Protein 5GHF (pdb70)

InterPro domains:
  IPR005814 Aminotransferase class-III [PF00202] (31-447)
  IPR005814 Aminotransferase class-III [PIRSF000521] (35-449)
  IPR005814 Aminotransferase class-III [cd00610] (8-447)
  IPR015421 Pyridoxal phosphate-dependent transferase, major domain [G3DSA:3.40.640.10] (66-345)
  IPR015422 Pyridoxal phosphate-dependent transferase, small domain [G3DSA:3.90.1150.10] (28-444)
  IPR015424 Pyridoxal phosphate-dependent transferase [SSF53383] (11-449)
  IPR049704 Aminotransferases class-III pyridoxal-phosphate attachment site [PS00600] (255-292)

CATH classification: 3.90.1150.10 (+1 more: 3.40.640.10)

Organism: Brucella anthropi (strain ATCC 49188 / DSM 6882 / CCUG 24695 / JCM 21032 / LMG 3331 / NBRC 15819 / NCTC 12168 / Alc 37) (NCBI:txid439375)

Nearest PDB structures (foldseek):
  5ghf-assembly1_B  TM=1.002E+00  e=1.308E-87  Brucella anthropi ATCC 49188
  5ghg-assembly1_A  TM=1.002E+00  e=1.049E-84  Brucella anthropi ATCC 49188
  6tb1-assembly1_A  TM=9.929E-01  e=1.262E-67  Pseudomonas sp.
  7b4i-assembly1_AAA  TM=9.926E-01  e=2.791E-67  Pseudomonas sp.
  7b4j-assembly1_A  TM=9.926E-01  e=6.910E-67  Pseudomonas sp.

Sequence (855 aa):
QPNSLEARDIRYHLHSYTDAVRLEAEGPLVIERGDGIYVEDVSGKRYIEAMSGLWSVGVGFSEPRLAEAAARQMKKLPFYHGPVIDLAEKLVSMAPVPMSKAYFTNSGSEANDTVVKLIWYRSNALGEPERKKIISRKRGYHGVTIASASLTGLPNNHRSFDLPIDRILHTGCPHFYREGQAGESEEQFATRLADELEQLIIAEGPHTIAAFIGEPVMGAGGVVVPPKTYWEKVQAVLKRYDILLIADEVICGFGRTGNLFGSQTFDMKPDILVMSKQLSSSYLPISAFLINERVYAPIASGHPVAAAVALENLAIIEERDLVANARDRGTYMQKRLRELQDHPLVGEVRGVGLIAGVELVTDKQAKTGLEPTGALGAKANAVLQERGVISRAMGDTLAFCPPLIINDQQVDTMVSALEATLNDVQASLTRLVIERGDGIYVEDVSGKRYIEAMSGLWSVGVGFSEPRLAEAAARQMKKLPFYHTFSYRSHGPVIDLAEKLVSMAPVPMSKAYFTNSGSEANDTVVKLIWYRSNALGEPERKKIISRKRGYHGVTIASASLTGLPNNHRSFDLPIDRILHTGCPHFYREGQAGESEEQFATRLADELEQLIIAEGPHTIAAFIGEPVMGAGGVVVPPKTYWEKVQAVLKRYDILLIADEVICGFGRTGNLFGSQTFDMKPDILVMSKQLSSSYLPISAFLINERVYAPIAEESHKIGTLGTGFTASGHPVAAAVALENLAIIEERDLVANARDRGTYMQKRLRELQDHPLVGEVRGVGLIAGVELVTDKQAKTGLEPTGALGAKANAVLQERGVISRAMGDTLAFCPPLIINDQQVDTMVSALEATLNDVQASLT

B-factor: mean 11.85, std 9.38, range [2.13, 90.45]

Solvent-accessible surface area: 29133 Å² total; per-residue (Å²): 187,93,114,40,46,59,21,32,0,44,86,45,4,6,4,2,31,2,1,6,46,91,7,80,88,121,7,10,42,1,1,56,94,7,62,18,2,63,0,37,4,56,88,41,101,106,4,8,0,0,2,0,2,4,11,0,0,0,6,0,0,46,20,77,74,0,2,129,16,0,20,190,18,3,134,76,13,0,24,37,79,66,27,31,121,63,0,22,118,92,2,44,87,40,20,30,20,126,21,25,85,22,70,33,26,32,9,14,8,15,0,2,0,41,1,0,22,17,1,7,82,25,2,40,62,81,58,64,88,109,40,7,47,0,0,0,3,115,57,0,50,5,5,0,0,0,0,0,0,0,1,0,11,35,86,62,3,31,118,28,1,52,15,59,28,125,62,11,34,44,16,18,4,2,3,73,29,99,80,28,107,113,91,23,67,58,74,93,0,0,46,46,10,5,67,63,2,35,113,38,0,103,87,57,13,40,102,10,0,3,0,0,1,0,10,1,0,2,0,27,6,1,0,1,39,11,8,123,41,5,7,127,55,2,35,52,7,5,174,142,42,98,5,7,6,1,0,4,0,20,15,0,0,1,0,0,3,7,46,39,1,0,1,85,41,41,93,3,127,3,10,0,0,0,0,12,20,0,0,1,0,7,0,0,7,5,0,0,0,0,0,23,102,98,0,49,55,46,37,95,123,7,21,8,0,0,0,15,0,0,37,44,0,8,30,1,6,129,98,113,94,10,37,37,33,0,127,71,53,0,94,63,0,19,136,32,0,79,98,10,88,124,20,71,2,2,21,42,9,12,11,35,12,0,0,0,0,0,14,1,0,56,65,78,176,59,73,71,23,59,158,86,111,20,36,0,0,60,80,0,32,59,30,0,48,134,105,18,2,14,8,51,37,35,40,10,4,0,0,2,0,0,0,0,58,0,73,53,118,31,0,44,66,1,4,48,13,0,76,28,0,0,74,64,2,61,43,36,62,115,217,110,95,20,50,104,12,95,20,2,42,0,52,13,95,96,48,74,137,10,8,0,0,5,0,2,54,10,0,0,0,6,0,1,47,16,73,57,0,6,99,14,0,20,152,17,2,111,71,1,0,0,0,6,2,14,33,45,40,0,0,18,19,0,0,54,0,0,51,56,1,18,84,23,20,32,19,126,22,12,15,0,2,3,2,5,19,11,14,0,0,2,0,0,2,1,0,6,3,6,0,11,2,39,26,80,65,52,90,115,33,8,46,0,0,0,3,119,58,0,70,6,3,66,3,0,0,0,0,0,0,0,14,35,89,108,30,28,158,54,39,55,16,59,27,128,67,9,38,46,16,21,3,2,3,72,32,101,79,32,107,113,86,28,50,62,70,106,0,0,69,52,11,8,72,61,2,28,95,41,0,100,86,59,12,39,104,13,0,2,0,0,1,0,8,1,1,2,0,28,7,1,0,1,40,10,7,124,41,4,8,131,54,1,30,48,7,5,174,145,49,88,6,2,6,0,0,2,0,22,12,1,1,0,0,0,2,9,59,38,0,0,2,81,40,41,93,2,123,4,17,4,0,0,0,13,40,0,0,2,0,13,0,2,12,6,0,0,1,0,2,26,97,86,2,11,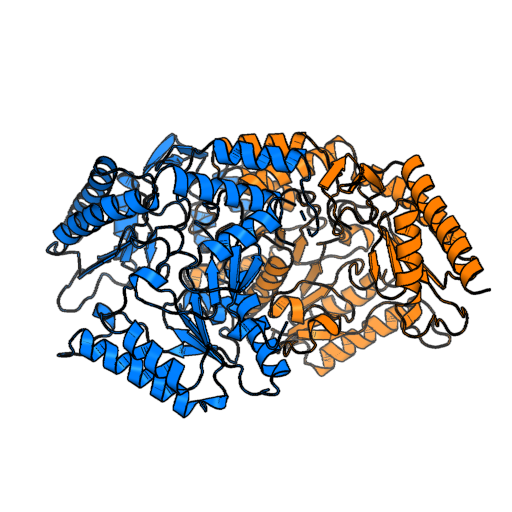41,19,1,6,93,30,0,76,150,22,41,20,0,1,0,2,4,38,10,3,1,3,0,0,0,0,16,0,0,42,44,0,2,33,1,3,88,114,113,93,10,32,18,33,0,113,56,53,0,90,67,0,21,133,36,0,96,102,12,75,126,17,70,3,0,12,38,14,11,12,34,11,0,0,0,0,0,14,1,0,60,68,83,166,59,72,70,21,51,166,96,107,20,33,0,0,62,79,0,30,68,40,0,63,120,108,12,1,19,8,87,34,38,40,10,6,0,0,0,0,0,0,0,59,1,72,53,143,31,0,54,76,0,2,50,14,0,71,32,0,0,76,52,1,55,73,72,70,147

Structure (mmCIF, N/CA/C/O backbone):
data_5GHF
#
_entry.id   5GHF
#
_cell.length_a   78.800
_cell.length_b   102.000
_cell.length_c   116.730
_cell.angle_alpha   90.00
_cell.angle_beta   90.00
_cell.angle_gamma   90.00
#
_symmetry.space_group_name_H-M   'P 21 21 21'
#
loop_
_entity.id
_entity.type
_entity.pdbx_description
1 polymer 'Aminotransferase class-III'
2 non-polymer "4'-DEOXY-4'-AMINOPYRIDOXAL-5'-PHOSPHATE"
3 water water
#
loop_
_atom_site.group_PDB
_atom_site.id
_atom_site.type_symbol
_atom_site.label_atom_id
_atom_site.label_alt_id
_atom_site.label_comp_id
_atom_site.label_asym_id
_atom_site.label_entity_id
_atom_site.label_seq_id
_atom_site.pdbx_PDB_ins_code
_atom_site.Cartn_x
_atom_site.Cartn_y
_atom_site.Cartn_z
_atom_site.occupancy
_atom_site.B_iso_or_equiv
_atom_site.auth_seq_id
_atom_site.auth_comp_id
_atom_site.auth_asym_id
_atom_site.auth_atom_id
_atom_site.pdbx_PDB_model_num
ATOM 1 N N . GLN A 1 4 ? -18.610 -28.414 -13.202 1.00 27.89 4 GLN A N 1
ATOM 2 C CA . GLN A 1 4 ? -18.620 -27.063 -13.871 1.00 23.37 4 GLN A CA 1
ATOM 3 C C . GLN A 1 4 ? -17.900 -27.148 -15.188 1.00 23.08 4 GLN A C 1
ATOM 4 O O . GLN A 1 4 ? -16.707 -26.788 -15.283 1.00 19.19 4 GLN A O 1
ATOM 10 N N . PRO A 1 5 ? -18.624 -27.577 -16.234 1.00 24.23 5 PRO A N 1
ATOM 11 C CA . PRO A 1 5 ? -17.915 -27.813 -17.496 1.00 23.35 5 PRO A CA 1
ATOM 12 C C . PRO A 1 5 ? -17.379 -26.572 -18.173 1.00 21.84 5 PRO A C 1
ATOM 13 O O . PRO A 1 5 ? -16.543 -26.685 -19.072 1.00 21.52 5 PRO A O 1
ATOM 17 N N . ASN A 1 6 ? -17.869 -25.408 -17.790 1.00 17.67 6 ASN A N 1
ATOM 18 C CA . ASN A 1 6 ? -17.448 -24.201 -18.409 1.00 19.46 6 ASN A CA 1
ATOM 19 C C . ASN A 1 6 ? -16.490 -23.329 -17.579 1.00 15.21 6 ASN A C 1
ATOM 20 O O . ASN A 1 6 ? -16.189 -22.200 -18.011 1.00 14.56 6 ASN A O 1
ATOM 25 N N . SER A 1 7 ? -15.982 -23.858 -16.466 1.00 11.67 7 SER A N 1
ATOM 26 C CA . SER A 1 7 ? -14.896 -23.193 -15.745 1.00 10.35 7 SER A CA 1
ATOM 27 C C . SER A 1 7 ? -13.638 -23.120 -16.626 1.00 9.32 7 SER A C 1
ATOM 28 O O . SER A 1 7 ? -13.491 -23.910 -17.627 1.00 7.27 7 SER A O 1
ATOM 31 N N . LEU A 1 8 ? -12.762 -22.141 -16.262 1.00 8.26 8 LEU A N 1
ATOM 32 C CA . LEU A 1 8 ? -11.498 -22.001 -16.926 1.00 7.89 8 LEU A CA 1
ATOM 33 C C . LEU A 1 8 ? -10.656 -23.305 -16.852 1.00 7.05 8 LEU A C 1
ATOM 34 O O . LEU A 1 8 ? -10.162 -23.771 -17.871 1.00 5.31 8 LEU A O 1
ATOM 39 N N . GLU A 1 9 ? -10.665 -23.935 -15.680 1.00 6.64 9 GLU A N 1
ATOM 40 C CA . GLU A 1 9 ? -9.881 -25.109 -15.428 1.00 7.73 9 GLU A CA 1
ATOM 41 C C . GLU A 1 9 ? -10.398 -26.273 -16.328 1.00 7.37 9 GLU A C 1
ATOM 42 O O . GLU A 1 9 ? -9.599 -26.941 -16.973 1.00 6.94 9 GLU A O 1
ATOM 48 N N . ALA A 1 10 ? -11.722 -26.453 -16.389 1.00 6.43 10 ALA A N 1
ATOM 49 C CA . ALA A 1 10 ? -12.311 -27.482 -17.223 1.00 6.52 10 ALA A CA 1
ATOM 50 C C . ALA A 1 10 ? -12.033 -27.270 -18.702 1.00 5.93 10 ALA A C 1
ATOM 51 O O . ALA A 1 10 ? -11.781 -28.220 -19.398 1.00 4.91 10 ALA A O 1
ATOM 53 N N . ARG A 1 11 ? -12.083 -26.028 -19.147 1.00 5.85 11 ARG A N 1
ATOM 54 C CA . ARG A 1 11 ? -11.927 -25.707 -20.551 1.00 6.37 11 ARG A CA 1
ATOM 55 C C . ARG A 1 11 ? -10.473 -25.897 -20.959 1.00 6.15 11 ARG A C 1
ATOM 56 O O . ARG A 1 11 ? -10.209 -26.441 -22.037 1.00 6.27 11 ARG A O 1
ATOM 64 N N . ASP A 1 12 ? -9.559 -25.526 -20.062 1.00 5.86 12 ASP A N 1
ATOM 65 C CA . ASP A 1 12 ? -8.127 -25.818 -20.233 1.00 5.88 12 ASP A CA 1
ATOM 66 C C . ASP A 1 12 ? -7.837 -27.344 -20.413 1.00 5.40 12 ASP A C 1
ATOM 67 O O . ASP A 1 12 ? -7.168 -27.759 -21.369 1.00 4.92 12 ASP A O 1
ATOM 72 N N . ILE A 1 13 ? -8.444 -28.180 -19.535 1.00 4.62 13 ILE A N 1
ATOM 73 C CA . ILE A 1 13 ? -8.272 -29.585 -19.629 1.00 4.38 13 ILE A CA 1
ATOM 74 C C . ILE A 1 13 ? -8.822 -30.099 -20.979 1.00 4.65 13 ILE A C 1
ATOM 75 O O . ILE A 1 13 ? -8.220 -30.966 -21.571 1.00 4.15 13 ILE A O 1
ATOM 80 N N . ARG A 1 14 ? -9.989 -29.626 -21.413 1.00 5.21 14 ARG A N 1
ATOM 81 C CA . ARG A 1 14 ? -10.572 -30.139 -22.627 1.00 6.29 14 ARG A CA 1
ATOM 82 C C . ARG A 1 14 ? -9.759 -29.775 -23.893 1.00 5.57 14 ARG A C 1
ATOM 83 O O . ARG A 1 14 ? -9.661 -30.587 -24.809 1.00 4.81 14 ARG A O 1
ATOM 91 N N . TYR A 1 15 ? -9.192 -28.538 -23.955 1.00 5.21 15 TYR A N 1
ATOM 92 C CA . TYR A 1 15 ? -8.730 -28.001 -25.263 1.00 5.38 15 TYR A CA 1
ATOM 93 C C . TYR A 1 15 ? -7.272 -27.685 -25.423 1.00 4.68 15 TYR A C 1
ATOM 94 O O . TYR A 1 15 ? -6.789 -27.535 -26.540 1.00 4.13 15 TYR A O 1
ATOM 103 N N . HIS A 1 16 ? -6.545 -27.678 -24.328 1.00 4.19 16 HIS A N 1
ATOM 104 C CA . HIS A 1 16 ? -5.222 -27.022 -24.319 1.00 4.05 16 HIS A CA 1
ATOM 105 C C . HIS A 1 16 ? -4.131 -28.052 -23.964 1.00 3.90 16 HIS A C 1
ATOM 106 O O . HIS A 1 16 ? -4.112 -28.532 -22.833 1.00 3.83 16 HIS A O 1
ATOM 113 N N . LEU A 1 17 ? -3.246 -28.377 -24.935 1.00 3.73 17 LEU A N 1
ATOM 114 C CA . LEU A 1 17 ? -2.096 -29.250 -24.695 1.00 3.66 17 LEU A CA 1
ATOM 115 C C . LEU A 1 17 ? -0.922 -28.382 -24.185 1.00 3.76 17 LEU A C 1
ATOM 116 O O . LEU A 1 17 ? -0.458 -27.446 -24.883 1.00 3.66 17 LEU A O 1
ATOM 121 N N . HIS A 1 18 ? -0.461 -28.656 -22.950 1.00 3.87 18 HIS A N 1
ATOM 122 C CA . HIS A 1 18 ? 0.536 -27.810 -22.315 1.00 3.94 18 HIS A CA 1
ATOM 123 C C . HIS A 1 18 ? 1.947 -28.278 -22.561 1.00 3.73 18 HIS A C 1
ATOM 124 O O . HIS A 1 18 ? 2.222 -29.471 -22.495 1.00 3.72 18 HIS A O 1
ATOM 131 N N . SER A 1 19 ? 2.875 -27.330 -22.675 1.00 3.63 19 SER A N 1
ATOM 132 C CA . SER A 1 19 ? 4.293 -27.611 -22.543 1.00 3.28 19 SER A CA 1
ATOM 133 C C . SER A 1 19 ? 4.645 -28.076 -21.153 1.00 3.02 19 SER A C 1
ATOM 134 O O . SER A 1 19 ? 4.041 -27.651 -20.128 1.00 2.84 19 SER A O 1
ATOM 137 N N . TYR A 1 20 ? 5.641 -28.976 -21.073 1.00 2.86 20 TYR A N 1
ATOM 138 C CA . TYR A 1 20 ? 6.311 -29.289 -19.863 1.00 2.81 20 TYR A CA 1
ATOM 139 C C . TYR A 1 20 ? 5.369 -29.701 -18.751 1.00 2.89 20 TYR A C 1
ATOM 140 O O . TYR A 1 20 ? 5.466 -29.292 -17.605 1.00 2.73 20 TYR A O 1
ATOM 149 N N . THR A 1 21 ? 4.417 -30.562 -19.145 1.00 3.13 21 THR A N 1
ATOM 150 C CA . THR A 1 21 ? 3.334 -30.987 -18.299 1.00 3.29 21 THR A CA 1
ATOM 151 C C . THR A 1 21 ? 3.023 -32.431 -18.624 1.00 3.47 21 THR A C 1
ATOM 152 O O . THR A 1 21 ? 2.954 -32.796 -19.816 1.00 3.35 21 THR A O 1
ATOM 156 N N . ASP A 1 22 ? 2.785 -33.209 -17.578 1.00 3.61 22 ASP A N 1
ATOM 157 C CA . ASP A 1 22 ? 2.240 -34.583 -17.714 1.00 3.84 22 ASP A CA 1
ATOM 158 C C . ASP A 1 22 ? 0.737 -34.488 -18.079 1.00 3.83 22 ASP A C 1
ATOM 159 O O . ASP A 1 22 ? -0.065 -34.052 -17.255 1.00 3.58 22 ASP A O 1
ATOM 164 N N . ALA A 1 23 ? 0.398 -34.774 -19.342 1.00 3.85 23 ALA A N 1
ATOM 165 C CA . ALA A 1 23 ? -0.949 -34.597 -19.840 1.00 4.27 23 ALA A CA 1
ATOM 166 C C . ALA A 1 23 ? -2.012 -35.398 -19.098 1.00 4.75 23 ALA A C 1
ATOM 167 O O . ALA A 1 23 ? -3.119 -34.920 -18.930 1.00 4.77 23 ALA A O 1
ATOM 169 N N . VAL A 1 24 ? -1.653 -36.582 -18.586 1.00 5.21 24 VAL A N 1
ATOM 170 C CA . VAL A 1 24 ? -2.608 -37.385 -17.851 1.00 5.98 24 VAL A CA 1
ATOM 171 C C . VAL A 1 24 ? -2.890 -36.716 -16.509 1.00 6.79 24 VAL A C 1
ATOM 172 O O . VAL A 1 24 ? -4.070 -36.573 -16.115 1.00 6.24 24 VAL A O 1
ATOM 176 N N . ARG A 1 25 ? -1.850 -36.281 -15.811 1.00 7.52 25 ARG A N 1
ATOM 177 C CA . ARG A 1 25 ? -2.049 -35.536 -14.576 1.00 9.72 25 ARG A CA 1
ATOM 178 C C . ARG A 1 25 ? -2.842 -34.236 -14.749 1.00 8.90 25 ARG A C 1
ATOM 179 O O . ARG A 1 25 ? -3.638 -33.899 -13.866 1.00 8.17 25 ARG A O 1
ATOM 187 N N . LEU A 1 26 ? -2.575 -33.501 -15.824 1.00 7.86 26 LEU A N 1
ATOM 188 C CA . LEU A 1 26 ? -3.312 -32.264 -16.155 1.00 7.96 26 LEU A CA 1
ATOM 189 C C . LEU A 1 26 ? -4.783 -32.582 -16.280 1.00 7.91 26 LEU A C 1
ATOM 190 O O . LEU A 1 26 ? -5.606 -31.893 -15.694 1.00 7.04 26 LEU A O 1
ATOM 195 N N . GLU A 1 27 ? -5.113 -33.683 -16.947 1.00 8.74 27 GLU A N 1
ATOM 196 C CA . GLU A 1 27 ? -6.543 -34.111 -17.041 1.00 10.11 27 GLU A CA 1
ATOM 197 C C . GLU A 1 27 ? -7.129 -34.394 -15.704 1.00 10.23 27 GLU A C 1
ATOM 198 O O . GLU A 1 27 ? -8.252 -34.022 -15.502 1.00 10.10 27 GLU A O 1
ATOM 204 N N . ALA A 1 28 ? -6.367 -34.950 -14.782 1.00 9.72 28 ALA A N 1
ATOM 205 C CA . ALA A 1 28 ? -6.916 -35.246 -13.448 1.00 10.31 28 ALA A CA 1
ATOM 206 C C . ALA A 1 28 ? -7.010 -34.035 -12.511 1.00 11.30 28 ALA A C 1
ATOM 207 O O . ALA A 1 28 ? -7.907 -33.985 -11.694 1.00 11.17 28 ALA A O 1
ATOM 209 N N . GLU A 1 29 ? -6.067 -33.093 -12.597 1.00 10.59 29 GLU A N 1
ATOM 210 C CA . GLU A 1 29 ? -5.967 -32.006 -11.616 1.00 11.78 29 GLU A CA 1
ATOM 211 C C . GLU A 1 29 ? -6.339 -30.675 -12.179 1.00 8.92 29 GLU A C 1
ATOM 212 O O . GLU A 1 29 ? -6.690 -29.843 -11.443 1.00 7.82 29 GLU A O 1
ATOM 218 N N . GLY A 1 30 ? -6.186 -30.465 -13.482 1.00 7.22 30 GLY A N 1
ATOM 219 C CA . GLY A 1 30 ? -6.405 -29.175 -14.085 1.00 6.81 30 GLY A CA 1
ATOM 220 C C . GLY A 1 30 ? -5.234 -28.228 -13.748 1.00 6.14 30 GLY A C 1
ATOM 221 O O . GLY A 1 30 ? -4.349 -28.588 -12.991 1.00 5.32 30 GLY A O 1
ATOM 222 N N . PRO A 1 31 ? -5.205 -27.059 -14.391 1.00 5.54 31 PRO A N 1
ATOM 223 C CA . PRO A 1 31 ? -4.132 -26.113 -14.164 1.00 5.73 31 PRO A CA 1
ATOM 224 C C . PRO A 1 31 ? -4.387 -25.207 -12.947 1.00 5.55 31 PRO A C 1
ATOM 225 O O . PRO A 1 31 ? -5.553 -25.121 -12.523 1.00 5.26 31 PRO A O 1
ATOM 229 N N . LEU A 1 32 ? -3.354 -24.496 -12.499 1.00 5.40 32 LEU A N 1
ATOM 230 C CA . LEU A 1 32 ? -3.509 -23.309 -11.687 1.00 5.79 32 LEU A CA 1
ATOM 231 C C . LEU A 1 32 ? -3.576 -22.125 -12.662 1.00 5.29 32 LEU A C 1
ATOM 232 O O . LEU A 1 32 ? -2.628 -21.909 -13.447 1.00 4.61 32 LEU A O 1
ATOM 237 N N . VAL A 1 33 ? -4.675 -21.363 -12.624 1.00 4.91 33 VAL A N 1
ATOM 238 C CA . VAL A 1 33 ? -4.933 -20.312 -13.613 1.00 5.32 33 VAL A CA 1
ATOM 239 C C . VAL A 1 33 ? -4.553 -18.952 -12.970 1.00 5.51 33 VAL A C 1
ATOM 240 O O . VAL A 1 33 ? -5.109 -18.575 -11.893 1.00 5.05 33 VAL A O 1
ATOM 244 N N . ILE A 1 34 ? -3.596 -18.287 -13.584 1.00 5.30 34 ILE A N 1
ATOM 245 C CA . ILE A 1 34 ? -3.169 -16.979 -13.147 1.00 5.76 34 ILE A CA 1
ATOM 246 C C . ILE A 1 34 ? -4.000 -15.880 -13.852 1.00 6.13 34 ILE A C 1
ATOM 247 O O . ILE A 1 34 ? -4.228 -15.926 -15.062 1.00 5.22 34 ILE A O 1
ATOM 252 N N . GLU A 1 35 ? -4.414 -14.889 -13.079 1.00 6.96 35 GLU A N 1
ATOM 253 C CA . GLU A 1 35 ? -5.311 -13.829 -13.539 1.00 8.91 35 GLU A CA 1
ATOM 254 C C . GLU A 1 35 ? -4.665 -12.458 -13.841 1.00 8.20 35 GLU A C 1
ATOM 255 O O . GLU A 1 35 ? -5.002 -11.818 -14.798 1.00 6.93 35 GLU A O 1
ATOM 261 N N . ARG A 1 36 ? -3.831 -12.023 -12.920 1.00 7.62 36 ARG A N 1
ATOM 262 C CA . ARG A 1 36 ? -3.230 -10.712 -12.969 1.00 9.59 36 ARG A CA 1
ATOM 263 C C . ARG A 1 36 ? -1.932 -10.587 -12.206 1.00 8.23 36 ARG A C 1
ATOM 264 O O . ARG A 1 36 ? -1.598 -11.449 -11.437 1.00 7.19 36 ARG A O 1
ATOM 272 N N . GLY A 1 37 ? -1.196 -9.537 -12.505 1.00 7.82 37 GLY A N 1
ATOM 273 C CA . GLY A 1 37 ? 0.100 -9.250 -11.893 1.00 7.98 37 GLY A CA 1
ATOM 274 C C . GLY A 1 37 ? 0.213 -7.848 -11.340 1.00 8.33 37 GLY A C 1
ATOM 275 O O . GLY A 1 37 ? -0.538 -6.964 -11.727 1.00 7.99 37 GLY A O 1
ATOM 276 N N . ASP A 1 38 ? 1.123 -7.687 -10.398 1.00 8.66 38 ASP A N 1
ATOM 277 C CA . ASP A 1 38 ? 1.370 -6.427 -9.734 1.00 10.06 38 ASP A CA 1
ATOM 278 C C . ASP A 1 38 ? 2.823 -6.467 -9.211 1.00 8.25 38 ASP A C 1
ATOM 279 O O . ASP A 1 38 ? 3.082 -7.132 -8.264 1.00 6.59 38 ASP A O 1
ATOM 284 N N . GLY A 1 39 ? 3.751 -5.752 -9.843 1.00 6.45 39 GLY A N 1
ATOM 285 C CA . GLY A 1 39 ? 5.119 -5.724 -9.357 1.00 6.07 39 GLY A CA 1
ATOM 286 C C . GLY A 1 39 ? 5.728 -7.114 -9.337 1.00 5.08 39 GLY A C 1
ATOM 287 O O . GLY A 1 39 ? 5.762 -7.763 -10.331 1.00 4.83 39 GLY A O 1
ATOM 288 N N . ILE A 1 40 ? 6.145 -7.568 -8.184 1.00 4.64 40 ILE A N 1
ATOM 289 C CA . ILE A 1 40 ? 6.786 -8.875 -8.070 1.00 4.72 40 ILE A CA 1
ATOM 290 C C . ILE A 1 40 ? 5.740 -9.979 -7.846 1.00 4.92 40 ILE A C 1
ATOM 291 O O . ILE A 1 40 ? 6.104 -11.117 -7.777 1.00 4.89 40 ILE A O 1
ATOM 296 N N . TYR A 1 41 ? 4.469 -9.596 -7.726 1.00 4.55 41 TYR A N 1
ATOM 297 C CA . TYR A 1 41 ? 3.400 -10.515 -7.360 1.00 5.02 41 TYR A CA 1
ATOM 298 C C . TYR A 1 41 ? 2.527 -10.910 -8.543 1.00 4.65 41 TYR A C 1
ATOM 299 O O . TYR A 1 41 ? 2.359 -10.123 -9.494 1.00 4.14 41 TYR A O 1
ATOM 308 N N . VAL A 1 42 ? 1.985 -12.117 -8.496 1.00 4.36 42 VAL A N 1
ATOM 309 C CA . VAL A 1 42 ? 0.835 -12.468 -9.321 1.00 4.45 42 VAL A CA 1
ATOM 310 C C . VAL A 1 42 ? -0.284 -12.950 -8.463 1.00 5.33 42 VAL A C 1
ATOM 311 O O . VAL A 1 42 ? -0.087 -13.344 -7.300 1.00 4.99 42 VAL A O 1
ATOM 315 N N . GLU A 1 43 ? -1.477 -12.977 -9.048 1.00 6.22 43 GLU A N 1
ATOM 316 C CA . GLU A 1 43 ? -2.671 -13.379 -8.372 1.00 7.89 43 GLU A CA 1
ATOM 317 C C . GLU A 1 43 ? -3.382 -14.410 -9.214 1.00 7.71 43 GLU A C 1
ATOM 318 O O . GLU A 1 43 ? -3.580 -14.167 -10.397 1.00 6.79 43 GLU A O 1
ATOM 324 N N . ASP A 1 44 ? -3.798 -15.508 -8.593 1.00 7.43 44 ASP A N 1
ATOM 325 C CA . ASP A 1 44 ? -4.603 -16.549 -9.289 1.00 7.87 44 ASP A CA 1
ATOM 326 C C . ASP A 1 44 ? -6.066 -16.193 -9.389 1.00 8.51 44 ASP A C 1
ATOM 327 O O . ASP A 1 44 ? -6.506 -15.169 -8.796 1.00 8.31 44 ASP A O 1
ATOM 332 N N . VAL A 1 45 ? -6.829 -17.015 -10.144 1.00 8.64 45 VAL A N 1
ATOM 333 C CA . VAL A 1 45 ? -8.226 -16.699 -10.374 1.00 9.22 45 VAL A CA 1
ATOM 334 C C . VAL A 1 45 ? -9.038 -16.807 -9.077 1.00 9.80 45 VAL A C 1
ATOM 335 O O . VAL A 1 45 ? -10.081 -16.229 -8.987 1.00 11.63 45 VAL A O 1
ATOM 339 N N . SER A 1 46 ? -8.546 -17.454 -8.061 1.00 10.89 46 SER A N 1
ATOM 340 C CA . SER A 1 46 ? -9.261 -17.488 -6.777 1.00 11.96 46 SER A CA 1
ATOM 341 C C . SER A 1 46 ? -8.911 -16.324 -5.874 1.00 11.10 46 SER A C 1
ATOM 342 O O . SER A 1 46 ? -9.397 -16.250 -4.744 1.00 10.56 46 SER A O 1
ATOM 345 N N . GLY A 1 47 ? -8.013 -15.457 -6.311 1.00 9.29 47 GLY A N 1
ATOM 346 C CA . GLY A 1 47 ? -7.614 -14.273 -5.585 1.00 9.91 47 GLY A CA 1
ATOM 347 C C . GLY A 1 47 ? -6.391 -14.429 -4.687 1.00 9.99 47 GLY A C 1
ATOM 348 O O . GLY A 1 47 ? -5.942 -13.466 -4.100 1.00 8.94 47 GLY A O 1
ATOM 349 N N . LYS A 1 48 ? -5.783 -15.602 -4.623 1.00 10.67 48 LYS A N 1
ATOM 350 C CA . LYS A 1 48 ? -4.554 -15.767 -3.802 1.00 11.64 48 LYS A CA 1
ATOM 351 C C . LYS A 1 48 ? -3.369 -15.098 -4.503 1.00 10.44 48 LYS A C 1
ATOM 352 O O . LYS A 1 48 ? -3.250 -15.185 -5.766 1.00 8.64 48 LYS A O 1
ATOM 358 N N . ARG A 1 49 ? -2.549 -14.419 -3.707 1.00 9.41 49 ARG A N 1
ATOM 359 C CA . ARG A 1 49 ? -1.336 -13.722 -4.187 1.00 9.76 49 ARG A CA 1
ATOM 360 C C . ARG A 1 49 ? -0.045 -14.441 -3.857 1.00 7.75 49 ARG A C 1
ATOM 361 O O . ARG A 1 49 ? 0.079 -15.086 -2.813 1.00 6.62 49 ARG A O 1
ATOM 369 N N . TYR A 1 50 ? 0.916 -14.358 -4.766 1.00 6.21 50 TYR A N 1
ATOM 370 C CA . TYR A 1 50 ? 2.218 -15.001 -4.581 1.00 6.22 50 TYR A CA 1
ATOM 371 C C . TYR A 1 50 ? 3.334 -14.086 -5.031 1.00 5.66 50 TYR A C 1
ATOM 372 O O . TYR A 1 50 ? 3.167 -13.339 -5.994 1.00 5.32 50 TYR A O 1
ATOM 381 N N . ILE A 1 51 ? 4.426 -14.092 -4.297 1.00 5.45 51 ILE A N 1
ATOM 382 C CA . ILE A 1 51 ? 5.687 -13.614 -4.810 1.00 5.43 51 ILE A CA 1
ATOM 383 C C . ILE A 1 51 ? 6.132 -14.509 -5.983 1.00 5.15 51 ILE A C 1
ATOM 384 O O . ILE A 1 51 ? 6.277 -15.708 -5.816 1.00 4.65 51 ILE A O 1
ATOM 389 N N . GLU A 1 52 ? 6.303 -13.914 -7.155 1.00 4.85 52 GLU A N 1
ATOM 390 C CA . GLU A 1 52 ? 6.809 -14.668 -8.321 1.00 5.14 52 GLU A CA 1
ATOM 391 C C . GLU A 1 52 ? 8.354 -14.621 -8.207 1.00 4.86 52 GLU A C 1
ATOM 392 O O . GLU A 1 52 ? 9.079 -13.813 -8.890 1.00 4.51 52 GLU A O 1
ATOM 398 N N . ALA A 1 53 ? 8.861 -15.569 -7.408 1.00 4.54 53 ALA A N 1
ATOM 399 C CA . ALA A 1 53 ? 10.261 -15.644 -7.124 1.00 4.81 53 ALA A CA 1
ATOM 400 C C . ALA A 1 53 ? 11.118 -16.171 -8.298 1.00 4.86 53 ALA A C 1
ATOM 401 O O . ALA A 1 53 ? 12.342 -16.182 -8.208 1.00 4.59 53 ALA A O 1
ATOM 403 N N . MET A 1 54 ? 10.469 -16.636 -9.345 1.00 5.04 54 MET A N 1
ATOM 404 C CA . MET A 1 54 ? 11.094 -16.998 -10.623 1.00 5.36 54 MET A CA 1
ATOM 405 C C . MET A 1 54 ? 10.921 -15.975 -11.724 1.00 4.81 54 MET A C 1
ATOM 406 O O . MET A 1 54 ? 11.401 -16.257 -12.858 1.00 4.41 54 MET A O 1
ATOM 411 N N . SER A 1 55 ? 10.270 -14.815 -11.475 1.00 4.39 55 SER A N 1
ATOM 412 C CA . SER A 1 55 ? 9.975 -13.873 -12.522 1.00 4.37 55 SER A CA 1
ATOM 413 C C . SER A 1 55 ? 9.307 -14.562 -13.745 1.00 4.32 55 SER A C 1
ATOM 414 O O . SER A 1 55 ? 9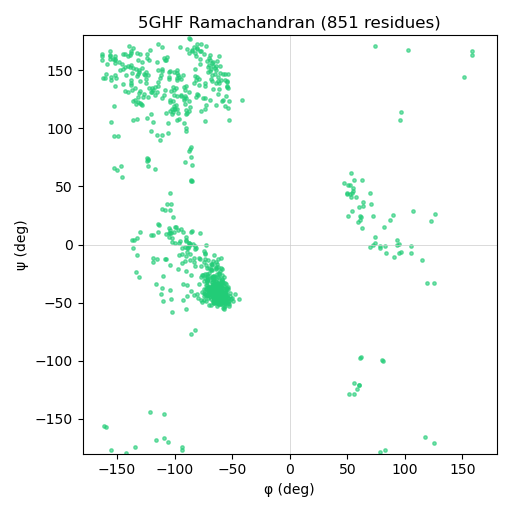.627 -14.276 -14.893 1.00 4.08 55 SER A O 1
ATOM 417 N N . GLY A 1 56 ? 8.368 -15.453 -13.458 1.00 4.42 56 GLY A N 1
ATOM 418 C CA . GLY A 1 56 ? 7.677 -16.176 -14.539 1.00 4.84 56 GLY A CA 1
ATOM 419 C C . GLY A 1 56 ? 8.569 -17.301 -14.978 1.00 5.03 56 GLY A C 1
ATOM 420 O O . GLY A 1 56 ? 8.664 -18.316 -14.300 1.00 5.16 56 GLY A O 1
ATOM 421 N N . LEU A 1 57 ? 9.262 -17.108 -16.070 1.00 5.19 57 LEU A N 1
ATOM 422 C CA . LEU A 1 57 ? 10.251 -18.094 -16.477 1.00 5.66 57 LEU A CA 1
ATOM 423 C C . LEU A 1 57 ? 11.596 -17.396 -16.611 1.00 5.41 57 LEU A C 1
ATOM 424 O O . LEU A 1 57 ? 12.164 -17.283 -17.693 1.00 4.92 57 LEU A O 1
ATOM 429 N N . TRP A 1 58 ? 12.118 -16.961 -15.453 1.00 5.32 58 TRP A N 1
ATOM 430 C CA . TRP A 1 58 ? 13.398 -16.321 -15.371 1.00 5.48 58 TRP A CA 1
ATOM 431 C C . TRP A 1 58 ? 13.460 -15.024 -16.177 1.00 5.35 58 TRP A C 1
ATOM 432 O O . TRP A 1 58 ? 14.592 -14.580 -16.518 1.00 5.43 58 TRP A O 1
ATOM 443 N N . SER A 1 59 ? 12.317 -14.371 -16.426 1.00 4.80 59 SER A N 1
ATOM 444 C CA . SER A 1 59 ? 12.244 -13.427 -17.498 1.00 4.93 59 SER A CA 1
ATOM 445 C C . SER A 1 59 ? 11.584 -12.057 -17.248 1.00 4.50 59 SER A C 1
ATOM 446 O O . SER A 1 59 ? 11.975 -11.103 -17.901 1.00 5.09 59 SER A O 1
ATOM 449 N N . VAL A 1 60 ? 10.718 -11.926 -16.271 1.00 4.18 60 VAL A N 1
ATOM 450 C CA . VAL A 1 60 ? 9.898 -10.718 -16.137 1.00 4.03 60 VAL A CA 1
ATOM 451 C C . VAL A 1 60 ? 10.637 -9.758 -15.270 1.00 4.09 60 VAL A C 1
ATOM 452 O O . VAL A 1 60 ? 10.282 -9.539 -14.072 1.00 4.05 60 VAL A O 1
ATOM 456 N N . GLY A 1 61 ? 11.710 -9.201 -15.827 1.00 3.84 61 GLY A N 1
ATOM 457 C CA . GLY A 1 61 ? 12.654 -8.395 -15.094 1.00 3.88 61 GLY A CA 1
ATOM 458 C C . GLY A 1 61 ? 12.032 -7.133 -14.429 1.00 3.92 61 GLY A C 1
ATOM 459 O O . GLY A 1 61 ? 12.369 -6.795 -13.278 1.00 3.89 61 GLY A O 1
ATOM 460 N N . VAL A 1 62 ? 11.126 -6.456 -15.138 1.00 3.88 62 VAL A N 1
ATOM 461 C CA . VAL A 1 62 ? 10.530 -5.197 -14.637 1.00 4.07 62 VAL A CA 1
ATOM 462 C C . VAL A 1 62 ? 9.262 -5.417 -13.819 1.00 3.93 62 VAL A C 1
ATOM 463 O O . VAL A 1 62 ? 8.551 -4.469 -13.415 1.00 3.78 62 VAL A O 1
ATOM 467 N N . GLY A 1 63 ? 8.956 -6.677 -13.553 1.00 3.78 63 GLY A N 1
ATOM 468 C CA . GLY A 1 63 ? 7.768 -7.046 -12.818 1.00 3.77 63 GLY A CA 1
ATOM 469 C C . GLY A 1 63 ? 6.543 -7.104 -13.714 1.00 3.66 63 GLY A C 1
ATOM 470 O O . GLY A 1 63 ? 6.594 -6.821 -14.901 1.00 3.37 63 GLY A O 1
ATOM 471 N N . PHE A 1 64 ? 5.403 -7.380 -13.090 1.00 3.84 64 PHE A N 1
ATOM 472 C CA . PHE A 1 64 ? 4.220 -7.775 -13.819 1.00 4.21 64 PHE A CA 1
ATOM 473 C C . PHE A 1 64 ? 3.179 -6.654 -14.030 1.00 5.16 64 PHE A C 1
ATOM 474 O O . PHE A 1 64 ? 2.093 -6.921 -14.498 1.00 5.01 64 PHE A O 1
ATOM 482 N N . SER A 1 65 ? 3.515 -5.412 -13.734 1.00 6.53 65 SER A N 1
ATOM 483 C CA . SER A 1 65 ? 2.554 -4.296 -13.959 1.00 7.34 65 SER A CA 1
ATOM 484 C C . SER A 1 65 ? 3.301 -3.046 -14.339 1.00 8.52 65 SER A C 1
ATOM 485 O O . SER A 1 65 ? 3.431 -2.112 -13.506 1.00 11.84 65 SER A O 1
ATOM 488 N N . GLU A 1 66 ? 3.920 -3.045 -15.531 1.00 7.68 66 GLU A N 1
ATOM 489 C CA . GLU A 1 66 ? 4.700 -1.914 -16.007 1.00 8.54 66 GLU A CA 1
ATOM 490 C C . GLU A 1 66 ? 3.988 -1.297 -17.193 1.00 8.25 66 GLU A C 1
ATOM 491 O O . GLU A 1 66 ? 4.168 -1.709 -18.346 1.00 6.84 66 GLU A O 1
ATOM 497 N N . PRO A 1 67 ? 3.099 -0.324 -16.927 1.00 8.31 67 PRO A N 1
ATOM 498 C CA . PRO A 1 67 ? 2.264 0.182 -18.004 1.00 7.96 67 PRO A CA 1
ATOM 499 C C . PRO A 1 67 ? 2.973 0.946 -19.099 1.00 7.51 67 PRO A C 1
ATOM 500 O O . PRO A 1 67 ? 2.382 1.063 -20.159 1.00 6.21 67 PRO A O 1
ATOM 504 N N . ARG A 1 68 ? 4.203 1.429 -18.874 1.00 6.99 68 ARG A N 1
ATOM 505 C CA . ARG A 1 68 ? 4.987 1.995 -19.949 1.00 8.53 68 ARG A CA 1
ATOM 506 C C . ARG A 1 68 ? 5.190 1.060 -21.142 1.00 6.97 68 ARG A C 1
ATOM 507 O O . ARG A 1 68 ? 5.215 1.506 -22.267 1.00 6.39 68 ARG A O 1
ATOM 515 N N . LEU A 1 69 ? 5.371 -0.218 -20.857 1.00 6.20 69 LEU A N 1
ATOM 516 C CA . LEU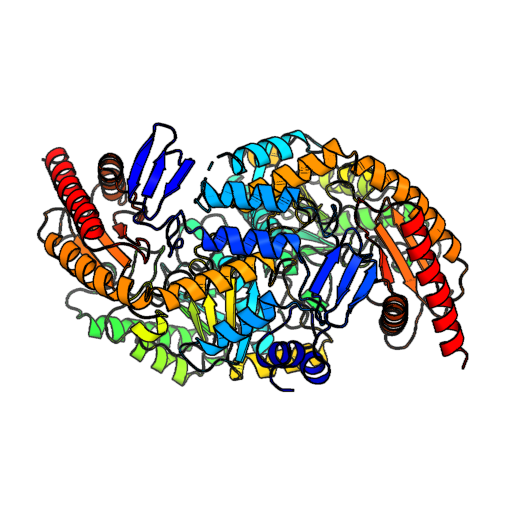 A 1 69 ? 5.526 -1.217 -21.929 1.00 6.25 69 LEU A CA 1
ATOM 517 C C . LEU A 1 69 ? 4.222 -1.406 -22.755 1.00 5.83 69 LEU A C 1
ATOM 518 O O . LEU A 1 69 ? 4.298 -1.520 -23.965 1.00 5.35 69 LEU A O 1
ATOM 523 N N . ALA A 1 70 ? 3.078 -1.346 -22.092 1.00 5.50 70 ALA A N 1
ATOM 524 C CA . ALA A 1 70 ? 1.765 -1.359 -22.735 1.00 5.87 70 ALA A CA 1
ATOM 525 C C . ALA A 1 70 ? 1.598 -0.158 -23.699 1.00 5.92 70 ALA A C 1
ATOM 526 O O . ALA A 1 70 ? 1.131 -0.300 -24.833 1.00 5.45 70 ALA A O 1
ATOM 528 N N . GLU A 1 71 ? 2.058 0.992 -23.255 1.00 6.32 71 GLU A N 1
ATOM 529 C CA . GLU A 1 71 ? 1.971 2.166 -24.100 1.00 6.60 71 GLU A CA 1
ATOM 530 C C . GLU A 1 71 ? 2.944 2.048 -25.279 1.00 5.97 71 GLU A C 1
ATOM 531 O O . GLU A 1 71 ? 2.579 2.438 -26.378 1.00 5.24 71 GLU A O 1
ATOM 537 N N . ALA A 1 72 ? 4.184 1.539 -25.065 1.00 5.29 72 ALA A N 1
ATOM 538 C CA . ALA A 1 72 ? 5.093 1.329 -26.194 1.00 5.23 72 ALA A CA 1
ATOM 539 C C . ALA A 1 72 ? 4.527 0.384 -27.227 1.00 4.85 72 ALA A C 1
ATOM 540 O O . ALA A 1 72 ? 4.602 0.654 -28.408 1.00 4.58 72 ALA A O 1
ATOM 542 N N . ALA A 1 73 ? 3.898 -0.687 -26.778 1.00 4.56 73 ALA A N 1
ATOM 543 C CA . ALA A 1 73 ? 3.340 -1.629 -27.702 1.00 5.05 73 ALA A CA 1
ATOM 544 C C . ALA A 1 73 ? 2.200 -0.999 -28.495 1.00 5.30 73 ALA A C 1
ATOM 545 O O . ALA A 1 73 ? 2.150 -1.132 -29.746 1.00 5.23 73 ALA A O 1
ATOM 547 N N . ALA A 1 74 ? 1.274 -0.352 -27.781 1.00 5.57 74 ALA A N 1
ATOM 548 C CA . ALA A 1 74 ? 0.137 0.205 -28.470 1.00 6.56 74 ALA A CA 1
ATOM 549 C C . ALA A 1 74 ? 0.525 1.291 -29.482 1.00 6.91 74 ALA A C 1
ATOM 550 O O . ALA A 1 74 ? -0.004 1.313 -30.614 1.00 7.88 74 ALA A O 1
ATOM 552 N N . ARG A 1 75 ? 1.487 2.128 -29.128 1.00 6.95 75 ARG A N 1
ATOM 553 C CA . ARG A 1 75 ? 1.936 3.171 -29.986 1.00 7.76 75 ARG A CA 1
ATOM 554 C C . ARG A 1 75 ? 2.447 2.629 -31.312 1.00 6.79 75 ARG A C 1
ATOM 555 O O . ARG A 1 75 ? 2.070 3.148 -32.400 1.00 6.18 75 ARG A O 1
ATOM 563 N N . GLN A 1 76 ? 3.254 1.563 -31.243 1.00 5.57 76 GLN A N 1
ATOM 564 C CA . GLN A 1 76 ? 3.757 0.985 -32.462 1.00 5.52 76 GLN A CA 1
ATOM 565 C C . GLN A 1 76 ? 2.676 0.297 -33.242 1.00 5.67 76 GLN A C 1
ATOM 566 O O . GLN A 1 76 ? 2.625 0.387 -34.452 1.00 4.91 76 GLN A O 1
ATOM 572 N N . MET A 1 77 ? 1.834 -0.420 -32.520 1.00 6.30 77 MET A N 1
ATOM 573 C CA . MET A 1 77 ? 0.760 -1.139 -33.120 1.00 8.06 77 MET A CA 1
ATOM 574 C C . MET A 1 77 ? -0.257 -0.242 -33.873 1.00 8.41 77 MET A C 1
ATOM 575 O O . MET A 1 77 ? -0.864 -0.677 -34.845 1.00 8.57 77 MET A O 1
ATOM 580 N N . LYS A 1 78 ? -0.390 0.999 -33.432 1.00 8.37 78 LYS A N 1
ATOM 581 C CA . LYS A 1 78 ? -1.247 1.987 -34.069 1.00 9.49 78 LYS A CA 1
ATOM 582 C C . LYS A 1 78 ? -0.503 2.715 -35.184 1.00 9.41 78 LYS A C 1
ATOM 583 O O . LYS A 1 78 ? -1.084 3.570 -35.868 1.00 12.37 78 LYS A O 1
ATOM 589 N N . LYS A 1 79 ? 0.783 2.512 -35.313 1.00 7.91 79 LYS A N 1
ATOM 590 C CA . LYS A 1 79 ? 1.541 3.179 -36.399 1.00 7.24 79 LYS A CA 1
ATOM 591 C C . LYS A 1 79 ? 1.836 2.215 -37.553 1.00 6.36 79 LYS A C 1
ATOM 592 O O . LYS A 1 79 ? 1.499 2.465 -38.723 1.00 5.68 79 LYS A O 1
ATOM 598 N N . LEU A 1 80 ? 2.524 1.119 -37.213 1.00 5.84 80 LEU A N 1
ATOM 599 C CA . LEU A 1 80 ? 2.886 0.085 -38.170 1.00 5.93 80 LEU A CA 1
ATOM 600 C C . LEU A 1 80 ? 2.917 -1.214 -37.348 1.00 6.34 80 LEU A C 1
ATOM 601 O O . LEU A 1 80 ? 3.930 -1.523 -36.691 1.00 5.96 80 LEU A O 1
ATOM 606 N N . PRO A 1 81 ? 1.782 -1.964 -37.312 1.00 6.42 81 PRO A N 1
ATOM 607 C CA . PRO A 1 81 ? 1.720 -3.181 -36.453 1.00 7.14 81 PRO A CA 1
ATOM 608 C C . PRO A 1 81 ? 2.597 -4.330 -36.949 1.00 7.52 81 PRO A C 1
ATOM 609 O O . PRO A 1 81 ? 2.964 -5.169 -36.150 1.00 8.18 81 PRO A O 1
ATOM 613 N N . PHE A 1 82 ? 2.914 -4.371 -38.243 1.00 7.78 82 PHE A N 1
ATOM 614 C CA . PHE A 1 82 ? 3.791 -5.389 -38.775 1.00 8.35 82 PHE A CA 1
ATOM 615 C C . PHE A 1 82 ? 4.350 -4.977 -40.085 1.00 8.75 82 PHE A C 1
ATOM 616 O O . PHE A 1 82 ? 3.681 -4.366 -40.926 1.00 7.64 82 PHE A O 1
ATOM 624 N N . TYR A 1 83 ? 5.588 -5.344 -40.286 1.00 9.45 83 TYR A N 1
ATOM 625 C CA . TYR A 1 83 ? 6.155 -5.330 -41.618 1.00 11.23 83 TYR A CA 1
ATOM 626 C C . TYR A 1 83 ? 7.383 -6.178 -41.567 1.00 13.83 83 TYR A C 1
ATOM 627 O O . TYR A 1 83 ? 7.871 -6.517 -40.484 1.00 14.07 83 TYR A O 1
ATOM 636 N N . HIS A 1 84 ? 7.830 -6.587 -42.740 1.00 17.85 84 HIS A N 1
ATOM 637 C CA . HIS A 1 84 ? 8.897 -7.591 -42.854 1.00 20.90 84 HIS A CA 1
ATOM 638 C C . HIS A 1 84 ? 10.276 -7.024 -43.238 1.00 23.45 84 HIS A C 1
ATOM 639 O O . HIS A 1 84 ? 11.249 -7.768 -42.915 1.00 33.44 84 HIS A O 1
ATOM 646 N N . GLY A 1 92 ? 13.408 3.315 -37.146 1.00 16.60 92 GLY A N 1
ATOM 647 C CA . GLY A 1 92 ? 12.392 2.405 -36.672 1.00 14.95 92 GLY A CA 1
ATOM 648 C C . GLY A 1 92 ? 12.853 1.495 -35.519 1.00 13.60 92 GLY A C 1
ATOM 649 O O . GLY A 1 92 ? 14.049 1.469 -35.130 1.00 12.26 92 GLY A O 1
ATOM 650 N N . PRO A 1 93 ? 11.871 0.824 -34.878 1.00 12.03 93 PRO A N 1
ATOM 651 C CA . PRO A 1 93 ? 12.262 0.157 -33.617 1.00 11.36 93 PRO A CA 1
ATOM 652 C C . PRO A 1 93 ? 13.229 -1.024 -33.864 1.00 9.56 93 PRO A C 1
ATOM 653 O O . PRO A 1 93 ? 14.079 -1.275 -33.028 1.00 8.83 93 PRO A O 1
ATOM 657 N N . VAL A 1 94 ? 13.117 -1.725 -34.984 1.00 8.97 94 VAL A N 1
ATOM 658 C CA . VAL A 1 94 ? 14.053 -2.856 -35.199 1.00 9.96 94 VAL A CA 1
ATOM 659 C C . VAL A 1 94 ? 15.531 -2.397 -35.365 1.00 9.68 94 VAL A C 1
ATOM 660 O O . VAL A 1 94 ? 16.444 -2.949 -34.772 1.00 9.00 94 VAL A O 1
ATOM 664 N N . ILE A 1 95 ? 15.712 -1.379 -36.197 1.00 10.10 95 ILE A N 1
ATOM 665 C CA . ILE A 1 95 ? 17.002 -0.713 -36.358 1.00 11.72 95 ILE A CA 1
ATOM 666 C C . ILE A 1 95 ? 17.542 -0.103 -35.074 1.00 9.57 95 ILE A C 1
ATOM 667 O O . ILE A 1 95 ? 18.713 -0.297 -34.724 1.00 9.01 95 ILE A O 1
ATOM 672 N N . ASP A 1 96 ? 16.700 0.571 -34.346 1.00 8.77 96 ASP A N 1
ATOM 673 C CA . ASP A 1 96 ? 17.113 1.194 -33.096 1.00 8.37 96 ASP A CA 1
ATOM 674 C C . ASP A 1 96 ? 17.545 0.089 -32.078 1.00 6.91 96 ASP A C 1
ATOM 675 O O . ASP A 1 96 ? 18.459 0.250 -31.279 1.00 5.64 96 ASP A O 1
ATOM 680 N N . LEU A 1 97 ? 16.820 -1.003 -32.051 1.00 5.91 97 LEU A N 1
ATOM 681 C CA . LEU A 1 97 ? 17.111 -2.038 -31.068 1.00 5.33 97 LEU A CA 1
ATOM 682 C C . LEU A 1 97 ? 18.442 -2.756 -31.406 1.00 5.46 97 LEU A C 1
ATOM 683 O O . LEU A 1 97 ? 19.212 -3.060 -30.530 1.00 5.22 97 LEU A O 1
ATOM 688 N N . ALA A 1 98 ? 18.662 -3.074 -32.676 1.00 6.00 98 ALA A N 1
ATOM 689 C CA . ALA A 1 98 ? 19.883 -3.671 -33.129 1.00 6.61 98 ALA A CA 1
ATOM 690 C C . ALA A 1 98 ? 21.078 -2.777 -32.762 1.00 8.12 98 ALA A C 1
ATOM 691 O O . ALA A 1 98 ? 22.082 -3.272 -32.265 1.00 7.32 98 ALA A O 1
ATOM 693 N N . GLU A 1 99 ? 20.937 -1.470 -33.003 1.00 9.15 99 GLU A N 1
ATOM 694 C CA . GLU A 1 99 ? 21.986 -0.534 -32.650 1.00 12.18 99 GLU A CA 1
ATOM 695 C C . GLU A 1 99 ? 22.248 -0.518 -31.132 1.00 11.01 99 GLU A C 1
ATOM 696 O O . GLU A 1 99 ? 23.378 -0.558 -30.681 1.00 10.27 99 GLU A O 1
ATOM 702 N N . LYS A 1 100 ? 21.196 -0.478 -30.341 1.00 10.39 100 LYS A N 1
ATOM 703 C CA . LYS A 1 100 ? 21.335 -0.501 -28.912 1.00 10.42 100 LYS A CA 1
ATOM 704 C C . LYS A 1 100 ? 22.026 -1.775 -28.414 1.00 8.76 100 LYS A C 1
ATOM 705 O O . LYS A 1 100 ? 22.851 -1.677 -27.549 1.00 7.75 100 LYS A O 1
ATOM 711 N N . LEU A 1 101 ? 21.614 -2.972 -28.895 1.00 7.31 101 LEU A N 1
ATOM 712 C CA . LEU A 1 101 ? 22.183 -4.230 -28.414 1.00 7.28 101 LEU A CA 1
ATOM 713 C C . LEU A 1 101 ? 23.667 -4.316 -28.774 1.00 7.35 101 LEU A C 1
ATOM 714 O O . LEU A 1 101 ? 24.455 -4.697 -27.933 1.00 7.34 101 LEU A O 1
ATOM 719 N N . VAL A 1 102 ? 24.034 -3.928 -30.003 1.00 7.98 102 VAL A N 1
ATOM 720 C CA . VAL A 1 102 ? 25.436 -3.882 -30.372 1.00 8.93 102 VAL A CA 1
ATOM 721 C C . VAL A 1 102 ? 26.182 -2.955 -29.421 1.00 10.33 102 VAL A C 1
ATOM 722 O O . VAL A 1 102 ? 27.266 -3.322 -28.917 1.00 10.76 102 VAL A O 1
ATOM 726 N N . SER A 1 103 ? 25.665 -1.755 -29.211 1.00 10.89 103 SER A N 1
ATOM 727 C CA . SER A 1 103 ? 26.351 -0.830 -28.312 1.00 13.45 103 SER A CA 1
ATOM 728 C C . SER A 1 103 ? 26.448 -1.307 -26.853 1.00 12.78 103 SER A C 1
ATOM 729 O O . SER A 1 103 ? 27.329 -0.870 -26.162 1.00 13.32 103 SER A O 1
ATOM 732 N N . MET A 1 104 ? 25.545 -2.162 -26.370 1.00 11.28 104 MET A N 1
ATOM 733 C CA . MET A 1 104 ? 25.630 -2.623 -24.989 1.00 11.17 104 MET A CA 1
ATOM 734 C C . MET A 1 104 ? 26.484 -3.894 -24.829 1.00 10.43 104 MET A C 1
ATOM 735 O O . MET A 1 104 ? 26.644 -4.400 -23.744 1.00 8.99 104 MET A O 1
ATOM 740 N N . ALA A 1 105 ? 26.971 -4.452 -25.906 1.00 9.68 105 ALA A N 1
ATOM 741 C CA . ALA A 1 105 ? 27.539 -5.783 -25.845 1.00 10.62 105 ALA A CA 1
ATOM 742 C C . ALA A 1 105 ? 28.748 -5.761 -24.894 1.00 10.90 105 ALA A C 1
ATOM 743 O O . ALA A 1 105 ? 29.497 -4.778 -24.892 1.00 11.44 105 ALA A O 1
ATOM 745 N N . PRO A 1 106 ? 28.970 -6.825 -24.149 1.00 10.72 106 PRO A N 1
ATOM 746 C CA . PRO A 1 106 ? 30.123 -6.857 -23.233 1.00 12.24 106 PRO A CA 1
ATOM 747 C C . PRO A 1 106 ? 31.517 -7.022 -23.897 1.00 12.86 106 PRO A C 1
ATOM 748 O O . PRO A 1 106 ? 32.487 -6.895 -23.211 1.00 12.78 106 PRO A O 1
ATOM 752 N N . VAL A 1 107 ? 31.562 -7.381 -25.182 1.00 12.53 107 VAL A N 1
ATOM 753 C CA . VAL A 1 107 ? 32.732 -7.457 -25.999 1.00 12.88 107 VAL A CA 1
ATOM 754 C C . VAL A 1 107 ? 32.314 -6.880 -27.352 1.00 11.82 107 VAL A C 1
ATOM 755 O O . VAL A 1 107 ? 31.128 -6.726 -27.597 1.00 12.11 107 VAL A O 1
ATOM 759 N N . PRO A 1 108 ? 33.294 -6.497 -28.218 1.00 11.97 108 PRO A N 1
ATOM 760 C CA . PRO A 1 108 ? 32.930 -5.864 -29.458 1.00 11.31 108 PRO A CA 1
ATOM 761 C C . PRO A 1 108 ? 32.069 -6.803 -30.319 1.00 10.29 108 PRO A C 1
ATOM 762 O O . PRO A 1 108 ? 32.417 -7.974 -30.428 1.00 10.44 108 PRO A O 1
ATOM 766 N N . MET A 1 109 ? 30.973 -6.285 -30.877 1.00 8.82 109 MET A N 1
ATOM 767 C CA . MET A 1 109 ? 30.104 -7.053 -31.727 1.00 9.54 109 MET A CA 1
ATOM 768 C C . MET A 1 109 ? 29.822 -6.254 -32.962 1.00 9.60 109 MET A C 1
ATOM 769 O O . MET A 1 109 ? 30.074 -5.034 -32.982 1.00 11.46 109 MET A O 1
ATOM 774 N N . SER A 1 110 ? 29.416 -6.926 -34.017 1.00 8.48 110 SER A N 1
ATOM 775 C CA . SER A 1 110 ? 29.246 -6.285 -35.291 1.00 8.77 110 SER A CA 1
ATOM 776 C C . SER A 1 110 ? 27.772 -6.208 -35.729 1.00 8.78 110 SER A C 1
ATOM 777 O O . SER A 1 110 ? 27.379 -5.204 -36.353 1.00 9.09 110 SER A O 1
ATOM 780 N N . LYS A 1 111 ? 26.991 -7.286 -35.545 1.00 8.21 111 LYS A N 1
ATOM 781 C CA . LYS A 1 111 ? 25.667 -7.377 -36.104 1.00 8.94 111 LYS A CA 1
ATOM 782 C C . LYS A 1 111 ? 24.725 -8.068 -35.120 1.00 7.85 111 LYS A C 1
ATOM 783 O O . LYS A 1 111 ? 25.172 -8.971 -34.429 1.00 7.65 111 LYS A O 1
ATOM 789 N N . ALA A 1 112 ? 23.460 -7.649 -35.112 1.00 7.24 112 ALA A N 1
ATOM 790 C CA . ALA A 1 112 ? 22.352 -8.245 -34.385 1.00 7.95 112 ALA A CA 1
ATOM 791 C C . ALA A 1 112 ? 21.279 -8.841 -35.286 1.00 7.90 112 ALA A C 1
ATOM 792 O O . ALA A 1 112 ? 20.934 -8.279 -36.362 1.00 8.55 112 ALA A O 1
ATOM 794 N N . TYR A 1 113 ? 20.802 -10.020 -34.931 1.00 7.09 113 TYR A N 1
ATOM 795 C CA . TYR A 1 113 ? 19.767 -10.728 -35.657 1.00 7.60 113 TYR A CA 1
ATOM 796 C C . TYR A 1 113 ? 18.645 -11.043 -34.681 1.00 6.37 113 TYR A C 1
ATOM 797 O O . TYR A 1 113 ? 18.926 -11.366 -33.526 1.00 5.57 113 TYR A O 1
ATOM 806 N N . PHE A 1 114 ? 17.411 -10.956 -35.168 1.00 5.63 114 PHE A N 1
ATOM 807 C CA . PHE A 1 114 ? 16.261 -11.183 -34.308 1.00 5.73 114 PHE A CA 1
ATOM 808 C C . PHE A 1 114 ? 15.507 -12.445 -34.635 1.00 5.28 114 PHE A C 1
ATOM 809 O O . PHE A 1 114 ? 15.407 -12.849 -35.801 1.00 4.74 114 PHE A O 1
ATOM 817 N N . THR A 1 115 ? 14.908 -13.044 -33.619 1.00 5.14 115 THR A N 1
ATOM 818 C CA . THR A 1 115 ? 14.005 -14.207 -33.750 1.00 5.72 115 THR A CA 1
ATOM 819 C C . THR A 1 115 ? 12.920 -14.005 -32.740 1.00 5.41 115 THR A C 1
ATOM 820 O O . THR A 1 115 ? 12.925 -12.971 -31.997 1.00 5.56 115 THR A O 1
ATOM 824 N N . ASN A 1 116 ? 11.988 -14.926 -32.658 1.00 5.59 116 ASN A N 1
ATOM 825 C CA . ASN A 1 116 ? 10.965 -14.913 -31.643 1.00 6.20 116 ASN A CA 1
ATOM 826 C C . ASN A 1 116 ? 11.374 -15.502 -30.312 1.00 5.75 116 ASN A C 1
ATOM 827 O O . ASN A 1 116 ? 11.091 -14.964 -29.249 1.00 6.64 116 ASN A O 1
ATOM 832 N N . SER A 1 117 ? 12.068 -16.629 -30.353 1.00 5.39 117 SER A N 1
ATOM 833 C CA . SER A 1 117 ? 12.384 -17.372 -29.157 1.00 4.65 117 SER A CA 1
ATOM 834 C C . SER A 1 117 ? 13.888 -17.612 -28.996 1.00 4.06 117 SER A C 1
ATOM 835 O O . SER A 1 117 ? 14.632 -17.541 -29.963 1.00 3.66 117 SER A O 1
ATOM 838 N N . GLY A 1 118 ? 14.306 -17.913 -27.756 1.00 3.68 118 GLY A N 1
ATOM 839 C CA . GLY A 1 118 ? 15.657 -18.370 -27.527 1.00 3.79 118 GLY A CA 1
ATOM 840 C C . GLY A 1 118 ? 16.019 -19.593 -28.322 1.00 3.55 118 GLY A C 1
ATOM 841 O O . GLY A 1 118 ? 17.138 -19.688 -28.880 1.00 3.54 118 GLY A O 1
ATOM 842 N N . SER A 1 119 ? 15.065 -20.503 -28.431 1.00 3.39 119 SER A N 1
ATOM 843 C CA . SER A 1 119 ? 15.224 -21.703 -29.206 1.00 3.49 119 SER A CA 1
ATOM 844 C C . SER A 1 119 ? 15.554 -21.412 -30.673 1.00 3.73 119 SER A C 1
ATOM 845 O O . SER A 1 119 ? 16.452 -22.016 -31.233 1.00 3.49 119 SER A O 1
ATOM 848 N N . GLU A 1 120 ? 14.799 -20.542 -31.291 1.00 4.39 120 GLU A N 1
ATOM 849 C CA . GLU A 1 120 ? 15.038 -20.200 -32.694 1.00 5.29 120 GLU A CA 1
ATOM 850 C C . GLU A 1 120 ? 16.347 -19.461 -32.830 1.00 4.60 120 GLU A C 1
ATOM 851 O O . GLU A 1 120 ? 17.023 -19.647 -33.809 1.00 5.15 120 GLU A O 1
ATOM 857 N N . ALA A 1 121 ? 16.746 -18.672 -31.841 1.00 4.13 121 ALA A N 1
ATOM 858 C CA . ALA A 1 121 ? 18.007 -17.980 -31.904 1.00 3.90 121 ALA A CA 1
ATOM 859 C C . ALA A 1 121 ? 19.120 -19.020 -31.934 1.00 3.76 121 ALA A C 1
ATOM 860 O O . ALA A 1 121 ? 19.980 -18.963 -32.779 1.00 3.50 121 ALA A O 1
ATOM 862 N N . ASN A 1 122 ? 19.116 -19.929 -30.984 1.00 3.77 122 ASN A N 1
ATOM 863 C CA . ASN A 1 122 ? 20.173 -20.934 -30.952 1.00 3.85 122 ASN A CA 1
ATOM 864 C C . ASN A 1 122 ? 20.175 -21.789 -32.224 1.00 4.18 122 ASN A C 1
ATOM 865 O O . ASN A 1 122 ? 21.246 -22.191 -32.721 1.00 4.47 122 ASN A O 1
ATOM 870 N N . ASP A 1 123 ? 19.015 -22.152 -32.696 1.00 4.53 123 ASP A N 1
ATOM 871 C CA . ASP A 1 123 ? 18.898 -22.944 -33.924 1.00 4.97 123 ASP A CA 1
ATOM 872 C C . ASP A 1 123 ? 19.517 -22.212 -35.109 1.00 4.54 123 ASP A C 1
ATOM 873 O O . ASP A 1 123 ? 20.248 -22.807 -35.879 1.00 4.13 123 ASP A O 1
ATOM 878 N N . THR A 1 124 ? 19.134 -20.955 -35.292 1.00 4.29 124 THR A N 1
ATOM 879 C CA . THR A 1 124 ? 19.722 -20.101 -36.311 1.00 4.27 124 THR A CA 1
ATOM 880 C C . THR A 1 124 ? 21.245 -19.971 -36.151 1.00 4.21 124 THR A C 1
ATOM 881 O O . THR A 1 124 ? 21.986 -20.013 -37.150 1.00 4.62 124 THR A O 1
ATOM 885 N N . VAL A 1 125 ? 21.726 -19.832 -34.938 1.00 4.04 125 VAL A N 1
ATOM 886 C CA . VAL A 1 125 ? 23.189 -19.742 -34.694 1.00 4.14 125 VAL A CA 1
ATOM 887 C C . VAL A 1 125 ? 23.870 -21.015 -35.235 1.00 4.08 125 VAL A C 1
ATOM 888 O O . VAL A 1 125 ? 24.851 -20.900 -35.962 1.00 3.64 125 VAL A O 1
ATOM 892 N N . VAL A 1 126 ? 23.268 -22.200 -34.959 1.00 4.18 126 VAL A N 1
ATOM 893 C CA . VAL A 1 126 ? 23.874 -23.441 -35.421 1.00 4.60 126 VAL A CA 1
ATOM 894 C C . VAL A 1 126 ? 23.899 -23.481 -36.989 1.00 5.12 126 VAL A C 1
ATOM 895 O O . VAL A 1 126 ? 24.911 -23.819 -37.639 1.00 4.65 126 VAL A O 1
ATOM 899 N N . LYS A 1 127 ? 22.789 -23.056 -37.569 1.00 5.93 127 LYS A N 1
ATOM 900 C CA . LYS A 1 127 ? 22.634 -23.046 -39.012 1.00 7.12 127 LYS A CA 1
ATOM 901 C C . LYS A 1 127 ? 23.651 -22.051 -39.661 1.00 6.47 127 LYS A C 1
ATOM 902 O O . LYS A 1 127 ? 24.275 -22.356 -40.683 1.00 5.61 127 LYS A O 1
ATOM 908 N N . LEU A 1 128 ? 23.837 -20.908 -39.034 1.00 5.99 128 LEU A N 1
ATOM 909 C CA . LEU A 1 128 ? 24.775 -19.911 -39.529 1.00 6.70 128 LEU A CA 1
ATOM 910 C C . LEU A 1 128 ? 26.243 -20.423 -39.434 1.00 5.95 128 LEU A C 1
ATOM 911 O O . LEU A 1 128 ? 27.055 -20.149 -40.315 1.00 5.58 128 LEU A O 1
ATOM 916 N N . ILE A 1 129 ? 26.568 -21.090 -38.340 1.00 5.07 129 ILE A N 1
ATOM 917 C CA . ILE A 1 129 ? 27.883 -21.678 -38.187 1.00 4.80 129 ILE A CA 1
ATOM 918 C C . ILE A 1 129 ? 28.160 -22.681 -39.275 1.00 4.72 129 ILE A C 1
ATOM 919 O O . ILE A 1 129 ? 29.279 -22.699 -39.848 1.00 4.91 129 ILE A O 1
ATOM 924 N N . TRP A 1 130 ? 27.191 -23.539 -39.599 1.00 4.72 130 TRP A N 1
ATOM 925 C CA . TRP A 1 130 ? 27.392 -24.504 -40.696 1.00 4.82 130 TRP A CA 1
ATOM 926 C C . TRP A 1 130 ? 27.609 -23.821 -42.052 1.00 5.41 130 TRP A C 1
ATOM 927 O O . TRP A 1 130 ? 28.467 -24.213 -42.850 1.00 5.09 130 TRP A O 1
ATOM 938 N N . TYR A 1 131 ? 26.804 -22.813 -42.304 1.00 6.01 131 TYR A N 1
ATOM 939 C CA . TYR A 1 131 ? 26.846 -22.008 -43.508 1.00 6.95 131 TYR A CA 1
ATOM 940 C C . TYR A 1 131 ? 28.228 -21.361 -43.607 1.00 5.75 131 TYR A C 1
ATOM 941 O O . TYR A 1 131 ? 28.865 -21.438 -44.630 1.00 5.07 131 TYR A O 1
ATOM 950 N N . ARG A 1 132 ? 28.696 -20.840 -42.490 1.00 4.96 132 ARG A N 1
ATOM 951 C CA . ARG A 1 132 ? 29.966 -20.181 -42.396 1.00 4.88 132 ARG A CA 1
ATOM 952 C C . ARG A 1 132 ? 31.145 -21.146 -42.669 1.00 4.49 132 ARG A C 1
ATOM 953 O O . ARG A 1 132 ? 32.037 -20.812 -43.440 1.00 3.92 132 ARG A O 1
ATOM 961 N N . SER A 1 133 ? 31.130 -22.319 -42.042 1.00 4.37 133 SER A N 1
ATOM 962 C CA . SER A 1 133 ? 32.215 -23.307 -42.263 1.00 4.35 133 SER A CA 1
ATOM 963 C C . SER A 1 133 ? 32.206 -23.728 -43.738 1.00 4.50 133 SER A C 1
ATOM 964 O O . SER A 1 133 ? 33.279 -23.902 -44.302 1.00 4.46 133 SER A O 1
ATOM 967 N N . ASN A 1 134 ? 31.009 -23.891 -44.334 1.00 4.64 134 ASN A N 1
ATOM 968 C CA . ASN A 1 134 ? 30.918 -24.134 -45.800 1.00 4.98 134 ASN A CA 1
ATOM 969 C C . ASN A 1 134 ? 31.517 -22.999 -46.632 1.00 5.29 134 ASN A C 1
ATOM 970 O O . ASN A 1 134 ? 32.284 -23.260 -47.540 1.00 5.32 134 ASN A O 1
ATOM 975 N N . ALA A 1 135 ? 31.171 -21.774 -46.307 1.00 5.40 135 ALA A N 1
ATOM 976 C CA . ALA A 1 135 ? 31.772 -20.598 -46.978 1.00 6.02 135 ALA A CA 1
ATOM 977 C C . ALA A 1 135 ? 33.315 -20.503 -46.823 1.00 6.21 135 ALA A C 1
ATOM 978 O O . ALA A 1 135 ? 33.979 -20.015 -47.741 1.00 6.33 135 ALA A O 1
ATOM 980 N N . LEU A 1 136 ? 33.867 -20.980 -45.713 1.00 5.92 136 LEU A N 1
ATOM 981 C CA . LEU A 1 136 ? 35.284 -21.027 -45.488 1.00 6.43 136 LEU A CA 1
ATOM 982 C C . LEU A 1 136 ? 35.963 -22.255 -46.129 1.00 6.72 136 LEU A C 1
ATOM 983 O O . LEU A 1 136 ? 37.195 -22.371 -46.052 1.00 6.80 136 LEU A O 1
ATOM 988 N N . GLY A 1 137 ? 35.207 -23.131 -46.771 1.00 6.29 137 GLY A N 1
ATOM 989 C CA . GLY A 1 137 ? 35.738 -24.340 -47.372 1.00 6.90 137 GLY A CA 1
ATOM 990 C C . GLY A 1 137 ? 36.172 -25.366 -46.342 1.00 7.76 137 GLY A C 1
ATOM 991 O O . GLY A 1 137 ? 37.105 -26.148 -46.586 1.00 8.18 137 GLY A O 1
ATOM 992 N N . GLU A 1 138 ? 35.461 -25.444 -45.220 1.00 8.54 138 GLU A N 1
ATOM 993 C CA . GLU A 1 138 ? 35.756 -26.408 -44.195 1.00 10.04 138 GLU A CA 1
ATOM 994 C C . GLU A 1 138 ? 34.498 -27.249 -43.954 1.00 9.20 138 GLU A C 1
ATOM 995 O O . GLU A 1 138 ? 33.791 -27.069 -42.938 1.00 9.72 138 GLU A O 1
ATOM 1001 N N . PRO A 1 139 ? 34.188 -28.137 -44.870 1.00 8.72 139 PRO A N 1
ATOM 1002 C CA . PRO A 1 139 ? 32.950 -28.889 -44.752 1.00 8.41 139 PRO A CA 1
ATOM 1003 C C . PRO A 1 139 ? 32.846 -29.806 -43.549 1.00 7.51 139 PRO A C 1
ATOM 1004 O O . PRO A 1 139 ? 31.731 -30.195 -43.187 1.00 7.05 139 PRO A O 1
ATOM 1008 N N . GLU A 1 140 ? 33.966 -30.175 -42.952 1.00 7.56 140 GLU A N 1
ATOM 1009 C CA . GLU A 1 140 ? 33.928 -31.022 -41.731 1.00 7.91 140 GLU A CA 1
ATOM 1010 C C . GLU A 1 140 ? 33.775 -30.227 -40.416 1.00 6.55 140 GLU A C 1
ATOM 1011 O O . GLU A 1 140 ? 33.559 -30.848 -39.385 1.00 5.93 140 GLU A O 1
ATOM 1017 N N . ARG A 1 141 ? 33.951 -28.911 -40.429 1.00 6.00 141 ARG A N 1
ATOM 1018 C CA . ARG A 1 141 ? 33.930 -28.091 -39.152 1.00 6.47 141 ARG A CA 1
ATOM 1019 C C . ARG A 1 141 ? 32.497 -27.703 -38.792 1.00 5.71 141 ARG A C 1
ATOM 1020 O O . ARG A 1 141 ? 32.037 -26.600 -39.064 1.00 5.45 141 ARG A O 1
ATOM 1028 N N . LYS A 1 142 ? 31.790 -28.700 -38.285 1.00 5.11 142 LYS A N 1
ATOM 1029 C CA . LYS A 1 142 ? 30.358 -28.637 -38.096 1.00 4.67 142 LYS A CA 1
ATOM 1030 C C . LYS A 1 142 ? 29.858 -29.101 -36.744 1.00 4.89 142 LYS A C 1
ATOM 1031 O O . LYS A 1 142 ? 28.707 -28.930 -36.420 1.00 4.96 142 LYS A O 1
ATOM 1037 N N . LYS A 1 143 ? 30.723 -29.684 -35.927 1.00 4.87 143 LYS A N 1
ATOM 1038 C CA . LYS A 1 143 ? 30.248 -30.205 -34.641 1.00 4.79 143 LYS A CA 1
ATOM 1039 C C . LYS A 1 143 ? 30.166 -29.061 -33.619 1.00 4.31 143 LYS A C 1
ATOM 1040 O O . LYS A 1 143 ? 30.972 -28.142 -33.616 1.00 3.91 143 LYS A O 1
ATOM 1046 N N . ILE A 1 144 ? 29.150 -29.162 -32.751 1.00 4.05 144 ILE A N 1
ATOM 1047 C CA . ILE A 1 144 ? 28.950 -28.212 -31.712 1.00 3.99 144 ILE A CA 1
ATOM 1048 C C . ILE A 1 144 ? 29.015 -28.951 -30.410 1.00 3.89 144 ILE A C 1
ATOM 1049 O O . ILE A 1 144 ? 28.409 -29.949 -30.286 1.00 3.68 144 ILE A O 1
ATOM 1054 N N . ILE A 1 145 ? 29.799 -28.449 -29.458 1.00 3.97 145 ILE A N 1
ATOM 1055 C CA . ILE A 1 145 ? 29.932 -29.036 -28.164 1.00 4.15 145 ILE A CA 1
ATOM 1056 C C . ILE A 1 145 ? 29.068 -28.205 -27.212 1.00 4.28 145 ILE A C 1
ATOM 1057 O O . ILE A 1 145 ? 29.292 -27.007 -27.042 1.00 4.02 145 ILE A O 1
ATOM 1062 N N . SER A 1 146 ? 28.154 -28.874 -26.545 1.00 4.38 146 SER A N 1
ATOM 1063 C CA . SER A 1 146 ? 27.346 -28.343 -25.440 1.00 4.92 146 SER A CA 1
ATOM 1064 C C . SER A 1 146 ? 27.705 -29.125 -24.182 1.00 5.09 146 SER A C 1
ATOM 1065 O O . SER A 1 146 ? 28.685 -29.915 -24.155 1.00 5.30 146 SER A O 1
ATOM 1068 N N . ARG A 1 147 ? 26.916 -28.959 -23.156 1.00 5.24 147 ARG A N 1
ATOM 1069 C CA . ARG A 1 147 ? 27.200 -29.584 -21.846 1.00 5.24 147 ARG A CA 1
ATOM 1070 C C . ARG A 1 147 ? 26.005 -30.273 -21.270 1.00 5.20 147 ARG A C 1
ATOM 1071 O O . ARG A 1 147 ? 24.876 -29.829 -21.370 1.00 4.55 147 ARG A O 1
ATOM 1079 N N . LYS A 1 148 ? 26.278 -31.341 -20.576 1.00 5.68 148 LYS A N 1
ATOM 1080 C CA . LYS A 1 148 ? 25.265 -31.948 -19.762 1.00 6.72 148 LYS A CA 1
ATOM 1081 C C . LYS A 1 148 ? 24.658 -30.950 -18.787 1.00 5.73 148 LYS A C 1
ATOM 1082 O O . LYS A 1 148 ? 25.329 -30.130 -18.177 1.00 5.44 148 LYS A O 1
ATOM 1088 N N . ARG A 1 149 ? 23.347 -30.986 -18.696 1.00 5.87 149 ARG A N 1
ATOM 1089 C CA . ARG A 1 149 ? 22.536 -30.071 -17.916 1.00 5.86 149 ARG A CA 1
ATOM 1090 C C . ARG A 1 149 ? 22.402 -28.665 -18.432 1.00 5.85 149 ARG A C 1
ATOM 1091 O O . ARG A 1 149 ? 21.627 -27.854 -17.856 1.00 6.17 149 ARG A O 1
ATOM 1099 N N . GLY A 1 150 ? 23.048 -28.364 -19.560 1.00 5.34 150 GLY A N 1
ATOM 1100 C CA . GLY A 1 150 ? 22.818 -27.153 -20.251 1.00 5.07 150 GLY A CA 1
ATOM 1101 C C . GLY A 1 150 ? 21.389 -27.096 -20.758 1.00 4.69 150 GLY A C 1
ATOM 1102 O O 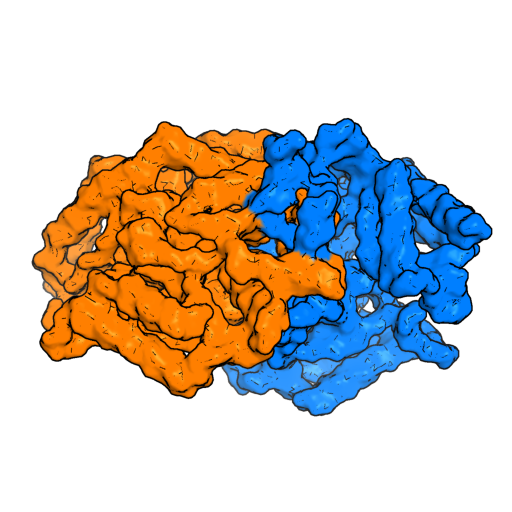. GLY A 1 150 ? 20.760 -28.126 -21.075 1.00 4.45 150 GLY A O 1
ATOM 1103 N N . TYR A 1 151 ? 20.907 -25.881 -20.913 1.00 4.61 151 TYR A N 1
ATOM 1104 C CA . TYR A 1 151 ? 19.556 -25.677 -21.534 1.00 4.48 151 TYR A CA 1
ATOM 1105 C C . TYR A 1 151 ? 19.620 -24.563 -22.576 1.00 4.15 151 TYR A C 1
ATOM 1106 O O . TYR A 1 151 ? 20.058 -23.448 -22.312 1.00 4.13 151 TYR A O 1
ATOM 1115 N N . HIS A 1 152 ? 19.212 -24.915 -23.781 1.00 3.88 152 HIS A N 1
ATOM 1116 C CA . HIS A 1 152 ? 19.344 -24.050 -24.899 1.00 3.68 152 HIS A CA 1
ATOM 1117 C C . HIS A 1 152 ? 18.122 -23.966 -25.795 1.00 3.53 152 HIS A C 1
ATOM 1118 O O . HIS A 1 152 ? 18.194 -23.310 -26.842 1.00 3.50 152 HIS A O 1
ATOM 1125 N N 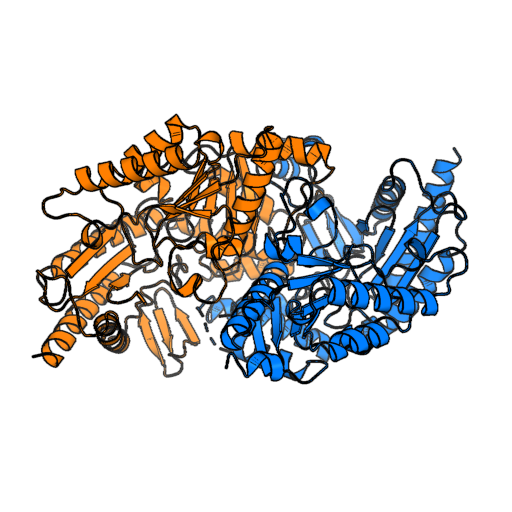. GLY A 1 153 ? 17.064 -24.629 -25.403 1.00 3.30 153 GLY A N 1
ATOM 1126 C CA . GLY A 1 153 ? 15.762 -24.516 -26.004 1.00 3.36 153 GLY A CA 1
ATOM 1127 C C . GLY A 1 153 ? 15.302 -25.843 -26.602 1.00 3.28 153 GLY A C 1
ATOM 1128 O O . GLY A 1 153 ? 15.820 -26.892 -26.205 1.00 2.96 153 GLY A O 1
ATOM 1129 N N . VAL A 1 154 ? 14.274 -25.741 -27.405 1.00 3.32 154 VAL A N 1
ATOM 1130 C CA . VAL A 1 154 ? 13.446 -26.886 -27.754 1.00 3.65 154 VAL A CA 1
ATOM 1131 C C . VAL A 1 154 ? 13.170 -27.119 -29.242 1.00 4.05 154 VAL A C 1
ATOM 1132 O O . VAL A 1 154 ? 12.407 -28.008 -29.564 1.00 4.62 154 VAL A O 1
ATOM 1136 N N . THR A 1 155 ? 13.831 -26.454 -30.158 1.00 4.22 155 THR A N 1
ATOM 1137 C CA . THR A 1 155 ? 13.689 -26.913 -31.544 1.00 4.60 155 THR A CA 1
ATOM 1138 C C . THR A 1 155 ? 14.463 -28.216 -31.674 1.00 4.57 155 THR A C 1
ATOM 1139 O O . THR A 1 155 ? 15.217 -28.580 -30.767 1.00 4.46 155 THR A O 1
ATOM 1143 N N . ILE A 1 156 ? 14.328 -28.927 -32.787 1.00 4.70 156 ILE A N 1
ATOM 1144 C CA . ILE A 1 156 ? 15.049 -30.224 -32.938 1.00 4.97 156 ILE A CA 1
ATOM 1145 C C . ILE A 1 156 ? 16.578 -30.028 -32.748 1.00 4.80 156 ILE A C 1
ATOM 1146 O O . ILE A 1 156 ? 17.275 -30.787 -32.023 1.00 5.27 156 ILE A O 1
ATOM 1151 N N . ALA A 1 157 ? 17.093 -28.951 -33.290 1.00 4.43 157 ALA A N 1
ATOM 1152 C CA . ALA A 1 157 ? 18.504 -28.629 -33.096 1.00 4.33 157 ALA A CA 1
ATOM 1153 C C . ALA A 1 157 ? 18.845 -28.096 -31.693 1.00 3.95 157 ALA A C 1
ATOM 1154 O O . ALA A 1 157 ? 19.815 -28.537 -31.054 1.00 3.56 157 ALA A O 1
ATOM 1156 N N . SER A 1 158 ? 18.063 -27.142 -31.198 1.00 3.55 158 SER A N 1
ATOM 1157 C CA . SER A 1 158 ? 18.382 -26.576 -29.897 1.00 3.47 158 SER A CA 1
ATOM 1158 C C . SER A 1 158 ? 18.006 -27.479 -28.726 1.00 3.22 158 SER A C 1
ATOM 1159 O O . SER A 1 158 ? 18.664 -27.431 -27.720 1.00 3.15 158 SER A O 1
ATOM 1162 N N . ALA A 1 159 ? 17.025 -28.363 -28.871 1.00 3.04 159 ALA A N 1
ATOM 1163 C CA . ALA A 1 159 ? 16.816 -29.450 -27.906 1.00 2.99 159 ALA A CA 1
ATOM 1164 C C . ALA A 1 159 ? 17.956 -30.453 -27.922 1.00 3.00 159 ALA A C 1
ATOM 1165 O O . ALA A 1 159 ? 18.217 -31.060 -26.873 1.00 3.16 159 ALA A O 1
ATOM 1167 N N . SER A 1 160 ? 18.633 -30.603 -29.049 1.00 2.84 160 SER A N 1
ATOM 1168 C CA . SER A 1 160 ? 19.838 -31.418 -29.103 1.00 2.92 160 SER A CA 1
ATOM 1169 C C . SER A 1 160 ? 21.002 -30.766 -28.336 1.00 3.05 160 SER A C 1
ATOM 1170 O O . SER A 1 160 ? 21.775 -31.486 -27.695 1.00 3.04 160 SER A O 1
ATOM 1173 N N . LEU A 1 161 ? 21.125 -29.429 -28.432 1.00 3.22 161 LEU A N 1
ATOM 1174 C CA . LEU A 1 161 ? 22.133 -28.707 -27.663 1.00 3.52 161 LEU A CA 1
ATOM 1175 C C . LEU A 1 161 ? 21.833 -28.853 -26.158 1.00 3.61 161 LEU A C 1
ATOM 1176 O O . LEU A 1 161 ? 22.737 -29.051 -25.369 1.00 3.59 161 LEU A O 1
ATOM 1181 N N . THR A 1 162 ? 20.541 -28.774 -25.805 1.00 3.60 162 THR A N 1
ATOM 1182 C CA . THR A 1 162 ? 20.108 -28.996 -24.418 1.00 3.66 162 THR A CA 1
ATOM 1183 C C . THR A 1 162 ? 20.599 -30.356 -23.896 1.00 3.94 162 THR A C 1
ATOM 1184 O O . THR A 1 162 ? 20.639 -31.310 -24.640 1.00 4.06 162 THR A O 1
ATOM 1188 N N . GLY A 1 163 ? 21.100 -30.366 -22.667 1.00 4.33 163 GLY A N 1
ATOM 1189 C CA . GLY A 1 163 ? 21.756 -31.532 -22.063 1.00 4.92 163 GLY A CA 1
ATOM 1190 C C . GLY A 1 163 ? 20.941 -32.217 -20.972 1.00 5.71 163 GLY A C 1
ATOM 1191 O O . GLY A 1 163 ? 21.484 -32.743 -20.026 1.00 5.58 163 GLY A O 1
ATOM 1192 N N . LEU A 1 164 ? 19.616 -32.154 -21.066 1.00 6.59 164 LEU A N 1
ATOM 1193 C CA . LEU A 1 164 ? 18.743 -32.699 -20.005 1.00 6.94 164 LEU A CA 1
ATOM 1194 C C . LEU A 1 164 ? 17.930 -33.839 -20.626 1.00 7.45 164 LEU A C 1
ATOM 1195 O O . LEU A 1 164 ? 17.425 -33.715 -21.776 1.00 7.06 164 LEU A O 1
ATOM 1200 N N . PRO A 1 165 ? 17.813 -34.961 -19.908 1.00 8.28 165 PRO A N 1
ATOM 1201 C CA . PRO A 1 165 ? 17.160 -36.157 -20.485 1.00 8.21 165 PRO A CA 1
ATOM 1202 C C . PRO A 1 165 ? 15.686 -35.966 -20.812 1.00 7.98 165 PRO A C 1
ATOM 1203 O O . PRO A 1 165 ? 15.240 -36.538 -21.849 1.00 7.56 165 PRO A O 1
ATOM 1207 N N . ASN A 1 166 ? 14.954 -35.128 -20.057 1.00 7.45 166 ASN A N 1
ATOM 1208 C CA . ASN A 1 166 ? 13.544 -34.888 -20.417 1.00 7.71 166 ASN A CA 1
ATOM 1209 C C . ASN A 1 166 ? 13.390 -34.258 -21.794 1.00 6.49 166 ASN A C 1
ATOM 1210 O O . ASN A 1 166 ? 12.361 -34.367 -22.383 1.00 6.09 166 ASN A O 1
ATOM 1215 N N . ASN A 1 167 ? 14.415 -33.558 -22.275 1.00 5.39 167 ASN A N 1
ATOM 1216 C CA . ASN A 1 167 ? 14.382 -32.933 -23.584 1.00 5.23 167 ASN A CA 1
ATOM 1217 C C . ASN A 1 167 ? 14.738 -33.856 -24.740 1.00 5.14 167 ASN A C 1
ATOM 1218 O O . ASN A 1 167 ? 14.518 -33.469 -25.918 1.00 4.55 167 ASN A O 1
ATOM 1223 N N . HIS A 1 168 ? 15.276 -35.049 -24.392 1.00 4.88 168 HIS A N 1
ATOM 1224 C CA . HIS A 1 168 ? 15.720 -36.047 -25.363 1.00 5.16 168 HIS A CA 1
ATOM 1225 C C . HIS A 1 168 ? 14.850 -37.336 -25.399 1.00 5.32 168 HIS A C 1
ATOM 1226 O O . HIS A 1 168 ? 14.588 -37.853 -26.480 1.00 4.55 168 HIS A O 1
ATOM 1233 N N . ARG A 1 169 ? 14.379 -37.789 -24.220 1.00 5.75 169 ARG A N 1
ATOM 1234 C CA . ARG A 1 169 ? 13.698 -39.086 -24.102 1.00 6.33 169 ARG A CA 1
ATOM 1235 C C . ARG A 1 169 ? 12.494 -39.153 -24.999 1.00 5.45 169 ARG A C 1
ATOM 1236 O O . ARG A 1 169 ? 11.638 -38.283 -24.966 1.00 4.47 169 ARG A O 1
ATOM 1244 N N . SER A 1 170 ? 12.479 -40.168 -25.848 1.00 5.02 170 SER A N 1
ATOM 1245 C CA . SER A 1 170 ? 11.381 -40.409 -26.855 1.00 4.92 170 SER A CA 1
ATOM 1246 C C . SER A 1 170 ? 11.320 -39.411 -28.001 1.00 4.62 170 SER A C 1
ATOM 1247 O O . SER A 1 170 ? 10.455 -39.545 -28.870 1.00 4.48 170 SER A O 1
ATOM 1250 N N . PHE A 1 171 ? 12.191 -38.410 -28.006 1.00 4.42 171 PHE A N 1
ATOM 1251 C CA . PHE A 1 171 ? 12.287 -37.464 -29.119 1.00 4.38 171 PHE A CA 1
ATOM 1252 C C . PHE A 1 171 ? 13.388 -37.801 -30.161 1.00 4.53 171 PHE A C 1
ATOM 1253 O O . PHE A 1 171 ? 13.491 -37.074 -31.193 1.00 4.30 171 PHE A O 1
ATOM 1261 N N . ASP A 1 172 ? 14.128 -38.928 -29.971 1.00 4.45 172 ASP A N 1
ATOM 1262 C CA . ASP A 1 172 ? 15.193 -39.330 -30.874 1.00 4.78 172 ASP A CA 1
ATOM 1263 C C . ASP A 1 172 ? 16.323 -38.300 -30.937 1.00 5.33 172 ASP A C 1
ATOM 1264 O O . ASP A 1 172 ? 16.951 -38.139 -31.955 1.00 6.30 172 ASP A O 1
ATOM 1269 N N . LEU A 1 173 ? 16.497 -37.483 -29.921 1.00 5.38 173 LEU A N 1
ATOM 1270 C CA . LEU A 1 173 ? 17.550 -36.456 -29.888 1.00 5.35 173 LEU A CA 1
ATOM 1271 C C . LEU A 1 173 ? 18.674 -36.871 -28.931 1.00 5.62 173 LEU A C 1
ATOM 1272 O O . LEU A 1 173 ? 18.459 -37.703 -28.066 1.00 5.78 173 LEU A O 1
ATOM 1277 N N . PRO A 1 174 ? 19.866 -36.293 -29.031 1.00 6.26 174 PRO A N 1
ATOM 1278 C CA . PRO A 1 174 ? 20.258 -35.285 -29.969 1.00 6.19 174 PRO A CA 1
ATOM 1279 C C . PRO A 1 174 ? 20.555 -35.795 -31.384 1.00 6.87 174 PRO A C 1
ATOM 1280 O O . PRO A 1 174 ? 20.950 -36.911 -31.623 1.00 5.87 174 PRO A O 1
ATOM 1284 N N . ILE A 1 175 ? 20.411 -34.890 -32.318 1.00 7.04 175 ILE A N 1
ATOM 1285 C CA . ILE A 1 175 ? 20.790 -35.102 -33.685 1.00 8.45 175 ILE A CA 1
ATOM 1286 C C . ILE A 1 175 ? 22.314 -35.187 -33.791 1.00 10.02 175 ILE A C 1
ATOM 1287 O O . ILE A 1 175 ? 23.033 -34.793 -32.886 1.00 8.65 175 ILE A O 1
ATOM 1292 N N . ASP A 1 176 ? 22.786 -35.723 -34.898 1.00 11.00 176 ASP A N 1
ATOM 1293 C CA . ASP A 1 176 ? 24.180 -35.879 -35.190 1.00 13.97 176 ASP A CA 1
ATOM 1294 C C . ASP A 1 176 ? 24.852 -34.506 -35.209 1.00 11.21 176 ASP A C 1
ATOM 1295 O O . ASP A 1 176 ? 24.252 -33.582 -35.617 1.00 11.67 176 ASP A O 1
ATOM 1300 N N . ARG A 1 177 ? 26.093 -34.458 -34.819 1.00 9.07 177 ARG A N 1
ATOM 1301 C CA . ARG A 1 177 ? 26.932 -33.284 -34.754 1.00 7.96 177 ARG A CA 1
ATOM 1302 C C . ARG A 1 177 ? 26.893 -32.546 -33.418 1.00 7.75 177 ARG A C 1
ATOM 1303 O O . ARG A 1 177 ? 27.736 -31.735 -33.167 1.00 7.67 177 ARG A O 1
ATOM 1311 N N . ILE A 1 178 ? 25.973 -32.878 -32.546 1.00 7.62 178 ILE A N 1
ATOM 1312 C CA . ILE A 1 178 ? 25.892 -32.215 -31.263 1.00 8.35 178 ILE A CA 1
ATOM 1313 C C . ILE A 1 178 ? 26.567 -33.091 -30.197 1.00 9.16 178 ILE A C 1
ATOM 1314 O O . ILE A 1 178 ? 26.168 -34.214 -29.976 1.00 9.25 178 ILE A O 1
ATOM 1319 N N . LEU A 1 179 ? 27.589 -32.575 -29.563 1.00 8.01 179 LEU A N 1
ATOM 1320 C CA . LEU A 1 179 ? 28.283 -33.325 -28.547 1.00 7.85 179 LEU A CA 1
ATOM 1321 C C . LEU A 1 179 ? 27.962 -32.774 -27.175 1.00 7.28 179 LEU A C 1
ATOM 1322 O O . LEU A 1 179 ? 27.581 -31.627 -27.092 1.00 6.61 179 LEU A O 1
ATOM 1327 N N . HIS A 1 180 ? 28.145 -33.554 -26.126 1.00 6.49 180 HIS A N 1
ATOM 1328 C CA . HIS A 1 180 ? 28.000 -33.036 -24.760 1.00 6.49 180 HIS A CA 1
ATOM 1329 C C . HIS A 1 180 ? 29.187 -33.381 -23.899 1.00 6.86 180 HIS A C 1
ATOM 1330 O O . HIS A 1 180 ? 29.456 -34.514 -23.684 1.00 8.32 180 HIS A O 1
ATOM 1337 N N . THR A 1 181 ? 29.855 -32.381 -23.365 1.00 6.45 181 THR A N 1
ATOM 1338 C CA . THR A 1 181 ? 30.880 -32.560 -22.337 1.00 6.42 181 THR A CA 1
ATOM 1339 C C . THR A 1 181 ? 30.269 -32.406 -20.929 1.00 6.67 181 THR A C 1
ATOM 1340 O O . THR A 1 181 ? 29.049 -32.292 -20.779 1.00 5.86 181 THR A O 1
ATOM 1344 N N . GLY A 1 182 ? 31.106 -32.427 -19.915 1.00 7.05 182 GLY A N 1
ATOM 1345 C CA . GLY A 1 182 ? 30.585 -32.547 -18.572 1.00 7.30 182 GLY A CA 1
ATOM 1346 C C . GLY A 1 182 ? 29.868 -31.314 -18.018 1.00 6.77 182 GLY A C 1
ATOM 1347 O O . GLY A 1 182 ? 30.148 -30.148 -18.391 1.00 6.75 182 GLY A O 1
ATOM 1348 N N . CYS A 1 183 ? 29.029 -31.573 -17.029 1.00 7.03 183 CYS A N 1
ATOM 1349 C CA . CYS A 1 183 ? 28.394 -30.487 -16.259 1.00 7.50 183 CYS A CA 1
ATOM 1350 C C . CYS A 1 183 ? 29.367 -29.942 -15.199 1.00 6.87 183 CYS A C 1
ATOM 1351 O O . CYS A 1 183 ? 29.845 -30.722 -14.371 1.00 7.21 183 CYS A O 1
ATOM 1354 N N . PRO A 1 184 ? 29.573 -28.637 -15.128 1.00 6.59 184 PRO A N 1
ATOM 1355 C CA . PRO A 1 184 ? 30.518 -28.101 -14.203 1.00 6.70 184 PRO A CA 1
ATOM 1356 C C . PRO A 1 184 ? 29.890 -27.870 -12.820 1.00 6.31 184 PRO A C 1
ATOM 1357 O O . PRO A 1 184 ? 29.908 -26.748 -12.313 1.00 6.78 184 PRO A O 1
ATOM 1361 N N . HIS A 1 185 ? 29.301 -28.916 -12.262 1.00 5.88 185 HIS A N 1
ATOM 1362 C CA . HIS A 1 185 ? 28.628 -28.851 -10.950 1.00 5.52 185 HIS A CA 1
ATOM 1363 C C . HIS A 1 185 ? 29.502 -29.556 -9.879 1.00 5.74 185 HIS A C 1
ATOM 1364 O O . HIS A 1 185 ? 29.398 -30.770 -9.683 1.00 5.70 185 HIS A O 1
ATOM 1371 N N . PHE A 1 186 ? 30.284 -28.771 -9.158 1.00 5.93 186 PHE A N 1
ATOM 1372 C CA . PHE A 1 186 ? 31.261 -29.319 -8.198 1.00 6.90 186 PHE A CA 1
ATOM 1373 C C . PHE A 1 186 ? 30.624 -30.209 -7.151 1.00 6.89 186 PHE A C 1
ATOM 1374 O O . PHE A 1 186 ? 31.062 -31.330 -6.947 1.00 6.67 186 PHE A O 1
ATOM 1382 N N . TYR A 1 187 ? 29.528 -29.744 -6.570 1.00 6.99 187 TYR A N 1
ATOM 1383 C CA . TYR A 1 187 ? 28.796 -30.535 -5.567 1.00 7.47 187 TYR A CA 1
ATOM 1384 C C . TYR A 1 187 ? 28.385 -31.911 -6.028 1.00 7.31 187 TYR A C 1
ATOM 1385 O O . TYR A 1 187 ? 28.356 -32.855 -5.246 1.00 7.48 187 TYR A O 1
ATOM 1394 N N . ARG A 1 188 ? 28.004 -32.038 -7.279 1.00 7.70 188 ARG A N 1
ATOM 1395 C CA . ARG A 1 188 ? 27.555 -33.324 -7.839 1.00 8.30 188 ARG A CA 1
ATOM 1396 C C . ARG A 1 188 ? 28.602 -34.129 -8.604 1.00 9.43 188 ARG A C 1
ATOM 1397 O O . ARG A 1 188 ? 28.377 -35.292 -8.859 1.00 10.37 188 ARG A O 1
ATOM 1405 N N . GLU A 1 189 ? 29.667 -33.483 -9.077 1.00 9.29 189 GLU A N 1
ATOM 1406 C CA . GLU A 1 189 ? 30.620 -34.131 -9.968 1.00 10.13 189 GLU A CA 1
ATOM 1407 C C . GLU A 1 189 ? 32.067 -34.213 -9.396 1.00 10.25 189 GLU A C 1
ATOM 1408 O O . GLU A 1 189 ? 32.896 -34.914 -9.980 1.00 10.07 189 GLU A O 1
ATOM 1414 N N . GLY A 1 190 ? 32.371 -33.454 -8.343 1.00 9.34 190 GLY A N 1
ATOM 1415 C CA . GLY A 1 190 ? 33.699 -33.419 -7.775 1.00 10.20 190 GLY A CA 1
ATOM 1416 C C . GLY A 1 190 ? 34.033 -34.803 -7.221 1.00 10.96 190 GLY A C 1
ATOM 1417 O O . GLY A 1 190 ? 33.177 -35.405 -6.620 1.00 10.62 190 GLY A O 1
ATOM 1418 N N . GLN A 1 191 ? 35.253 -35.299 -7.413 1.00 11.94 191 GLN A N 1
ATOM 1419 C CA . GLN A 1 191 ? 35.613 -36.654 -6.939 1.00 13.93 191 GLN A CA 1
ATOM 1420 C C . GLN A 1 191 ? 36.144 -36.519 -5.499 1.00 15.39 191 GLN A C 1
ATOM 1421 O O . GLN A 1 191 ? 36.336 -35.410 -5.006 1.00 15.36 191 GLN A O 1
ATOM 1427 N N . ALA A 1 192 ? 36.309 -37.632 -4.790 1.00 18.18 192 ALA A N 1
ATOM 1428 C CA . ALA A 1 192 ? 36.730 -37.572 -3.381 1.00 18.83 192 ALA A CA 1
ATOM 1429 C C . ALA A 1 192 ? 38.095 -36.928 -3.357 1.00 18.39 192 ALA A C 1
ATOM 1430 O O . ALA A 1 192 ? 38.981 -37.261 -4.137 1.00 21.37 192 ALA A O 1
ATOM 1432 N N . GLY A 1 193 ? 38.245 -35.928 -2.511 1.00 18.33 193 GLY A N 1
ATOM 1433 C CA . GLY A 1 193 ? 39.540 -35.210 -2.410 1.00 19.01 193 GLY A CA 1
ATOM 1434 C C . GLY A 1 193 ? 39.931 -34.246 -3.536 1.00 17.41 193 GLY A C 1
ATOM 1435 O O . GLY A 1 193 ? 41.034 -33.743 -3.543 1.00 20.51 193 GLY A O 1
ATOM 1436 N N . GLU A 1 194 ? 39.032 -33.985 -4.492 1.00 13.61 194 GLU A N 1
ATOM 1437 C CA . GLU A 1 194 ? 39.281 -32.990 -5.537 1.00 10.96 194 GLU A CA 1
ATOM 1438 C C . GLU A 1 194 ? 38.834 -31.595 -5.050 1.00 8.73 194 GLU A C 1
ATOM 1439 O O . GLU A 1 194 ? 37.736 -31.452 -4.582 1.00 9.25 194 GLU A O 1
ATOM 1445 N N . SER A 1 195 ? 39.634 -30.568 -5.175 1.00 7.40 195 SER A N 1
ATOM 1446 C CA . SER A 1 195 ? 39.222 -29.221 -4.891 1.00 7.66 195 SER A CA 1
ATOM 1447 C C . SER A 1 195 ? 38.438 -28.625 -6.069 1.00 7.61 195 SER A C 1
ATOM 1448 O O . SER A 1 195 ? 38.517 -29.134 -7.178 1.00 6.54 195 SER A O 1
ATOM 1451 N N . GLU A 1 196 ? 37.803 -27.492 -5.815 1.00 7.78 196 GLU A N 1
ATOM 1452 C CA . GLU A 1 196 ? 37.060 -26.775 -6.818 1.00 8.92 196 GLU A CA 1
ATOM 1453 C C . GLU A 1 196 ? 37.927 -26.415 -8.060 1.00 8.95 196 GLU A C 1
ATOM 1454 O O . GLU A 1 196 ? 37.529 -26.691 -9.229 1.00 7.52 196 GLU A O 1
ATOM 1460 N N . GLU A 1 197 ? 39.111 -25.869 -7.819 1.00 8.88 197 GLU A N 1
ATOM 1461 C CA . GLU A 1 197 ? 40.006 -25.558 -8.923 1.00 10.35 197 GLU A CA 1
ATOM 1462 C C . GLU A 1 197 ? 40.554 -26.796 -9.679 1.00 9.23 197 GLU A C 1
ATOM 1463 O O . GLU A 1 197 ? 40.743 -26.720 -10.902 1.00 8.32 197 GLU A O 1
ATOM 1469 N N . GLN A 1 198 ? 40.817 -27.890 -8.969 1.00 8.21 198 GLN A N 1
ATOM 1470 C CA . GLN A 1 198 ? 41.242 -29.089 -9.592 1.00 8.86 198 GLN A CA 1
ATOM 1471 C C . GLN A 1 198 ? 40.094 -29.625 -10.517 1.00 7.46 198 GLN A C 1
ATOM 1472 O O . GLN A 1 198 ? 40.348 -30.144 -11.579 1.00 7.18 198 GLN A O 1
ATOM 1478 N N . PHE A 1 199 ? 38.876 -29.531 -10.041 1.00 6.10 199 PHE A N 1
ATOM 1479 C CA . PHE A 1 199 ? 37.712 -29.928 -10.791 1.00 5.77 199 PHE A CA 1
ATOM 1480 C C . PHE A 1 199 ? 37.564 -29.094 -12.097 1.00 5.49 199 PHE A C 1
ATOM 1481 O O . PHE A 1 199 ? 37.322 -29.655 -13.153 1.00 5.19 199 PHE A O 1
ATOM 1489 N N . ALA A 1 200 ? 37.786 -27.796 -12.012 1.00 5.50 200 ALA A N 1
ATOM 1490 C CA . ALA A 1 200 ? 37.940 -26.941 -13.192 1.00 5.66 200 ALA A CA 1
ATOM 1491 C C . ALA A 1 200 ? 38.992 -27.400 -14.171 1.00 5.88 200 ALA A C 1
ATOM 1492 O O . ALA A 1 200 ? 38.744 -27.555 -15.393 1.00 5.88 200 ALA A O 1
ATOM 1494 N N . THR A 1 201 ? 40.171 -27.679 -13.659 1.00 6.34 201 THR A N 1
ATOM 1495 C CA . THR A 1 201 ? 41.262 -28.291 -14.455 1.00 6.85 201 THR A CA 1
ATOM 1496 C C . THR A 1 201 ? 40.773 -29.549 -15.139 1.00 7.03 201 THR A C 1
ATOM 1497 O O . THR A 1 201 ? 40.921 -29.695 -16.381 1.00 6.61 201 THR A O 1
ATOM 1501 N N . ARG A 1 202 ? 40.159 -30.471 -14.383 1.00 7.18 202 ARG A N 1
ATOM 1502 C CA . ARG A 1 202 ? 39.725 -31.727 -14.977 1.00 6.98 202 ARG A CA 1
ATOM 1503 C C . ARG A 1 202 ? 38.664 -31.522 -16.105 1.00 7.18 202 ARG A C 1
ATOM 1504 O O . ARG A 1 202 ? 38.705 -32.195 -17.135 1.00 7.63 202 ARG A O 1
ATOM 1512 N N . LEU A 1 203 ? 37.748 -30.600 -15.921 1.00 6.76 203 LEU A N 1
ATOM 1513 C CA . LEU A 1 203 ? 36.738 -30.302 -16.922 1.00 6.78 203 LEU A CA 1
ATOM 1514 C C . LEU A 1 203 ? 37.383 -29.770 -18.202 1.00 6.51 203 LEU A C 1
ATOM 1515 O O . LEU A 1 203 ? 36.974 -30.186 -19.272 1.00 5.82 203 LEU A O 1
ATOM 1520 N N . ALA A 1 204 ? 38.340 -28.841 -18.085 1.00 6.43 204 ALA A N 1
ATOM 1521 C CA . ALA A 1 204 ? 39.045 -28.293 -19.234 1.00 6.81 204 ALA A CA 1
ATOM 1522 C C . ALA A 1 204 ? 39.822 -29.380 -19.963 1.00 7.63 204 ALA A C 1
ATOM 1523 O O . ALA A 1 204 ? 39.821 -29.425 -21.192 1.00 6.97 204 ALA A O 1
ATOM 1525 N N . ASP A 1 205 ? 40.405 -30.281 -19.200 1.00 8.45 205 ASP A N 1
ATOM 1526 C CA . ASP A 1 205 ? 41.162 -31.457 -19.762 1.00 9.91 205 ASP A CA 1
ATOM 1527 C C . ASP A 1 205 ? 40.229 -32.451 -20.494 1.00 9.30 205 ASP A C 1
ATOM 1528 O O . ASP A 1 205 ? 40.570 -32.934 -21.573 1.00 7.63 205 ASP A O 1
ATOM 1533 N N . GLU A 1 206 ? 39.054 -32.737 -19.910 1.00 8.47 206 GLU A N 1
ATOM 1534 C CA . GLU A 1 206 ? 38.090 -33.598 -20.554 1.00 8.30 206 GLU A CA 1
ATOM 1535 C C . GLU A 1 206 ? 37.524 -32.962 -21.861 1.00 7.49 206 GLU A C 1
ATOM 1536 O O . GLU A 1 206 ? 37.295 -33.659 -22.826 1.00 6.65 206 GLU A O 1
ATOM 1542 N N . LEU A 1 207 ? 37.286 -31.645 -21.844 1.00 6.90 207 LEU A N 1
ATOM 1543 C CA . LEU A 1 207 ? 36.961 -30.900 -23.048 1.00 6.63 207 LEU A CA 1
ATOM 1544 C C . LEU A 1 207 ? 38.043 -31.067 -24.114 1.00 7.24 207 LEU A C 1
ATOM 1545 O O . LEU A 1 207 ? 37.708 -31.365 -25.274 1.00 7.27 207 LEU A O 1
ATOM 1550 N N . GLU A 1 208 ? 39.310 -30.833 -23.740 1.00 8.02 208 GLU A N 1
ATOM 1551 C CA . GLU A 1 208 ? 40.423 -31.006 -24.644 1.00 10.10 208 GLU A CA 1
ATOM 1552 C C . GLU A 1 208 ? 40.520 -32.453 -25.180 1.00 10.07 208 GLU A C 1
ATOM 1553 O O . GLU A 1 208 ? 40.714 -32.636 -26.404 1.00 9.38 208 GLU A O 1
ATOM 1559 N N . GLN A 1 209 ? 40.286 -33.435 -24.314 1.00 9.36 209 GLN A N 1
ATOM 1560 C CA . GLN A 1 209 ? 40.273 -34.815 -24.750 1.00 10.23 209 GLN A CA 1
ATOM 1561 C C . GLN A 1 209 ? 39.188 -35.097 -25.771 1.00 8.82 209 GLN A C 1
ATOM 1562 O O . GLN A 1 209 ? 39.417 -35.863 -26.721 1.00 8.42 209 GLN A O 1
ATOM 1568 N N . LEU A 1 210 ? 38.008 -34.558 -25.524 1.00 8.28 210 LEU A N 1
ATOM 1569 C CA . LEU A 1 210 ? 36.905 -34.636 -26.495 1.00 8.24 210 LEU A CA 1
ATOM 1570 C C . LEU A 1 210 ? 37.264 -34.056 -27.859 1.00 7.51 210 LEU A C 1
ATOM 1571 O O . LEU A 1 210 ? 37.035 -34.684 -28.880 1.00 7.12 210 LEU A O 1
ATOM 1576 N N . ILE A 1 211 ? 37.815 -32.860 -27.845 1.00 6.71 211 ILE A N 1
ATOM 1577 C CA . ILE A 1 211 ? 38.191 -32.188 -29.020 1.00 7.15 211 ILE A CA 1
ATOM 1578 C C . ILE A 1 211 ? 39.226 -33.037 -29.828 1.00 8.08 211 ILE A C 1
ATOM 1579 O O . ILE A 1 211 ? 39.083 -33.226 -31.060 1.00 8.05 211 ILE A O 1
ATOM 1584 N N . ILE A 1 212 ? 40.256 -33.512 -29.132 1.00 8.69 212 ILE A N 1
ATOM 1585 C CA . ILE A 1 212 ? 41.291 -34.339 -29.780 1.00 9.62 212 ILE A CA 1
ATOM 1586 C C . ILE A 1 212 ? 40.697 -35.589 -30.361 1.00 9.57 212 ILE A C 1
ATOM 1587 O O . ILE A 1 212 ? 40.963 -35.897 -31.520 1.00 9.79 212 ILE A O 1
ATOM 1592 N N . ALA A 1 213 ? 39.871 -36.273 -29.591 1.00 10.34 213 ALA A N 1
ATOM 1593 C CA . ALA A 1 213 ? 39.259 -37.522 -30.011 1.00 10.71 213 ALA A CA 1
ATOM 1594 C C . ALA A 1 213 ? 38.314 -37.334 -31.232 1.00 12.15 213 ALA A C 1
ATOM 1595 O O . ALA A 1 213 ? 38.242 -38.202 -32.110 1.00 12.07 213 ALA A O 1
ATOM 1597 N N . GLU A 1 214 ? 37.537 -36.262 -31.238 1.00 11.02 214 GLU A N 1
ATOM 1598 C CA . GLU A 1 214 ? 36.669 -35.997 -32.387 1.00 12.42 214 GLU A CA 1
ATOM 1599 C C . GLU A 1 214 ? 37.398 -35.521 -33.693 1.00 12.71 214 GLU A C 1
ATOM 1600 O O . GLU A 1 214 ? 36.812 -35.647 -34.772 1.00 12.60 214 GLU A O 1
ATOM 1606 N N . GLY A 1 215 ? 38.636 -34.993 -33.560 1.00 11.90 215 GLY A N 1
ATOM 1607 C CA . GLY A 1 215 ? 39.386 -34.315 -34.600 1.00 9.81 215 GLY A CA 1
ATOM 1608 C C . GLY A 1 215 ? 39.134 -32.853 -34.419 1.00 8.92 215 GLY A C 1
ATOM 1609 O O . GLY A 1 215 ? 38.020 -32.368 -34.651 1.00 8.60 215 GLY A O 1
ATOM 1610 N N . PRO A 1 216 ? 40.116 -32.100 -33.924 1.00 9.02 216 PRO A N 1
ATOM 1611 C CA . PRO A 1 216 ? 39.841 -30.653 -33.664 1.00 9.03 216 PRO A CA 1
ATOM 1612 C C . PRO A 1 216 ? 39.345 -29.881 -34.858 1.00 8.65 216 PRO A C 1
ATOM 1613 O O . PRO A 1 216 ? 38.529 -28.971 -34.719 1.00 9.04 216 PRO A O 1
ATOM 1617 N N . HIS A 1 217 ? 39.823 -30.259 -36.039 1.00 8.39 217 HIS A N 1
ATOM 1618 C CA . HIS A 1 217 ? 39.323 -29.661 -37.303 1.00 8.00 217 HIS A CA 1
ATOM 1619 C C . HIS A 1 217 ? 37.802 -29.856 -37.548 1.00 6.94 217 HIS A C 1
ATOM 1620 O O . HIS A 1 217 ? 37.248 -29.224 -38.452 1.00 7.47 217 HIS A O 1
ATOM 1627 N N . THR A 1 218 ? 37.130 -30.710 -36.771 1.00 5.96 218 THR A N 1
ATOM 1628 C CA . THR A 1 218 ? 35.735 -30.979 -36.926 1.00 5.63 218 THR A CA 1
ATOM 1629 C C . THR A 1 218 ? 34.803 -30.177 -36.012 1.00 5.33 218 THR A C 1
ATOM 1630 O O . THR A 1 218 ? 33.560 -30.310 -36.152 1.00 5.23 218 THR A O 1
ATOM 1634 N N . ILE A 1 219 ? 35.375 -29.466 -35.069 1.00 5.21 219 ILE A N 1
ATOM 1635 C CA . ILE A 1 219 ? 34.632 -28.831 -34.014 1.00 5.42 219 ILE A CA 1
ATOM 1636 C C . ILE A 1 219 ? 34.479 -27.343 -34.382 1.00 4.99 219 ILE A C 1
ATOM 1637 O O . ILE A 1 219 ? 35.491 -26.611 -34.492 1.00 4.64 219 ILE A O 1
ATOM 1642 N N . ALA A 1 220 ? 33.240 -26.901 -34.581 1.00 4.61 220 ALA A N 1
ATOM 1643 C CA . ALA A 1 220 ? 33.001 -25.522 -34.958 1.00 4.68 220 ALA A CA 1
ATOM 1644 C C . ALA A 1 220 ? 32.827 -24.561 -33.786 1.00 4.66 220 ALA A C 1
ATOM 1645 O O . ALA A 1 220 ? 33.205 -23.378 -33.882 1.00 5.25 220 ALA A O 1
ATOM 1647 N N . ALA A 1 221 ? 32.219 -25.030 -32.717 1.00 4.11 221 ALA A N 1
ATOM 1648 C CA . ALA A 1 221 ? 31.844 -24.113 -31.650 1.00 3.95 221 ALA A CA 1
ATOM 1649 C C . ALA A 1 221 ? 31.559 -24.860 -30.379 1.00 3.80 221 ALA A C 1
ATOM 1650 O O . ALA A 1 221 ? 31.223 -26.050 -30.412 1.00 3.77 221 ALA A O 1
ATOM 1652 N N . PHE A 1 222 ? 31.639 -24.119 -29.288 1.00 3.83 222 PHE A N 1
ATOM 1653 C CA . PHE A 1 222 ? 31.273 -24.570 -27.923 1.00 4.03 222 PHE A CA 1
ATOM 1654 C C . PHE A 1 222 ? 30.174 -23.578 -27.426 1.00 4.16 222 PHE A C 1
ATOM 1655 O O . PHE A 1 222 ? 30.265 -22.366 -27.610 1.00 3.85 222 PHE A O 1
ATOM 1663 N N . ILE A 1 223 ? 29.135 -24.120 -26.848 1.00 4.37 223 ILE A N 1
ATOM 1664 C CA . ILE A 1 223 ? 28.038 -23.284 -26.359 1.00 5.06 223 ILE A CA 1
ATOM 1665 C C . ILE A 1 223 ? 27.912 -23.469 -24.830 1.00 5.23 223 ILE A C 1
ATOM 1666 O O . ILE A 1 223 ? 27.859 -24.581 -24.351 1.00 5.79 223 ILE A O 1
ATOM 1671 N N . GLY A 1 224 ? 27.796 -22.366 -24.102 1.00 5.30 224 GLY A N 1
ATOM 1672 C CA . GLY A 1 224 ? 27.516 -22.417 -22.689 1.00 5.65 224 GLY A CA 1
ATOM 1673 C C . GLY A 1 224 ? 26.785 -21.209 -22.170 1.00 5.70 224 GLY A C 1
ATOM 1674 O O . GLY A 1 224 ? 27.049 -20.036 -22.549 1.00 5.92 224 GLY A O 1
ATOM 1675 N N . GLU A 1 225 ? 25.944 -21.494 -21.210 1.00 6.11 225 GLU A N 1
ATOM 1676 C CA . GLU A 1 225 ? 25.373 -20.455 -20.358 1.00 6.08 225 GLU A CA 1
ATOM 1677 C C . GLU A 1 225 ? 26.427 -20.088 -19.321 1.00 6.46 225 GLU A C 1
ATOM 1678 O O . GLU A 1 225 ? 27.101 -20.995 -18.802 1.00 6.10 225 GLU A O 1
ATOM 1684 N N . PRO A 1 226 ? 26.544 -18.787 -18.962 1.00 6.56 226 PRO A N 1
ATOM 1685 C CA . PRO A 1 226 ? 27.553 -18.448 -17.925 1.00 6.90 226 PRO A CA 1
ATOM 1686 C C . PRO A 1 226 ? 27.265 -19.184 -16.598 1.00 7.71 226 PRO A C 1
ATOM 1687 O O . PRO A 1 226 ? 28.191 -19.817 -15.989 1.00 7.09 226 PRO A O 1
ATOM 1691 N N . VAL A 1 227 ? 25.993 -19.153 -16.229 1.00 8.19 227 VAL A N 1
ATOM 1692 C CA . VAL A 1 227 ? 25.388 -19.948 -15.180 1.00 8.95 227 VAL A CA 1
ATOM 1693 C C . VAL A 1 227 ? 24.233 -20.725 -15.798 1.00 8.45 227 VAL A C 1
ATOM 1694 O O . VAL A 1 227 ? 23.380 -20.134 -16.467 1.00 8.26 227 VAL A O 1
ATOM 1698 N N . MET A 1 228 ? 24.213 -22.033 -15.616 1.00 8.01 228 MET A N 1
ATOM 1699 C CA . MET A 1 228 ? 23.161 -22.882 -16.139 1.00 8.30 228 MET A CA 1
ATOM 1700 C C . MET A 1 228 ? 21.912 -22.684 -15.377 1.00 8.19 228 MET A C 1
ATOM 1701 O O . MET A 1 228 ? 21.913 -22.950 -14.160 1.00 9.25 228 MET A O 1
ATOM 1706 N N . GLY A 1 229 ? 20.832 -22.263 -16.029 1.00 7.20 229 GLY A N 1
ATOM 1707 C CA . GLY A 1 229 ? 19.572 -21.974 -15.300 1.00 7.22 229 GLY A CA 1
ATOM 1708 C C . GLY A 1 229 ? 18.674 -23.172 -15.085 1.00 7.06 229 GLY A C 1
ATOM 1709 O O . GLY A 1 229 ? 18.622 -23.757 -13.998 1.00 6.37 229 GLY A O 1
ATOM 1710 N N . ALA A 1 230 ? 17.976 -23.564 -16.150 1.00 7.44 230 ALA A N 1
ATOM 1711 C CA . ALA A 1 230 ? 17.036 -24.657 -16.103 1.00 8.22 230 ALA A CA 1
ATOM 1712 C C . ALA A 1 230 ? 17.649 -25.996 -15.705 1.00 8.50 230 ALA A C 1
ATOM 1713 O O . ALA A 1 230 ? 16.935 -26.863 -15.205 1.00 8.16 230 ALA A O 1
ATOM 1715 N N . GLY A 1 231 ? 18.978 -26.162 -15.831 1.00 7.90 231 GLY A N 1
ATOM 1716 C CA . GLY A 1 231 ? 19.599 -27.386 -15.370 1.00 8.18 231 GLY A CA 1
ATOM 1717 C C . GLY A 1 231 ? 19.919 -27.387 -13.856 1.00 8.66 231 GLY A C 1
ATOM 1718 O O . GLY A 1 231 ? 20.493 -28.377 -13.328 1.00 9.59 231 GLY A O 1
ATOM 1719 N N . GLY A 1 232 ? 19.587 -26.300 -13.162 1.00 8.13 232 GLY A N 1
ATOM 1720 C CA . GLY A 1 232 ? 19.601 -26.275 -11.687 1.00 7.86 232 GLY A CA 1
ATOM 1721 C C . GLY A 1 232 ? 20.411 -25.158 -11.047 1.00 7.75 232 GLY A C 1
ATOM 1722 O O . GLY A 1 232 ? 20.913 -25.360 -9.920 1.00 7.56 232 GLY A O 1
ATOM 1723 N N . VAL A 1 233 ? 20.584 -24.039 -11.743 1.00 6.76 233 VAL A N 1
ATOM 1724 C CA . VAL A 1 233 ? 21.384 -22.920 -11.237 1.00 6.97 233 VAL A CA 1
ATOM 1725 C C . VAL A 1 233 ? 22.812 -23.378 -10.881 1.00 6.91 233 VAL A C 1
ATOM 1726 O O . VAL A 1 233 ? 23.274 -23.260 -9.742 1.00 6.24 233 VAL A O 1
ATOM 1730 N N . VAL A 1 234 ? 23.480 -23.972 -11.872 1.00 6.66 234 VAL A N 1
ATOM 1731 C CA . VAL A 1 234 ? 24.792 -24.460 -11.651 1.00 6.53 234 VAL A CA 1
ATOM 1732 C C . VAL A 1 234 ? 25.771 -23.342 -11.924 1.00 6.37 234 VAL A C 1
ATOM 1733 O O . VAL A 1 234 ? 25.908 -22.845 -13.052 1.00 6.28 234 VAL A O 1
ATOM 1737 N N . VAL A 1 235 ? 26.449 -22.923 -10.889 1.00 5.82 235 VAL A N 1
ATOM 1738 C CA . VAL A 1 235 ? 27.511 -21.945 -11.008 1.00 6.02 235 VAL A CA 1
ATOM 1739 C C . VAL A 1 235 ? 28.797 -22.745 -11.210 1.00 6.38 235 VAL A C 1
ATOM 1740 O O . VAL A 1 235 ? 29.127 -23.618 -10.399 1.00 6.57 235 VAL A O 1
ATOM 1744 N N . PRO A 1 236 ? 29.563 -22.434 -12.240 1.00 7.13 236 PRO A N 1
ATOM 1745 C CA . PRO A 1 236 ? 30.796 -23.220 -12.502 1.00 7.37 236 PRO A CA 1
ATOM 1746 C C . PRO A 1 236 ? 31.876 -22.948 -11.433 1.00 7.31 236 PRO A C 1
ATOM 1747 O O . PRO A 1 236 ? 31.852 -21.921 -10.789 1.00 5.69 236 PRO A O 1
ATOM 1751 N N . PRO A 1 237 ? 32.846 -23.863 -11.318 1.00 7.83 237 PRO A N 1
ATOM 1752 C CA . PRO A 1 237 ? 33.868 -23.656 -10.358 1.00 8.54 237 PRO A CA 1
ATOM 1753 C C . PRO A 1 237 ? 34.766 -22.470 -10.740 1.00 9.16 237 PRO A C 1
ATOM 1754 O O . PRO A 1 237 ? 34.872 -22.135 -11.913 1.00 8.94 237 PRO A O 1
ATOM 1758 N N . LYS A 1 238 ? 35.359 -21.786 -9.753 1.00 10.11 238 LYS A N 1
ATOM 1759 C CA . LYS A 1 238 ? 36.304 -20.793 -10.050 1.00 12.04 238 LYS A CA 1
ATOM 1760 C C . LYS A 1 238 ? 37.431 -21.418 -10.968 1.00 10.39 238 LYS A C 1
ATOM 1761 O O . LYS A 1 238 ? 37.857 -22.604 -10.817 1.00 9.15 238 LYS A O 1
ATOM 1767 N N . THR A 1 239 ? 37.819 -20.582 -11.935 1.00 8.55 239 THR A N 1
ATOM 1768 C CA . THR A 1 239 ? 38.827 -20.828 -12.954 1.00 7.25 239 THR A CA 1
ATOM 1769 C C . THR A 1 239 ? 38.299 -21.602 -14.161 1.00 6.48 239 THR A C 1
ATOM 1770 O O . THR A 1 239 ? 39.024 -21.735 -15.146 1.00 5.53 239 THR A O 1
ATOM 1774 N N . TYR A 1 240 ? 37.072 -22.086 -14.088 1.00 5.63 240 TYR A N 1
ATOM 1775 C CA . TYR A 1 240 ? 36.516 -22.874 -15.166 1.00 5.44 240 TYR A CA 1
ATOM 1776 C C . TYR A 1 240 ? 36.505 -22.130 -16.509 1.00 5.44 240 TYR A C 1
ATOM 1777 O O . TYR A 1 240 ? 36.975 -22.669 -17.515 1.00 5.23 240 TYR A O 1
ATOM 1786 N N . TRP A 1 241 ? 35.906 -20.952 -16.536 1.00 5.51 241 TRP A N 1
ATOM 1787 C CA . TRP A 1 241 ? 35.822 -20.228 -17.800 1.00 5.86 241 TRP A CA 1
ATOM 1788 C C . TRP A 1 241 ? 37.170 -19.816 -18.405 1.00 6.96 241 TRP A C 1
ATOM 1789 O O . TRP A 1 241 ? 37.318 -19.748 -19.665 1.00 5.99 241 TRP A O 1
ATOM 1800 N N . GLU A 1 242 ? 38.139 -19.518 -17.532 1.00 7.87 242 GLU A N 1
ATOM 1801 C CA . GLU A 1 242 ? 39.456 -19.176 -17.979 1.00 9.09 242 GLU A CA 1
ATOM 1802 C C . GLU A 1 242 ? 40.098 -20.395 -18.662 1.00 8.53 242 GLU A C 1
ATOM 1803 O O . GLU A 1 242 ? 40.685 -20.232 -19.708 1.00 8.27 242 GLU A O 1
ATOM 1809 N N . LYS A 1 243 ? 40.028 -21.562 -18.026 1.00 7.67 243 LYS A N 1
ATOM 1810 C CA . LYS A 1 243 ? 40.656 -22.794 -18.499 1.00 7.29 243 LYS A CA 1
ATOM 1811 C C . LYS A 1 243 ? 39.960 -23.309 -19.725 1.00 7.05 243 LYS A C 1
ATOM 1812 O O . LYS A 1 243 ? 40.603 -23.727 -20.692 1.00 7.51 243 LYS A O 1
ATOM 1818 N N . VAL A 1 244 ? 38.670 -23.155 -19.770 1.00 6.30 244 VAL A N 1
ATOM 1819 C CA . VAL A 1 244 ? 37.921 -23.562 -20.961 1.00 6.22 244 VAL A CA 1
ATOM 1820 C C . VAL A 1 244 ? 38.325 -22.721 -22.160 1.00 5.85 244 VAL A C 1
ATOM 1821 O O . VAL A 1 244 ? 38.628 -23.269 -23.252 1.00 5.17 244 VAL A O 1
ATOM 1825 N N . GLN A 1 245 ? 38.353 -21.423 -21.934 1.00 6.06 245 GLN A N 1
ATOM 1826 C CA . GLN A 1 245 ? 38.608 -20.479 -23.004 1.00 6.67 245 GLN A CA 1
ATOM 1827 C C . GLN A 1 245 ? 40.003 -20.673 -23.602 1.00 7.10 245 GLN A C 1
ATOM 1828 O O . GLN A 1 245 ? 40.150 -20.586 -24.823 1.00 7.90 245 GLN A O 1
ATOM 1834 N N . ALA A 1 246 ? 40.966 -21.056 -22.769 1.00 7.80 246 ALA A N 1
ATOM 1835 C CA . ALA A 1 246 ? 42.302 -21.388 -23.237 1.00 8.30 246 ALA A CA 1
ATOM 1836 C C . ALA A 1 246 ? 42.316 -22.604 -24.167 1.00 8.00 246 ALA A C 1
ATOM 1837 O O . ALA A 1 246 ? 42.994 -22.566 -25.199 1.00 7.88 246 ALA A O 1
ATOM 1839 N N . VAL A 1 247 ? 41.548 -23.649 -23.814 1.00 7.06 247 VAL A N 1
ATOM 1840 C CA . VAL A 1 247 ? 41.313 -24.757 -24.701 1.00 7.49 247 VAL A CA 1
ATOM 1841 C C . VAL A 1 247 ? 40.708 -24.354 -26.037 1.00 7.51 247 VAL A C 1
ATOM 1842 O O . VAL A 1 247 ? 41.245 -24.739 -27.132 1.00 7.79 247 VAL A O 1
ATOM 1846 N N . LEU A 1 248 ? 39.590 -23.632 -26.001 1.00 6.84 248 LEU A N 1
ATOM 1847 C CA . LEU A 1 248 ? 38.901 -23.323 -27.213 1.00 7.44 248 LEU A CA 1
ATOM 1848 C C . LEU A 1 248 ? 39.809 -22.475 -28.124 1.00 8.80 248 LEU A C 1
ATOM 1849 O O . LEU A 1 248 ? 39.864 -22.703 -29.342 1.00 8.77 248 LEU A O 1
ATOM 1854 N N . LYS A 1 249 ? 40.557 -21.526 -27.553 1.00 9.82 249 LYS A N 1
ATOM 1855 C CA . LYS A 1 249 ? 41.434 -20.697 -28.328 1.00 12.35 249 LYS A CA 1
ATOM 1856 C C . LYS A 1 249 ? 42.582 -21.534 -28.960 1.00 13.48 249 LYS A C 1
ATOM 1857 O O . LYS A 1 249 ? 42.973 -21.292 -30.087 1.00 13.33 249 LYS A O 1
ATOM 1863 N N . ARG A 1 250 ? 43.044 -22.544 -28.276 1.00 11.72 250 ARG A N 1
ATOM 1864 C CA . ARG A 1 250 ? 44.078 -23.416 -28.843 1.00 13.45 250 ARG A CA 1
ATOM 1865 C C . ARG A 1 250 ? 43.663 -24.088 -30.145 1.00 13.39 250 ARG A C 1
ATOM 1866 O O . ARG A 1 250 ? 44.491 -24.308 -30.962 1.00 13.02 250 ARG A O 1
ATOM 1874 N N . TYR A 1 251 ? 42.377 -24.369 -30.348 1.00 12.27 251 TYR A N 1
ATOM 1875 C CA . TYR A 1 251 ? 41.893 -25.131 -31.480 1.00 12.21 251 TYR A CA 1
ATOM 1876 C C . TYR A 1 251 ? 41.011 -24.289 -32.408 1.00 12.90 251 TYR A C 1
ATOM 1877 O O . TYR A 1 251 ? 40.346 -24.813 -33.265 1.00 13.33 251 TYR A O 1
ATOM 1886 N N . ASP A 1 252 ? 41.005 -22.977 -32.186 1.00 14.34 252 ASP A N 1
ATOM 1887 C CA . ASP A 1 252 ? 40.237 -21.998 -32.926 1.00 16.24 252 ASP A CA 1
ATOM 1888 C C . ASP A 1 252 ? 38.750 -22.310 -32.957 1.00 12.02 252 ASP A C 1
ATOM 1889 O O . ASP A 1 252 ? 38.116 -22.271 -33.982 1.00 10.79 252 ASP A O 1
ATOM 1894 N N . ILE A 1 253 ? 38.183 -22.601 -31.805 1.00 9.14 253 ILE A N 1
ATOM 1895 C CA . ILE A 1 253 ? 36.768 -22.946 -31.715 1.00 7.68 253 ILE A CA 1
ATOM 1896 C C . ILE A 1 253 ? 35.996 -21.701 -31.283 1.00 7.00 253 ILE A C 1
ATOM 1897 O O . ILE A 1 253 ? 36.405 -21.008 -30.342 1.00 6.17 253 ILE A O 1
ATOM 1902 N N . LEU A 1 254 ? 34.873 -21.438 -31.950 1.00 5.94 254 LEU A N 1
ATOM 1903 C CA . LEU A 1 254 ? 34.008 -20.308 -31.568 1.00 6.01 254 LEU A CA 1
ATOM 1904 C C . LEU A 1 254 ? 33.345 -20.528 -30.184 1.00 5.70 254 LEU A C 1
ATOM 1905 O O . LEU A 1 254 ? 32.951 -21.664 -29.843 1.00 5.97 254 LEU A O 1
ATOM 1910 N N . LEU A 1 255 ? 33.247 -19.472 -29.392 1.00 5.16 255 LEU A N 1
ATOM 1911 C CA . LEU A 1 255 ? 32.486 -19.501 -28.144 1.00 4.83 255 LEU A CA 1
ATOM 1912 C C . LEU A 1 255 ? 31.149 -18.785 -28.305 1.00 4.44 255 LEU A C 1
ATOM 1913 O O . LEU A 1 255 ? 31.080 -17.640 -28.712 1.00 4.33 255 LEU A O 1
ATOM 1918 N N . ILE A 1 256 ? 30.080 -19.481 -28.009 1.00 4.20 256 ILE A N 1
ATOM 1919 C CA . ILE A 1 256 ? 28.733 -18.989 -27.972 1.00 4.05 256 ILE A CA 1
ATOM 1920 C C . ILE A 1 256 ? 28.283 -18.883 -26.508 1.00 4.16 256 ILE A C 1
ATOM 1921 O O . ILE A 1 256 ? 28.227 -19.867 -25.805 1.00 4.05 256 ILE A O 1
ATOM 1926 N N . ALA A 1 257 ? 28.069 -17.654 -26.068 1.00 4.26 257 ALA A N 1
ATOM 1927 C CA . ALA A 1 257 ? 27.535 -17.375 -24.731 1.00 4.48 257 ALA A CA 1
ATOM 1928 C C . ALA A 1 257 ? 26.002 -17.314 -24.813 1.00 4.40 257 ALA A C 1
ATOM 1929 O O . ALA A 1 257 ? 25.468 -16.447 -25.482 1.00 4.38 257 ALA A O 1
ATOM 1931 N N . ASP A 1 258 ? 25.306 -18.253 -24.210 1.00 4.55 258 ASP A N 1
ATOM 1932 C CA . ASP A 1 258 ? 23.864 -18.234 -24.169 1.00 4.86 258 ASP A CA 1
ATOM 1933 C C . ASP A 1 258 ? 23.482 -17.458 -22.906 1.00 5.19 258 ASP A C 1
ATOM 1934 O O . ASP A 1 258 ? 23.558 -17.997 -21.780 1.00 4.88 258 ASP A O 1
ATOM 1939 N N . GLU A 1 259 ? 23.137 -16.195 -23.117 1.00 5.58 259 GLU A N 1
ATOM 1940 C CA . GLU A 1 259 ? 22.758 -15.251 -22.074 1.00 6.75 259 GLU A CA 1
ATOM 1941 C C . GLU A 1 259 ? 21.259 -15.058 -21.983 1.00 6.36 259 GLU A C 1
ATOM 1942 O O . GLU A 1 259 ? 20.795 -14.003 -21.511 1.00 6.49 259 GLU A O 1
ATOM 1948 N N . VAL A 1 260 ? 20.489 -16.045 -22.439 1.00 5.90 260 VAL A N 1
ATOM 1949 C CA . VAL A 1 260 ? 19.037 -15.949 -22.429 1.00 5.74 260 VAL A CA 1
ATOM 1950 C C . VAL A 1 260 ? 18.527 -15.640 -21.001 1.00 5.41 260 VAL A C 1
ATOM 1951 O O . VAL A 1 260 ? 17.637 -14.842 -20.855 1.00 4.96 260 VAL A O 1
ATOM 1955 N N . ILE A 1 261 ? 19.116 -16.259 -19.997 1.00 5.23 261 ILE A N 1
ATOM 1956 C CA . ILE A 1 261 ? 18.778 -16.014 -18.615 1.00 5.78 261 ILE A CA 1
ATOM 1957 C C . ILE A 1 261 ? 19.687 -14.924 -17.998 1.00 6.82 261 ILE A C 1
ATOM 1958 O O . ILE A 1 261 ? 19.204 -13.979 -17.345 1.00 7.10 261 ILE A O 1
ATOM 1963 N N . CYS A 1 262 ? 20.969 -15.043 -18.210 1.00 7.84 262 CYS A N 1
ATOM 1964 C CA . CYS A 1 262 ? 21.933 -14.169 -17.513 1.00 9.63 262 CYS A CA 1
ATOM 1965 C C . CYS A 1 262 ? 21.901 -12.732 -17.976 1.00 8.88 262 CYS A C 1
ATOM 1966 O O . CYS A 1 262 ? 22.379 -11.855 -17.271 1.00 9.12 262 CYS A O 1
ATOM 1969 N N . GLY A 1 263 ? 21.372 -12.474 -19.154 1.00 8.64 263 GLY A N 1
ATOM 1970 C CA . GLY A 1 263 ? 21.437 -11.137 -19.750 1.00 8.41 263 GLY A CA 1
ATOM 1971 C C . GLY A 1 263 ? 20.552 -10.118 -19.045 1.00 8.96 263 GLY A C 1
ATOM 1972 O O . GLY A 1 263 ? 19.482 -10.479 -18.497 1.00 9.32 263 GLY A O 1
ATOM 1973 N N . PHE A 1 264 ? 21.001 -8.853 -19.061 1.00 8.13 264 PHE A N 1
ATOM 1974 C CA . PHE A 1 264 ? 20.290 -7.689 -18.560 1.00 8.36 264 PHE A CA 1
ATOM 1975 C C . PHE A 1 264 ? 20.160 -7.671 -17.062 1.00 8.21 264 PHE A C 1
ATOM 1976 O O . PHE A 1 264 ? 19.121 -7.346 -16.549 1.00 8.23 264 PHE A O 1
ATOM 1984 N N . GLY A 1 265 ? 21.242 -7.987 -16.366 1.00 7.39 265 GLY A N 1
ATOM 1985 C CA . GLY A 1 265 ? 21.354 -7.662 -14.953 1.00 7.62 265 GLY A CA 1
ATOM 1986 C C . GLY A 1 265 ? 21.200 -8.791 -13.957 1.00 7.45 265 GLY A C 1
ATOM 1987 O O . GLY A 1 265 ? 21.391 -8.590 -12.784 1.00 7.92 265 GLY A O 1
ATOM 1988 N N . ARG A 1 266 ? 20.953 -10.006 -14.437 1.00 6.72 266 ARG A N 1
ATOM 1989 C CA . ARG A 1 266 ? 20.661 -11.123 -13.594 1.00 6.67 266 ARG A CA 1
ATOM 1990 C C . ARG A 1 266 ? 21.805 -11.531 -12.678 1.00 6.88 266 ARG A C 1
ATOM 1991 O O . ARG A 1 266 ? 21.549 -11.983 -11.556 1.00 6.19 266 ARG A O 1
ATOM 1999 N N . THR A 1 267 ? 23.045 -11.407 -13.149 1.00 7.14 267 THR A N 1
ATOM 2000 C CA . THR A 1 267 ? 24.185 -11.996 -12.403 1.00 8.03 267 THR A CA 1
ATOM 2001 C C . THR A 1 267 ? 25.032 -10.972 -11.655 1.00 9.01 267 THR A C 1
ATOM 2002 O O . THR A 1 267 ? 26.088 -11.325 -11.171 1.00 8.83 267 THR A O 1
ATOM 2006 N N . GLY A 1 268 ? 24.521 -9.768 -11.504 1.00 9.32 268 GLY A N 1
ATOM 2007 C CA . GLY A 1 268 ? 25.238 -8.661 -10.851 1.00 10.47 268 GLY A CA 1
ATOM 2008 C C . GLY A 1 268 ? 25.950 -7.714 -11.794 1.00 10.87 268 GLY A C 1
ATOM 2009 O O . GLY A 1 268 ? 26.527 -6.732 -11.343 1.00 12.14 268 GLY A O 1
ATOM 2010 N N . ASN A 1 269 ? 25.968 -8.048 -13.090 1.00 9.66 269 ASN A N 1
ATOM 2011 C CA . ASN A 1 269 ? 26.483 -7.187 -14.127 1.00 9.12 269 ASN A CA 1
ATOM 2012 C C . ASN A 1 269 ? 25.483 -7.272 -15.255 1.00 8.96 269 ASN A C 1
ATOM 2013 O O . ASN A 1 269 ? 24.539 -8.152 -15.231 1.00 6.90 269 ASN A O 1
ATOM 2018 N N . LEU A 1 270 ? 25.641 -6.388 -16.216 1.00 8.15 270 LEU A N 1
ATOM 2019 C CA . LEU A 1 270 ? 24.709 -6.389 -17.311 1.00 9.12 270 LEU A CA 1
ATOM 2020 C C . LEU A 1 270 ? 24.589 -7.773 -18.019 1.00 8.30 270 LEU A C 1
ATOM 2021 O O . LEU A 1 270 ? 23.469 -8.273 -18.248 1.00 7.20 270 LEU A O 1
ATOM 2026 N N . PHE A 1 271 ? 25.710 -8.404 -18.240 1.00 7.44 271 PHE A N 1
ATOM 2027 C CA . PHE A 1 271 ? 25.813 -9.744 -18.824 1.00 7.83 271 PHE A CA 1
ATOM 2028 C C . PHE A 1 271 ? 26.626 -10.698 -17.966 1.00 7.50 271 PHE A C 1
ATOM 2029 O O . PHE A 1 271 ? 27.578 -10.319 -17.270 1.00 6.60 271 PHE A O 1
ATOM 2037 N N . GLY A 1 272 ? 26.221 -11.970 -17.982 1.00 7.16 272 GLY A N 1
ATOM 2038 C CA . GLY A 1 272 ? 26.937 -12.973 -17.304 1.00 6.85 272 GLY A CA 1
ATOM 2039 C C . GLY A 1 272 ? 28.349 -13.160 -17.834 1.00 7.46 272 GLY A C 1
ATOM 2040 O O . GLY A 1 272 ? 29.256 -13.588 -17.052 1.00 7.87 272 GLY A O 1
ATOM 2041 N N . SER A 1 273 ? 28.566 -12.864 -19.117 1.00 7.51 273 SER A N 1
ATOM 2042 C CA . SER A 1 273 ? 29.917 -12.880 -19.720 1.00 8.32 273 SER A CA 1
ATOM 2043 C C . SER A 1 273 ? 30.862 -11.939 -18.977 1.00 9.32 273 SER A C 1
ATOM 2044 O O . SER A 1 273 ? 32.001 -12.272 -18.797 1.00 10.23 273 SER A O 1
ATOM 2047 N N . GLN A 1 274 ? 30.382 -10.807 -18.492 1.00 9.85 274 GLN A N 1
ATOM 2048 C CA . GLN A 1 274 ? 31.251 -9.908 -17.734 1.00 10.62 274 GLN A CA 1
ATOM 2049 C C . GLN A 1 274 ? 31.479 -10.515 -16.354 1.00 9.29 274 GLN A C 1
ATOM 2050 O O . GLN A 1 274 ? 32.589 -10.479 -15.864 1.00 8.13 274 GLN A O 1
ATOM 2056 N N . THR A 1 275 ? 30.435 -11.074 -15.711 1.00 8.30 275 THR A N 1
ATOM 2057 C CA . THR A 1 275 ? 30.611 -11.630 -14.390 1.00 7.66 275 THR A CA 1
ATOM 2058 C C . THR A 1 275 ? 31.660 -12.753 -14.405 1.00 7.79 275 THR A C 1
ATOM 2059 O O . THR A 1 275 ? 32.386 -12.916 -13.441 1.00 6.94 275 THR A O 1
ATOM 2063 N N . PHE A 1 276 ? 31.672 -13.576 -15.445 1.00 7.32 276 PHE A N 1
ATOM 2064 C CA . PHE A 1 276 ? 32.588 -14.682 -15.525 1.00 8.38 276 PHE A CA 1
ATOM 2065 C C . PHE A 1 276 ? 33.776 -14.466 -16.454 1.00 9.33 276 PHE A C 1
ATOM 2066 O O . PHE A 1 276 ? 34.523 -15.410 -16.727 1.00 9.29 276 PHE A O 1
ATOM 2074 N N . ASP A 1 277 ? 33.959 -13.242 -16.917 1.00 10.19 277 ASP A N 1
ATOM 2075 C CA . ASP A 1 277 ? 35.074 -12.933 -17.813 1.00 13.18 277 ASP A CA 1
ATOM 2076 C C . ASP A 1 277 ? 35.145 -13.874 -19.056 1.00 11.30 277 ASP A C 1
ATOM 2077 O O . ASP A 1 277 ? 36.192 -14.463 -19.371 1.00 11.00 277 ASP A O 1
ATOM 2082 N N . MET A 1 278 ? 34.027 -13.984 -19.731 1.00 9.32 278 MET A N 1
ATOM 2083 C CA . MET A 1 278 ? 33.928 -14.696 -20.991 1.00 8.46 278 MET A CA 1
ATOM 2084 C C . MET A 1 278 ? 34.030 -13.720 -22.118 1.00 8.38 278 MET A C 1
ATOM 2085 O O . MET A 1 278 ? 33.518 -12.599 -22.033 1.00 7.20 278 MET A O 1
ATOM 2090 N N . LYS A 1 279 ? 34.643 -14.170 -23.229 1.00 9.32 279 LYS A N 1
ATOM 2091 C CA . LYS A 1 279 ? 34.830 -13.363 -24.409 1.00 10.58 279 LYS A CA 1
ATOM 2092 C C . LYS A 1 279 ? 34.187 -14.116 -25.572 1.00 9.44 279 LYS A C 1
ATOM 2093 O O . LYS A 1 279 ? 34.866 -14.648 -26.400 1.00 8.54 279 LYS A O 1
ATOM 2099 N N . PRO A 1 280 ? 32.851 -14.164 -25.622 1.00 8.37 280 PRO A N 1
ATOM 2100 C CA . PRO A 1 280 ? 32.220 -14.909 -26.684 1.00 7.49 280 PRO A CA 1
ATOM 2101 C C . PRO A 1 280 ? 32.377 -14.287 -28.070 1.00 7.00 280 PRO A C 1
ATOM 2102 O O . PRO A 1 280 ? 32.552 -13.062 -28.183 1.00 6.45 280 PRO A O 1
ATOM 2106 N N . ASP A 1 281 ? 32.215 -15.133 -29.075 1.00 6.01 281 ASP A N 1
ATOM 2107 C CA . ASP A 1 281 ? 32.085 -14.682 -30.460 1.00 6.05 281 ASP A CA 1
ATOM 2108 C C . ASP A 1 281 ? 30.639 -14.406 -30.885 1.00 5.28 281 ASP A C 1
ATOM 2109 O O . ASP A 1 281 ? 30.384 -13.601 -31.827 1.00 5.21 281 ASP A O 1
ATOM 2114 N N . ILE A 1 282 ? 29.728 -15.034 -30.176 1.00 4.50 282 ILE A N 1
ATOM 2115 C CA . ILE A 1 282 ? 28.284 -15.033 -30.444 1.00 4.59 282 ILE A CA 1
ATOM 2116 C C . ILE A 1 282 ? 27.579 -14.945 -29.117 1.00 4.75 282 ILE A C 1
ATOM 2117 O O . ILE A 1 282 ? 27.928 -15.675 -28.203 1.00 4.89 282 ILE A O 1
ATOM 2122 N N . LEU A 1 283 ? 26.617 -14.039 -28.991 1.00 5.20 283 LEU A N 1
ATOM 2123 C CA . LEU A 1 283 ? 25.922 -13.842 -27.705 1.00 6.08 283 LEU A CA 1
ATOM 2124 C C . LEU A 1 283 ? 24.415 -13.940 -28.008 1.00 5.33 283 LEU A C 1
ATOM 2125 O O . LEU A 1 283 ? 23.907 -13.216 -28.858 1.00 4.38 283 LEU A O 1
ATOM 2130 N N . VAL A 1 284 ? 23.732 -14.797 -27.284 1.00 4.72 284 VAL A N 1
ATOM 2131 C CA . VAL A 1 284 ? 22.308 -15.053 -27.481 1.00 4.74 284 VAL A CA 1
ATOM 2132 C C . VAL A 1 284 ? 21.515 -14.461 -26.319 1.00 5.23 284 VAL A C 1
ATOM 2133 O O . VAL A 1 284 ? 21.862 -14.671 -25.094 1.00 4.56 284 VAL A O 1
ATOM 2137 N N . MET A 1 285 ? 20.457 -13.748 -26.665 1.00 5.72 285 MET A N 1
ATOM 2138 C CA . MET A 1 285 ? 19.620 -13.067 -25.680 1.00 7.17 285 MET A CA 1
ATOM 2139 C C . MET A 1 285 ? 18.159 -13.322 -25.872 1.00 7.22 285 MET A C 1
ATOM 2140 O O . MET A 1 285 ? 17.718 -13.546 -26.984 1.00 7.30 285 MET A O 1
ATOM 2145 N N . SER A 1 286 ? 17.406 -13.324 -24.761 1.00 7.16 286 SER A N 1
ATOM 2146 C CA . SER A 1 286 ? 15.953 -13.271 -24.841 1.00 7.19 286 SER A CA 1
ATOM 2147 C C . SER A 1 286 ? 15.414 -12.805 -23.461 1.00 7.59 286 SER A C 1
ATOM 2148 O O . SER A 1 286 ? 16.162 -12.194 -22.675 1.00 7.52 286 SER A O 1
ATOM 2151 N N . LYS A 1 287 ? 14.170 -13.145 -23.148 1.00 7.93 287 LYS A N 1
ATOM 2152 C CA . LYS A 1 287 ? 13.640 -13.116 -21.756 1.00 7.33 287 LYS A CA 1
ATOM 2153 C C . LYS A 1 287 ? 13.672 -11.733 -21.201 1.00 6.86 287 LYS A C 1
ATOM 2154 O O . LYS A 1 287 ? 12.805 -10.925 -21.579 1.00 6.70 287 LYS A O 1
ATOM 2160 N N . GLN A 1 288 ? 14.704 -11.385 -20.432 1.00 6.24 288 GLN A N 1
ATOM 2161 C CA . GLN A 1 288 ? 14.765 -10.050 -19.889 1.00 6.47 288 GLN A CA 1
ATOM 2162 C C . GLN A 1 288 ? 14.958 -8.940 -20.915 1.00 5.93 288 GLN A C 1
ATOM 2163 O O . GLN A 1 288 ? 14.718 -7.780 -20.593 1.00 5.46 288 GLN A O 1
ATOM 2169 N N . LEU A 1 289 ? 15.332 -9.292 -22.144 1.00 5.60 289 LEU A N 1
ATOM 2170 C CA . LEU A 1 289 ? 15.332 -8.371 -23.259 1.00 5.24 289 LEU A CA 1
ATOM 2171 C C . LEU A 1 289 ? 14.044 -7.573 -23.388 1.00 4.77 289 LEU A C 1
ATOM 2172 O O . LEU A 1 289 ? 14.059 -6.388 -23.649 1.00 4.57 289 LEU A O 1
ATOM 2177 N N . SER A 1 290 ? 12.914 -8.243 -23.201 1.00 4.37 290 SER A N 1
ATOM 2178 C CA . SER A 1 290 ? 11.578 -7.617 -23.245 1.00 4.08 290 SER A CA 1
ATOM 2179 C C . SER A 1 290 ? 10.786 -7.764 -21.957 1.00 3.82 290 SER A C 1
ATOM 2180 O O . SER A 1 290 ? 9.619 -7.368 -21.874 1.00 3.87 290 SER A O 1
ATOM 2183 N N . SER A 1 291 ? 11.419 -8.259 -20.925 1.00 3.62 291 SER A N 1
ATOM 2184 C CA . SER A 1 291 ? 10.755 -8.789 -19.738 1.00 3.50 291 SER A CA 1
ATOM 2185 C C . SER A 1 291 ? 9.629 -9.822 -20.024 1.00 3.31 291 SER A C 1
ATOM 2186 O O . SER A 1 291 ? 8.655 -9.904 -19.282 1.00 3.07 291 SER A O 1
ATOM 2189 N N . SER A 1 292 ? 9.730 -10.459 -21.165 1.00 3.23 292 SER A N 1
ATOM 2190 C CA . SER A 1 292 ? 8.708 -11.324 -21.713 1.00 3.40 292 SER A CA 1
ATOM 2191 C C . SER A 1 292 ? 7.381 -10.645 -21.951 1.00 3.23 292 SER A C 1
ATOM 2192 O O . SER A 1 292 ? 6.387 -11.315 -22.081 1.00 3.36 292 SER A O 1
ATOM 2195 N N . TYR A 1 293 ? 7.329 -9.334 -22.033 1.00 2.92 293 TYR A N 1
ATOM 2196 C CA . TYR A 1 293 ? 6.032 -8.686 -22.260 1.00 2.87 293 TYR A CA 1
ATOM 2197 C C . TYR A 1 293 ? 5.565 -8.940 -23.696 1.00 3.18 293 TYR A C 1
ATOM 2198 O O . TYR A 1 293 ? 4.379 -8.831 -23.982 1.00 3.27 293 TYR A O 1
ATOM 2207 N N . LEU A 1 294 ? 6.488 -9.193 -24.611 1.00 3.37 294 LEU A N 1
ATOM 2208 C CA . LEU A 1 294 ? 6.205 -9.770 -25.893 1.00 3.63 294 LEU A CA 1
ATOM 2209 C C . LEU A 1 294 ? 7.344 -10.703 -26.251 1.00 4.22 294 LEU A C 1
ATOM 2210 O O . LEU A 1 294 ? 8.451 -10.491 -25.826 1.00 4.30 294 LEU A O 1
ATOM 2215 N N . PRO A 1 295 ? 7.070 -11.734 -27.076 1.00 4.88 295 PRO A N 1
ATOM 2216 C CA . PRO A 1 295 ? 8.178 -12.625 -27.446 1.00 5.03 295 PRO A CA 1
ATOM 2217 C C . PRO A 1 295 ? 9.115 -11.960 -28.420 1.00 5.17 295 PRO A C 1
ATOM 2218 O O . PRO A 1 295 ? 8.668 -11.441 -29.487 1.00 5.48 295 PRO A O 1
ATOM 2222 N N . ILE A 1 296 ? 10.375 -11.941 -28.072 1.00 5.14 296 ILE A N 1
ATOM 2223 C CA . ILE A 1 296 ? 11.443 -11.474 -28.990 1.00 5.32 296 ILE A CA 1
ATOM 2224 C C . ILE A 1 296 ? 12.792 -11.997 -28.444 1.00 5.23 296 ILE A C 1
ATOM 2225 O O . ILE A 1 296 ? 13.009 -12.098 -27.215 1.00 5.21 296 ILE A O 1
ATOM 2230 N N . SER A 1 297 ? 13.666 -12.369 -29.353 1.00 5.01 297 SER A N 1
ATOM 2231 C CA . SER A 1 297 ? 15.021 -12.827 -29.015 1.00 5.13 297 SER A CA 1
ATOM 2232 C C . SER A 1 297 ? 16.019 -12.236 -29.994 1.00 4.81 297 SER A C 1
ATOM 2233 O O . SER A 1 297 ? 15.629 -11.787 -31.046 1.00 4.23 297 SER A O 1
ATOM 2236 N N . ALA A 1 298 ? 17.270 -12.308 -29.645 1.00 4.62 298 ALA A N 1
ATOM 2237 C CA . ALA A 1 298 ? 18.307 -11.798 -30.538 1.00 4.83 298 ALA A CA 1
ATOM 2238 C C . ALA A 1 298 ? 19.579 -12.495 -30.372 1.00 4.82 298 ALA A C 1
ATOM 2239 O O . ALA A 1 298 ? 19.831 -13.036 -29.256 1.00 5.16 298 ALA A O 1
ATOM 2241 N N . PHE A 1 299 ? 20.422 -12.477 -31.415 1.00 4.57 299 PHE A N 1
ATOM 2242 C CA . PHE A 1 299 ? 21.800 -12.867 -31.142 1.00 4.84 299 PHE A CA 1
ATOM 2243 C C . PHE A 1 299 ? 22.761 -11.863 -31.800 1.00 4.89 299 PHE A C 1
ATOM 2244 O O . PHE A 1 299 ? 22.416 -11.269 -32.831 1.00 4.35 299 PHE A O 1
ATOM 2252 N N . LEU A 1 300 ? 23.919 -11.707 -31.206 1.00 5.31 300 LEU A N 1
ATOM 2253 C CA . LEU A 1 300 ? 24.950 -10.823 -31.740 1.00 6.11 300 LEU A CA 1
ATOM 2254 C C . LEU A 1 300 ? 26.128 -11.661 -32.212 1.00 5.57 300 LEU A C 1
ATOM 2255 O O . LEU A 1 300 ? 26.481 -12.673 -31.555 1.00 5.07 300 LEU A O 1
ATOM 2260 N N . ILE A 1 301 ? 26.739 -11.228 -33.318 1.00 5.21 301 ILE A N 1
ATOM 2261 C CA . ILE A 1 301 ? 27.941 -11.873 -33.759 1.00 5.27 301 ILE A CA 1
ATOM 2262 C C . ILE A 1 301 ? 29.070 -10.866 -33.911 1.00 5.63 301 ILE A C 1
ATOM 2263 O O . ILE A 1 301 ? 28.808 -9.722 -34.245 1.00 5.36 301 ILE A O 1
ATOM 2268 N N . ASN A 1 302 ? 30.318 -11.297 -33.678 1.00 6.69 302 ASN A N 1
ATOM 2269 C CA . ASN A 1 302 ? 31.464 -10.390 -33.801 1.00 7.53 302 ASN A CA 1
ATOM 2270 C C . ASN A 1 302 ? 31.960 -10.355 -35.272 1.00 8.95 302 ASN A C 1
ATOM 2271 O O . ASN A 1 302 ? 31.434 -11.077 -36.177 1.00 7.68 302 ASN A O 1
ATOM 2276 N N . GLU A 1 303 ? 32.957 -9.522 -35.512 1.00 10.26 303 GLU A N 1
ATOM 2277 C CA . GLU A 1 303 ? 33.514 -9.437 -36.846 1.00 13.01 303 GLU A CA 1
ATOM 2278 C C . GLU A 1 303 ? 34.198 -10.759 -37.363 1.00 11.53 303 GLU A C 1
ATOM 2279 O O . GLU A 1 303 ? 34.045 -11.135 -38.521 1.00 10.58 303 GLU A O 1
ATOM 2285 N N . ARG A 1 304 ? 34.870 -11.448 -36.497 1.00 10.83 304 ARG A N 1
ATOM 2286 C CA . ARG A 1 304 ? 35.413 -12.754 -36.822 1.00 12.42 304 ARG A CA 1
ATOM 2287 C C . ARG A 1 304 ? 34.369 -13.675 -37.409 1.00 13.51 304 ARG A C 1
ATOM 2288 O O . ARG A 1 304 ? 34.645 -14.342 -38.382 1.00 15.42 304 ARG A O 1
ATOM 2296 N N . VAL A 1 305 ? 33.135 -13.659 -36.838 1.00 11.08 305 VAL A N 1
ATOM 2297 C CA . VAL A 1 305 ? 32.081 -14.503 -37.288 1.00 9.74 305 VAL A CA 1
ATOM 2298 C C . VAL A 1 305 ? 31.513 -13.959 -38.536 1.00 9.96 305 VAL A C 1
ATOM 2299 O O . VAL A 1 305 ? 31.276 -14.738 -39.456 1.00 10.09 305 VAL A O 1
ATOM 2303 N N . TYR A 1 306 ? 31.214 -12.652 -38.559 1.00 9.62 306 TYR A N 1
ATOM 2304 C CA . TYR A 1 306 ? 30.516 -12.053 -39.635 1.00 9.99 306 TYR A CA 1
ATOM 2305 C C . TYR A 1 306 ? 31.380 -11.929 -40.942 1.00 10.41 306 TYR A C 1
ATOM 2306 O O . TYR A 1 306 ? 30.791 -11.999 -42.003 1.00 10.38 306 TYR A O 1
ATOM 2315 N N . ALA A 1 307 ? 32.706 -11.756 -40.837 1.00 11.40 307 ALA A N 1
ATOM 2316 C CA . ALA A 1 307 ? 33.517 -11.373 -42.064 1.00 13.86 307 ALA A CA 1
ATOM 2317 C C . ALA A 1 307 ? 33.372 -12.359 -43.225 1.00 15.18 307 ALA A C 1
ATOM 2318 O O . ALA A 1 307 ? 33.084 -11.918 -44.322 1.00 16.03 307 ALA A O 1
ATOM 2320 N N . PRO A 1 308 ? 33.416 -13.704 -42.970 1.00 14.71 308 PRO A N 1
ATOM 2321 C CA . PRO A 1 308 ? 33.307 -14.605 -44.166 1.00 15.02 308 PRO A CA 1
ATOM 2322 C C . PRO A 1 308 ? 31.944 -14.782 -44.691 1.00 14.99 308 PRO A C 1
ATOM 2323 O O . PRO A 1 308 ? 31.800 -15.299 -45.763 1.00 16.19 308 PRO A O 1
ATOM 2327 N N . ILE A 1 309 ? 30.929 -14.368 -43.946 1.00 14.88 309 ILE A N 1
ATOM 2328 C CA . ILE A 1 309 ? 29.561 -14.427 -44.405 1.00 15.16 309 ILE A CA 1
ATOM 2329 C C . ILE A 1 309 ? 29.046 -12.997 -44.741 1.00 15.68 309 ILE A C 1
ATOM 2330 O O . ILE A 1 309 ? 27.906 -12.813 -44.978 1.00 12.35 309 ILE A O 1
ATOM 2335 N N . ALA A 1 310 ? 29.928 -11.985 -44.757 1.00 19.01 310 ALA A N 1
ATOM 2336 C CA . ALA A 1 310 ? 29.475 -10.578 -44.998 1.00 21.43 310 ALA A CA 1
ATOM 2337 C C . ALA A 1 310 ? 28.617 -10.368 -46.268 1.00 23.67 310 ALA A C 1
ATOM 2338 O O . ALA A 1 310 ? 29.000 -10.867 -47.331 1.00 24.86 310 ALA A O 1
ATOM 2340 N N . SER A 1 326 ? 14.182 -8.074 -40.282 1.00 30.36 326 SER A N 1
ATOM 2341 C CA . SER A 1 326 ? 12.889 -8.672 -39.999 1.00 27.45 326 SER A CA 1
ATOM 2342 C C . SER A 1 326 ? 12.519 -9.009 -38.481 1.00 22.35 326 SER A C 1
ATOM 2343 O O . SER A 1 326 ? 11.714 -9.888 -38.176 1.00 21.46 326 SER A O 1
ATOM 2346 N N . GLY A 1 327 ? 13.034 -8.286 -37.520 1.00 20.58 327 GLY A N 1
ATOM 2347 C CA . GLY A 1 327 ? 12.401 -8.332 -36.150 1.00 16.50 327 GLY A CA 1
ATOM 2348 C C . GLY A 1 327 ? 10.927 -7.840 -36.246 1.00 14.12 327 GLY A C 1
ATOM 2349 O O . GLY A 1 327 ? 10.557 -7.098 -37.190 1.00 18.16 327 GLY A O 1
ATOM 2350 N N . HIS A 1 328 ? 10.079 -8.277 -35.344 1.00 9.33 328 HIS A N 1
ATOM 2351 C CA . HIS A 1 328 ? 8.711 -7.775 -35.271 1.00 7.68 328 HIS A CA 1
ATOM 2352 C C . HIS A 1 328 ? 8.753 -6.357 -34.648 1.00 6.24 328 HIS A C 1
ATOM 2353 O O . HIS A 1 328 ? 9.296 -6.194 -33.558 1.00 5.30 328 HIS A O 1
ATOM 2360 N N . PRO A 1 329 ? 8.178 -5.379 -35.332 1.00 5.41 329 PRO A N 1
ATOM 2361 C CA . PRO A 1 329 ? 8.315 -3.998 -34.842 1.00 5.12 329 PRO A CA 1
ATOM 2362 C C . PRO A 1 329 ? 7.644 -3.697 -33.513 1.00 4.52 329 PRO A C 1
ATOM 2363 O O . PRO A 1 329 ? 8.141 -2.896 -32.781 1.00 4.12 329 PRO A O 1
ATOM 2367 N N . VAL A 1 330 ? 6.540 -4.350 -33.183 1.00 4.01 330 VAL A N 1
ATOM 2368 C CA . VAL A 1 330 ? 5.899 -4.092 -31.918 1.00 3.73 330 VAL A CA 1
ATOM 2369 C C . VAL A 1 330 ? 6.748 -4.698 -30.809 1.00 3.66 330 VAL A C 1
ATOM 2370 O O . VAL A 1 330 ? 6.995 -4.078 -29.757 1.00 3.79 330 VAL A O 1
ATOM 2374 N N . ALA A 1 331 ? 7.139 -5.953 -30.988 1.00 3.62 331 ALA A N 1
ATOM 2375 C CA . ALA A 1 331 ? 8.067 -6.614 -30.038 1.00 3.59 331 ALA A CA 1
ATOM 2376 C C . ALA A 1 331 ? 9.355 -5.817 -29.837 1.00 3.53 331 ALA A C 1
ATOM 2377 O O . ALA A 1 331 ? 9.799 -5.581 -28.666 1.00 3.36 331 ALA A O 1
ATOM 2379 N N . ALA A 1 332 ? 9.937 -5.341 -30.931 1.00 3.41 332 ALA A N 1
ATOM 2380 C CA . ALA A 1 332 ? 11.111 -4.502 -30.800 1.00 3.43 332 ALA A CA 1
ATOM 2381 C C . ALA A 1 332 ? 10.866 -3.212 -30.065 1.00 3.43 332 ALA A C 1
ATOM 2382 O O . ALA A 1 332 ? 11.714 -2.820 -29.271 1.00 3.58 332 ALA A O 1
ATOM 2384 N N . ALA A 1 333 ? 9.727 -2.536 -30.275 1.00 3.53 333 ALA A N 1
ATOM 2385 C CA . ALA A 1 333 ? 9.435 -1.307 -29.575 1.00 3.71 333 ALA A CA 1
ATOM 2386 C C . ALA A 1 333 ? 9.279 -1.550 -28.093 1.00 3.93 333 ALA A C 1
ATOM 2387 O O . ALA A 1 333 ? 9.761 -0.757 -27.275 1.00 3.99 333 ALA A O 1
ATOM 2389 N N . VAL A 1 334 ? 8.742 -2.694 -27.737 1.00 3.91 334 VAL A N 1
ATOM 2390 C CA . VAL A 1 334 ? 8.627 -3.066 -26.337 1.00 4.25 334 VAL A CA 1
ATOM 2391 C C . VAL A 1 334 ? 9.991 -3.407 -25.715 1.00 4.33 334 VAL A C 1
ATOM 2392 O O . VAL A 1 334 ? 10.285 -2.943 -24.614 1.00 3.95 334 VAL A O 1
ATOM 2396 N N . ALA A 1 335 ? 10.803 -4.163 -26.436 1.00 4.46 335 ALA A N 1
ATOM 2397 C CA . ALA A 1 335 ? 12.140 -4.450 -25.961 1.00 4.94 335 ALA A CA 1
ATOM 2398 C C . ALA A 1 335 ? 12.996 -3.169 -25.761 1.00 5.47 335 ALA A C 1
ATOM 2399 O O . ALA A 1 335 ? 13.675 -2.999 -24.719 1.00 5.07 335 ALA A O 1
ATOM 2401 N N . LEU A 1 336 ? 12.843 -2.217 -26.665 1.00 6.35 336 LEU A N 1
ATOM 2402 C CA . LEU A 1 336 ? 13.552 -0.950 -26.516 1.00 7.90 336 LEU A CA 1
ATOM 2403 C C . LEU A 1 336 ? 13.141 -0.214 -25.277 1.00 7.24 336 LEU A C 1
ATOM 2404 O O . LEU A 1 336 ? 14.001 0.237 -24.540 1.00 7.28 336 LEU A O 1
ATOM 2409 N N . GLU A 1 337 ? 11.839 -0.075 -25.063 1.00 7.26 337 GLU A N 1
ATOM 2410 C CA . GLU A 1 337 ? 11.324 0.572 -23.880 1.00 7.67 337 GLU A CA 1
ATOM 2411 C C . GLU A 1 337 ? 11.679 -0.169 -22.603 1.00 6.51 337 GLU A C 1
ATOM 2412 O O . GLU A 1 337 ? 12.070 0.464 -21.592 1.00 6.37 337 GLU A O 1
ATOM 2418 N N . ASN A 1 338 ? 11.712 -1.489 -22.666 1.00 5.43 338 ASN A N 1
ATOM 2419 C CA . ASN A 1 338 ? 12.118 -2.271 -21.514 1.00 5.25 338 ASN A CA 1
ATOM 2420 C C . ASN A 1 338 ? 13.589 -1.991 -21.122 1.00 5.23 338 ASN A C 1
ATOM 2421 O O . ASN A 1 338 ? 13.947 -1.823 -19.934 1.00 4.86 338 ASN A O 1
ATOM 2426 N N . LEU A 1 339 ? 14.423 -1.893 -22.123 1.00 5.67 339 LEU A N 1
ATOM 2427 C CA . LEU A 1 339 ? 15.842 -1.595 -21.891 1.00 6.56 339 LEU A CA 1
ATOM 2428 C C . LEU A 1 339 ? 16.065 -0.178 -21.301 1.00 6.40 339 LEU A C 1
ATOM 2429 O O . LEU A 1 339 ? 16.849 -0.023 -20.390 1.00 6.65 339 LEU A O 1
ATOM 2434 N N . ALA A 1 340 ? 15.279 0.774 -21.777 1.00 6.84 340 ALA A N 1
ATOM 2435 C CA . ALA A 1 340 ? 15.301 2.133 -21.287 1.00 6.97 340 ALA A CA 1
ATOM 2436 C C . ALA A 1 340 ? 14.867 2.157 -19.831 1.00 6.93 340 ALA A C 1
ATOM 2437 O O . ALA A 1 340 ? 15.449 2.861 -19.063 1.00 6.82 340 ALA A O 1
ATOM 2439 N N . ILE A 1 341 ? 13.870 1.383 -19.434 1.00 7.00 341 ILE A N 1
ATOM 2440 C CA . ILE A 1 341 ? 13.437 1.341 -18.057 1.00 7.39 341 ILE A CA 1
ATOM 2441 C C . ILE A 1 341 ? 14.544 0.794 -17.218 1.00 7.57 341 ILE A C 1
ATOM 2442 O O . ILE A 1 341 ? 14.872 1.342 -16.177 1.00 8.31 341 ILE A O 1
ATOM 2447 N N . ILE A 1 342 ? 15.126 -0.321 -17.614 1.00 8.07 342 ILE A N 1
ATOM 2448 C CA . ILE A 1 342 ? 16.266 -0.908 -16.880 1.00 8.63 342 ILE A CA 1
ATOM 2449 C C . ILE A 1 342 ? 17.374 0.123 -16.623 1.00 10.55 342 ILE A C 1
ATOM 2450 O O . ILE A 1 342 ? 17.892 0.244 -15.496 1.00 9.16 342 ILE A O 1
ATOM 2455 N N . GLU A 1 343 ? 17.716 0.859 -17.686 1.00 12.27 343 GLU A N 1
ATOM 2456 C CA . GLU A 1 343 ? 18.758 1.852 -17.638 1.00 16.88 343 GLU A CA 1
ATOM 2457 C C . GLU A 1 343 ? 18.337 3.074 -16.733 1.00 14.76 343 GLU A C 1
ATOM 2458 O O . GLU A 1 343 ? 19.052 3.382 -15.787 1.00 12.42 343 GLU A O 1
ATOM 2464 N N . GLU A 1 344 ? 17.182 3.673 -16.971 1.00 13.98 344 GLU A N 1
ATOM 2465 C CA . GLU A 1 344 ? 16.736 4.836 -16.231 1.00 15.23 344 GLU A CA 1
ATOM 2466 C C . GLU A 1 344 ? 16.499 4.538 -14.763 1.00 14.06 344 GLU A C 1
ATOM 2467 O O . GLU A 1 344 ? 16.706 5.420 -13.935 1.00 12.97 344 GLU A O 1
ATOM 2473 N N . ARG A 1 345 ? 15.973 3.349 -14.420 1.00 11.23 345 ARG A N 1
ATOM 2474 C CA . ARG A 1 345 ? 15.712 3.050 -13.011 1.00 11.99 345 ARG A CA 1
ATOM 2475 C C . ARG A 1 345 ? 16.879 2.329 -12.312 1.00 10.86 345 ARG A C 1
ATOM 2476 O O . ARG A 1 345 ? 16.743 1.844 -11.191 1.00 9.76 345 ARG A O 1
ATOM 2484 N N . ASP A 1 346 ? 18.038 2.262 -12.962 1.00 11.07 346 ASP A N 1
ATOM 2485 C CA . ASP A 1 346 ? 19.232 1.679 -12.364 1.00 11.88 346 ASP A CA 1
ATOM 2486 C C . ASP A 1 346 ? 18.941 0.243 -11.868 1.00 9.61 346 ASP A C 1
ATOM 2487 O O . ASP A 1 346 ? 19.344 -0.168 -10.766 1.00 7.47 346 ASP A O 1
ATOM 2492 N N . LEU A 1 347 ? 18.285 -0.545 -12.716 1.00 8.16 347 LEU A N 1
ATOM 2493 C CA . LEU A 1 347 ? 17.898 -1.919 -12.264 1.00 7.52 347 LEU A CA 1
ATOM 2494 C C . LEU A 1 347 ? 19.040 -2.923 -12.222 1.00 7.08 347 LEU A C 1
ATOM 2495 O O . LEU A 1 347 ? 18.986 -3.859 -11.415 1.00 7.28 347 LEU A O 1
ATOM 2500 N N . VAL A 1 348 ? 20.088 -2.741 -13.037 1.00 6.95 348 VAL A N 1
ATOM 2501 C CA . VAL A 1 348 ? 21.254 -3.634 -12.928 1.00 7.15 348 VAL A CA 1
ATOM 2502 C C . VAL A 1 348 ? 21.865 -3.446 -11.488 1.00 6.92 348 VAL A C 1
ATOM 2503 O O . VAL A 1 348 ? 22.235 -4.423 -10.812 1.00 6.47 348 VAL A O 1
ATOM 2507 N N . ALA A 1 349 ? 21.983 -2.200 -11.043 1.00 6.64 349 ALA A N 1
ATOM 2508 C CA . ALA A 1 349 ? 22.545 -1.948 -9.665 1.00 6.82 349 ALA A CA 1
ATOM 2509 C C . ALA A 1 349 ? 21.553 -2.422 -8.636 1.00 6.44 349 ALA A C 1
ATOM 2510 O O . ALA A 1 349 ? 21.920 -3.009 -7.596 1.00 7.79 349 ALA A O 1
ATOM 2512 N N . ASN A 1 350 ? 20.295 -2.164 -8.863 1.00 6.03 350 ASN A N 1
ATOM 2513 C CA . ASN A 1 350 ? 19.311 -2.665 -7.893 1.00 6.08 350 ASN A CA 1
ATOM 2514 C C . ASN A 1 350 ? 19.428 -4.190 -7.705 1.00 5.51 350 ASN A C 1
ATOM 2515 O O . ASN A 1 350 ? 19.451 -4.697 -6.593 1.00 4.84 350 ASN A O 1
ATOM 2520 N N . ALA A 1 351 ? 19.520 -4.903 -8.820 1.00 5.84 351 ALA A N 1
ATOM 2521 C CA . ALA A 1 351 ? 19.604 -6.356 -8.800 1.00 6.30 351 ALA A CA 1
ATOM 2522 C C . ALA A 1 351 ? 20.901 -6.835 -8.164 1.00 6.50 351 ALA A C 1
ATOM 2523 O O . ALA A 1 351 ? 20.919 -7.800 -7.409 1.00 6.51 351 ALA A O 1
ATOM 2525 N N . ARG A 1 352 ? 22.008 -6.180 -8.486 1.00 7.20 352 ARG A N 1
ATOM 2526 C CA . ARG A 1 352 ? 23.285 -6.458 -7.834 1.00 8.78 352 ARG A CA 1
ATOM 2527 C C . ARG A 1 352 ? 23.226 -6.315 -6.316 1.00 8.24 352 ARG A C 1
ATOM 2528 O O . ARG A 1 352 ? 23.727 -7.199 -5.620 1.00 7.46 352 ARG A O 1
ATOM 2536 N N . ASP A 1 353 ? 22.622 -5.234 -5.819 1.00 7.97 353 ASP A N 1
ATOM 2537 C CA . ASP A 1 353 ? 22.577 -5.028 -4.352 1.00 8.52 353 ASP A CA 1
ATOM 2538 C C . ASP A 1 353 ? 21.551 -5.901 -3.636 1.00 8.03 353 ASP A C 1
ATOM 2539 O O . ASP A 1 353 ? 21.850 -6.502 -2.582 1.00 6.90 353 ASP A O 1
ATOM 2544 N N . ARG A 1 354 ? 20.352 -6.071 -4.208 1.00 7.55 354 ARG A N 1
ATOM 2545 C CA . ARG A 1 354 ? 19.440 -7.021 -3.603 1.00 7.45 354 ARG A CA 1
ATOM 2546 C C . ARG A 1 354 ? 20.005 -8.473 -3.747 1.00 7.43 354 ARG A C 1
ATOM 2547 O O . ARG A 1 354 ? 19.733 -9.297 -2.922 1.00 6.61 354 ARG A O 1
ATOM 2555 N N . GLY A 1 355 ? 20.756 -8.730 -4.826 1.00 7.34 355 GLY A N 1
ATOM 2556 C CA . GLY A 1 355 ? 21.387 -10.007 -5.066 1.00 7.66 355 GLY A CA 1
ATOM 2557 C C . GLY A 1 355 ? 22.408 -10.337 -3.969 1.00 7.85 355 GLY A C 1
ATOM 2558 O O . GLY A 1 355 ? 22.416 -11.437 -3.392 1.00 6.93 355 GLY A O 1
ATOM 2559 N N . THR A 1 356 ? 23.240 -9.373 -3.650 1.00 7.98 356 THR A N 1
ATOM 2560 C CA . THR A 1 356 ? 24.168 -9.550 -2.541 1.00 8.75 356 THR A CA 1
ATOM 2561 C C . THR A 1 356 ? 23.406 -9.947 -1.281 1.00 8.27 356 THR A C 1
ATOM 2562 O O . THR A 1 356 ? 23.764 -10.893 -0.598 1.00 7.47 356 THR A O 1
ATOM 2566 N N . TYR A 1 357 ? 22.313 -9.257 -0.986 1.00 7.86 357 TYR A N 1
ATOM 2567 C CA . TYR A 1 357 ? 21.564 -9.582 0.210 1.00 8.01 357 TYR A CA 1
ATOM 2568 C C . TYR A 1 357 ? 20.858 -10.977 0.131 1.00 7.02 357 TYR A C 1
ATOM 2569 O O . TYR A 1 357 ? 20.833 -11.752 1.101 1.00 6.24 357 TYR A O 1
ATOM 2578 N N . MET A 1 358 ? 20.277 -11.306 -1.029 1.00 6.36 358 MET A N 1
ATOM 2579 C CA . MET A 1 358 ? 19.652 -12.595 -1.208 1.00 6.03 358 MET A CA 1
ATOM 2580 C C . MET A 1 358 ? 20.635 -13.743 -1.028 1.00 5.95 358 MET A C 1
ATOM 2581 O O . MET A 1 358 ? 20.309 -14.753 -0.366 1.00 5.21 358 MET A O 1
ATOM 2586 N N . GLN A 1 359 ? 21.809 -13.618 -1.644 1.00 5.82 359 GLN A N 1
ATOM 2587 C CA . GLN A 1 359 ? 22.785 -14.658 -1.573 1.00 6.48 359 GLN A CA 1
ATOM 2588 C C . GLN A 1 359 ? 23.251 -14.883 -0.118 1.00 6.86 359 GLN A C 1
ATOM 2589 O O . GLN A 1 359 ? 23.519 -16.011 0.294 1.00 6.45 359 GLN A O 1
ATOM 2595 N N . LYS A 1 360 ? 23.417 -13.799 0.621 1.00 7.83 360 LYS A N 1
ATOM 2596 C CA . LYS A 1 360 ? 23.781 -13.904 2.067 1.00 9.08 360 LYS A CA 1
ATOM 2597 C C . LYS A 1 360 ? 22.642 -14.550 2.872 1.00 8.02 360 LYS A C 1
ATOM 2598 O O . LYS A 1 360 ? 22.890 -15.473 3.629 1.00 7.14 360 LYS A O 1
ATOM 2604 N N . ARG A 1 361 ? 21.408 -14.057 2.716 1.00 7.40 361 ARG A N 1
ATOM 2605 C CA . ARG A 1 361 ? 20.274 -14.648 3.400 1.00 8.51 361 ARG A CA 1
ATOM 2606 C C . ARG A 1 361 ? 20.107 -16.171 3.098 1.00 7.70 361 ARG A C 1
ATOM 2607 O O . ARG A 1 361 ? 19.967 -16.976 4.024 1.00 7.28 361 ARG A O 1
ATOM 2615 N N . LEU A 1 362 ? 20.166 -16.554 1.812 1.00 6.53 362 LEU A N 1
ATOM 2616 C CA . LEU A 1 362 ? 20.083 -17.960 1.476 1.00 6.41 362 LEU A CA 1
ATOM 2617 C C . LEU A 1 362 ? 21.187 -18.805 2.111 1.00 6.24 362 LEU A C 1
ATOM 2618 O O . LEU A 1 362 ? 20.953 -19.896 2.563 1.00 5.43 362 LEU A O 1
ATOM 2623 N N . ARG A 1 363 ? 22.422 -18.291 2.104 1.00 6.91 363 ARG A N 1
ATOM 2624 C CA . ARG A 1 363 ? 23.556 -19.017 2.705 1.00 7.57 363 ARG A CA 1
ATOM 2625 C C . ARG A 1 363 ? 23.437 -19.221 4.219 1.00 8.70 363 ARG A C 1
ATOM 2626 O O . ARG A 1 363 ? 24.044 -20.128 4.761 1.00 8.30 363 ARG A O 1
ATOM 2634 N N . GLU A 1 364 ? 22.599 -18.428 4.886 1.00 10.17 364 GLU A N 1
ATOM 2635 C CA . GLU A 1 364 ? 22.236 -18.652 6.325 1.00 11.80 364 GLU A CA 1
ATOM 2636 C C . GLU A 1 364 ? 21.500 -19.969 6.539 1.00 12.13 364 GLU A C 1
ATOM 2637 O O . GLU A 1 364 ? 21.487 -20.470 7.673 1.00 11.82 364 GLU A O 1
ATOM 2643 N N . LEU A 1 365 ? 20.960 -20.579 5.467 1.00 10.62 365 LEU A N 1
ATOM 2644 C CA . LEU A 1 365 ? 20.290 -21.838 5.578 1.00 11.42 365 LEU A CA 1
ATOM 2645 C C . LEU A 1 365 ? 21.198 -23.040 5.256 1.00 10.80 365 LEU A C 1
ATOM 2646 O O . LEU A 1 365 ? 20.723 -24.123 5.275 1.00 8.93 365 LEU A O 1
ATOM 2651 N N . GLN A 1 366 ? 22.470 -22.810 4.974 1.00 11.64 366 GLN A N 1
ATOM 2652 C CA . GLN A 1 366 ? 23.419 -23.895 4.639 1.00 13.54 366 GLN A CA 1
ATOM 2653 C C . GLN A 1 366 ? 23.493 -24.985 5.692 1.00 13.98 366 GLN A C 1
ATOM 2654 O O . GLN A 1 366 ? 23.734 -26.158 5.366 1.00 14.19 366 GLN A O 1
ATOM 2660 N N . ASP A 1 367 ? 23.342 -24.598 6.951 1.00 13.40 367 ASP A N 1
ATOM 2661 C CA . ASP A 1 367 ? 23.410 -25.571 8.030 1.00 13.84 367 ASP A CA 1
ATOM 2662 C C . ASP A 1 367 ? 22.097 -26.250 8.324 1.00 12.30 367 ASP A C 1
ATOM 2663 O O . ASP A 1 367 ? 22.041 -27.091 9.186 1.00 11.15 367 ASP A O 1
ATOM 2668 N N . HIS A 1 368 ? 21.023 -25.924 7.589 1.00 10.63 368 HIS A N 1
ATOM 2669 C CA . HIS A 1 368 ? 19.740 -26.577 7.790 1.00 10.15 368 HIS A CA 1
ATOM 2670 C C . HIS A 1 368 ? 19.886 -28.061 7.485 1.00 9.72 368 HIS A C 1
ATOM 2671 O O . HIS A 1 368 ? 20.506 -28.427 6.502 1.00 10.05 368 HIS A O 1
ATOM 2678 N N . PRO A 1 369 ? 19.251 -28.933 8.266 1.00 10.83 369 PRO A N 1
ATOM 2679 C CA . PRO A 1 369 ? 19.429 -30.406 7.994 1.00 10.09 369 PRO A CA 1
ATOM 2680 C C . PRO A 1 369 ? 18.908 -30.903 6.588 1.00 9.11 369 PRO A C 1
ATOM 2681 O O . PRO A 1 369 ? 19.331 -31.932 6.126 1.00 8.04 369 PRO A O 1
ATOM 2685 N N . LEU A 1 370 ? 18.027 -30.141 5.936 1.00 7.64 370 LEU A N 1
ATOM 2686 C CA . LEU A 1 370 ? 17.578 -30.470 4.606 1.00 8.02 370 LEU A CA 1
ATOM 2687 C C . LEU A 1 370 ? 18.352 -29.823 3.424 1.00 7.37 370 LEU A C 1
ATOM 2688 O O . LEU A 1 370 ? 18.050 -30.116 2.249 1.00 7.19 370 LEU A O 1
ATOM 2693 N N . VAL A 1 371 ? 19.323 -28.964 3.694 1.00 6.65 371 VAL A N 1
ATOM 2694 C CA . VAL A 1 371 ? 19.957 -28.212 2.662 1.00 6.60 371 VAL A CA 1
ATOM 2695 C C . VAL A 1 371 ? 21.332 -28.892 2.334 1.00 7.05 371 VAL A C 1
ATOM 2696 O O . VAL A 1 371 ? 22.252 -28.892 3.161 1.00 6.98 371 VAL A O 1
ATOM 2700 N N . GLY A 1 372 ? 21.443 -29.423 1.111 1.00 6.58 372 GLY A N 1
ATOM 2701 C CA . GLY A 1 372 ? 22.711 -30.008 0.666 1.00 6.65 372 GLY A CA 1
ATOM 2702 C C . GLY A 1 372 ? 23.672 -28.933 0.197 1.00 6.63 372 GLY A C 1
ATOM 2703 O O . GLY A 1 372 ? 24.873 -28.990 0.461 1.00 6.78 372 GLY A O 1
ATOM 2704 N N . GLU A 1 373 ? 23.160 -27.973 -0.554 1.00 6.36 373 GLU A N 1
ATOM 2705 C CA . GLU A 1 373 ? 23.987 -26.867 -1.090 1.00 5.94 373 GLU A CA 1
ATOM 2706 C C . GLU A 1 373 ? 23.148 -25.650 -1.379 1.00 5.45 373 GLU A C 1
ATOM 2707 O O . GLU A 1 373 ? 22.032 -25.801 -1.874 1.00 5.41 373 GLU A O 1
ATOM 2713 N N . VAL A 1 374 ? 23.691 -24.467 -1.093 1.00 4.97 374 VAL A N 1
ATOM 2714 C CA . VAL A 1 374 ? 23.213 -23.210 -1.613 1.00 5.13 374 VAL A CA 1
ATOM 2715 C C . VAL A 1 374 ? 24.255 -22.683 -2.632 1.00 5.04 374 VAL A C 1
ATOM 2716 O O . VAL A 1 374 ? 25.391 -22.632 -2.343 1.00 4.62 374 VAL A O 1
ATOM 2720 N N . ARG A 1 375 ? 23.802 -22.332 -3.838 1.00 4.74 375 ARG A N 1
ATOM 2721 C CA . ARG A 1 375 ? 24.643 -21.812 -4.875 1.00 4.86 375 ARG A CA 1
ATOM 2722 C C . ARG A 1 375 ? 23.916 -20.637 -5.576 1.00 4.98 375 ARG A C 1
ATOM 2723 O O . ARG A 1 375 ? 22.673 -20.540 -5.538 1.00 4.52 375 ARG A O 1
ATOM 2731 N N . GLY A 1 376 ? 24.691 -19.721 -6.161 1.00 4.97 376 GLY A N 1
ATOM 2732 C CA . GLY A 1 376 ? 24.124 -18.617 -6.832 1.00 5.38 376 GLY A CA 1
ATOM 2733 C C . GLY A 1 376 ? 25.124 -17.475 -6.936 1.00 6.04 376 GLY A C 1
ATOM 2734 O O . GLY A 1 376 ? 26.110 -17.445 -6.192 1.00 5.78 376 GLY A O 1
ATOM 2735 N N . VAL A 1 377 ? 24.790 -16.516 -7.788 1.00 6.39 377 VAL A N 1
ATOM 2736 C CA . VAL A 1 377 ? 25.527 -15.286 -7.965 1.00 7.25 377 VAL A CA 1
ATOM 2737 C C . VAL A 1 377 ? 24.506 -14.212 -8.310 1.00 7.08 377 VAL A C 1
ATOM 2738 O O . VAL A 1 377 ? 23.468 -14.490 -8.881 1.00 6.38 377 VAL A O 1
ATOM 2742 N N . GLY A 1 378 ? 24.779 -12.968 -7.938 1.00 6.52 378 GLY A N 1
ATOM 2743 C CA . GLY A 1 378 ? 23.866 -11.923 -8.297 1.00 5.81 378 GLY A CA 1
ATOM 2744 C C . GLY A 1 378 ? 22.460 -12.217 -7.800 1.00 5.49 378 GLY A C 1
ATOM 2745 O O . GLY A 1 378 ? 22.249 -12.513 -6.608 1.00 5.44 378 GLY A O 1
ATOM 2746 N N . LEU A 1 379 ? 21.462 -12.135 -8.702 1.00 5.18 379 LEU A N 1
ATOM 2747 C CA . LEU A 1 379 ? 20.083 -12.321 -8.327 1.00 4.95 379 LEU A CA 1
ATOM 2748 C C . LEU A 1 379 ? 19.534 -13.674 -8.807 1.00 5.14 379 LEU A C 1
ATOM 2749 O O . LEU A 1 379 ? 18.330 -13.804 -9.085 1.00 5.26 379 LEU A O 1
ATOM 2754 N N . ILE A 1 380 ? 20.357 -14.706 -8.821 1.00 4.86 380 ILE A N 1
ATOM 2755 C CA . ILE A 1 380 ? 19.881 -16.060 -9.203 1.00 4.79 380 ILE A CA 1
ATOM 2756 C C . ILE A 1 380 ? 20.503 -17.010 -8.239 1.00 4.60 380 ILE A C 1
ATOM 2757 O O . ILE A 1 380 ? 21.687 -16.905 -7.928 1.00 4.56 380 ILE A O 1
ATOM 2762 N N . ALA A 1 381 ? 19.739 -17.974 -7.794 1.00 4.28 381 ALA A N 1
ATOM 2763 C CA . ALA A 1 381 ? 20.209 -18.930 -6.844 1.00 4.17 381 ALA A CA 1
ATOM 2764 C C . ALA A 1 381 ? 19.472 -20.212 -6.882 1.00 4.09 381 ALA A C 1
ATOM 2765 O O . ALA A 1 381 ? 18.339 -20.262 -7.341 1.00 4.33 381 ALA A O 1
ATOM 2767 N N . GLY A 1 382 ? 20.123 -21.232 -6.346 1.00 4.01 382 GLY A N 1
ATOM 2768 C CA . GLY A 1 382 ? 19.555 -22.611 -6.226 1.00 4.14 382 GLY A CA 1
ATOM 2769 C C . GLY A 1 382 ? 19.813 -23.173 -4.840 1.00 4.20 382 GLY A C 1
ATOM 2770 O O . GLY A 1 382 ? 20.880 -23.018 -4.320 1.00 4.17 382 GLY A O 1
ATOM 2771 N N . VAL A 1 383 ? 18.817 -23.782 -4.224 1.00 4.22 383 VAL A N 1
ATOM 2772 C CA . VAL A 1 383 ? 18.944 -24.426 -2.940 1.00 4.23 383 VAL A CA 1
ATOM 2773 C C . VAL A 1 383 ? 18.616 -25.898 -3.182 1.00 4.40 383 VAL A C 1
ATOM 2774 O O . VAL A 1 383 ? 17.489 -26.233 -3.477 1.00 4.24 383 VAL A O 1
ATOM 2778 N N . GLU A 1 384 ? 19.650 -26.737 -3.181 1.00 4.56 384 GLU A N 1
ATOM 2779 C CA . GLU A 1 384 ? 19.516 -28.165 -3.374 1.00 5.03 384 GLU A CA 1
ATOM 2780 C C . GLU A 1 384 ? 19.262 -28.902 -2.047 1.00 5.35 384 GLU A C 1
ATOM 2781 O O . GLU A 1 384 ? 20.079 -28.796 -1.107 1.00 5.01 384 GLU A O 1
ATOM 2787 N N . LEU A 1 385 ? 18.169 -29.647 -1.993 1.00 5.64 385 LEU A N 1
ATOM 2788 C CA . LEU A 1 385 ? 17.687 -30.350 -0.828 1.00 6.04 385 LEU A CA 1
ATOM 2789 C C . LEU A 1 385 ? 18.088 -31.799 -0.824 1.00 6.48 385 LEU A C 1
ATOM 2790 O O . LEU A 1 385 ? 18.144 -32.487 -1.887 1.00 5.73 385 LEU A O 1
ATOM 2795 N N . VAL A 1 386 ? 18.420 -32.278 0.369 1.00 6.59 386 VAL A N 1
ATOM 2796 C CA . VAL A 1 386 ? 18.733 -33.671 0.616 1.00 7.05 386 VAL A CA 1
ATOM 2797 C C . VAL A 1 386 ? 18.215 -34.057 2.001 1.00 7.80 386 VAL A C 1
ATOM 2798 O O . VAL A 1 386 ? 17.926 -33.196 2.798 1.00 7.59 386 VAL A O 1
ATOM 2802 N N . THR A 1 387 ? 18.122 -35.354 2.274 1.00 9.15 387 THR A N 1
ATOM 2803 C CA . THR A 1 387 ? 17.866 -35.842 3.629 1.00 11.35 387 THR A CA 1
ATOM 2804 C C . THR A 1 387 ? 19.060 -36.504 4.276 1.00 12.46 387 THR A C 1
ATOM 2805 O O . THR A 1 387 ? 19.044 -36.652 5.474 1.00 13.27 387 THR A O 1
ATOM 2809 N N . ASP A 1 388 ? 20.103 -36.814 3.519 1.00 12.22 388 ASP A N 1
ATOM 2810 C CA . ASP A 1 388 ? 21.329 -37.313 4.093 1.00 12.55 388 ASP A CA 1
ATOM 2811 C C . ASP A 1 388 ? 22.441 -36.519 3.457 1.00 11.99 388 ASP A C 1
ATOM 2812 O O . ASP A 1 388 ? 22.752 -36.691 2.213 1.00 9.92 388 ASP A O 1
ATOM 2817 N N . LYS A 1 389 ? 23.012 -35.641 4.269 1.00 11.35 389 LYS A N 1
ATOM 2818 C CA . LYS A 1 389 ? 23.989 -34.701 3.753 1.00 13.41 389 LYS A CA 1
ATOM 2819 C C . LYS A 1 389 ? 25.329 -35.337 3.372 1.00 13.72 389 LYS A C 1
ATOM 2820 O O . LYS A 1 389 ? 25.942 -34.875 2.425 1.00 13.44 389 LYS A O 1
ATOM 2826 N N . GLN A 1 390 ? 25.745 -36.402 4.045 1.00 12.47 390 GLN A N 1
ATOM 2827 C CA . GLN A 1 390 ? 26.971 -37.140 3.654 1.00 14.90 390 GLN A CA 1
ATOM 2828 C C . GLN A 1 390 ? 26.809 -37.951 2.378 1.00 14.26 390 GLN A C 1
ATOM 2829 O O . GLN A 1 390 ? 27.637 -37.883 1.522 1.00 17.13 390 GLN A O 1
ATOM 2835 N N . ALA A 1 391 ? 25.710 -38.646 2.213 1.00 12.47 391 ALA A N 1
ATOM 2836 C CA . ALA A 1 391 ? 25.420 -39.382 0.981 1.00 12.84 391 ALA A CA 1
ATOM 2837 C C . ALA A 1 391 ? 24.946 -38.491 -0.172 1.00 11.15 391 ALA A C 1
ATOM 2838 O O . ALA A 1 391 ? 24.908 -38.953 -1.296 1.00 10.70 391 ALA A O 1
ATOM 2840 N N . LYS A 1 392 ? 24.500 -37.291 0.138 1.00 10.51 392 LYS A N 1
ATOM 2841 C CA . LYS A 1 392 ? 23.871 -36.360 -0.804 1.00 10.59 392 LYS A CA 1
ATOM 2842 C C . LYS A 1 392 ? 22.682 -36.929 -1.473 1.00 10.75 392 LYS A C 1
ATOM 2843 O O . LYS A 1 392 ? 22.451 -36.728 -2.697 1.00 11.35 392 LYS A O 1
ATOM 2849 N N . THR A 1 393 ? 21.891 -37.642 -0.691 1.00 10.44 393 THR A N 1
ATOM 2850 C CA . THR A 1 393 ? 20.703 -38.305 -1.183 1.00 10.56 393 THR A CA 1
ATOM 2851 C C . THR A 1 393 ? 19.446 -37.701 -0.575 1.00 10.60 393 THR A C 1
ATOM 2852 O O . THR A 1 393 ? 19.448 -37.209 0.574 1.00 9.37 393 THR A O 1
ATOM 2856 N N . GLY A 1 394 ? 18.376 -37.765 -1.347 1.00 10.95 394 GLY A N 1
ATOM 2857 C CA . GLY A 1 394 ? 17.063 -37.270 -0.901 1.00 12.14 394 GLY A CA 1
ATOM 2858 C C . GLY A 1 394 ? 16.099 -38.408 -0.646 1.00 13.28 394 GLY A C 1
ATOM 2859 O O . GLY A 1 394 ? 16.507 -39.473 -0.230 1.00 14.23 394 GLY A O 1
ATOM 2860 N N . LEU A 1 395 ? 14.822 -38.160 -0.935 1.00 13.74 395 LEU A N 1
ATOM 2861 C CA . LEU A 1 395 ? 13.769 -39.146 -0.873 1.00 14.61 395 LEU A CA 1
ATOM 2862 C C . LEU A 1 395 ? 13.766 -39.950 -2.146 1.00 15.84 395 LEU A C 1
ATOM 2863 O O . LEU A 1 395 ? 14.349 -39.553 -3.134 1.00 15.00 395 LEU A O 1
ATOM 2868 N N . GLU A 1 396 ? 13.087 -41.077 -2.131 1.00 19.06 396 GLU A N 1
ATOM 2869 C CA . GLU A 1 396 ? 12.960 -41.927 -3.358 1.00 22.69 396 GLU A CA 1
ATOM 2870 C C . GLU A 1 396 ? 11.713 -41.566 -4.167 1.00 20.58 396 GLU A C 1
ATOM 2871 O O . GLU A 1 396 ? 10.654 -41.496 -3.582 1.00 22.16 396 GLU A O 1
ATOM 2877 N N . PRO A 1 397 ? 11.764 -41.257 -5.460 1.00 18.73 397 PRO A N 1
ATOM 2878 C CA . PRO A 1 397 ? 12.939 -40.955 -6.230 1.00 19.34 397 PRO A CA 1
ATOM 2879 C C . PRO A 1 397 ? 13.441 -39.495 -6.056 1.00 17.70 397 PRO A C 1
ATOM 2880 O O . PRO A 1 397 ? 12.748 -38.646 -5.472 1.00 18.36 397 PRO A O 1
ATOM 2884 N N . THR A 1 398 ? 14.635 -39.233 -6.563 1.00 16.71 398 THR A N 1
ATOM 2885 C CA . THR A 1 398 ? 15.216 -37.887 -6.604 1.00 15.15 398 THR A CA 1
ATOM 2886 C C . THR A 1 398 ? 14.174 -37.038 -7.342 1.00 13.12 398 THR A C 1
ATOM 2887 O O . THR A 1 398 ? 13.614 -37.477 -8.364 1.00 11.37 398 THR A O 1
ATOM 2891 N N . GLY A 1 399 ? 13.786 -35.921 -6.746 1.00 12.22 399 GLY A N 1
ATOM 2892 C CA . GLY A 1 399 ? 12.701 -35.099 -7.295 1.00 10.25 399 GLY A CA 1
ATOM 2893 C C . GLY A 1 399 ? 11.568 -34.981 -6.328 1.00 10.24 399 GLY A C 1
ATOM 2894 O O . GLY A 1 399 ? 10.903 -33.932 -6.292 1.00 9.38 399 GLY A O 1
ATOM 2895 N N . ALA A 1 400 ? 11.318 -36.023 -5.540 1.00 9.61 400 ALA A N 1
ATOM 2896 C CA . ALA A 1 400 ? 10.208 -36.014 -4.607 1.00 10.02 400 ALA A CA 1
ATOM 2897 C C . ALA A 1 400 ? 10.364 -34.919 -3.516 1.00 9.30 400 ALA A C 1
ATOM 2898 O O . ALA A 1 400 ? 9.388 -34.295 -3.151 1.00 8.39 400 ALA A O 1
ATOM 2900 N N . LEU A 1 401 ? 11.578 -34.709 -2.995 1.00 8.49 401 LEU A N 1
ATOM 2901 C CA . LEU A 1 401 ? 11.813 -33.742 -1.934 1.00 8.24 401 LEU A CA 1
ATOM 2902 C C . LEU A 1 401 ? 11.621 -32.310 -2.475 1.00 7.75 401 LEU A C 1
ATOM 2903 O O . LEU A 1 401 ? 10.949 -31.480 -1.867 1.00 7.39 401 LEU A O 1
ATOM 2908 N N . GLY A 1 402 ? 12.186 -32.040 -3.648 1.00 7.80 402 GLY A N 1
ATOM 2909 C CA . GLY A 1 402 ? 11.930 -30.815 -4.366 1.00 7.30 402 GLY A CA 1
ATOM 2910 C C . GLY A 1 402 ? 10.490 -30.495 -4.589 1.00 7.60 402 GLY A C 1
ATOM 2911 O O . GLY A 1 402 ? 10.040 -29.374 -4.328 1.00 7.22 402 GLY A O 1
ATOM 2912 N N . ALA A 1 403 ? 9.754 -31.476 -5.074 1.00 7.79 403 ALA A N 1
ATOM 2913 C CA . ALA A 1 403 ? 8.327 -31.298 -5.326 1.00 8.91 403 ALA A CA 1
ATOM 2914 C C . ALA A 1 403 ? 7.552 -30.994 -4.041 1.00 9.85 403 ALA A C 1
ATOM 2915 O O . ALA A 1 403 ? 6.678 -30.111 -4.037 1.00 8.35 403 ALA A O 1
ATOM 2917 N N . LYS A 1 404 ? 7.914 -31.692 -2.974 1.00 10.38 404 LYS A N 1
ATOM 2918 C CA . LYS A 1 404 ? 7.250 -31.542 -1.705 1.00 11.48 404 LYS A CA 1
ATOM 2919 C C . LYS A 1 404 ? 7.463 -30.135 -1.174 1.00 10.59 404 LYS A C 1
ATOM 2920 O O . LYS A 1 404 ? 6.486 -29.448 -0.785 1.00 8.47 404 LYS A O 1
ATOM 2926 N N . ALA A 1 405 ? 8.726 -29.700 -1.178 1.00 8.57 405 ALA A N 1
ATOM 2927 C CA . ALA A 1 405 ? 9.043 -28.388 -0.598 1.00 8.16 405 ALA A CA 1
ATOM 2928 C C . ALA A 1 405 ? 8.497 -27.253 -1.452 1.00 7.50 405 ALA A C 1
ATOM 2929 O O . ALA A 1 405 ? 7.988 -26.326 -0.935 1.00 8.41 405 ALA A O 1
ATOM 2931 N N . ASN A 1 406 ? 8.554 -27.378 -2.776 1.00 6.63 406 ASN A N 1
ATOM 2932 C CA . ASN A 1 406 ? 7.962 -26.383 -3.692 1.00 6.56 406 ASN A CA 1
ATOM 2933 C C . ASN A 1 406 ? 6.480 -26.192 -3.483 1.00 5.88 406 ASN A C 1
ATOM 2934 O O . ASN A 1 406 ? 6.021 -25.052 -3.473 1.00 5.03 406 ASN A O 1
ATOM 2939 N N . ALA A 1 407 ? 5.747 -27.285 -3.258 1.00 5.70 407 ALA A N 1
ATOM 2940 C CA . ALA A 1 407 ? 4.351 -27.190 -2.929 1.00 5.88 407 ALA A CA 1
ATOM 2941 C C . ALA A 1 407 ? 4.095 -26.465 -1.617 1.00 5.65 407 ALA A C 1
ATOM 2942 O O . ALA A 1 407 ? 3.193 -25.605 -1.558 1.00 5.16 407 ALA A O 1
ATOM 2944 N N . VAL A 1 408 ? 4.910 -26.743 -0.590 1.00 5.47 408 VAL A N 1
ATOM 2945 C CA . VAL A 1 408 ? 4.703 -26.047 0.695 1.00 5.81 408 VAL A CA 1
ATOM 2946 C C . VAL A 1 408 ? 5.050 -24.504 0.545 1.00 5.37 408 VAL A C 1
ATOM 2947 O O . VAL A 1 408 ? 4.344 -23.657 1.039 1.00 4.90 408 VAL A O 1
ATOM 2951 N N . LEU A 1 409 ? 6.096 -24.192 -0.239 1.00 5.20 409 LEU A N 1
ATOM 2952 C CA . LEU A 1 409 ? 6.496 -22.818 -0.466 1.00 5.61 409 LEU A CA 1
ATOM 2953 C C . LEU A 1 409 ? 5.384 -22.046 -1.190 1.00 5.86 409 LEU A C 1
ATOM 2954 O O . LEU A 1 409 ? 5.081 -20.909 -0.800 1.00 5.43 409 LEU A O 1
ATOM 2959 N N . GLN A 1 410 ? 4.715 -22.702 -2.145 1.00 5.99 410 GLN A N 1
ATOM 2960 C CA . GLN A 1 410 ? 3.593 -22.111 -2.801 1.00 7.28 410 GLN A CA 1
ATOM 2961 C C . GLN A 1 410 ? 2.411 -21.871 -1.843 1.00 7.86 410 GLN A C 1
ATOM 2962 O O . GLN A 1 410 ? 1.739 -20.801 -1.923 1.00 7.85 410 GLN A O 1
ATOM 2968 N N . GLU A 1 411 ? 2.164 -22.808 -0.933 1.00 8.30 411 GLU A N 1
ATOM 2969 C CA . GLU A 1 411 ? 1.140 -22.558 0.111 1.00 9.13 411 GLU A CA 1
ATOM 2970 C C . GLU A 1 411 ? 1.527 -21.332 0.930 1.00 7.99 411 GLU A C 1
ATOM 2971 O O . GLU A 1 411 ? 0.658 -20.717 1.500 1.00 8.63 411 GLU A O 1
ATOM 2977 N N . ARG A 1 412 ? 2.818 -21.085 1.128 1.00 7.03 412 ARG A N 1
ATOM 2978 C CA . ARG A 1 412 ? 3.293 -19.949 1.850 1.00 7.44 412 ARG A CA 1
ATOM 2979 C C . ARG A 1 412 ? 3.439 -18.666 1.015 1.00 7.87 412 ARG A C 1
ATOM 2980 O O . ARG A 1 412 ? 4.045 -17.707 1.472 1.00 9.16 412 ARG A O 1
ATOM 2988 N N . GLY A 1 413 ? 2.901 -18.664 -0.197 1.00 6.87 413 GLY A N 1
ATOM 2989 C CA . GLY A 1 413 ? 2.801 -17.502 -1.021 1.00 6.98 413 GLY A CA 1
ATOM 2990 C C . GLY A 1 413 ? 3.996 -17.180 -1.895 1.00 6.15 413 GLY A C 1
ATOM 2991 O O . GLY A 1 413 ? 4.193 -16.021 -2.184 1.00 5.86 413 GLY A O 1
ATOM 2992 N N . VAL A 1 414 ? 4.857 -18.148 -2.194 1.00 5.55 414 VAL A N 1
ATOM 2993 C CA . VAL A 1 414 ? 6.038 -17.909 -2.963 1.00 5.38 414 VAL A CA 1
ATOM 2994 C C . VAL A 1 414 ? 6.062 -19.003 -4.072 1.00 5.73 414 VAL A C 1
ATOM 2995 O O . VAL A 1 414 ? 5.990 -20.204 -3.786 1.00 5.10 414 VAL A O 1
ATOM 2999 N N . ILE A 1 415 ? 6.263 -18.578 -5.322 1.00 5.80 415 ILE A N 1
ATOM 3000 C CA . ILE A 1 415 ? 6.344 -19.491 -6.455 1.00 6.24 415 ILE A CA 1
ATOM 3001 C C . ILE A 1 415 ? 7.846 -19.612 -6.784 1.00 6.21 415 ILE A C 1
ATOM 3002 O O . ILE A 1 415 ? 8.534 -18.606 -7.176 1.00 5.51 415 ILE A O 1
ATOM 3007 N N . SER A 1 416 ? 8.371 -20.815 -6.549 1.00 6.30 416 SER A N 1
ATOM 3008 C CA . SER A 1 416 ? 9.711 -21.175 -6.964 1.00 7.06 416 SER A CA 1
ATOM 3009 C C . SER A 1 416 ? 9.541 -22.190 -8.131 1.00 8.07 416 SER A C 1
ATOM 3010 O O . SER A 1 416 ? 8.498 -22.277 -8.735 1.00 7.68 416 SER A O 1
ATOM 3013 N N . ARG A 1 417 ? 10.611 -22.864 -8.499 1.00 8.55 417 ARG A N 1
ATOM 3014 C CA . ARG A 1 417 ? 10.565 -23.872 -9.544 1.00 9.99 417 ARG A CA 1
ATOM 3015 C C . ARG A 1 417 ? 11.516 -24.971 -9.077 1.00 9.44 417 ARG A C 1
ATOM 3016 O O . ARG A 1 417 ? 12.615 -24.663 -8.596 1.00 11.04 417 ARG A O 1
ATOM 3024 N N . ALA A 1 418 ? 11.074 -26.201 -9.134 1.00 8.76 418 ALA A N 1
ATOM 3025 C CA . ALA A 1 418 ? 11.879 -27.327 -8.702 1.00 9.79 418 ALA A CA 1
ATOM 3026 C C . ALA A 1 418 ? 12.586 -27.881 -9.914 1.00 10.76 418 ALA A C 1
ATOM 3027 O O . ALA A 1 418 ? 11.960 -28.156 -10.960 1.00 11.48 418 ALA A O 1
ATOM 3029 N N . MET A 1 419 ? 13.874 -28.047 -9.822 1.00 11.08 419 MET A N 1
ATOM 3030 C CA . MET A 1 419 ? 14.628 -28.828 -10.817 1.00 12.98 419 MET A CA 1
ATOM 3031 C C . MET A 1 419 ? 15.181 -30.009 -10.090 1.00 10.19 419 MET A C 1
ATOM 3032 O O . MET A 1 419 ? 16.204 -29.889 -9.391 1.00 8.82 419 MET A O 1
ATOM 3037 N N . GLY A 1 420 ? 14.439 -31.103 -10.155 1.00 8.85 420 GLY A N 1
ATOM 3038 C CA . GLY A 1 420 ? 14.692 -32.211 -9.296 1.00 8.69 420 GLY A CA 1
ATOM 3039 C C . GLY A 1 420 ? 14.537 -31.754 -7.837 1.00 7.70 420 GLY A C 1
ATOM 3040 O O . GLY A 1 420 ? 13.491 -31.220 -7.471 1.00 8.29 420 GLY A O 1
ATOM 3041 N N . ASP A 1 421 ? 15.594 -31.896 -7.040 1.00 7.10 421 ASP A N 1
ATOM 3042 C CA . ASP A 1 421 ? 15.522 -31.487 -5.661 1.00 6.93 421 ASP A CA 1
ATOM 3043 C C . ASP A 1 421 ? 16.124 -30.116 -5.421 1.00 6.36 421 ASP A C 1
ATOM 3044 O O . ASP A 1 421 ? 16.345 -29.737 -4.288 1.00 6.06 421 ASP A O 1
ATOM 3049 N N . THR A 1 422 ? 16.362 -29.335 -6.464 1.00 5.59 422 THR A N 1
ATOM 3050 C CA . THR A 1 422 ? 16.802 -27.989 -6.284 1.00 5.46 422 THR A CA 1
ATOM 3051 C C . THR A 1 422 ? 15.620 -27.013 -6.450 1.00 5.29 422 THR A C 1
ATOM 3052 O O . THR A 1 422 ? 14.941 -27.059 -7.455 1.00 5.49 422 THR A O 1
ATOM 3056 N N . LEU A 1 423 ? 15.481 -26.083 -5.559 1.00 4.96 423 LEU A N 1
ATOM 3057 C CA . LEU A 1 423 ? 14.495 -24.949 -5.681 1.00 5.31 423 LEU A CA 1
ATOM 3058 C C . LEU A 1 423 ? 15.241 -23.707 -6.219 1.00 5.24 423 LEU A C 1
ATOM 3059 O O . LEU A 1 423 ? 16.329 -23.382 -5.717 1.00 5.17 423 LEU A O 1
ATOM 3064 N N . ALA A 1 424 ? 14.718 -23.096 -7.281 1.00 5.06 424 ALA A N 1
ATOM 3065 C CA . ALA A 1 424 ? 15.364 -21.891 -7.871 1.00 5.37 424 ALA A CA 1
ATOM 3066 C C . ALA A 1 424 ? 14.722 -20.602 -7.407 1.00 5.50 424 ALA A C 1
ATOM 3067 O O . ALA A 1 424 ? 13.557 -20.558 -7.050 1.00 5.19 424 ALA A O 1
ATOM 3069 N N . PHE A 1 425 ? 15.536 -19.544 -7.349 1.00 5.48 425 PHE A N 1
ATOM 3070 C CA . PHE A 1 425 ? 15.153 -18.207 -7.040 1.00 5.43 425 PHE A CA 1
ATOM 3071 C C . PHE A 1 425 ? 15.785 -17.304 -8.095 1.00 4.99 425 PHE A C 1
ATOM 3072 O O . PHE A 1 425 ? 16.983 -17.361 -8.353 1.00 5.10 425 PHE A O 1
ATOM 3080 N N . CYS A 1 426 ? 14.945 -16.564 -8.779 1.00 4.23 426 CYS A N 1
ATOM 3081 C CA . CYS A 1 426 ? 15.320 -15.669 -9.851 1.00 4.14 426 CYS A CA 1
ATOM 3082 C C . CYS A 1 426 ? 14.235 -14.530 -9.909 1.00 3.71 426 CYS A C 1
ATOM 3083 O O . CYS A 1 426 ? 13.501 -14.400 -10.891 1.00 3.34 426 CYS A O 1
ATOM 3086 N N . PRO A 1 427 ? 14.174 -13.711 -8.844 1.00 3.57 427 PRO A N 1
ATOM 3087 C CA . PRO A 1 427 ? 13.090 -12.726 -8.752 1.00 3.57 427 PRO A CA 1
ATOM 3088 C C . PRO A 1 427 ? 13.253 -11.507 -9.623 1.00 3.60 427 PRO A C 1
ATOM 3089 O O . PRO A 1 427 ? 14.354 -11.246 -10.152 1.00 3.82 427 PRO A O 1
ATOM 3093 N N . PRO A 1 428 ? 12.171 -10.718 -9.784 1.00 3.75 428 PRO A N 1
ATOM 3094 C CA . PRO A 1 428 ? 12.288 -9.540 -10.621 1.00 3.75 428 PRO A CA 1
ATOM 3095 C C . PRO A 1 428 ? 13.411 -8.582 -10.178 1.00 3.75 428 PRO A C 1
ATOM 3096 O O . PRO A 1 428 ? 13.744 -8.491 -9.000 1.00 3.66 428 PRO A O 1
ATOM 3100 N N . LEU A 1 429 ? 14.008 -7.930 -11.154 1.00 4.01 429 LEU A N 1
ATOM 3101 C CA . LEU A 1 429 ? 15.033 -6.923 -10.955 1.00 4.26 429 LEU A CA 1
ATOM 3102 C C . LEU A 1 429 ? 14.521 -5.745 -10.098 1.00 4.57 429 LEU A C 1
ATOM 3103 O O . LEU A 1 429 ? 15.331 -5.137 -9.434 1.00 5.13 429 LEU A O 1
ATOM 3108 N N . ILE A 1 430 ? 13.197 -5.545 -10.007 1.00 4.63 430 ILE A N 1
ATOM 3109 C CA . ILE A 1 430 ? 12.579 -4.523 -9.208 1.00 4.76 430 ILE A CA 1
ATOM 3110 C C . ILE A 1 430 ? 12.437 -4.856 -7.724 1.00 4.84 430 ILE A C 1
ATOM 3111 O O . ILE A 1 430 ? 11.907 -4.036 -7.015 1.00 4.75 430 ILE A O 1
ATOM 3116 N N . ILE A 1 431 ? 12.828 -6.053 -7.302 1.00 4.74 431 ILE A N 1
ATOM 3117 C CA . ILE A 1 431 ? 12.578 -6.484 -5.938 1.00 5.24 431 ILE A CA 1
ATOM 3118 C C . ILE A 1 431 ? 13.353 -5.604 -4.958 1.00 5.74 431 ILE A C 1
ATOM 3119 O O . ILE A 1 431 ? 14.352 -5.058 -5.312 1.00 5.69 431 ILE A O 1
ATOM 3124 N N . ASN A 1 432 ? 12.846 -5.463 -3.745 1.00 6.57 432 ASN A N 1
ATOM 3125 C CA . ASN A 1 432 ? 13.571 -4.696 -2.717 1.00 7.26 432 ASN A CA 1
ATOM 3126 C C . ASN A 1 432 ? 14.003 -5.626 -1.577 1.00 7.63 432 ASN A C 1
ATOM 3127 O O . ASN A 1 432 ? 13.600 -6.811 -1.543 1.00 7.03 432 ASN A O 1
ATOM 3132 N N . ASP A 1 433 ? 14.791 -5.124 -0.647 1.00 7.87 433 ASP A N 1
ATOM 3133 C CA . ASP A 1 433 ? 15.345 -5.998 0.417 1.00 8.22 433 ASP A CA 1
ATOM 3134 C C . ASP A 1 433 ? 14.264 -6.586 1.297 1.00 8.39 433 ASP A C 1
ATOM 3135 O O . ASP A 1 433 ? 14.383 -7.719 1.779 1.00 7.46 433 ASP A O 1
ATOM 3140 N N . GLN A 1 434 ? 13.230 -5.814 1.597 1.00 8.43 434 GLN A N 1
ATOM 3141 C CA . GLN A 1 434 ? 12.155 -6.347 2.441 1.00 9.93 434 GLN A CA 1
ATOM 3142 C C . GLN A 1 434 ? 11.438 -7.564 1.797 1.00 7.69 434 GLN A C 1
ATOM 3143 O O . GLN A 1 434 ? 11.091 -8.513 2.465 1.00 6.10 434 GLN A O 1
ATOM 3149 N N . GLN A 1 435 ? 11.233 -7.489 0.480 1.00 6.32 435 GLN A N 1
ATOM 3150 C CA . GLN A 1 435 ? 10.644 -8.598 -0.256 1.00 5.56 435 GLN A CA 1
ATOM 3151 C C . GLN A 1 435 ? 11.599 -9.785 -0.309 1.00 5.58 435 GLN A C 1
ATOM 3152 O O . GLN A 1 435 ? 11.150 -10.933 -0.244 1.00 5.19 435 GLN A O 1
ATOM 3158 N N . VAL A 1 436 ? 12.891 -9.538 -0.486 1.00 5.74 436 VAL A N 1
ATOM 3159 C CA . VAL A 1 436 ? 13.861 -10.607 -0.436 1.00 6.30 436 VAL A CA 1
ATOM 3160 C C . VAL A 1 436 ? 13.781 -11.352 0.907 1.00 7.09 436 VAL A C 1
ATOM 3161 O O . VAL A 1 436 ? 13.752 -12.599 0.973 1.00 6.72 436 VAL A O 1
ATOM 3165 N N . ASP A 1 437 ? 13.764 -10.549 1.978 1.00 8.28 437 ASP A N 1
ATOM 3166 C CA . ASP A 1 437 ? 13.585 -11.033 3.312 1.00 9.95 437 ASP A CA 1
ATOM 3167 C C . ASP A 1 437 ? 12.337 -11.927 3.475 1.00 8.75 437 ASP A C 1
ATOM 3168 O O . ASP A 1 437 ? 12.451 -13.030 4.012 1.00 9.61 437 ASP A O 1
ATOM 3173 N N . THR A 1 438 ? 11.178 -11.440 3.066 1.00 7.77 438 THR A N 1
ATOM 3174 C CA . THR A 1 438 ? 9.946 -12.231 3.029 1.00 7.72 438 THR A CA 1
ATOM 3175 C C . THR A 1 438 ? 10.082 -13.570 2.281 1.00 7.22 438 THR A C 1
ATOM 3176 O O . THR A 1 438 ? 9.711 -14.636 2.827 1.00 6.08 438 THR A O 1
ATOM 3180 N N . MET A 1 439 ? 10.745 -13.531 1.123 1.00 6.78 439 MET A N 1
ATOM 3181 C CA . MET A 1 439 ? 10.954 -14.720 0.303 1.00 7.28 439 MET A CA 1
ATOM 3182 C C . MET A 1 439 ? 11.808 -15.782 0.985 1.00 6.38 439 MET A C 1
ATOM 3183 O O . MET A 1 439 ? 11.421 -16.911 1.052 1.00 6.23 439 MET A O 1
ATOM 3188 N N . VAL A 1 440 ? 12.922 -15.370 1.553 1.00 6.31 440 VAL A N 1
ATOM 3189 C CA . VAL A 1 440 ? 13.867 -16.265 2.189 1.00 6.28 440 VAL A CA 1
ATOM 3190 C C . VAL A 1 440 ? 13.288 -16.776 3.525 1.00 6.40 440 VAL A C 1
ATOM 3191 O O . VAL A 1 440 ? 13.483 -17.967 3.841 1.00 5.97 440 VAL A O 1
ATOM 3195 N N . SER A 1 441 ? 12.531 -15.943 4.253 1.00 6.30 441 SER A N 1
ATOM 3196 C CA . SER A 1 441 ? 11.916 -16.430 5.462 1.00 6.96 441 SER A CA 1
ATOM 3197 C C . SER A 1 441 ? 10.850 -17.488 5.136 1.00 6.54 441 SER A C 1
ATOM 3198 O O . SER A 1 441 ? 10.705 -18.452 5.885 1.00 6.48 441 SER A O 1
ATOM 3201 N N . ALA A 1 442 ? 10.133 -17.337 4.022 1.00 6.07 442 ALA A N 1
ATOM 3202 C CA . ALA A 1 442 ? 9.173 -18.352 3.627 1.00 6.22 442 ALA A CA 1
ATOM 3203 C C . ALA A 1 442 ? 9.860 -19.707 3.305 1.00 5.98 442 ALA A C 1
ATOM 3204 O O . ALA A 1 442 ? 9.332 -20.762 3.602 1.00 5.52 442 ALA A O 1
ATOM 3206 N N . LEU A 1 443 ? 11.043 -19.639 2.672 1.00 6.23 443 LEU A N 1
ATOM 3207 C CA . LEU A 1 443 ? 11.828 -20.828 2.419 1.00 6.05 443 LEU A CA 1
ATOM 3208 C C . LEU A 1 443 ? 12.273 -21.475 3.722 1.00 6.32 443 LEU A C 1
ATOM 3209 O O . LEU A 1 443 ? 12.209 -22.671 3.851 1.00 5.93 443 LEU A O 1
ATOM 3214 N N . GLU A 1 444 ? 12.810 -20.690 4.658 1.00 7.45 444 GLU A N 1
ATOM 3215 C CA . GLU A 1 444 ? 13.231 -21.261 5.925 1.00 8.51 444 GLU A CA 1
ATOM 3216 C C . GLU A 1 444 ? 12.067 -21.999 6.622 1.00 7.91 444 GLU A C 1
ATOM 3217 O O . GLU A 1 444 ? 12.234 -23.129 7.041 1.00 7.17 444 GLU A O 1
ATOM 3223 N N . ALA A 1 445 ? 10.897 -21.344 6.747 1.00 8.11 445 ALA A N 1
ATOM 3224 C CA . ALA A 1 445 ? 9.712 -21.973 7.382 1.00 8.01 445 ALA A CA 1
ATOM 3225 C C . ALA A 1 445 ? 9.270 -23.209 6.596 1.00 7.30 445 ALA A C 1
ATOM 3226 O O . ALA A 1 445 ? 8.843 -24.211 7.151 1.00 7.45 445 ALA A O 1
ATOM 3228 N N . THR A 1 446 ? 9.392 -23.165 5.275 1.00 6.72 446 THR A N 1
ATOM 3229 C CA . THR A 1 446 ? 9.065 -24.318 4.449 1.00 6.37 446 THR A CA 1
ATOM 3230 C C . THR A 1 446 ? 9.989 -25.504 4.763 1.00 6.71 446 THR A C 1
ATOM 3231 O O . THR A 1 446 ? 9.538 -26.611 4.942 1.00 6.65 446 THR A O 1
ATOM 3235 N N . LEU A 1 447 ? 11.281 -25.262 4.840 1.00 6.79 447 LEU A N 1
ATOM 3236 C CA . LEU A 1 447 ? 12.231 -26.323 5.149 1.00 7.72 447 LEU A CA 1
ATOM 3237 C C . LEU A 1 447 ? 11.987 -26.899 6.546 1.00 8.02 447 LEU A C 1
ATOM 3238 O O . LEU A 1 447 ? 12.071 -28.120 6.708 1.00 7.25 447 LEU A O 1
ATOM 3243 N N . ASN A 1 448 ? 11.686 -26.030 7.525 1.00 8.84 448 ASN A N 1
ATOM 3244 C CA . ASN A 1 448 ? 11.295 -26.505 8.890 1.00 9.20 448 ASN A CA 1
ATOM 3245 C C . ASN A 1 448 ? 10.047 -27.366 8.873 1.00 9.50 448 ASN A C 1
ATOM 3246 O O . ASN A 1 448 ? 10.025 -28.384 9.564 1.00 9.49 448 ASN A O 1
ATOM 3251 N N . ASP A 1 449 ? 9.027 -26.985 8.100 1.00 9.92 449 ASP A N 1
ATOM 3252 C CA . ASP A 1 449 ? 7.780 -27.752 7.995 1.00 11.56 449 ASP A CA 1
ATOM 3253 C C . ASP A 1 449 ? 8.056 -29.116 7.314 1.00 10.90 449 ASP A C 1
ATOM 3254 O O . ASP A 1 449 ? 7.497 -30.100 7.771 1.00 9.81 449 ASP A O 1
ATOM 3259 N N . VAL A 1 450 ? 8.839 -29.145 6.238 1.00 8.26 450 VAL A N 1
ATOM 3260 C CA . VAL A 1 450 ? 9.124 -30.352 5.549 1.00 8.95 450 VAL A CA 1
ATOM 3261 C C . VAL A 1 450 ? 9.962 -31.305 6.477 1.00 9.76 450 VAL A C 1
ATOM 3262 O O . VAL A 1 450 ? 9.674 -32.486 6.575 1.00 8.84 450 VAL A O 1
ATOM 3266 N N . GLN A 1 451 ? 10.943 -30.762 7.172 1.00 10.61 451 GLN A N 1
ATOM 3267 C CA . GLN A 1 451 ? 11.736 -31.563 8.091 1.00 12.65 451 GLN A CA 1
ATOM 3268 C C . GLN A 1 451 ? 10.814 -32.173 9.190 1.00 11.24 451 GLN A C 1
ATOM 3269 O O . GLN A 1 451 ? 10.920 -33.309 9.499 1.00 11.16 451 GLN A O 1
ATOM 3275 N N . ALA A 1 452 ? 9.926 -31.383 9.749 1.00 10.45 452 ALA A N 1
ATOM 3276 C CA . ALA A 1 452 ? 8.947 -31.892 10.706 1.00 11.83 452 ALA A CA 1
ATOM 3277 C C . ALA A 1 452 ? 8.074 -33.028 10.147 1.00 14.15 452 ALA A C 1
ATOM 3278 O O . ALA A 1 452 ? 7.885 -34.056 10.814 1.00 14.51 452 ALA A O 1
ATOM 3280 N N . SER A 1 453 ? 7.548 -32.871 8.940 1.00 15.12 453 SER A N 1
ATOM 3281 C CA . SER A 1 453 ? 6.727 -33.907 8.324 1.00 18.02 453 SER A CA 1
ATOM 3282 C C . SER A 1 453 ? 7.512 -35.189 8.071 1.00 18.73 453 SER A C 1
ATOM 3283 O O . SER A 1 453 ? 6.966 -36.277 8.244 1.00 17.93 453 SER A O 1
ATOM 3286 N N . LEU A 1 454 ? 8.781 -35.068 7.704 1.00 19.22 454 LEU A N 1
ATOM 3287 C CA . LEU A 1 454 ? 9.613 -36.258 7.517 1.00 20.89 454 LEU A CA 1
ATOM 3288 C C . LEU A 1 454 ? 9.906 -37.010 8.830 1.00 22.41 454 LEU A C 1
ATOM 3289 O O . LEU A 1 454 ? 10.089 -38.196 8.779 1.00 27.00 454 LEU A O 1
ATOM 3294 N N . THR A 1 455 ? 9.924 -36.343 9.972 1.00 25.04 455 THR A N 1
ATOM 3295 C CA . THR A 1 455 ? 10.157 -37.007 11.265 1.00 31.83 455 THR A CA 1
ATOM 3296 C C . THR A 1 455 ? 8.898 -37.643 11.823 1.00 34.80 455 THR A C 1
ATOM 3297 O O . THR A 1 455 ? 9.016 -38.464 12.701 1.00 40.79 455 THR A O 1
ATOM 3301 N N . ARG A 1 456 ? 7.708 -37.258 11.357 1.00 39.47 456 ARG A N 1
ATOM 3302 C CA . ARG A 1 456 ? 6.428 -37.927 11.783 1.00 43.83 456 ARG A CA 1
ATOM 3303 C C . ARG A 1 456 ? 6.159 -39.297 11.126 1.00 42.77 456 ARG A C 1
ATOM 3304 O O . ARG A 1 456 ? 5.882 -39.389 9.917 1.00 46.55 456 ARG A O 1
ATOM 3312 N N . LEU B 1 32 ? 13.049 -0.163 -50.173 1.00 44.92 32 LEU B N 1
ATOM 3313 C CA . LEU B 1 32 ? 11.780 0.598 -49.883 1.00 42.72 32 LEU B CA 1
ATOM 3314 C C . LEU B 1 32 ? 11.608 0.674 -48.375 1.00 38.45 32 LEU B C 1
ATOM 3315 O O . LEU B 1 32 ? 11.605 -0.339 -47.721 1.00 36.51 32 LEU B O 1
ATOM 3320 N N . VAL B 1 33 ? 11.499 1.873 -47.804 1.00 39.88 33 VAL B N 1
ATOM 3321 C CA . VAL B 1 33 ? 11.454 2.022 -46.335 1.00 38.44 33 VAL B CA 1
ATOM 3322 C C . VAL B 1 33 ? 10.003 2.344 -45.958 1.00 33.21 33 VAL B C 1
ATOM 3323 O O . VAL B 1 33 ? 9.561 3.471 -46.160 1.00 29.85 33 VAL B O 1
ATOM 3327 N N . ILE B 1 34 ? 9.289 1.366 -45.411 1.00 27.79 34 ILE B N 1
ATOM 3328 C CA . ILE B 1 34 ? 7.885 1.511 -45.022 1.00 20.15 34 ILE B CA 1
ATOM 3329 C C . ILE B 1 34 ? 7.830 1.947 -43.593 1.00 16.99 34 ILE B C 1
ATOM 3330 O O . ILE B 1 34 ? 8.503 1.391 -42.754 1.00 16.46 34 ILE B O 1
ATOM 3335 N N . GLU B 1 35 ? 6.970 2.930 -43.305 1.00 15.32 35 GLU B N 1
ATOM 3336 C CA . GLU B 1 35 ? 6.903 3.581 -41.983 1.00 15.34 35 GLU B CA 1
ATOM 3337 C C . GLU B 1 35 ? 5.611 3.406 -41.237 1.00 11.83 35 GLU B C 1
ATOM 3338 O O . GLU B 1 35 ? 5.581 3.445 -39.980 1.00 10.15 35 GLU B O 1
ATOM 3344 N N . ARG B 1 36 ? 4.538 3.354 -42.007 1.00 9.85 36 ARG B N 1
ATOM 3345 C CA . ARG B 1 36 ? 3.206 3.286 -41.472 1.00 9.59 36 ARG B CA 1
ATOM 3346 C C . ARG B 1 36 ? 2.248 2.672 -42.451 1.00 8.73 36 ARG B C 1
ATOM 3347 O O . ARG B 1 36 ? 2.556 2.559 -43.588 1.00 8.76 36 ARG B O 1
ATOM 3355 N N . GLY B 1 37 ? 1.125 2.232 -41.954 1.00 8.16 37 GLY B N 1
ATOM 3356 C CA . GLY B 1 37 ? 0.053 1.673 -42.778 1.00 8.23 37 GLY B CA 1
ATOM 3357 C C . GLY B 1 37 ? -1.322 2.073 -42.344 1.00 8.64 37 GLY B C 1
ATOM 3358 O O . GLY B 1 37 ? -1.505 2.557 -41.230 1.00 7.37 37 GLY B O 1
ATOM 3359 N N . ASP B 1 38 ? -2.278 1.902 -43.245 1.00 8.01 38 ASP B N 1
ATOM 3360 C CA . ASP B 1 38 ? -3.700 2.227 -43.007 1.00 9.56 38 ASP B CA 1
ATOM 3361 C C . ASP B 1 38 ? -4.559 1.315 -43.921 1.00 7.83 38 ASP B C 1
ATOM 3362 O O . ASP B 1 38 ? -4.439 1.386 -45.094 1.00 7.33 38 ASP B O 1
ATOM 3367 N N . GLY B 1 39 ? -5.417 0.487 -43.368 1.00 7.33 39 GLY B N 1
ATOM 3368 C CA . GLY B 1 39 ? -6.260 -0.400 -44.175 1.00 7.02 39 GLY B CA 1
ATOM 3369 C C . GLY B 1 39 ? -5.397 -1.299 -45.032 1.00 6.80 39 GLY B C 1
ATOM 3370 O O . GLY B 1 39 ? -4.531 -1.976 -44.518 1.00 6.51 39 GLY B O 1
ATOM 3371 N N . ILE B 1 40 ? -5.580 -1.304 -46.339 1.00 5.96 40 ILE B N 1
ATOM 3372 C CA . ILE B 1 40 ? -4.754 -2.135 -47.186 1.00 6.38 40 ILE B CA 1
ATOM 3373 C C . ILE B 1 40 ? -3.448 -1.447 -47.616 1.00 6.36 40 ILE B C 1
ATOM 3374 O O . ILE B 1 40 ? -2.696 -2.019 -48.451 1.00 6.64 40 ILE B O 1
ATOM 3379 N N . TYR B 1 41 ? -3.234 -0.220 -47.153 1.00 6.49 41 TYR B N 1
ATOM 3380 C CA . TYR B 1 41 ? -2.153 0.594 -47.664 1.00 7.00 41 TYR B CA 1
ATOM 3381 C C . TYR B 1 41 ? -1.006 0.694 -46.711 1.00 7.12 41 TYR B C 1
ATOM 3382 O O . TYR B 1 41 ? -1.183 0.622 -45.504 1.00 6.78 41 TYR B O 1
ATOM 3391 N N . VAL B 1 42 ? 0.192 0.820 -47.239 1.00 7.52 42 VAL B N 1
ATOM 3392 C CA . VAL B 1 42 ? 1.359 1.214 -46.475 1.00 8.27 42 VAL B CA 1
ATOM 3393 C C . VAL B 1 42 ? 1.948 2.476 -47.105 1.00 8.92 42 VAL B C 1
ATOM 3394 O O . VAL B 1 42 ? 1.667 2.803 -48.240 1.00 9.17 42 VAL B O 1
ATOM 3398 N N . GLU B 1 43 ? 2.716 3.201 -46.322 1.00 10.95 43 GLU B N 1
ATOM 3399 C CA . GLU B 1 43 ? 3.423 4.426 -46.778 1.00 13.18 43 GLU B CA 1
ATOM 3400 C C . GLU B 1 43 ? 4.878 4.369 -46.531 1.00 13.52 43 GLU B C 1
ATOM 3401 O O . GLU B 1 43 ? 5.296 3.959 -45.466 1.00 13.66 43 GLU B O 1
ATOM 3407 N N . ASP B 1 44 ? 5.645 4.841 -47.511 1.00 16.84 44 ASP B N 1
ATOM 3408 C CA . ASP B 1 44 ? 7.065 4.978 -47.331 1.00 20.78 44 ASP B CA 1
ATOM 3409 C C . ASP B 1 44 ? 7.354 6.293 -46.613 1.00 21.97 44 ASP B C 1
ATOM 3410 O O . ASP B 1 44 ? 6.467 7.117 -46.436 1.00 17.72 44 ASP B O 1
ATOM 3415 N N . VAL B 1 45 ? 8.600 6.452 -46.198 1.00 29.48 45 VAL B N 1
ATOM 3416 C CA . VAL B 1 45 ? 9.078 7.678 -45.507 1.00 33.01 45 VAL B CA 1
ATOM 3417 C C . VAL B 1 45 ? 8.783 8.980 -46.298 1.00 32.27 45 VAL B C 1
ATOM 3418 O O . VAL B 1 45 ? 8.327 9.957 -45.720 1.00 32.22 45 VAL B O 1
ATOM 3422 N N . SER B 1 46 ? 8.869 8.932 -47.627 1.00 29.44 46 SER B N 1
ATOM 3423 C CA . SER B 1 46 ? 8.578 10.087 -48.462 1.00 29.26 46 SER B CA 1
ATOM 3424 C C . SER B 1 46 ? 7.097 10.407 -48.587 1.00 28.71 46 SER B C 1
ATOM 3425 O O . SER B 1 46 ? 6.712 11.390 -49.240 1.00 28.32 46 SER B O 1
ATOM 3428 N N . GLY B 1 47 ? 6.243 9.556 -48.033 1.00 22.71 47 GLY B N 1
ATOM 3429 C CA . GLY B 1 47 ? 4.789 9.813 -48.059 1.00 21.46 47 GLY B CA 1
ATOM 3430 C C . GLY B 1 47 ? 3.999 9.153 -49.190 1.00 19.24 47 GLY B C 1
ATOM 3431 O O . GLY B 1 47 ? 2.770 9.311 -49.284 1.00 17.38 47 GLY B O 1
ATOM 3432 N N . LYS B 1 48 ? 4.676 8.400 -50.035 1.00 17.81 48 LYS B N 1
ATOM 3433 C CA . LYS B 1 48 ? 3.944 7.707 -51.129 1.00 19.82 48 LYS B CA 1
ATOM 3434 C C . LYS B 1 48 ? 3.239 6.441 -50.562 1.00 15.51 48 LYS B C 1
ATOM 3435 O O . LYS B 1 48 ? 3.775 5.739 -49.732 1.00 14.26 48 LYS B O 1
ATOM 3441 N N . ARG B 1 49 ? 2.029 6.278 -51.005 1.00 14.31 49 ARG B N 1
ATOM 3442 C CA . ARG B 1 49 ? 1.142 5.252 -50.568 1.00 15.56 49 ARG B CA 1
ATOM 3443 C C . ARG B 1 49 ? 1.186 4.053 -51.585 1.00 14.31 49 ARG B C 1
ATOM 3444 O O . ARG B 1 49 ? 1.268 4.262 -52.803 1.00 12.54 49 ARG B O 1
ATOM 3452 N N . TYR B 1 50 ? 1.099 2.840 -51.073 1.00 12.25 50 TYR B N 1
ATOM 3453 C CA . TYR B 1 50 ? 1.046 1.633 -51.887 1.00 11.69 50 TYR B CA 1
ATOM 3454 C C . TYR B 1 50 ? -0.072 0.765 -51.371 1.00 10.40 50 TYR B C 1
ATOM 3455 O O . TYR B 1 50 ? -0.259 0.664 -50.137 1.00 9.03 50 TYR B O 1
ATOM 3464 N N . ILE B 1 51 ? -0.739 0.082 -52.266 1.00 9.79 51 ILE B N 1
ATOM 3465 C CA . ILE B 1 51 ? -1.493 -1.126 -51.896 1.00 10.20 51 ILE B CA 1
ATOM 3466 C C . ILE B 1 51 ? -0.551 -2.249 -51.512 1.00 9.73 51 ILE B C 1
ATOM 3467 O O . ILE B 1 51 ? 0.298 -2.655 -52.294 1.00 10.65 51 ILE B O 1
ATOM 3472 N N . GLU B 1 52 ? -0.753 -2.769 -50.316 1.00 8.87 52 GLU B N 1
ATOM 3473 C CA . GLU B 1 52 ? 0.016 -3.892 -49.833 1.00 9.06 52 GLU B CA 1
ATOM 3474 C C . GLU B 1 52 ? -0.664 -5.152 -50.297 1.00 9.13 52 GLU B C 1
ATOM 3475 O O . GLU B 1 52 ? -1.408 -5.827 -49.587 1.00 8.56 52 GLU B O 1
ATOM 3481 N N . ALA B 1 53 ? -0.359 -5.497 -51.548 1.00 8.99 53 ALA B N 1
ATOM 3482 C CA . ALA B 1 53 ? -1.032 -6.609 -52.189 1.00 9.09 53 ALA B CA 1
ATOM 3483 C C . ALA B 1 53 ? -0.549 -7.947 -51.646 1.00 9.31 53 ALA B C 1
ATOM 3484 O O . ALA B 1 53 ? -1.126 -8.920 -52.035 1.00 10.19 53 ALA B O 1
ATOM 3486 N N . MET B 1 54 ? 0.486 -8.000 -50.807 1.00 9.02 54 MET B N 1
ATOM 3487 C CA . MET B 1 54 ? 0.880 -9.224 -50.039 1.00 10.96 54 MET B CA 1
ATOM 3488 C C . MET B 1 54 ? 0.434 -9.274 -48.588 1.00 9.47 54 MET B C 1
ATOM 3489 O O . MET B 1 54 ? 0.683 -10.255 -47.891 1.00 10.77 54 MET B O 1
ATOM 3494 N N . SER B 1 55 ? -0.282 -8.268 -48.128 1.00 9.30 55 SER B N 1
ATOM 3495 C CA . SER B 1 55 ? -0.654 -8.147 -46.768 1.00 9.35 55 SER B CA 1
ATOM 3496 C C . SER B 1 55 ? 0.595 -8.338 -45.927 1.00 9.79 55 SER B C 1
ATOM 3497 O O . SER B 1 55 ? 0.606 -9.119 -44.973 1.00 9.72 55 SER B O 1
ATOM 3500 N N . GLY B 1 56 ? 1.676 -7.709 -46.337 1.00 10.85 56 GLY B N 1
ATOM 3501 C CA . GLY B 1 56 ? 2.956 -7.797 -45.647 1.00 12.47 56 GLY B CA 1
ATOM 3502 C C . GLY B 1 56 ? 3.684 -9.073 -45.995 1.00 13.67 56 GLY B C 1
ATOM 3503 O O . GLY B 1 56 ? 4.292 -9.187 -47.053 1.00 16.82 56 GLY B O 1
ATOM 3504 N N . LEU B 1 57 ? 3.599 -10.061 -45.124 1.00 14.99 57 LEU B N 1
ATOM 3505 C CA . LEU B 1 57 ? 4.083 -11.394 -45.470 1.00 15.19 57 LEU B CA 1
ATOM 3506 C C . LEU B 1 57 ? 2.917 -12.402 -45.467 1.00 12.34 57 LEU B C 1
ATOM 3507 O O . LEU B 1 57 ? 2.894 -13.286 -44.652 1.00 11.49 57 LEU B O 1
ATOM 3512 N N . TRP B 1 58 ? 1.968 -12.243 -46.370 1.00 11.75 58 TRP B N 1
ATOM 3513 C CA . TRP B 1 58 ? 0.820 -13.120 -46.550 1.00 12.22 58 TRP B CA 1
ATOM 3514 C C . TRP B 1 58 ? -0.067 -13.160 -45.286 1.00 11.62 58 TRP B C 1
ATOM 3515 O O . TRP B 1 58 ? -0.839 -14.111 -45.111 1.00 13.90 58 TRP B O 1
ATOM 3526 N N . SER B 1 59 ? 0.024 -12.158 -44.426 1.00 9.94 59 SER B N 1
ATOM 3527 C CA . SER B 1 59 ? -0.414 -12.325 -43.046 1.00 10.42 59 SER B CA 1
ATOM 3528 C C . SER B 1 59 ? -1.347 -11.266 -42.454 1.00 8.75 59 SER B C 1
ATOM 3529 O O . SER B 1 59 ? -2.101 -11.583 -41.506 1.00 9.25 59 SER B O 1
ATOM 3532 N N . VAL B 1 60 ? -1.288 -10.039 -42.931 1.00 7.28 60 VAL B N 1
ATOM 3533 C CA . VAL B 1 60 ? -2.010 -8.932 -42.284 1.00 7.14 60 VAL B CA 1
ATOM 3534 C C . VAL B 1 60 ? -3.463 -8.871 -42.776 1.00 6.30 60 VAL B C 1
ATOM 3535 O O . VAL B 1 60 ? -3.880 -7.960 -43.516 1.00 5.79 60 VAL B O 1
ATOM 3539 N N . GLY B 1 61 ? -4.215 -9.885 -42.374 1.00 5.75 61 GLY B N 1
ATOM 3540 C CA . GLY B 1 61 ? -5.561 -10.108 -42.802 1.00 5.05 61 GLY B CA 1
ATOM 3541 C C . GLY B 1 61 ? -6.536 -8.943 -42.612 1.00 5.05 61 GLY B C 1
ATOM 3542 O O . GLY B 1 61 ? -7.226 -8.622 -43.542 1.00 4.79 61 GLY B O 1
ATOM 3543 N N . VAL B 1 62 ? -6.596 -8.328 -41.417 1.00 4.89 62 VAL B N 1
ATOM 3544 C CA . VAL B 1 62 ? -7.523 -7.238 -41.104 1.00 5.33 62 VAL B CA 1
ATOM 3545 C C . VAL B 1 62 ? -6.975 -5.824 -41.518 1.00 5.58 62 VAL B C 1
ATOM 3546 O O . VAL B 1 62 ? -7.559 -4.785 -41.154 1.00 5.91 62 VAL B O 1
ATOM 3550 N N . GLY B 1 63 ? -5.888 -5.816 -42.268 1.00 5.42 63 GLY B N 1
ATOM 3551 C CA . GLY B 1 63 ? -5.208 -4.585 -42.671 1.00 5.72 63 GLY B CA 1
ATOM 3552 C C . GLY B 1 63 ? -4.354 -3.985 -41.579 1.00 5.71 63 GLY B C 1
ATOM 3553 O O . GLY B 1 63 ? -4.280 -4.486 -40.431 1.00 5.59 63 GLY B O 1
ATOM 3554 N N . PHE B 1 64 ? -3.753 -2.860 -41.927 1.00 5.84 64 PHE B N 1
ATOM 3555 C CA . PHE B 1 64 ? -2.677 -2.282 -41.170 1.00 6.18 64 PHE B CA 1
ATOM 3556 C C . PHE B 1 64 ? -3.112 -1.283 -40.072 1.00 6.94 64 PHE B C 1
ATOM 3557 O O . PHE B 1 64 ? -2.265 -0.656 -39.446 1.00 7.32 64 PHE B O 1
ATOM 3565 N N . SER B 1 65 ? -4.394 -1.091 -39.886 1.00 6.81 65 SER B N 1
ATOM 3566 C CA . SER B 1 65 ? -4.865 -0.151 -38.902 1.00 7.36 65 SER B CA 1
ATOM 3567 C C . SER B 1 65 ? -6.149 -0.617 -38.250 1.00 8.19 65 SER B C 1
ATOM 3568 O O . SER B 1 65 ? -7.142 0.112 -38.284 1.00 8.73 65 SER B O 1
ATOM 3571 N N . GLU B 1 66 ? -6.131 -1.796 -37.640 1.00 6.97 66 GLU B N 1
ATOM 3572 C CA . GLU B 1 66 ? -7.268 -2.244 -36.895 1.00 7.51 66 GLU B CA 1
ATOM 3573 C C . GLU B 1 66 ? -7.143 -1.839 -35.397 1.00 6.97 66 GLU B C 1
ATOM 3574 O O . GLU B 1 66 ? -6.394 -2.446 -34.645 1.00 7.86 66 GLU B O 1
ATOM 3580 N N . PRO B 1 67 ? -7.940 -0.779 -35.044 1.00 6.89 67 PRO B N 1
ATOM 3581 C CA . PRO B 1 67 ? -7.712 -0.298 -33.656 1.00 6.83 67 PRO B CA 1
ATOM 3582 C C . PRO B 1 67 ? -8.125 -1.285 -32.602 1.00 6.41 67 PRO B C 1
ATOM 3583 O O . PRO B 1 67 ? -7.604 -1.231 -31.532 1.00 6.41 67 PRO B O 1
ATOM 3587 N N . ARG B 1 68 ? -9.087 -2.159 -32.877 1.00 5.98 68 ARG B N 1
ATOM 3588 C CA . ARG B 1 68 ? -9.481 -3.101 -31.805 1.00 6.16 68 ARG B CA 1
ATOM 3589 C C . ARG B 1 68 ? -8.329 -4.039 -31.352 1.00 5.43 68 ARG B C 1
ATOM 3590 O O . ARG B 1 68 ? -8.297 -4.465 -30.203 1.00 5.43 68 ARG B O 1
ATOM 3598 N N . LEU B 1 69 ? -7.347 -4.290 -32.224 1.00 5.01 69 LEU B N 1
ATOM 3599 C CA . LEU B 1 69 ? -6.222 -5.172 -31.864 1.00 4.75 69 LEU B CA 1
ATOM 3600 C C . LEU B 1 69 ? -5.278 -4.456 -30.882 1.00 4.76 69 LEU B C 1
ATOM 3601 O O . LEU B 1 69 ? -4.836 -5.087 -29.878 1.00 4.67 69 LEU B O 1
ATOM 3606 N N . ALA B 1 70 ? -4.981 -3.183 -31.123 1.00 4.48 70 ALA B N 1
ATOM 3607 C CA . ALA B 1 70 ? -4.206 -2.391 -30.144 1.00 4.60 70 ALA B CA 1
ATOM 3608 C C . ALA B 1 70 ? -4.944 -2.291 -28.806 1.00 4.90 70 ALA B C 1
ATOM 3609 O O . ALA B 1 70 ? -4.335 -2.441 -27.724 1.00 4.49 70 ALA B O 1
ATOM 3611 N N . GLU B 1 71 ? -6.244 -2.172 -28.873 1.00 5.34 71 GLU B N 1
ATOM 3612 C CA . GLU B 1 71 ? -7.030 -2.114 -27.653 1.00 6.58 71 GLU B CA 1
ATOM 3613 C C . GLU B 1 71 ? -6.908 -3.438 -26.824 1.00 5.73 71 GLU B C 1
ATOM 3614 O O . GLU B 1 71 ? -6.717 -3.377 -25.620 1.00 4.63 71 GLU B O 1
ATOM 3620 N N . ALA B 1 72 ? -7.066 -4.581 -27.517 1.00 4.98 72 ALA B N 1
ATOM 3621 C CA . ALA B 1 72 ? -6.909 -5.902 -26.866 1.00 4.88 72 ALA B CA 1
ATOM 3622 C C . ALA B 1 72 ? -5.526 -6.072 -26.266 1.00 4.57 72 ALA B C 1
ATOM 3623 O O . ALA B 1 72 ? -5.401 -6.553 -25.161 1.00 5.02 72 ALA B O 1
ATOM 3625 N N . ALA B 1 73 ? -4.489 -5.655 -26.960 1.00 4.46 73 ALA B N 1
ATOM 3626 C CA . ALA B 1 73 ? -3.117 -5.773 -26.506 1.00 4.48 73 ALA B CA 1
ATOM 3627 C C . ALA B 1 73 ? -2.903 -4.910 -25.276 1.00 4.79 73 ALA B C 1
ATOM 3628 O O . ALA B 1 73 ? -2.368 -5.390 -24.270 1.00 5.08 73 ALA B O 1
ATOM 3630 N N . ALA B 1 74 ? -3.352 -3.659 -25.326 1.00 4.82 74 ALA B N 1
ATOM 3631 C CA . ALA B 1 74 ? -3.052 -2.761 -24.233 1.00 5.20 74 ALA B CA 1
ATOM 3632 C C . ALA B 1 74 ? -3.779 -3.232 -22.966 1.00 5.49 74 ALA B C 1
ATOM 3633 O O . ALA B 1 74 ? -3.229 -3.119 -21.823 1.00 5.13 74 ALA B O 1
ATOM 3635 N N . ARG B 1 75 ? -5.025 -3.662 -23.142 1.00 5.88 75 ARG B N 1
ATOM 3636 C CA . ARG B 1 75 ? -5.809 -4.117 -22.007 1.00 6.63 75 ARG B CA 1
ATOM 3637 C C . ARG B 1 75 ? -5.135 -5.338 -21.341 1.00 5.52 75 ARG B C 1
ATOM 3638 O O . ARG B 1 75 ? -4.975 -5.343 -20.108 1.00 4.87 75 ARG B O 1
ATOM 3646 N N . GLN B 1 76 ? -4.804 -6.338 -22.139 1.00 4.66 76 GLN B N 1
ATOM 3647 C CA . GLN B 1 76 ? -4.203 -7.561 -21.579 1.00 4.46 76 GLN B CA 1
ATOM 3648 C C . GLN B 1 76 ? -2.849 -7.250 -20.947 1.00 4.89 76 GLN B C 1
ATOM 3649 O O . GLN B 1 76 ? -2.526 -7.757 -19.858 1.00 4.78 76 GLN B O 1
ATOM 3655 N N . MET B 1 77 ? -2.075 -6.403 -21.609 1.00 5.72 77 MET B N 1
ATOM 3656 C CA . MET B 1 77 ? -0.694 -6.116 -21.136 1.00 7.26 77 MET B CA 1
ATOM 3657 C C . MET B 1 77 ? -0.649 -5.362 -19.806 1.00 7.62 77 MET B C 1
ATOM 3658 O O . MET B 1 77 ? 0.285 -5.508 -19.061 1.00 6.69 77 MET B O 1
ATOM 3663 N N . LYS B 1 78 ? -1.736 -4.677 -19.462 1.00 8.30 78 LYS B N 1
ATOM 3664 C CA . LYS B 1 78 ? -1.826 -4.049 -18.177 1.00 8.62 78 LYS B CA 1
ATOM 3665 C C . LYS B 1 78 ? -2.447 -4.936 -17.158 1.00 8.85 78 LYS B C 1
ATOM 3666 O O . LYS B 1 78 ? -2.384 -4.576 -15.985 1.00 11.29 78 LYS B O 1
ATOM 3672 N N . LYS B 1 79 ? -3.098 -6.052 -17.526 1.00 7.62 79 LYS B N 1
ATOM 3673 C CA . LYS B 1 79 ? -3.664 -6.969 -16.532 1.00 6.29 79 LYS B CA 1
ATOM 3674 C C . LYS B 1 79 ? -2.668 -8.037 -16.127 1.00 5.39 79 LYS B C 1
ATOM 3675 O O . LYS B 1 79 ? -2.355 -8.203 -14.959 1.00 5.15 79 LYS B O 1
ATOM 3681 N N . LEU B 1 80 ? -2.151 -8.758 -17.124 1.00 4.53 80 LEU B N 1
ATOM 3682 C CA . LEU B 1 80 ? -1.220 -9.874 -16.920 1.00 3.97 80 LEU B CA 1
ATOM 3683 C C . LEU B 1 80 ? -0.396 -9.921 -18.201 1.00 3.83 80 LEU B C 1
ATOM 3684 O O . LEU B 1 80 ? -0.863 -10.454 -19.238 1.00 3.76 80 LEU B O 1
ATOM 3689 N N . PRO B 1 81 ? 0.766 -9.248 -18.193 1.00 3.75 81 PRO B N 1
ATOM 3690 C CA . PRO B 1 81 ? 1.530 -9.094 -19.416 1.00 3.78 81 PRO B CA 1
ATOM 3691 C C . PRO B 1 81 ? 2.225 -10.371 -19.847 1.00 3.88 81 PRO B C 1
ATOM 3692 O O . PRO B 1 81 ? 2.521 -10.566 -21.028 1.00 3.70 81 PRO B O 1
ATOM 3696 N N . PHE B 1 82 ? 2.559 -11.212 -18.881 1.00 4.10 82 PHE B N 1
ATOM 3697 C CA . PHE B 1 82 ? 3.133 -12.508 -19.185 1.00 4.24 82 PHE B CA 1
ATOM 3698 C C . PHE B 1 82 ? 2.792 -13.482 -18.087 1.00 4.20 82 PHE B C 1
ATOM 3699 O O . PHE B 1 82 ? 2.870 -13.172 -16.866 1.00 4.08 82 PHE B O 1
ATOM 3707 N N . TYR B 1 83 ? 2.409 -14.663 -18.502 1.00 4.26 83 TYR B N 1
ATOM 3708 C CA . TYR B 1 83 ? 2.530 -15.850 -17.622 1.00 4.43 83 TYR B CA 1
ATOM 3709 C C . TYR B 1 83 ? 2.791 -17.006 -18.561 1.00 4.57 83 TYR B C 1
ATOM 3710 O O . TYR B 1 83 ? 2.603 -16.884 -19.775 1.00 4.43 83 TYR B O 1
ATOM 3719 N N . HIS B 1 84 ? 3.398 -18.061 -18.034 1.00 4.64 84 HIS B N 1
ATOM 3720 C CA . HIS B 1 84 ? 3.735 -19.201 -18.861 1.00 4.56 84 HIS B CA 1
ATOM 3721 C C . HIS B 1 84 ? 2.633 -20.294 -18.787 1.00 4.64 84 HIS B C 1
ATOM 3722 O O . HIS B 1 84 ? 1.720 -20.259 -17.909 1.00 4.92 84 HIS B O 1
ATOM 3729 N N . THR B 1 85 ? 2.733 -21.286 -19.658 1.00 4.42 85 THR B N 1
ATOM 3730 C CA . THR B 1 85 ? 1.832 -22.404 -19.678 1.00 4.53 85 THR B CA 1
ATOM 3731 C C . THR B 1 85 ? 2.539 -23.713 -19.335 1.00 4.83 85 THR B C 1
ATOM 3732 O O . THR B 1 85 ? 1.992 -24.836 -19.538 1.00 4.75 85 THR B O 1
ATOM 3736 N N . PHE B 1 86 ? 3.720 -23.617 -18.736 1.00 4.65 86 PHE B N 1
ATOM 3737 C CA . PHE B 1 86 ? 4.477 -24.795 -18.322 1.00 4.80 86 PHE B CA 1
ATOM 3738 C C . PHE B 1 86 ? 3.875 -25.343 -17.009 1.00 5.60 86 PHE B C 1
ATOM 3739 O O . PHE B 1 86 ? 3.191 -24.602 -16.284 1.00 5.59 86 PHE B O 1
ATOM 3747 N N . SER B 1 87 ? 4.157 -26.608 -16.727 1.00 6.50 87 SER B N 1
ATOM 3748 C CA . SER B 1 87 ? 4.012 -27.171 -15.379 1.00 7.39 87 SER B CA 1
ATOM 3749 C C . SER B 1 87 ? 2.657 -26.881 -14.762 1.00 6.64 87 SER B C 1
ATOM 3750 O O . SER B 1 87 ? 2.564 -26.353 -13.659 1.00 5.74 87 SER B O 1
ATOM 3753 N N . TYR B 1 88 ? 1.604 -27.175 -15.495 1.00 6.44 88 TYR B N 1
ATOM 3754 C CA . TYR B 1 88 ? 0.234 -27.091 -14.964 1.00 7.02 88 TYR B CA 1
ATOM 3755 C C . TYR B 1 88 ? -0.235 -25.626 -14.769 1.00 6.64 88 TYR B C 1
ATOM 3756 O O . TYR B 1 88 ? -1.060 -25.393 -13.853 1.00 7.20 88 TYR B O 1
ATOM 3765 N N . ARG B 1 89 ? 0.332 -24.675 -15.491 1.00 5.26 89 ARG B N 1
ATOM 3766 C CA . ARG B 1 89 ? -0.089 -23.276 -15.329 1.00 5.13 89 ARG B CA 1
ATOM 3767 C C . ARG B 1 89 ? -0.802 -22.852 -16.554 1.00 4.58 89 ARG B C 1
ATOM 3768 O O . ARG B 1 89 ? -0.524 -23.383 -17.651 1.00 4.41 89 ARG B O 1
ATOM 3776 N N . SER B 1 90 ? -1.718 -21.913 -16.391 1.00 4.07 90 SER B N 1
ATOM 3777 C CA . SER B 1 90 ? -2.451 -21.366 -17.509 1.00 3.86 90 SER B CA 1
ATOM 3778 C C . SER B 1 90 ? -2.973 -19.980 -17.222 1.00 3.53 90 SER B C 1
ATOM 3779 O O . SER B 1 90 ? -2.751 -19.454 -16.166 1.00 3.42 90 SER B O 1
ATOM 3782 N N . HIS B 1 91 ? -3.701 -19.430 -18.154 1.00 3.39 91 HIS B N 1
ATOM 3783 C CA . HIS B 1 91 ? -4.304 -18.109 -18.029 1.00 3.31 91 HIS B CA 1
ATOM 3784 C C . HIS B 1 91 ? -5.483 -18.016 -18.942 1.00 3.42 91 HIS B C 1
ATOM 3785 O O . HIS B 1 91 ? -5.678 -18.858 -19.819 1.00 3.84 91 HIS B O 1
ATOM 3792 N N . GLY B 1 92 ? -6.306 -17.002 -18.769 1.00 3.35 92 GLY B N 1
ATOM 3793 C CA . GLY B 1 92 ? -7.589 -16.940 -19.467 1.00 3.22 92 GLY B CA 1
ATOM 3794 C C . GLY B 1 92 ? -7.464 -16.810 -21.000 1.00 3.15 92 GLY B C 1
ATOM 3795 O O . GLY B 1 92 ? -8.129 -17.505 -21.724 1.00 2.85 92 GLY B O 1
ATOM 3796 N N . PRO B 1 93 ? -6.517 -15.946 -21.494 1.00 3.07 93 PRO B N 1
ATOM 3797 C CA . PRO B 1 93 ? -6.472 -15.810 -22.927 1.00 2.93 93 PRO B CA 1
ATOM 3798 C C . PRO B 1 93 ? -6.143 -17.094 -23.691 1.00 2.77 93 PRO B C 1
ATOM 3799 O O . PRO B 1 93 ? -6.725 -17.370 -24.758 1.00 2.64 93 PRO B O 1
ATOM 3803 N N . VAL B 1 94 ? -5.204 -17.872 -23.195 1.00 2.77 94 VAL B N 1
ATOM 3804 C CA . VAL B 1 94 ? -4.835 -19.095 -23.872 1.00 2.79 94 VAL B CA 1
ATOM 3805 C C . VAL B 1 94 ? -5.951 -20.119 -23.804 1.00 2.93 94 VAL B C 1
ATOM 3806 O O . VAL B 1 94 ? -6.211 -20.788 -24.794 1.00 2.86 94 VAL B O 1
ATOM 3810 N N . ILE B 1 95 ? -6.618 -20.229 -22.658 1.00 3.11 95 ILE B N 1
ATOM 3811 C CA . ILE B 1 95 ? -7.758 -21.125 -22.540 1.00 3.36 95 ILE B CA 1
ATOM 3812 C C . ILE B 1 95 ? -8.889 -20.788 -23.553 1.00 3.68 95 ILE B C 1
ATOM 3813 O O . ILE B 1 95 ? -9.378 -21.657 -24.254 1.00 3.31 95 ILE B O 1
ATOM 3818 N N . ASP B 1 96 ? -9.296 -19.495 -23.624 1.00 4.22 96 ASP B N 1
ATOM 3819 C CA . ASP B 1 96 ? -10.237 -19.025 -24.584 1.00 4.82 96 ASP B CA 1
ATOM 3820 C C . ASP B 1 96 ? -9.815 -19.294 -26.012 1.00 4.20 96 ASP B C 1
ATOM 3821 O O . ASP B 1 96 ? -10.625 -19.749 -26.855 1.00 3.85 96 ASP B O 1
ATOM 3826 N N . LEU B 1 97 ? -8.554 -19.045 -26.301 1.00 3.77 97 LEU B N 1
ATOM 3827 C CA . LEU B 1 97 ? -8.076 -19.257 -27.673 1.00 3.67 97 LEU B CA 1
ATOM 3828 C C . LEU B 1 97 ? -7.997 -20.758 -28.051 1.00 3.82 97 LEU B C 1
ATOM 3829 O O . LEU B 1 97 ? -8.323 -21.119 -29.176 1.00 3.96 97 LEU B O 1
ATOM 3834 N N . ALA B 1 98 ? -7.611 -21.622 -27.128 1.00 4.00 98 ALA B N 1
ATOM 3835 C CA . ALA B 1 98 ? -7.534 -23.061 -27.382 1.00 4.46 98 ALA B CA 1
ATOM 3836 C C . ALA B 1 98 ? -8.960 -23.579 -27.709 1.00 5.19 98 ALA B C 1
ATOM 3837 O O . ALA B 1 98 ? -9.166 -24.313 -28.708 1.00 5.12 98 ALA B O 1
ATOM 3839 N N . GLU B 1 99 ? -9.916 -23.195 -26.897 1.00 5.69 99 GLU B N 1
ATOM 3840 C CA . GLU B 1 99 ? -11.271 -23.543 -27.121 1.00 7.33 99 GLU B CA 1
ATOM 3841 C C . GLU B 1 99 ? -11.760 -23.021 -28.465 1.00 7.06 99 GLU B C 1
ATOM 3842 O O . GLU B 1 99 ? -12.404 -23.755 -29.230 1.00 6.46 99 GLU B O 1
ATOM 3848 N N . LYS B 1 100 ? -11.400 -21.805 -28.799 1.00 7.02 100 LYS B N 1
ATOM 3849 C CA . LYS B 1 100 ? -11.902 -21.198 -30.011 1.00 7.48 100 LYS B CA 1
ATOM 3850 C C . LYS B 1 100 ? -11.312 -21.927 -31.182 1.00 6.44 100 LYS B C 1
ATOM 3851 O O . LYS B 1 100 ? -12.035 -22.202 -32.131 1.00 6.02 100 LYS B O 1
ATOM 3857 N N . LEU B 1 101 ? -10.018 -22.240 -31.149 1.00 5.75 101 LEU B N 1
ATOM 3858 C CA . LEU B 1 101 ? -9.382 -22.921 -32.319 1.00 5.60 101 LEU B CA 1
ATOM 3859 C C . LEU B 1 101 ? -9.873 -24.347 -32.532 1.00 5.44 101 LEU B C 1
ATOM 3860 O O . LEU B 1 101 ? -10.231 -24.734 -33.666 1.00 4.64 101 LEU B O 1
ATOM 3865 N N . VAL B 1 102 ? -10.055 -25.061 -31.422 1.00 5.75 102 VAL B N 1
ATOM 3866 C CA . VAL B 1 102 ? -10.628 -26.404 -31.488 1.00 6.77 102 VAL B CA 1
ATOM 3867 C C . VAL B 1 102 ? -12.019 -26.352 -32.048 1.00 7.64 102 VAL B C 1
ATOM 3868 O O . VAL B 1 102 ? -12.307 -27.109 -32.994 1.00 8.20 102 VAL B O 1
ATOM 3872 N N . SER B 1 103 ? -12.809 -25.391 -31.591 1.00 8.17 103 SER B N 1
ATOM 3873 C CA . SER B 1 103 ? -14.175 -25.242 -32.035 1.00 10.34 103 SER B CA 1
ATOM 3874 C C . SER B 1 103 ? -14.292 -24.871 -33.511 1.00 10.30 103 SER B C 1
ATOM 3875 O O . SER B 1 103 ? -15.269 -25.234 -34.153 1.00 12.39 103 SER B O 1
ATOM 3878 N N . MET B 1 104 ? -13.326 -24.202 -34.062 1.00 9.82 104 MET B N 1
ATOM 3879 C CA . MET B 1 104 ? -13.341 -23.781 -35.435 1.00 10.86 104 MET B CA 1
ATOM 3880 C C . MET B 1 104 ? -12.755 -24.808 -36.375 1.00 8.45 104 MET B C 1
ATOM 3881 O O . MET B 1 104 ? -12.730 -24.526 -37.549 1.00 7.18 104 MET B O 1
ATOM 3886 N N . ALA B 1 105 ? -12.179 -25.903 -35.887 1.00 7.81 105 ALA B N 1
ATOM 3887 C CA . ALA B 1 105 ? -11.408 -26.765 -36.758 1.00 8.31 105 ALA B CA 1
ATOM 3888 C C . ALA B 1 105 ? -12.272 -27.284 -37.939 1.00 8.91 105 ALA B C 1
ATOM 3889 O O . ALA B 1 105 ? -13.445 -27.550 -37.733 1.00 9.60 105 ALA B O 1
ATOM 3891 N N . PRO B 1 106 ? -11.694 -27.498 -39.121 1.00 9.18 106 PRO B N 1
ATOM 3892 C CA . PRO B 1 106 ? -12.528 -27.961 -40.239 1.00 10.14 106 PRO B CA 1
ATOM 3893 C C . PRO B 1 106 ? -12.825 -29.446 -40.175 1.00 10.88 106 PRO B C 1
ATOM 3894 O O . PRO B 1 106 ? -13.683 -29.898 -40.934 1.00 12.42 106 PRO B O 1
ATOM 3898 N N . VAL B 1 107 ? -12.145 -30.185 -39.302 1.00 9.48 107 VAL B N 1
ATOM 3899 C CA . VAL B 1 107 ? -12.438 -31.604 -38.980 1.00 9.98 107 VAL B CA 1
ATOM 3900 C C . VAL B 1 107 ? -12.309 -31.723 -37.456 1.00 10.58 107 VAL B C 1
ATOM 3901 O O . VAL B 1 107 ? -11.692 -30.846 -36.864 1.00 10.98 107 VAL B O 1
ATOM 3905 N N . PRO B 1 108 ? -12.785 -32.819 -36.849 1.00 10.56 108 PRO B N 1
ATOM 3906 C CA . PRO B 1 108 ? -12.799 -32.843 -35.401 1.00 10.59 108 PRO B CA 1
ATOM 3907 C C . PRO B 1 108 ? -11.375 -32.845 -34.860 1.00 9.12 108 PRO B C 1
ATOM 3908 O O . PRO B 1 108 ? -10.532 -33.514 -35.390 1.00 8.85 108 PRO B O 1
ATOM 3912 N N . MET B 1 109 ? -11.095 -32.018 -33.872 1.00 7.34 109 MET B N 1
ATOM 3913 C CA . MET B 1 109 ? -9.750 -31.933 -33.320 1.00 6.05 109 MET B CA 1
ATOM 3914 C C . MET B 1 109 ? -9.867 -32.044 -31.813 1.00 5.58 109 MET B C 1
ATOM 3915 O O . MET B 1 109 ? -10.983 -31.896 -31.222 1.00 5.49 109 MET B O 1
ATOM 3920 N N . SER B 1 110 ? -8.766 -32.310 -31.141 1.00 4.58 110 SER B N 1
ATOM 3921 C CA . SER B 1 110 ? -8.805 -32.537 -29.702 1.00 4.46 110 SER B CA 1
ATOM 3922 C C . SER B 1 110 ? -8.154 -31.422 -28.876 1.00 4.27 110 SER B C 1
ATOM 3923 O O . SER B 1 110 ? -8.720 -30.962 -27.864 1.00 4.77 110 SER B O 1
ATOM 3926 N N . LYS B 1 111 ? -6.945 -31.013 -29.258 1.00 3.74 111 LYS B N 1
ATOM 3927 C CA . LYS B 1 111 ? -6.150 -30.085 -28.479 1.00 3.49 111 LYS B CA 1
ATOM 3928 C C . LYS B 1 111 ? -5.476 -29.062 -29.419 1.00 3.28 111 LYS B C 1
ATOM 3929 O O . LYS B 1 111 ? -5.201 -29.336 -30.625 1.00 2.93 111 LYS B O 1
ATOM 3935 N N . ALA B 1 112 ? -5.221 -27.881 -28.854 1.00 3.16 112 ALA B N 1
ATOM 3936 C CA . ALA B 1 112 ? -4.336 -26.879 -29.479 1.00 3.04 112 ALA B CA 1
ATOM 3937 C C . ALA B 1 112 ? -3.064 -26.720 -28.656 1.00 3.03 112 ALA B C 1
ATOM 3938 O O . ALA B 1 112 ? -3.113 -26.816 -27.432 1.00 2.96 112 ALA B O 1
ATOM 3940 N N . TYR B 1 113 ? -1.959 -26.471 -29.339 1.00 2.99 113 TYR B N 1
ATOM 3941 C CA . TYR B 1 113 ? -0.658 -26.239 -28.738 1.00 3.18 113 TYR B CA 1
ATOM 3942 C C . TYR B 1 113 ? -0.098 -24.952 -29.363 1.00 2.96 113 TYR B C 1
ATOM 3943 O O . TYR B 1 113 ? -0.264 -24.740 -30.570 1.00 2.63 113 TYR B O 1
ATOM 3952 N N . PHE B 1 114 ? 0.555 -24.144 -28.543 1.00 2.77 114 PHE B N 1
ATOM 3953 C CA . PHE B 1 114 ? 0.924 -22.807 -28.980 1.00 2.85 114 PHE B CA 1
ATOM 3954 C C . PHE B 1 114 ? 2.438 -22.641 -29.062 1.00 2.98 114 PHE B C 1
ATOM 3955 O O . PHE B 1 114 ? 3.150 -23.160 -28.229 1.00 2.68 114 PHE B O 1
ATOM 3963 N N . THR B 1 115 ? 2.872 -21.939 -30.109 1.00 3.24 115 THR B N 1
ATOM 3964 C CA . THR B 1 115 ? 4.246 -21.548 -30.286 1.00 3.73 115 THR B CA 1
ATOM 3965 C C . THR B 1 115 ? 4.267 -20.033 -30.705 1.00 4.26 115 THR B C 1
ATOM 3966 O O . THR B 1 115 ? 3.182 -19.371 -30.783 1.00 4.64 115 THR B O 1
ATOM 3970 N N . ASN B 1 116 ? 5.439 -19.491 -31.034 1.00 4.96 116 ASN B N 1
ATOM 3971 C CA . ASN B 1 116 ? 5.544 -18.091 -31.504 1.00 5.97 116 ASN B CA 1
ATOM 3972 C C . ASN B 1 116 ? 5.476 -17.996 -33.005 1.00 6.26 116 ASN B C 1
ATOM 3973 O O . ASN B 1 116 ? 4.942 -17.012 -33.514 1.00 7.83 116 ASN B O 1
ATOM 3978 N N . SER B 1 117 ? 6.007 -18.982 -33.723 1.00 5.74 117 SER B N 1
ATOM 3979 C CA . SER B 1 117 ? 6.050 -18.919 -35.202 1.00 5.87 117 SER B CA 1
ATOM 3980 C C . SER B 1 117 ? 5.588 -20.164 -35.894 1.00 5.61 117 SER B C 1
ATOM 3981 O O . SER B 1 117 ? 5.555 -21.220 -35.283 1.00 5.52 117 SER B O 1
ATOM 3984 N N . GLY B 1 118 ? 5.322 -20.020 -37.193 1.00 5.38 118 GLY B N 1
ATOM 3985 C CA . GLY B 1 118 ? 5.061 -21.121 -38.065 1.00 5.41 118 GLY B CA 1
ATOM 3986 C C . GLY B 1 118 ? 6.220 -22.090 -38.143 1.00 5.55 118 GLY B C 1
ATOM 3987 O O . GLY B 1 118 ? 5.960 -23.355 -38.134 1.00 5.37 118 GLY B O 1
ATOM 3988 N N . SER B 1 119 ? 7.454 -21.570 -38.177 1.00 5.61 119 SER B N 1
ATOM 3989 C CA . SER B 1 119 ? 8.619 -22.416 -38.210 1.00 6.70 119 SER B CA 1
ATOM 3990 C C . SER B 1 119 ? 8.749 -23.271 -36.970 1.00 6.52 119 SER B C 1
ATOM 3991 O O . SER B 1 119 ? 9.071 -24.455 -37.054 1.00 6.25 119 SER B O 1
ATOM 3994 N N . GLU B 1 120 ? 8.552 -22.661 -35.793 1.00 6.65 120 GLU B N 1
ATOM 3995 C CA . GLU B 1 120 ? 8.622 -23.409 -34.548 1.00 6.65 120 GLU B CA 1
ATOM 3996 C C . GLU B 1 120 ? 7.483 -24.427 -34.484 1.00 6.12 120 GLU B C 1
ATOM 3997 O O . GLU B 1 120 ? 7.678 -25.522 -33.973 1.00 6.13 120 GLU B O 1
ATOM 4003 N N . ALA B 1 121 ? 6.283 -24.058 -34.922 1.00 5.11 121 ALA B N 1
ATOM 4004 C CA . ALA B 1 121 ? 5.182 -25.024 -34.896 1.00 4.79 121 ALA B CA 1
ATOM 4005 C C . ALA B 1 121 ? 5.467 -26.277 -35.726 1.00 4.57 121 ALA B C 1
ATOM 4006 O O . ALA B 1 121 ? 5.336 -27.357 -35.253 1.00 4.16 121 ALA B O 1
ATOM 4008 N N . ASN B 1 122 ? 5.864 -26.080 -36.958 1.00 4.68 122 ASN B N 1
ATOM 4009 C CA . ASN B 1 122 ? 6.246 -27.265 -37.781 1.00 4.98 122 ASN B CA 1
ATOM 4010 C C . ASN B 1 122 ? 7.399 -28.096 -37.201 1.00 4.66 122 ASN B C 1
ATOM 4011 O O . ASN B 1 122 ? 7.371 -29.296 -37.247 1.00 4.38 122 ASN B O 1
ATOM 4016 N N . ASP B 1 123 ? 8.358 -27.436 -36.605 1.00 4.64 123 ASP B N 1
ATOM 4017 C CA . ASP B 1 123 ? 9.443 -28.058 -35.898 1.00 5.04 123 ASP B CA 1
ATOM 4018 C C . ASP B 1 123 ? 8.943 -28.932 -34.717 1.00 4.64 123 ASP B C 1
ATOM 4019 O O . ASP B 1 123 ? 9.302 -30.122 -34.642 1.00 4.20 123 ASP B O 1
ATOM 4024 N N . THR B 1 124 ? 8.091 -28.359 -33.857 1.00 4.01 124 THR B N 1
ATOM 4025 C CA . THR B 1 124 ? 7.507 -29.085 -32.775 1.00 3.83 124 THR B CA 1
ATOM 4026 C C . THR B 1 124 ? 6.605 -30.261 -33.268 1.00 3.61 124 THR B C 1
ATOM 4027 O O . THR B 1 124 ? 6.629 -31.368 -32.696 1.00 3.31 124 THR B O 1
ATOM 4031 N N . VAL B 1 125 ? 5.931 -30.054 -34.405 1.00 3.45 125 VAL B N 1
ATOM 4032 C CA . VAL B 1 125 ? 5.116 -31.095 -34.977 1.00 3.33 125 VAL B CA 1
ATOM 4033 C C . VAL B 1 125 ? 6.024 -32.310 -35.351 1.00 3.54 125 VAL B C 1
ATOM 4034 O O . VAL B 1 125 ? 5.671 -33.412 -35.038 1.00 3.38 125 VAL B O 1
ATOM 4038 N N . VAL B 1 126 ? 7.120 -32.090 -36.043 1.00 3.74 126 VAL B N 1
ATOM 4039 C CA . VAL B 1 126 ? 8.014 -33.146 -36.399 1.00 4.17 126 VAL B CA 1
ATOM 4040 C C . VAL B 1 126 ? 8.483 -33.900 -35.136 1.00 4.30 126 VAL B C 1
ATOM 4041 O O . VAL B 1 126 ? 8.389 -35.120 -35.080 1.00 4.29 126 VAL B O 1
ATOM 4045 N N . LYS B 1 127 ? 8.879 -33.152 -34.108 1.00 4.39 127 LYS B N 1
ATOM 4046 C CA . LYS B 1 127 ? 9.344 -33.758 -32.883 1.00 4.68 127 LYS B CA 1
ATOM 4047 C C . LYS B 1 127 ? 8.263 -34.631 -32.193 1.00 4.04 127 LYS B C 1
ATOM 4048 O O . LYS B 1 127 ? 8.548 -35.729 -31.666 1.00 3.42 127 LYS B O 1
ATOM 4054 N N . LEU B 1 128 ? 7.050 -34.123 -32.169 1.00 3.62 128 LEU B N 1
ATOM 4055 C CA . LEU B 1 128 ? 5.946 -34.817 -31.549 1.00 3.59 128 LEU B CA 1
ATOM 4056 C C . LEU B 1 128 ? 5.505 -36.047 -32.371 1.00 3.43 128 LEU B C 1
ATOM 4057 O O . LEU B 1 128 ? 5.007 -36.969 -31.791 1.00 3.51 128 LEU B O 1
ATOM 4062 N N . ILE B 1 129 ? 5.702 -36.022 -33.686 1.00 3.18 129 ILE B N 1
ATOM 4063 C CA . ILE B 1 129 ? 5.446 -37.172 -34.513 1.00 3.15 129 ILE B CA 1
ATOM 4064 C C . ILE B 1 129 ? 6.449 -38.289 -34.183 1.00 2.99 129 ILE B C 1
ATOM 4065 O O . ILE B 1 129 ? 6.052 -39.458 -34.049 1.00 2.89 129 ILE B O 1
ATOM 4070 N N . TRP B 1 130 ? 7.724 -37.917 -33.981 1.00 2.72 130 TRP B N 1
ATOM 4071 C CA . TRP B 1 130 ? 8.699 -38.871 -33.594 1.00 2.78 130 TRP B CA 1
ATOM 4072 C C . TRP B 1 130 ? 8.381 -39.469 -32.188 1.00 2.83 130 TRP B C 1
ATOM 4073 O O . TRP B 1 130 ? 8.406 -40.727 -31.945 1.00 2.64 130 TRP B O 1
ATOM 4084 N N . TYR B 1 131 ? 7.957 -38.594 -31.291 1.00 2.87 131 TYR B N 1
ATOM 4085 C CA . TYR B 1 131 ? 7.525 -39.010 -29.932 1.00 2.90 131 TYR B CA 1
ATOM 4086 C C . TYR B 1 131 ? 6.311 -39.936 -30.005 1.00 3.07 131 TYR B C 1
ATOM 4087 O O . TYR B 1 131 ? 6.281 -40.997 -29.349 1.00 2.90 131 TYR B O 1
ATOM 4096 N N . ARG B 1 132 ? 5.341 -39.551 -30.832 1.00 3.23 132 ARG B N 1
ATOM 4097 C CA . ARG B 1 132 ? 4.152 -40.348 -30.991 1.00 3.70 132 ARG B CA 1
ATOM 4098 C C . ARG B 1 132 ? 4.511 -41.785 -31.491 1.00 3.46 132 ARG B C 1
ATOM 4099 O O . ARG B 1 132 ? 3.993 -42.786 -30.894 1.00 3.46 132 ARG B O 1
ATOM 4107 N N . SER B 1 133 ? 5.346 -41.851 -32.533 1.00 3.38 133 SER B N 1
ATOM 4108 C CA . SER B 1 133 ? 5.755 -43.144 -33.056 1.00 3.53 133 SER B CA 1
ATOM 4109 C C . SER B 1 133 ? 6.503 -44.011 -31.994 1.00 3.71 133 SER B C 1
ATOM 4110 O O . SER B 1 133 ? 6.213 -45.207 -31.899 1.00 3.50 133 SER B O 1
ATOM 4113 N N . ASN B 1 134 ? 7.338 -43.371 -31.160 1.00 3.85 134 ASN B N 1
ATOM 4114 C CA . ASN B 1 134 ? 7.905 -44.046 -30.036 1.00 4.31 134 ASN B CA 1
ATOM 4115 C C . ASN B 1 134 ? 6.842 -44.485 -29.014 1.00 4.60 134 ASN B C 1
ATOM 4116 O O . ASN B 1 134 ? 6.943 -45.573 -28.430 1.00 4.94 134 ASN B O 1
ATOM 4121 N N . ALA B 1 135 ? 5.825 -43.650 -28.844 1.00 4.51 135 ALA B N 1
ATOM 4122 C CA . ALA B 1 135 ? 4.715 -43.904 -27.961 1.00 4.88 135 ALA B CA 1
ATOM 4123 C C . ALA B 1 135 ? 3.753 -45.035 -28.465 1.00 4.98 135 ALA B C 1
ATOM 4124 O O . ALA B 1 135 ? 2.856 -45.426 -27.746 1.00 5.60 135 ALA B O 1
ATOM 4126 N N . LEU B 1 136 ? 3.870 -45.442 -29.713 1.00 5.08 136 LEU B N 1
ATOM 4127 C CA . LEU B 1 136 ? 3.084 -46.460 -30.337 1.00 5.26 136 LEU B CA 1
ATOM 4128 C C . LEU B 1 136 ? 3.928 -47.704 -30.695 1.00 5.90 136 LEU B C 1
ATOM 4129 O O . LEU B 1 136 ? 3.524 -48.510 -31.525 1.00 6.27 136 LEU B O 1
ATOM 4134 N N . GLY B 1 137 ? 5.108 -47.838 -30.110 1.00 6.30 137 GLY B N 1
ATOM 4135 C CA . GLY B 1 137 ? 5.951 -48.994 -30.429 1.00 7.05 137 GLY B CA 1
ATOM 4136 C C . GLY B 1 137 ? 6.437 -49.105 -31.879 1.00 7.50 137 GLY B C 1
ATOM 4137 O O . GLY B 1 137 ? 6.677 -50.218 -32.372 1.00 7.38 137 GLY B O 1
ATOM 4138 N N . GLU B 1 138 ? 6.661 -47.957 -32.507 1.00 6.97 138 GLU B N 1
ATOM 4139 C CA . GLU B 1 138 ? 7.154 -47.904 -33.838 1.00 7.61 138 GLU B CA 1
ATOM 4140 C C . GLU B 1 138 ? 8.422 -47.099 -33.980 1.00 6.72 138 GLU B C 1
ATOM 4141 O O . GLU B 1 138 ? 8.415 -46.087 -34.572 1.00 6.42 138 GLU B O 1
ATOM 4147 N N . PRO B 1 139 ? 9.556 -47.603 -33.500 1.00 6.84 139 PRO B N 1
ATOM 4148 C CA . PRO B 1 139 ? 10.785 -46.809 -33.542 1.00 6.72 139 PRO B CA 1
ATOM 4149 C C . PRO B 1 139 ? 11.265 -46.490 -34.954 1.00 6.77 139 PRO B C 1
ATOM 4150 O O . PRO B 1 139 ? 11.979 -45.501 -35.106 1.00 5.75 139 PRO B O 1
ATOM 4154 N N . GLU B 1 140 ? 10.836 -47.261 -35.955 1.00 6.81 140 GLU B N 1
ATOM 4155 C CA . GLU B 1 140 ? 11.221 -46.967 -37.326 1.00 8.26 140 GLU B CA 1
ATOM 4156 C C . GLU B 1 140 ? 10.303 -46.035 -38.108 1.00 6.88 140 GLU B C 1
ATOM 4157 O O . GLU B 1 140 ? 10.650 -45.590 -39.184 1.00 6.39 140 GLU B O 1
ATOM 4163 N N . ARG B 1 141 ? 9.117 -45.711 -37.590 1.00 6.46 141 ARG B N 1
ATOM 4164 C CA . ARG B 1 141 ? 8.163 -44.842 -38.320 1.00 6.03 141 ARG B CA 1
ATOM 4165 C C . ARG B 1 141 ? 8.406 -43.387 -38.043 1.00 5.04 141 ARG B C 1
ATOM 4166 O O . ARG B 1 141 ? 7.748 -42.782 -37.173 1.00 4.34 141 ARG B O 1
ATOM 4174 N N . LYS B 1 142 ? 9.411 -42.832 -38.736 1.00 4.37 142 LYS B N 1
ATOM 4175 C CA . LYS B 1 142 ? 9.910 -41.504 -38.386 1.00 4.07 142 LYS B CA 1
ATOM 4176 C C . LYS B 1 142 ? 10.146 -40.625 -39.610 1.00 3.98 142 LYS B C 1
ATOM 4177 O O . LYS B 1 142 ? 10.592 -39.511 -39.435 1.00 3.65 142 LYS B O 1
ATOM 4183 N N . LYS B 1 143 ? 9.939 -41.151 -40.808 1.00 4.00 143 LYS B N 1
ATOM 4184 C CA . LYS B 1 143 ? 10.205 -40.355 -41.983 1.00 4.39 143 LYS B CA 1
ATOM 4185 C C . LYS B 1 143 ? 9.024 -39.408 -42.257 1.00 4.38 143 LYS B C 1
ATOM 4186 O O . LYS B 1 143 ? 7.912 -39.760 -42.072 1.00 4.06 143 LYS B O 1
ATOM 4192 N N . ILE B 1 144 ? 9.322 -38.212 -42.730 1.00 4.53 144 ILE B N 1
ATOM 4193 C CA . ILE B 1 144 ? 8.336 -37.216 -43.109 1.00 5.21 144 ILE B CA 1
ATOM 4194 C C . ILE B 1 144 ? 8.444 -36.913 -44.588 1.00 4.88 144 ILE B C 1
ATOM 4195 O O . ILE B 1 144 ? 9.504 -36.575 -45.061 1.00 5.03 144 ILE B O 1
ATOM 4200 N N . ILE B 1 145 ? 7.334 -36.979 -45.287 1.00 4.77 145 ILE B N 1
ATOM 4201 C CA . ILE B 1 145 ? 7.327 -36.628 -46.688 1.00 4.93 145 ILE B CA 1
ATOM 4202 C C . ILE B 1 145 ? 6.792 -35.214 -46.895 1.00 5.09 145 ILE B C 1
ATOM 4203 O O . ILE B 1 145 ? 5.696 -34.937 -46.607 1.00 5.39 145 ILE B O 1
ATOM 4208 N N . SER B 1 146 ? 7.633 -34.361 -47.395 1.00 5.08 146 SER B N 1
ATOM 4209 C CA . SER B 1 146 ? 7.302 -33.042 -47.870 1.00 5.41 146 SER B CA 1
ATOM 4210 C C . SER B 1 146 ? 7.308 -32.955 -49.404 1.00 5.83 146 SER B C 1
ATOM 4211 O O . SER B 1 146 ? 7.373 -33.952 -50.065 1.00 5.68 146 SER B O 1
ATOM 4214 N N . ARG B 1 147 ? 7.214 -31.766 -49.944 1.00 5.69 147 ARG B N 1
ATOM 4215 C CA . ARG B 1 147 ? 7.232 -31.572 -51.415 1.00 6.08 147 ARG B CA 1
ATOM 4216 C C . ARG B 1 147 ? 8.193 -30.498 -51.902 1.00 6.08 147 ARG B C 1
ATOM 4217 O O . ARG B 1 147 ? 8.478 -29.532 -51.227 1.00 5.34 147 ARG B O 1
ATOM 4225 N N . LYS B 1 148 ? 8.681 -30.716 -53.101 1.00 7.02 148 LYS B N 1
ATOM 4226 C CA . LYS B 1 148 ? 9.467 -29.719 -53.741 1.00 8.49 148 LYS B CA 1
ATOM 4227 C C . LYS B 1 148 ? 8.573 -28.495 -53.903 1.00 7.17 148 LYS B C 1
ATOM 4228 O O . LYS B 1 148 ? 7.449 -28.607 -54.204 1.00 6.18 148 LYS B O 1
ATOM 4234 N N . ARG B 1 149 ? 9.174 -27.371 -53.651 1.00 6.90 149 ARG B N 1
ATOM 4235 C CA . ARG B 1 149 ? 8.597 -26.059 -53.660 1.00 7.19 149 ARG B CA 1
ATOM 4236 C C . ARG B 1 149 ? 7.694 -25.756 -52.471 1.00 7.20 149 ARG B C 1
ATOM 4237 O O . ARG B 1 149 ? 7.192 -24.670 -52.392 1.00 6.73 149 ARG B O 1
ATOM 4245 N N . GLY B 1 150 ? 7.529 -26.687 -51.532 1.00 6.62 150 GLY B N 1
ATOM 4246 C CA . GLY B 1 150 ? 6.809 -26.437 -50.327 1.00 7.12 150 GLY B CA 1
ATOM 4247 C C . GLY B 1 150 ? 7.624 -25.504 -49.436 1.00 7.03 150 GLY B C 1
ATOM 4248 O O . GLY B 1 150 ? 8.843 -25.511 -49.538 1.00 7.66 150 GLY B O 1
ATOM 4249 N N . TYR B 1 151 ? 6.960 -24.739 -48.586 1.00 7.15 151 TYR B N 1
ATOM 4250 C CA . TYR B 1 151 ? 7.627 -23.874 -47.654 1.00 8.02 151 TYR B CA 1
ATOM 4251 C C . TYR B 1 151 ? 7.008 -24.074 -46.272 1.00 7.07 151 TYR B C 1
ATOM 4252 O O . TYR B 1 151 ? 5.777 -23.989 -46.064 1.00 7.04 151 TYR B O 1
ATOM 4261 N N . HIS B 1 152 ? 7.874 -24.355 -45.300 1.00 6.67 152 HIS B N 1
ATOM 4262 C CA . HIS B 1 152 ? 7.411 -24.756 -43.965 1.00 6.49 152 HIS B CA 1
ATOM 4263 C C . HIS B 1 152 ? 8.197 -24.079 -42.823 1.00 6.85 152 HIS B C 1
ATOM 4264 O O . HIS B 1 152 ? 7.939 -24.379 -41.634 1.00 6.62 152 HIS B O 1
ATOM 4271 N N . GLY B 1 153 ? 9.114 -23.180 -43.141 1.00 6.38 153 GLY B N 1
ATOM 4272 C CA . GLY B 1 153 ? 9.953 -22.545 -42.139 1.00 7.11 153 GLY B CA 1
ATOM 4273 C C . GLY B 1 153 ? 11.447 -22.630 -42.337 1.00 7.48 153 GLY B C 1
ATOM 4274 O O . GLY B 1 153 ? 11.923 -23.116 -43.388 1.00 6.40 153 GLY B O 1
ATOM 4275 N N . VAL B 1 154 ? 12.146 -22.190 -41.284 1.00 7.65 154 VAL B N 1
ATOM 4276 C CA . VAL B 1 154 ? 13.520 -21.898 -41.332 1.00 9.13 154 VAL B CA 1
ATOM 4277 C C . VAL B 1 154 ? 14.352 -22.496 -40.180 1.00 9.04 154 VAL B C 1
ATOM 4278 O O . VAL B 1 154 ? 15.537 -22.227 -40.107 1.00 9.08 154 VAL B O 1
ATOM 4282 N N . THR B 1 155 ? 13.778 -23.314 -39.298 1.00 8.92 155 THR B N 1
ATOM 4283 C CA . THR B 1 155 ? 14.628 -23.888 -38.281 1.00 8.84 155 THR B CA 1
ATOM 4284 C C . THR B 1 155 ? 15.382 -25.007 -39.042 1.00 8.88 155 THR B C 1
ATOM 4285 O O . THR B 1 155 ? 14.989 -25.378 -40.174 1.00 8.77 155 THR B O 1
ATOM 4289 N N . ILE B 1 156 ? 16.357 -25.625 -38.393 1.00 8.24 156 ILE B N 1
ATOM 4290 C CA . ILE B 1 156 ? 17.061 -26.685 -39.017 1.00 7.91 156 ILE B CA 1
ATOM 4291 C C . ILE B 1 156 ? 16.087 -27.749 -39.521 1.00 7.98 156 ILE B C 1
ATOM 4292 O O . ILE B 1 156 ? 16.189 -28.174 -40.707 1.00 8.63 156 ILE B O 1
ATOM 4297 N N . ALA B 1 157 ? 15.122 -28.150 -38.707 1.00 6.98 157 ALA B N 1
ATOM 4298 C CA . ALA B 1 157 ? 14.106 -29.163 -39.150 1.00 6.70 157 ALA B CA 1
ATOM 4299 C C . ALA B 1 157 ? 13.064 -28.622 -40.157 1.00 6.79 157 ALA B C 1
ATOM 4300 O O . ALA B 1 157 ? 12.803 -29.247 -41.195 1.00 6.33 157 ALA B O 1
ATOM 4302 N N . SER B 1 158 ? 12.520 -27.420 -39.909 1.00 6.63 158 SER B N 1
ATOM 4303 C CA . SER B 1 158 ? 11.481 -26.916 -40.752 1.00 6.30 158 SER B CA 1
ATOM 4304 C C . SER B 1 158 ? 12.037 -26.378 -42.097 1.00 6.21 158 SER B C 1
ATOM 4305 O O . SER B 1 158 ? 11.349 -26.501 -43.134 1.00 5.68 158 SER B O 1
ATOM 4308 N N . ALA B 1 159 ? 13.305 -25.904 -42.105 1.00 5.97 159 ALA B N 1
ATOM 4309 C CA . ALA B 1 159 ? 13.986 -25.631 -43.362 1.00 5.81 159 ALA B CA 1
ATOM 4310 C C . ALA B 1 159 ? 14.289 -26.892 -44.164 1.00 5.54 159 ALA B C 1
ATOM 4311 O O . ALA B 1 159 ? 14.376 -26.817 -45.381 1.00 5.27 159 ALA B O 1
ATOM 4313 N N . SER B 1 160 ? 14.481 -28.027 -43.481 1.00 5.06 160 SER B N 1
ATOM 4314 C CA . SER B 1 160 ? 14.577 -29.318 -44.144 1.00 4.82 160 SER B CA 1
ATOM 4315 C C . SER B 1 160 ? 13.258 -29.728 -44.783 1.00 4.77 160 SER B C 1
ATOM 4316 O O . SER B 1 160 ? 13.256 -30.197 -45.932 1.00 4.76 160 SER B O 1
ATOM 4319 N N . LEU B 1 161 ? 12.148 -29.469 -44.101 1.00 4.84 161 LEU B N 1
ATOM 4320 C CA . LEU B 1 161 ? 10.826 -29.707 -44.706 1.00 5.50 161 LEU B CA 1
ATOM 4321 C C . LEU B 1 161 ? 10.582 -28.842 -45.963 1.00 6.07 161 LEU B C 1
ATOM 4322 O O . LEU B 1 161 ? 10.089 -29.326 -47.000 1.00 6.05 161 LEU B O 1
ATOM 4327 N N . THR B 1 162 ? 11.019 -27.578 -45.874 1.00 6.39 162 THR B N 1
ATOM 4328 C CA . THR B 1 162 ? 10.961 -26.677 -46.983 1.00 6.70 162 THR B CA 1
ATOM 4329 C C . THR B 1 162 ? 11.644 -27.297 -48.205 1.00 7.34 162 THR B C 1
ATOM 4330 O O . THR B 1 162 ? 12.663 -27.961 -48.080 1.00 7.90 162 THR B O 1
ATOM 4334 N N . GLY B 1 163 ? 11.020 -27.201 -49.349 1.00 8.03 163 GLY B N 1
ATOM 4335 C CA . GLY B 1 163 ? 11.546 -27.826 -50.553 1.00 9.35 163 GLY B CA 1
ATOM 4336 C C . GLY B 1 163 ? 12.057 -26.867 -51.603 1.00 11.90 163 GLY B C 1
ATOM 4337 O O . GLY B 1 163 ? 11.957 -27.142 -52.810 1.00 10.93 163 GLY B O 1
ATOM 4338 N N . LEU B 1 164 ? 12.563 -25.727 -51.169 1.00 14.99 164 LEU B N 1
ATOM 4339 C CA . LEU B 1 164 ? 13.222 -24.720 -52.064 1.00 20.30 164 LEU B CA 1
ATOM 4340 C C . LEU B 1 164 ? 14.755 -24.809 -51.969 1.00 23.40 164 LEU B C 1
ATOM 4341 O O . LEU B 1 164 ? 15.311 -24.881 -50.849 1.00 25.00 164 LEU B O 1
ATOM 4346 N N . PRO B 1 165 ? 15.450 -24.774 -53.117 1.00 34.72 165 PRO B N 1
ATOM 4347 C CA . PRO B 1 165 ? 16.926 -24.983 -53.115 1.00 38.78 165 PRO B CA 1
ATOM 4348 C C . PRO B 1 165 ? 17.735 -24.036 -52.205 1.00 38.09 165 PRO B C 1
ATOM 4349 O O . PRO B 1 165 ? 18.606 -24.484 -51.470 1.00 32.54 165 PRO B O 1
ATOM 4353 N N . ASN B 1 166 ? 17.399 -22.747 -52.220 1.00 38.10 166 ASN B N 1
ATOM 4354 C CA . ASN B 1 166 ? 18.163 -21.775 -51.446 1.00 42.30 166 ASN B CA 1
ATOM 4355 C C . ASN B 1 166 ? 18.009 -21.930 -49.932 1.00 41.32 166 ASN B C 1
ATOM 4356 O O . ASN B 1 166 ? 18.875 -21.451 -49.173 1.00 37.11 166 ASN B O 1
ATOM 4361 N N . ASN B 1 167 ? 16.923 -22.566 -49.464 1.00 32.60 167 ASN B N 1
ATOM 4362 C CA . ASN B 1 167 ? 16.825 -22.803 -48.015 1.00 30.34 167 ASN B CA 1
ATOM 4363 C C . ASN B 1 167 ? 17.800 -23.907 -47.560 1.00 26.60 167 ASN B C 1
ATOM 4364 O O . ASN B 1 167 ? 17.978 -24.041 -46.330 1.00 22.26 167 ASN B O 1
ATOM 4369 N N . HIS B 1 168 ? 18.311 -24.734 -48.520 1.00 22.48 168 HIS B N 1
ATOM 4370 C CA . HIS B 1 168 ? 19.121 -25.924 -48.232 1.00 21.35 168 HIS B CA 1
ATOM 4371 C C . HIS B 1 168 ? 20.578 -25.731 -48.478 1.00 27.00 168 HIS B C 1
ATOM 4372 O O . HIS B 1 168 ? 21.424 -26.229 -47.673 1.00 21.12 168 HIS B O 1
ATOM 4379 N N . ARG B 1 169 ? 20.842 -24.995 -49.568 1.00 31.67 169 ARG B N 1
ATOM 4380 C CA . ARG B 1 169 ? 22.219 -24.693 -50.047 1.00 31.80 169 ARG B CA 1
ATOM 4381 C C . ARG B 1 169 ? 23.122 -24.074 -48.977 1.00 24.16 169 ARG B C 1
ATOM 4382 O O . ARG B 1 169 ? 22.839 -23.005 -48.397 1.00 23.03 169 ARG B O 1
ATOM 4390 N N . SER B 1 170 ? 24.173 -24.814 -48.683 1.00 18.28 170 SER B N 1
ATOM 4391 C CA . SER B 1 170 ? 25.179 -24.354 -47.777 1.00 17.29 170 SER B CA 1
ATOM 4392 C C . SER B 1 170 ? 24.750 -24.485 -46.370 1.00 13.37 170 SER B C 1
ATOM 4393 O O . SER B 1 170 ? 25.540 -24.210 -45.538 1.00 13.38 170 SER B O 1
ATOM 4396 N N . PHE B 1 171 ? 23.538 -24.970 -46.080 1.00 10.80 171 PHE B N 1
ATOM 4397 C CA . PHE B 1 171 ? 23.147 -25.202 -44.708 1.00 11.28 171 PHE B CA 1
ATOM 4398 C C . PHE B 1 171 ? 23.218 -26.663 -44.299 1.00 10.02 171 PHE B C 1
ATOM 4399 O O . PHE B 1 171 ? 22.822 -27.017 -43.178 1.00 9.52 171 PHE B O 1
ATOM 4407 N N . ASP B 1 172 ? 23.723 -27.507 -45.200 1.00 9.75 172 ASP B N 1
ATOM 4408 C CA . ASP B 1 172 ? 23.793 -28.953 -44.968 1.00 8.54 172 ASP B CA 1
ATOM 4409 C C . ASP B 1 172 ? 22.408 -29.584 -44.743 1.00 9.00 172 ASP B C 1
ATOM 4410 O O . ASP B 1 172 ? 22.297 -30.564 -44.008 1.00 10.48 172 ASP B O 1
ATOM 4415 N N . LEU B 1 173 ? 21.367 -29.062 -45.363 1.00 8.44 173 LEU B N 1
ATOM 4416 C CA . LEU B 1 173 ? 20.043 -29.553 -45.178 1.00 8.58 173 LEU B CA 1
ATOM 4417 C C . LEU B 1 173 ? 19.627 -30.271 -46.482 1.00 9.59 173 LEU B C 1
ATOM 4418 O O . LEU B 1 173 ? 20.203 -29.962 -47.528 1.00 10.67 173 LEU B O 1
ATOM 4423 N N . PRO B 1 174 ? 18.619 -31.149 -46.473 1.00 9.49 174 PRO B N 1
ATOM 4424 C CA . PRO B 1 174 ? 17.770 -31.446 -45.371 1.00 9.68 174 PRO B CA 1
ATOM 4425 C C . PRO B 1 174 ? 18.399 -32.435 -44.418 1.00 10.21 174 PRO B C 1
ATOM 4426 O O . PRO B 1 174 ? 19.175 -33.280 -44.835 1.00 9.61 174 PRO B O 1
ATOM 4430 N N . ILE B 1 175 ? 18.044 -32.369 -43.157 1.00 10.13 175 ILE B N 1
ATOM 4431 C CA . ILE B 1 175 ? 18.438 -33.396 -42.227 1.00 11.63 175 ILE B CA 1
ATOM 4432 C C . ILE B 1 175 ? 17.877 -34.797 -42.619 1.00 11.70 175 ILE B C 1
ATOM 4433 O O . ILE B 1 175 ? 16.933 -34.948 -43.368 1.00 10.46 175 ILE B O 1
ATOM 4438 N N . ASP B 1 176 ? 18.478 -35.821 -42.058 1.00 13.15 176 ASP B N 1
ATOM 4439 C CA . ASP B 1 176 ? 17.980 -37.195 -42.206 1.00 16.89 176 ASP B CA 1
ATOM 4440 C C . ASP B 1 176 ? 16.514 -37.300 -41.727 1.00 13.54 176 ASP B C 1
ATOM 4441 O O . ASP B 1 176 ? 16.139 -36.628 -40.717 1.00 13.89 176 ASP B O 1
ATOM 4446 N N . ARG B 1 177 ? 15.737 -38.107 -42.469 1.00 10.28 177 ARG B N 1
ATOM 4447 C CA . ARG B 1 177 ? 14.346 -38.494 -42.273 1.00 9.00 177 ARG B CA 1
ATOM 4448 C C . ARG B 1 177 ? 13.367 -37.628 -43.045 1.00 8.71 177 ARG B C 1
ATOM 4449 O O . ARG B 1 177 ? 12.197 -37.967 -43.092 1.00 6.87 177 ARG B O 1
ATOM 4457 N N . ILE B 1 178 ? 13.845 -36.548 -43.667 1.00 8.50 178 ILE B N 1
ATOM 4458 C CA . ILE B 1 178 ? 12.961 -35.692 -44.394 1.00 9.95 178 ILE B CA 1
ATOM 4459 C C . ILE B 1 178 ? 13.115 -35.998 -45.895 1.00 9.95 178 ILE B C 1
ATOM 4460 O O . ILE B 1 178 ? 14.177 -35.833 -46.427 1.00 9.51 178 ILE B O 1
ATOM 4465 N N . LEU B 1 179 ? 12.035 -36.474 -46.511 1.00 9.85 179 LEU B N 1
ATOM 4466 C CA . LEU B 1 179 ? 11.995 -36.761 -47.952 1.00 10.48 179 LEU B CA 1
ATOM 4467 C C . LEU B 1 179 ? 11.124 -35.743 -48.717 1.00 9.79 179 LEU B C 1
ATOM 4468 O O . LEU B 1 179 ? 10.298 -35.076 -48.117 1.00 9.08 179 LEU B O 1
ATOM 4473 N N . HIS B 1 180 ? 11.338 -35.624 -50.018 1.00 8.72 180 HIS B N 1
ATOM 4474 C CA . HIS B 1 180 ? 10.581 -34.680 -50.844 1.00 8.95 180 HIS B CA 1
ATOM 4475 C C . HIS B 1 180 ? 10.061 -35.421 -52.062 1.00 9.07 180 HIS B C 1
ATOM 4476 O O . HIS B 1 180 ? 10.852 -35.995 -52.791 1.00 10.15 180 HIS B O 1
ATOM 4483 N N . THR B 1 181 ? 8.756 -35.428 -52.237 1.00 8.00 181 THR B N 1
ATOM 4484 C CA . THR B 1 181 ? 8.120 -35.831 -53.498 1.00 7.73 181 THR B CA 1
ATOM 4485 C C . THR B 1 181 ? 7.858 -34.609 -54.394 1.00 7.69 181 THR B C 1
ATOM 4486 O O . THR B 1 181 ? 8.317 -33.471 -54.105 1.00 7.59 181 THR B O 1
ATOM 4490 N N . GLY B 1 182 ? 7.226 -34.854 -55.545 1.00 7.17 182 GLY B N 1
ATOM 4491 C CA . GLY B 1 182 ? 7.151 -33.864 -56.592 1.00 7.26 182 GLY B CA 1
ATOM 4492 C C . GLY B 1 182 ? 6.296 -32.620 -56.281 1.00 7.46 182 GLY B C 1
ATOM 4493 O O . GLY B 1 182 ? 5.395 -32.679 -55.420 1.00 8.17 182 GLY B O 1
ATOM 4494 N N . CYS B 1 183 ? 6.582 -31.521 -56.965 1.00 7.43 183 CYS B N 1
ATOM 4495 C CA . CYS B 1 183 ? 5.760 -30.340 -56.886 1.00 8.57 183 CYS B CA 1
ATOM 4496 C C . CYS B 1 183 ? 4.483 -30.469 -57.788 1.00 7.81 183 CYS B C 1
ATOM 4497 O O . CYS B 1 183 ? 4.575 -30.741 -58.958 1.00 7.14 183 CYS B O 1
ATOM 4500 N N . PRO B 1 184 ? 3.316 -30.229 -57.246 1.00 7.55 184 PRO B N 1
ATOM 4501 C CA . PRO B 1 184 ? 2.122 -30.419 -58.017 1.00 7.22 184 PRO B CA 1
ATOM 4502 C C . PRO B 1 184 ? 1.751 -29.190 -58.892 1.00 7.17 184 PRO B C 1
ATOM 4503 O O . PRO B 1 184 ? 0.657 -28.654 -58.749 1.00 7.04 184 PRO B O 1
ATOM 4507 N N . HIS B 1 185 ? 2.696 -28.736 -59.729 1.00 6.27 185 HIS B N 1
ATOM 4508 C CA . HIS B 1 185 ? 2.572 -27.540 -60.520 1.00 6.09 185 HIS B CA 1
ATOM 4509 C C . HIS B 1 185 ? 2.468 -27.963 -61.993 1.00 5.49 185 HIS B C 1
ATOM 4510 O O . HIS B 1 185 ? 3.458 -28.224 -62.659 1.00 4.88 185 HIS B O 1
ATOM 4517 N N . PHE B 1 186 ? 1.224 -28.091 -62.449 1.00 5.41 186 PHE B N 1
ATOM 4518 C CA . PHE B 1 186 ? 0.943 -28.650 -63.788 1.00 5.75 186 PHE B CA 1
ATOM 4519 C C . PHE B 1 186 ? 1.670 -27.876 -64.900 1.00 5.69 186 PHE B C 1
ATOM 4520 O O . PHE B 1 186 ? 2.327 -28.444 -65.728 1.00 5.80 186 PHE B O 1
ATOM 4528 N N . TYR B 1 187 ? 1.619 -26.567 -64.858 1.00 5.80 187 TYR B N 1
ATOM 4529 C CA . TYR B 1 187 ? 2.264 -25.742 -65.899 1.00 6.30 187 TYR B CA 1
ATOM 4530 C C . TYR B 1 187 ? 3.763 -25.964 -66.077 1.00 6.83 187 TYR B C 1
ATOM 4531 O O . TYR B 1 187 ? 4.309 -25.851 -67.191 1.00 6.27 187 TYR B O 1
ATOM 4540 N N . ARG B 1 188 ? 4.433 -26.303 -64.961 1.00 7.24 188 ARG B N 1
ATOM 4541 C CA . ARG B 1 188 ? 5.856 -26.596 -64.987 1.00 7.94 188 ARG B CA 1
ATOM 4542 C C . ARG B 1 188 ? 6.256 -28.056 -64.905 1.00 8.49 188 ARG B C 1
ATOM 4543 O O . ARG B 1 188 ? 7.404 -28.363 -65.216 1.00 8.75 188 ARG B O 1
ATOM 4551 N N . GLU B 1 189 ? 5.387 -28.958 -64.479 1.00 8.82 189 GLU B N 1
ATOM 4552 C CA . GLU B 1 189 ? 5.790 -30.377 -64.314 1.00 8.65 189 GLU B CA 1
ATOM 4553 C C . GLU B 1 189 ? 5.079 -31.333 -65.231 1.00 8.73 189 GLU B C 1
ATOM 4554 O O . GLU B 1 189 ? 5.393 -32.507 -65.215 1.00 8.18 189 GLU B O 1
ATOM 4560 N N . GLY B 1 190 ? 4.022 -30.907 -65.898 1.00 8.24 190 GLY B N 1
ATOM 4561 C CA . GLY B 1 190 ? 3.221 -31.824 -66.728 1.00 8.68 190 GLY B CA 1
ATOM 4562 C C . GLY B 1 190 ? 4.052 -32.294 -67.925 1.00 9.27 190 GLY B C 1
ATOM 4563 O O . GLY B 1 190 ? 4.883 -31.551 -68.463 1.00 9.12 190 GLY B O 1
ATOM 4564 N N . GLN B 1 191 ? 3.842 -33.522 -68.339 1.00 9.70 191 GLN B N 1
ATOM 4565 C CA . GLN B 1 191 ? 4.559 -34.082 -69.470 1.00 10.91 191 GLN B CA 1
ATOM 4566 C C . GLN B 1 191 ? 3.780 -33.722 -70.725 1.00 11.53 191 GLN B C 1
ATOM 4567 O O . GLN B 1 191 ? 2.606 -33.318 -70.652 1.00 11.65 191 GLN B O 1
ATOM 4573 N N . ALA B 1 192 ? 4.419 -33.864 -71.883 1.00 12.10 192 ALA B N 1
ATOM 4574 C CA . ALA B 1 192 ? 3.778 -33.558 -73.171 1.00 12.57 192 ALA B CA 1
ATOM 4575 C C . ALA B 1 192 ? 2.549 -34.382 -73.364 1.00 12.33 192 ALA B C 1
ATOM 4576 O O . ALA B 1 192 ? 2.594 -35.596 -73.202 1.00 12.64 192 ALA B O 1
ATOM 4578 N N . GLY B 1 193 ? 1.398 -33.742 -73.598 1.00 11.57 193 GLY B N 1
ATOM 4579 C CA . GLY B 1 193 ? 0.187 -34.449 -73.828 1.00 9.90 193 GLY B CA 1
ATOM 4580 C C . GLY B 1 193 ? -0.559 -34.917 -72.631 1.00 9.97 193 GLY B C 1
ATOM 4581 O O . GLY B 1 193 ? -1.624 -35.530 -72.748 1.00 9.23 193 GLY B O 1
ATOM 4582 N N . GLU B 1 194 ? -0.023 -34.669 -71.431 1.00 9.60 194 GLU B N 1
ATOM 4583 C CA . GLU B 1 194 ? -0.674 -35.176 -70.219 1.00 8.48 194 GLU B CA 1
ATOM 4584 C C . GLU B 1 194 ? -1.789 -34.232 -69.789 1.00 7.62 194 GLU B C 1
ATOM 4585 O O . GLU B 1 194 ? -1.594 -33.041 -69.802 1.00 7.89 194 GLU B O 1
ATOM 4591 N N . SER B 1 195 ? -2.924 -34.737 -69.351 1.00 6.29 195 SER B N 1
ATOM 4592 C CA . SER B 1 195 ? -3.958 -33.897 -68.856 1.00 6.23 195 SER B CA 1
ATOM 4593 C C . SER B 1 195 ? -3.752 -33.563 -67.359 1.00 6.28 195 SER B C 1
ATOM 4594 O O . SER B 1 195 ? -2.960 -34.211 -66.663 1.00 5.27 195 SER B O 1
ATOM 4597 N N . GLU B 1 196 ? -4.487 -32.579 -66.886 1.00 6.60 196 GLU B N 1
ATOM 4598 C CA . GLU B 1 196 ? -4.444 -32.147 -65.470 1.00 7.84 196 GLU B CA 1
ATOM 4599 C C . GLU B 1 196 ? -4.763 -33.352 -64.511 1.00 8.23 196 GLU B C 1
ATOM 4600 O O . GLU B 1 196 ? -4.077 -33.557 -63.510 1.00 7.41 196 GLU B O 1
ATOM 4606 N N . GLU B 1 197 ? -5.811 -34.106 -64.800 1.00 8.55 197 GLU B N 1
ATOM 4607 C CA . GLU B 1 197 ? -6.216 -35.212 -63.909 1.00 10.51 197 GLU B CA 1
ATOM 4608 C C . GLU B 1 197 ? -5.270 -36.419 -64.017 1.00 8.52 197 GLU B C 1
ATOM 4609 O O . GLU B 1 197 ? -5.020 -37.069 -62.999 1.00 7.44 197 GLU B O 1
ATOM 4615 N N . GLN B 1 198 ? -4.700 -36.648 -65.176 1.00 7.60 198 GLN B N 1
ATOM 4616 C CA . GLN B 1 198 ? -3.602 -37.596 -65.308 1.00 7.76 198 GLN B CA 1
ATOM 4617 C C . GLN B 1 198 ? -2.335 -37.203 -64.547 1.00 6.69 198 GLN B C 1
ATOM 4618 O O . GLN B 1 198 ? -1.622 -38.066 -64.051 1.00 5.88 198 GLN B O 1
ATOM 4624 N N . PHE B 1 199 ? -2.045 -35.897 -64.533 1.00 5.83 199 PHE B N 1
ATOM 4625 C CA . PHE B 1 199 ? -0.912 -35.374 -63.802 1.00 5.32 199 PHE B CA 1
ATOM 4626 C C . PHE B 1 199 ? -1.175 -35.630 -62.282 1.00 5.18 199 PHE B C 1
ATOM 4627 O O . PHE B 1 199 ? -0.279 -36.078 -61.576 1.00 4.78 199 PHE B O 1
ATOM 4635 N N . ALA B 1 200 ? -2.376 -35.360 -61.799 1.00 4.97 200 ALA B N 1
ATOM 4636 C CA . ALA B 1 200 ? -2.720 -35.676 -60.423 1.00 5.40 200 ALA B CA 1
ATOM 4637 C C . ALA B 1 200 ? -2.521 -37.196 -60.101 1.00 5.78 200 ALA B C 1
ATOM 4638 O O . ALA B 1 200 ? -2.033 -37.575 -59.023 1.00 5.87 200 ALA B O 1
ATOM 4640 N N . THR B 1 201 ? -2.996 -38.030 -60.993 1.00 6.12 201 THR B N 1
ATOM 4641 C CA . THR B 1 201 ? -2.797 -39.472 -60.838 1.00 6.61 201 THR B CA 1
ATOM 4642 C C . THR B 1 201 ? -1.300 -39.797 -60.797 1.00 6.63 201 THR B C 1
ATOM 4643 O O . THR B 1 201 ? -0.900 -40.626 -59.969 1.00 6.81 201 THR B O 1
ATOM 4647 N N . ARG B 1 202 ? -0.492 -39.224 -61.683 1.00 6.42 202 ARG B N 1
ATOM 4648 C CA . ARG B 1 202 ? 0.935 -39.507 -61.670 1.00 6.77 202 ARG B CA 1
ATOM 4649 C C . ARG B 1 202 ? 1.646 -39.057 -60.361 1.00 7.03 202 ARG B C 1
ATOM 4650 O O . ARG B 1 202 ? 2.498 -39.807 -59.861 1.00 6.13 202 ARG B O 1
ATOM 4658 N N . LEU B 1 203 ? 1.283 -37.882 -59.826 1.00 6.82 203 LEU B N 1
ATOM 4659 C CA . LEU B 1 203 ? 1.849 -37.437 -58.561 1.00 7.58 203 LEU B CA 1
ATOM 4660 C C . LEU B 1 203 ? 1.468 -38.396 -57.437 1.00 7.23 203 LEU B C 1
ATOM 4661 O O . LEU B 1 203 ? 2.345 -38.721 -56.586 1.00 7.43 203 LEU B O 1
ATOM 4666 N N . ALA B 1 204 ? 0.220 -38.878 -57.396 1.00 6.72 204 ALA B N 1
ATOM 4667 C CA . ALA B 1 204 ? -0.205 -39.804 -56.351 1.00 7.25 204 ALA B CA 1
ATOM 4668 C C . ALA B 1 204 ? 0.531 -41.150 -56.489 1.00 8.10 204 ALA B C 1
ATOM 4669 O O . ALA B 1 204 ? 0.961 -41.688 -55.475 1.00 6.68 204 ALA B O 1
ATOM 4671 N N . ASP B 1 205 ? 0.709 -41.624 -57.718 1.00 8.84 205 ASP B N 1
ATOM 4672 C CA . ASP B 1 205 ? 1.464 -42.797 -57.978 1.00 12.75 205 ASP B CA 1
ATOM 4673 C C . ASP B 1 205 ? 2.939 -42.663 -57.629 1.00 11.57 205 ASP B C 1
ATOM 4674 O O . ASP B 1 205 ? 3.476 -43.578 -56.993 1.00 11.61 205 ASP B O 1
ATOM 4679 N N . GLU B 1 206 ? 3.580 -41.531 -57.958 1.00 9.71 206 GLU B N 1
ATOM 4680 C CA . GLU B 1 206 ? 4.930 -41.271 -57.546 1.00 9.99 206 GLU B CA 1
ATOM 4681 C C . GLU B 1 206 ? 5.105 -41.215 -55.986 1.00 9.02 206 GLU B C 1
ATOM 4682 O O . GLU B 1 206 ? 6.086 -41.760 -55.434 1.00 8.97 206 GLU B O 1
ATOM 4688 N N . LEU B 1 207 ? 4.096 -40.727 -55.297 1.00 7.84 207 LEU B N 1
ATOM 4689 C CA . LEU B 1 207 ? 4.086 -40.724 -53.830 1.00 8.04 207 LEU B CA 1
ATOM 4690 C C . LEU B 1 207 ? 4.023 -42.173 -53.328 1.00 8.21 207 LEU B C 1
ATOM 4691 O O . LEU B 1 207 ? 4.815 -42.556 -52.471 1.00 8.25 207 LEU B O 1
ATOM 4696 N N . GLU B 1 208 ? 3.102 -42.966 -53.872 1.00 8.51 208 GLU B N 1
ATOM 4697 C CA . GLU B 1 208 ? 2.981 -44.319 -53.503 1.00 10.68 208 GLU B CA 1
ATOM 4698 C C . GLU B 1 208 ? 4.261 -45.131 -53.767 1.00 10.46 208 GLU B C 1
ATOM 4699 O O . GLU B 1 208 ? 4.676 -45.903 -52.865 1.00 9.14 208 GLU B O 1
ATOM 4705 N N . GLN B 1 209 ? 4.917 -44.894 -54.904 1.00 10.41 209 GLN B N 1
ATOM 4706 C CA . GLN B 1 209 ? 6.195 -45.535 -55.189 1.00 11.22 209 GLN B CA 1
ATOM 4707 C C . GLN B 1 209 ? 7.228 -45.142 -54.153 1.00 10.04 209 GLN B C 1
ATOM 4708 O O . GLN B 1 209 ? 8.086 -45.959 -53.778 1.00 9.10 209 GLN B O 1
ATOM 4714 N N . LEU B 1 210 ? 7.255 -43.866 -53.774 1.00 9.84 210 LEU B N 1
ATOM 4715 C CA . LEU B 1 210 ? 8.220 -43.412 -52.751 1.00 9.87 210 LEU B CA 1
ATOM 4716 C C . LEU B 1 210 ? 8.001 -44.140 -51.414 1.00 10.12 210 LEU B C 1
ATOM 4717 O O . LEU B 1 210 ? 8.994 -44.582 -50.803 1.00 11.76 210 LEU B O 1
ATOM 4722 N N . ILE B 1 211 ? 6.744 -44.276 -50.993 1.00 9.16 211 ILE B N 1
ATOM 4723 C CA . ILE B 1 211 ? 6.373 -44.897 -49.730 1.00 9.54 211 ILE B CA 1
ATOM 4724 C C . ILE B 1 211 ? 6.793 -46.404 -49.768 1.00 10.29 211 ILE B C 1
ATOM 4725 O O . ILE B 1 211 ? 7.363 -46.941 -48.793 1.00 9.01 211 ILE B O 1
ATOM 4730 N N . ILE B 1 212 ? 6.595 -47.025 -50.929 1.00 10.80 212 ILE B N 1
ATOM 4731 C CA . ILE B 1 212 ? 6.919 -48.428 -51.107 1.00 12.30 212 ILE B CA 1
ATOM 4732 C C . ILE B 1 212 ? 8.428 -48.630 -51.065 1.00 12.51 212 ILE B C 1
ATOM 4733 O O . ILE B 1 212 ? 8.941 -49.479 -50.294 1.00 14.00 212 ILE B O 1
ATOM 4738 N N . ALA B 1 213 ? 9.145 -47.806 -51.785 1.00 11.91 213 ALA B N 1
ATOM 4739 C CA . ALA B 1 213 ? 10.568 -47.917 -51.844 1.00 13.08 213 ALA B CA 1
ATOM 4740 C C . ALA B 1 213 ? 11.220 -47.641 -50.460 1.00 15.19 213 ALA B C 1
ATOM 4741 O O . ALA B 1 213 ? 12.203 -48.266 -50.130 1.00 14.32 213 ALA B O 1
ATOM 4743 N N . GLU B 1 214 ? 10.698 -46.695 -49.674 1.00 13.16 214 GLU B N 1
ATOM 4744 C CA . GLU B 1 214 ? 11.226 -46.442 -48.346 1.00 14.43 214 GLU B CA 1
ATOM 4745 C C . GLU B 1 214 ? 10.857 -47.510 -47.335 1.00 15.05 214 GLU B C 1
ATOM 4746 O O . GLU B 1 214 ? 11.576 -47.644 -46.315 1.00 18.52 214 GLU B O 1
ATOM 4752 N N . GLY B 1 215 ? 9.751 -48.219 -47.561 1.00 14.63 215 GLY B N 1
ATOM 4753 C CA . GLY B 1 215 ? 9.104 -49.108 -46.610 1.00 12.74 215 GLY B CA 1
ATOM 4754 C C . GLY B 1 215 ? 7.989 -48.344 -45.943 1.00 12.34 215 GLY B C 1
ATOM 4755 O O . GLY B 1 215 ? 8.250 -47.387 -45.208 1.00 12.91 215 GLY B O 1
ATOM 4756 N N . PRO B 1 216 ? 6.748 -48.737 -46.172 1.00 12.28 216 PRO B N 1
ATOM 4757 C CA . PRO B 1 216 ? 5.633 -47.906 -45.703 1.00 12.16 216 PRO B CA 1
ATOM 4758 C C . PRO B 1 216 ? 5.583 -47.750 -44.210 1.00 11.74 216 PRO B C 1
ATOM 4759 O O . PRO B 1 216 ? 5.174 -46.689 -43.716 1.00 13.28 216 PRO B O 1
ATOM 4763 N N . HIS B 1 217 ? 5.995 -48.777 -43.503 1.00 10.37 217 HIS B N 1
ATOM 4764 C CA . HIS B 1 217 ? 6.091 -48.754 -42.038 1.00 9.92 217 HIS B CA 1
ATOM 4765 C C . HIS B 1 217 ? 7.100 -47.717 -41.488 1.00 8.09 217 HIS B C 1
ATOM 4766 O O . HIS B 1 217 ? 7.114 -47.471 -40.285 1.00 6.91 217 HIS B O 1
ATOM 4773 N N . THR B 1 218 ? 7.959 -47.144 -42.359 1.00 7.07 218 THR B N 1
ATOM 4774 C CA . THR B 1 218 ? 8.924 -46.165 -41.981 1.00 6.98 218 THR B CA 1
ATOM 4775 C C . THR B 1 218 ? 8.404 -44.710 -42.153 1.00 6.67 218 THR B C 1
ATOM 4776 O O . THR B 1 218 ? 9.103 -43.814 -41.764 1.00 5.69 218 THR B O 1
ATOM 4780 N N . ILE B 1 219 ? 7.225 -44.531 -42.782 1.00 6.41 219 ILE B N 1
ATOM 4781 C CA . ILE B 1 219 ? 6.691 -43.229 -43.121 1.00 6.16 219 ILE B CA 1
ATOM 4782 C C . ILE B 1 219 ? 5.709 -42.768 -42.082 1.00 5.41 219 ILE B C 1
ATOM 4783 O O . ILE B 1 219 ? 4.692 -43.400 -41.858 1.00 5.14 219 ILE B O 1
ATOM 4788 N N . ALA B 1 220 ? 6.072 -41.705 -41.355 1.00 4.74 220 ALA B N 1
ATOM 4789 C CA . ALA B 1 220 ? 5.207 -41.229 -40.271 1.00 4.42 220 ALA B CA 1
ATOM 4790 C C . ALA B 1 220 ? 4.106 -40.262 -40.751 1.00 4.20 220 ALA B C 1
ATOM 4791 O O . ALA B 1 220 ? 2.957 -40.221 -40.180 1.00 4.47 220 ALA B O 1
ATOM 4793 N N . ALA B 1 221 ? 4.476 -39.384 -41.670 1.00 4.04 221 ALA B N 1
ATOM 4794 C CA . ALA B 1 221 ? 3.615 -38.277 -42.010 1.00 3.95 221 ALA B CA 1
ATOM 4795 C C . ALA B 1 221 ? 3.901 -37.687 -43.357 1.00 4.01 221 ALA B C 1
ATOM 4796 O O . ALA B 1 221 ? 4.999 -37.783 -43.903 1.00 4.01 221 ALA B O 1
ATOM 4798 N N . PHE B 1 222 ? 2.879 -37.063 -43.912 1.00 4.13 222 PHE B N 1
ATOM 4799 C CA . PHE B 1 222 ? 2.997 -36.265 -45.127 1.00 4.43 222 PHE B CA 1
ATOM 4800 C C . PHE B 1 222 ? 2.569 -34.807 -44.769 1.00 4.50 222 PHE B C 1
ATOM 4801 O O . PHE B 1 222 ? 1.520 -34.608 -44.148 1.00 4.19 222 PHE B O 1
ATOM 4809 N N . ILE B 1 223 ? 3.329 -33.816 -45.207 1.00 4.61 223 ILE B N 1
ATOM 4810 C CA . ILE B 1 223 ? 3.031 -32.409 -44.941 1.00 4.84 223 ILE B CA 1
ATOM 4811 C C . ILE B 1 223 ? 2.825 -31.654 -46.227 1.00 5.24 223 ILE B C 1
ATOM 4812 O O . ILE B 1 223 ? 3.560 -31.798 -47.180 1.00 5.40 223 ILE B O 1
ATOM 4817 N N . GLY B 1 224 ? 1.750 -30.915 -46.267 1.00 5.74 224 GLY B N 1
ATOM 4818 C CA . GLY B 1 224 ? 1.505 -30.013 -47.391 1.00 6.51 224 GLY B CA 1
ATOM 4819 C C . GLY B 1 224 ? 0.618 -28.851 -47.059 1.00 6.60 224 GLY B C 1
ATOM 4820 O O . GLY B 1 224 ? -0.316 -28.939 -46.249 1.00 6.24 224 GLY B O 1
ATOM 4821 N N . GLU B 1 225 ? 0.963 -27.741 -47.677 1.00 7.49 225 GLU B N 1
ATOM 4822 C CA . GLU B 1 225 ? 0.085 -26.581 -47.762 1.00 7.68 225 GLU B CA 1
ATOM 4823 C C . GLU B 1 225 ? -1.043 -26.897 -48.772 1.00 7.57 225 GLU B C 1
ATOM 4824 O O . GLU B 1 225 ? -0.791 -27.457 -49.846 1.00 7.49 225 GLU B O 1
ATOM 4830 N N . PRO B 1 226 ? -2.292 -26.560 -48.453 1.00 7.20 226 PRO B N 1
ATOM 4831 C CA . PRO B 1 226 ? -3.369 -26.738 -49.427 1.00 7.56 226 PRO B CA 1
ATOM 4832 C C . PRO B 1 226 ? -3.036 -26.135 -50.805 1.00 8.00 226 PRO B C 1
ATOM 4833 O O . PRO B 1 226 ? -3.160 -26.824 -51.822 1.00 8.92 226 PRO B O 1
ATOM 4837 N N . VAL B 1 227 ? -2.517 -24.921 -50.775 1.00 8.86 227 VAL B N 1
ATOM 4838 C CA . VAL B 1 227 ? -1.953 -24.184 -51.873 1.00 9.41 227 VAL B CA 1
ATOM 4839 C C . VAL B 1 227 ? -0.525 -23.732 -51.417 1.00 9.27 227 VAL B C 1
ATOM 4840 O O . VAL B 1 227 ? -0.367 -23.220 -50.321 1.00 8.18 227 VAL B O 1
ATOM 4844 N N . MET B 1 228 ? 0.509 -23.982 -52.215 1.00 8.69 228 MET B N 1
ATOM 4845 C CA . MET B 1 228 ? 1.913 -23.594 -51.844 1.00 9.42 228 MET B CA 1
ATOM 4846 C C . MET B 1 228 ? 2.116 -22.099 -52.054 1.00 9.25 228 MET B C 1
ATOM 4847 O O . MET B 1 228 ? 1.997 -21.665 -53.173 1.00 8.22 228 MET B O 1
ATOM 4852 N N . GLY B 1 229 ? 2.354 -21.342 -50.992 1.00 9.36 229 GLY B N 1
ATOM 4853 C CA . GLY B 1 229 ? 2.414 -19.892 -51.064 1.00 10.67 229 GLY B CA 1
ATOM 4854 C C . GLY B 1 229 ? 3.769 -19.386 -51.523 1.00 10.42 229 GLY B C 1
ATOM 4855 O O . GLY B 1 229 ? 3.983 -18.924 -52.685 1.00 9.92 229 GLY B O 1
ATOM 4856 N N . ALA B 1 230 ? 4.694 -19.490 -50.623 1.00 10.92 230 ALA B N 1
ATOM 4857 C CA . ALA B 1 230 ? 6.089 -19.055 -50.918 1.00 12.57 230 ALA B CA 1
ATOM 4858 C C . ALA B 1 230 ? 6.734 -19.717 -52.113 1.00 12.42 230 ALA B C 1
ATOM 4859 O O . ALA B 1 230 ? 7.563 -19.089 -52.766 1.00 12.34 230 ALA B O 1
ATOM 4861 N N . GLY B 1 231 ? 6.334 -20.944 -52.441 1.00 11.03 231 GLY B N 1
ATOM 4862 C CA . GLY B 1 231 ? 6.807 -21.592 -53.635 1.00 10.92 231 GLY B CA 1
ATOM 4863 C C . GLY B 1 231 ? 6.310 -21.134 -54.955 1.00 11.81 231 GLY B C 1
ATOM 4864 O O . GLY B 1 231 ? 6.746 -21.637 -55.995 1.00 14.09 231 GLY B O 1
ATOM 4865 N N . GLY B 1 232 ? 5.445 -20.141 -54.976 1.00 11.45 232 GLY B N 1
ATOM 4866 C CA . GLY B 1 232 ? 4.933 -19.640 -56.226 1.00 10.48 232 GLY B CA 1
ATOM 4867 C C . GLY B 1 232 ? 3.421 -19.662 -56.399 1.00 9.68 232 GLY B C 1
ATOM 4868 O O . GLY B 1 232 ? 2.988 -19.547 -57.535 1.00 9.57 232 GLY B O 1
ATOM 4869 N N . VAL B 1 233 ? 2.639 -19.736 -55.311 1.00 8.08 233 VAL B N 1
ATOM 4870 C CA . VAL B 1 233 ? 1.183 -19.807 -55.359 1.00 7.99 233 VAL B CA 1
ATOM 4871 C C . VAL B 1 233 ? 0.846 -20.979 -56.309 1.00 8.00 233 VAL B C 1
ATOM 4872 O O . VAL B 1 233 ? 0.227 -20.837 -57.402 1.00 7.57 233 VAL B O 1
ATOM 4876 N N . VAL B 1 234 ? 1.287 -22.148 -55.920 1.00 7.07 234 VAL B N 1
ATOM 4877 C CA . VAL B 1 234 ? 1.014 -23.330 -56.733 1.00 6.77 234 VAL B CA 1
ATOM 4878 C C . VAL B 1 234 ? -0.313 -23.957 -56.298 1.00 6.21 234 VAL B C 1
ATOM 4879 O O . VAL B 1 234 ? -0.422 -24.448 -55.180 1.00 5.87 234 VAL B O 1
ATOM 4883 N N . VAL B 1 235 ? -1.310 -23.927 -57.156 1.00 5.74 235 VAL B N 1
ATOM 4884 C CA . VAL B 1 235 ? -2.594 -24.590 -56.864 1.00 5.89 235 VAL B CA 1
ATOM 4885 C C . VAL B 1 235 ? -2.477 -26.027 -57.412 1.00 5.82 235 VAL B C 1
ATOM 4886 O O . VAL B 1 235 ? -2.192 -26.211 -58.633 1.00 6.28 235 VAL B O 1
ATOM 4890 N N . PRO B 1 236 ? -2.734 -27.040 -56.584 1.00 6.53 236 PRO B N 1
ATOM 4891 C CA . PRO B 1 236 ? -2.587 -28.424 -57.080 1.00 6.46 236 PRO B CA 1
ATOM 4892 C C . PRO B 1 236 ? -3.652 -28.702 -58.168 1.00 7.39 236 PRO B C 1
ATOM 4893 O O . PRO B 1 236 ? -4.684 -28.034 -58.186 1.00 6.66 236 PRO B O 1
ATOM 4897 N N . PRO B 1 237 ? -3.393 -29.681 -59.023 1.00 7.75 237 PRO B N 1
ATOM 4898 C CA . PRO B 1 237 ? -4.333 -30.048 -60.044 1.00 9.02 237 PRO B CA 1
ATOM 4899 C C . PRO B 1 237 ? -5.620 -30.599 -59.379 1.00 10.20 237 PRO B C 1
ATOM 4900 O O . PRO B 1 237 ? -5.570 -31.099 -58.233 1.00 10.07 237 PRO B O 1
ATOM 4904 N N . LYS B 1 238 ? -6.758 -30.431 -60.022 1.00 11.34 238 LYS B N 1
ATOM 4905 C CA . LYS B 1 238 ? -7.961 -31.088 -59.552 1.00 14.29 238 LYS B CA 1
ATOM 4906 C C . LYS B 1 238 ? -7.731 -32.622 -59.410 1.00 10.76 238 LYS B C 1
ATOM 4907 O O . LYS B 1 238 ? -7.080 -33.257 -60.258 1.00 12.08 238 LYS B O 1
ATOM 4913 N N . THR B 1 239 ? -8.307 -33.133 -58.347 1.00 8.92 239 THR B N 1
ATOM 4914 C CA . THR B 1 239 ? -8.246 -34.554 -57.866 1.00 8.10 239 THR B CA 1
ATOM 4915 C C . THR B 1 239 ? -6.942 -34.917 -57.143 1.00 6.63 239 THR B C 1
ATOM 4916 O O . THR B 1 239 ? -6.860 -36.018 -56.578 1.00 6.25 239 THR B O 1
ATOM 4920 N N . TYR B 1 240 ? -5.986 -33.984 -57.064 1.00 5.50 240 TYR B N 1
ATOM 4921 C CA . TYR B 1 240 ? -4.725 -34.226 -56.360 1.00 5.02 240 TYR B CA 1
ATOM 4922 C C . TYR B 1 240 ? -4.959 -34.617 -54.917 1.00 5.09 240 TYR B C 1
ATOM 4923 O O . TYR B 1 240 ? -4.526 -35.674 -54.479 1.00 4.72 240 TYR B O 1
ATOM 4932 N N . TRP B 1 241 ? -5.672 -33.806 -54.174 1.00 5.04 241 TRP B N 1
ATOM 4933 C CA . TRP B 1 241 ? -5.756 -34.078 -52.734 1.00 5.34 241 TRP B CA 1
ATOM 4934 C C . TRP B 1 241 ? -6.625 -35.348 -52.474 1.00 6.21 241 TRP B C 1
ATOM 4935 O O . TRP B 1 241 ? -6.367 -36.059 -51.509 1.00 5.80 241 TRP B O 1
ATOM 4946 N N . GLU B 1 242 ? -7.604 -35.648 -53.327 1.00 7.27 242 GLU B N 1
ATOM 4947 C CA . GLU B 1 242 ? -8.381 -36.853 -53.130 1.00 9.56 242 GLU B CA 1
ATOM 4948 C C . GLU B 1 242 ? -7.485 -38.076 -53.344 1.00 8.02 242 GLU B C 1
ATOM 4949 O O . GLU B 1 242 ? -7.533 -39.040 -52.592 1.00 7.44 242 GLU B O 1
ATOM 4955 N N . LYS B 1 243 ? -6.683 -38.031 -54.387 1.00 6.79 243 LYS B N 1
ATOM 4956 C CA . LYS B 1 243 ? -5.839 -39.155 -54.732 1.00 6.90 243 LYS B CA 1
ATOM 4957 C C . LYS B 1 243 ? -4.678 -39.319 -53.776 1.00 6.47 243 LYS B C 1
ATOM 4958 O O . LYS B 1 243 ? -4.297 -40.477 -53.408 1.00 6.06 243 LYS B O 1
ATOM 4964 N N . VAL B 1 244 ? -4.084 -38.194 -53.335 1.00 5.62 244 VAL B N 1
ATOM 4965 C CA . VAL B 1 244 ? -3.060 -38.292 -52.339 1.00 5.41 244 VAL B CA 1
ATOM 4966 C C . VAL B 1 244 ? -3.581 -38.854 -51.037 1.00 5.43 244 VAL B C 1
ATOM 4967 O O . VAL B 1 244 ? -2.909 -39.724 -50.436 1.00 5.19 244 VAL B O 1
ATOM 4971 N N . GLN B 1 245 ? -4.725 -38.369 -50.571 1.00 5.45 245 GLN B N 1
ATOM 4972 C CA . GLN B 1 245 ? -5.314 -38.892 -49.359 1.00 5.77 245 GLN B CA 1
ATOM 4973 C C . GLN B 1 245 ? -5.653 -40.349 -49.375 1.00 6.41 245 GLN B C 1
ATOM 4974 O O . GLN B 1 245 ? -5.535 -41.022 -48.327 1.00 6.73 245 GLN B O 1
ATOM 4980 N N . ALA B 1 246 ? -6.034 -40.875 -50.536 1.00 6.72 246 ALA B N 1
ATOM 4981 C CA . ALA B 1 246 ? -6.212 -42.315 -50.721 1.00 7.01 246 ALA B CA 1
ATOM 4982 C C . ALA B 1 246 ? -4.913 -43.116 -50.438 1.00 7.58 246 ALA B C 1
ATOM 4983 O O . ALA B 1 246 ? -4.928 -44.159 -49.796 1.00 7.77 246 ALA B O 1
ATOM 4985 N N . VAL B 1 247 ? -3.799 -42.599 -50.919 1.00 6.76 247 VAL B N 1
ATOM 4986 C CA . VAL B 1 247 ? -2.576 -43.231 -50.755 1.00 7.06 247 VAL B CA 1
ATOM 4987 C C . VAL B 1 247 ? -2.192 -43.246 -49.270 1.00 7.36 247 VAL B C 1
ATOM 4988 O O . VAL B 1 247 ? -1.784 -44.282 -48.744 1.00 7.24 247 VAL B O 1
ATOM 4992 N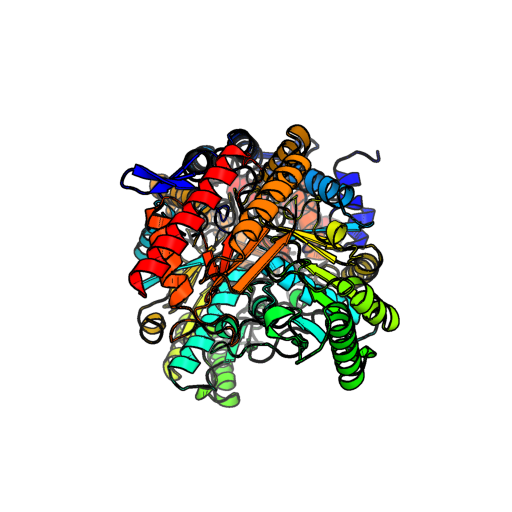 N . LEU B 1 248 ? -2.329 -42.086 -48.620 1.00 7.40 248 LEU B N 1
ATOM 4993 C CA . LEU B 1 248 ? -1.969 -41.936 -47.224 1.00 7.89 248 LEU B CA 1
ATOM 4994 C C . LEU B 1 248 ? -2.792 -42.842 -46.366 1.00 9.28 248 LEU B C 1
ATOM 4995 O O . LEU B 1 248 ? -2.243 -43.512 -45.447 1.00 8.32 248 LEU B O 1
ATOM 5000 N N . LYS B 1 249 ? -4.087 -42.845 -46.652 1.00 10.68 249 LYS B N 1
ATOM 5001 C CA . LYS B 1 249 ? -5.031 -43.621 -45.920 1.00 14.01 249 LYS B CA 1
ATOM 5002 C C . LYS B 1 249 ? -4.730 -45.156 -45.992 1.00 14.16 249 LYS B C 1
ATOM 5003 O O . LYS B 1 249 ? -4.863 -45.845 -44.993 1.00 13.02 249 LYS B O 1
ATOM 5009 N N . ARG B 1 250 ? -4.302 -45.644 -47.151 1.00 11.59 250 ARG B N 1
ATOM 5010 C CA . ARG B 1 250 ? -3.915 -47.033 -47.348 1.00 13.31 250 ARG B CA 1
ATOM 5011 C C . ARG B 1 250 ? -2.852 -47.453 -46.376 1.00 12.65 250 ARG B C 1
ATOM 5012 O O . ARG B 1 250 ? -2.895 -48.558 -45.877 1.00 13.40 250 ARG B O 1
ATOM 5020 N N . TYR B 1 251 ? -1.889 -46.561 -46.096 1.00 11.80 251 TYR B N 1
ATOM 5021 C CA . TYR B 1 251 ? -0.773 -46.907 -45.258 1.00 11.49 251 TYR B CA 1
ATOM 5022 C C . TYR B 1 251 ? -0.864 -46.324 -43.851 1.00 12.10 251 TYR B C 1
ATOM 5023 O O . TYR B 1 251 ? 0.057 -46.505 -43.071 1.00 13.43 251 TYR B O 1
ATOM 5032 N N . ASP B 1 252 ? -2.002 -45.710 -43.550 1.00 12.20 252 ASP B N 1
ATOM 5033 C CA . ASP B 1 252 ? -2.314 -45.030 -42.270 1.00 14.09 252 ASP B CA 1
ATOM 5034 C C . ASP B 1 252 ? -1.205 -43.984 -41.908 1.00 11.88 252 ASP B C 1
ATOM 5035 O O . ASP B 1 252 ? -0.815 -43.878 -40.743 1.00 13.23 252 ASP B O 1
ATOM 5040 N N . ILE B 1 253 ? -0.721 -43.247 -42.898 1.00 8.82 253 ILE B N 1
ATOM 5041 C CA . ILE B 1 253 ? 0.215 -42.186 -42.682 1.00 7.66 253 ILE B CA 1
ATOM 5042 C C . ILE B 1 253 ? -0.566 -40.924 -42.227 1.00 7.33 253 ILE B C 1
ATOM 5043 O O . ILE B 1 253 ? -1.522 -40.569 -42.848 1.00 6.98 253 ILE B O 1
ATOM 5048 N N . LEU B 1 254 ? -0.010 -40.159 -41.280 1.00 6.54 254 LEU B N 1
ATOM 5049 C CA . LEU B 1 254 ? -0.596 -38.896 -40.846 1.00 5.73 254 LEU B CA 1
ATOM 5050 C C . LEU B 1 254 ? -0.528 -37.827 -41.952 1.00 5.35 254 LEU B C 1
ATOM 5051 O O . LEU B 1 254 ? 0.445 -37.713 -42.665 1.00 5.02 254 LEU B O 1
ATOM 5056 N N . LEU B 1 255 ? -1.585 -37.030 -42.026 1.00 4.83 255 LEU B N 1
ATOM 5057 C CA . LEU B 1 255 ? -1.595 -35.838 -42.875 1.00 4.61 255 LEU B CA 1
ATOM 5058 C C . LEU B 1 255 ? -1.434 -34.593 -42.019 1.00 4.09 255 LEU B C 1
ATOM 5059 O O . LEU B 1 255 ? -2.245 -34.352 -41.129 1.00 3.62 255 LEU B O 1
ATOM 5064 N N . ILE B 1 256 ? -0.419 -33.812 -42.316 1.00 3.99 256 ILE B N 1
ATOM 5065 C CA . ILE B 1 256 ? -0.246 -32.481 -41.704 1.00 4.10 256 ILE B CA 1
ATOM 5066 C C . ILE B 1 256 ? -0.633 -31.409 -42.731 1.00 4.09 256 ILE B C 1
ATOM 5067 O O . ILE B 1 256 ? -0.008 -31.307 -43.808 1.00 4.05 256 ILE B O 1
ATOM 5072 N N . ALA B 1 257 ? -1.702 -30.662 -42.443 1.00 4.15 257 ALA B N 1
ATOM 5073 C CA . ALA B 1 257 ? -2.102 -29.530 -43.294 1.00 4.31 257 ALA B CA 1
ATOM 5074 C C . ALA B 1 257 ? -1.381 -28.287 -42.755 1.00 4.62 257 ALA B C 1
ATOM 5075 O O . ALA B 1 257 ? -1.601 -27.883 -41.607 1.00 4.71 257 ALA B O 1
ATOM 5077 N N . ASP B 1 258 ? -0.507 -27.726 -43.547 1.00 5.28 258 ASP B N 1
ATOM 5078 C CA . ASP B 1 258 ? 0.216 -26.496 -43.194 1.00 6.43 258 ASP B CA 1
ATOM 5079 C C . ASP B 1 258 ? -0.630 -25.288 -43.713 1.00 6.57 258 ASP B C 1
ATOM 5080 O O . ASP B 1 258 ? -0.603 -24.982 -44.921 1.00 6.31 258 ASP B O 1
ATOM 5085 N N . GLU B 1 259 ? -1.402 -24.698 -42.798 1.00 6.60 259 GLU B N 1
ATOM 5086 C CA . GLU B 1 259 ? -2.338 -23.619 -43.104 1.00 7.53 259 GLU B CA 1
ATOM 5087 C C . GLU B 1 259 ? -1.802 -22.273 -42.653 1.00 7.73 259 GLU B C 1
ATOM 5088 O O . GLU B 1 259 ? -2.569 -21.347 -42.407 1.00 7.53 259 GLU B O 1
ATOM 5094 N N . VAL B 1 260 ? -0.484 -22.153 -42.651 1.00 8.15 260 VAL B N 1
ATOM 5095 C CA . VAL B 1 260 ? 0.210 -20.949 -42.214 1.00 8.30 260 VAL B CA 1
ATOM 5096 C C . VAL B 1 260 ? -0.242 -19.778 -43.096 1.00 8.89 260 VAL B C 1
ATOM 5097 O O . VAL B 1 260 ? -0.594 -18.719 -42.545 1.00 7.95 260 VAL B O 1
ATOM 5101 N N . ILE B 1 261 ? -0.282 -19.976 -44.393 1.00 8.74 261 ILE B N 1
ATOM 5102 C CA . ILE B 1 261 ? -0.861 -18.953 -45.322 1.00 10.15 261 ILE B CA 1
ATOM 5103 C C . ILE B 1 261 ? -2.370 -19.096 -45.582 1.00 11.29 261 ILE B C 1
ATOM 5104 O O . ILE B 1 261 ? -3.138 -18.143 -45.519 1.00 10.34 261 ILE B O 1
ATOM 5109 N N . CYS B 1 262 ? -2.827 -20.325 -45.812 1.00 11.65 262 CYS B N 1
ATOM 5110 C CA . CYS B 1 262 ? -4.203 -20.561 -46.258 1.00 12.63 262 CYS B CA 1
ATOM 5111 C C . CYS B 1 262 ? -5.249 -20.386 -45.167 1.00 13.07 262 CYS B C 1
ATOM 5112 O O . CYS B 1 262 ? -6.443 -20.249 -45.468 1.00 13.45 262 CYS B O 1
ATOM 5115 N N . GLY B 1 263 ? -4.823 -20.358 -43.905 1.00 12.34 263 GLY B N 1
ATOM 5116 C CA . GLY B 1 263 ? -5.746 -20.255 -42.798 1.00 13.30 263 GLY B CA 1
ATOM 5117 C C . GLY B 1 263 ? -6.456 -18.906 -42.677 1.00 13.55 263 GLY B C 1
ATOM 5118 O O . GLY B 1 263 ? -5.917 -17.847 -43.040 1.00 19.26 263 GLY B O 1
ATOM 5119 N N . PHE B 1 264 ? -7.663 -18.965 -42.159 1.00 11.58 264 PHE B N 1
ATOM 5120 C CA . PHE B 1 264 ? -8.519 -17.825 -41.847 1.00 10.85 264 PHE B CA 1
ATOM 5121 C C . PHE B 1 264 ? -8.940 -16.962 -43.050 1.00 10.35 264 PHE B C 1
ATOM 5122 O O . PHE B 1 264 ? -8.770 -15.740 -43.070 1.00 10.60 264 PHE B O 1
ATOM 5130 N N . GLY B 1 265 ? -9.534 -17.635 -44.010 1.00 8.72 265 GLY B N 1
ATOM 5131 C CA . GLY B 1 265 ? -10.228 -17.033 -45.085 1.00 8.14 265 GLY B CA 1
ATOM 5132 C C . GLY B 1 265 ? -9.492 -16.770 -46.364 1.00 7.76 265 GLY B C 1
ATOM 5133 O O . GLY B 1 265 ? -10.084 -16.273 -47.309 1.00 7.84 265 GLY B O 1
ATOM 5134 N N . ARG B 1 266 ? -8.246 -17.175 -46.480 1.00 7.08 266 ARG B N 1
ATOM 5135 C CA . ARG B 1 266 ? -7.484 -16.816 -47.645 1.00 7.17 266 ARG B CA 1
ATOM 5136 C C . ARG B 1 266 ? -7.987 -17.477 -48.948 1.00 7.15 266 ARG B C 1
ATOM 5137 O O . ARG B 1 266 ? -7.820 -16.920 -50.016 1.00 7.16 266 ARG B O 1
ATOM 5145 N N . THR B 1 267 ? -8.478 -18.716 -48.882 1.00 7.30 267 THR B N 1
ATOM 5146 C CA . THR B 1 267 ? -8.753 -19.484 -50.082 1.00 7.54 267 THR B CA 1
ATOM 5147 C C . THR B 1 267 ? -10.229 -19.534 -50.389 1.00 8.23 267 THR B C 1
ATOM 5148 O O . THR B 1 267 ? -10.597 -20.270 -51.248 1.00 8.57 267 THR B O 1
ATOM 5152 N N . GLY B 1 268 ? -11.068 -18.768 -49.720 1.00 8.52 268 GLY B N 1
ATOM 5153 C CA . GLY B 1 268 ? -12.479 -18.832 -50.031 1.00 9.99 268 GLY B CA 1
ATOM 5154 C C . GLY B 1 268 ? -13.347 -19.562 -49.020 1.00 10.44 268 GLY B C 1
ATOM 5155 O O . GLY B 1 268 ? -14.586 -19.433 -49.046 1.00 12.71 268 GLY B O 1
ATOM 5156 N N . ASN B 1 269 ? -12.698 -20.182 -48.043 1.00 9.38 269 ASN B N 1
ATOM 5157 C CA . ASN B 1 269 ? -13.311 -20.764 -46.916 1.00 8.70 269 ASN B CA 1
ATOM 5158 C C . ASN B 1 269 ? -12.428 -20.446 -45.727 1.00 8.20 269 ASN B C 1
ATOM 5159 O O . ASN B 1 269 ? -11.357 -19.959 -45.877 1.00 7.96 269 ASN B O 1
ATOM 5164 N N . LEU B 1 270 ? -12.872 -20.719 -44.521 1.00 8.39 270 LEU B N 1
ATOM 5165 C CA . LEU B 1 270 ? -12.106 -20.427 -43.347 1.00 8.31 270 LEU B CA 1
ATOM 5166 C C . LEU B 1 270 ? -10.735 -21.122 -43.382 1.00 8.33 270 LEU B C 1
ATOM 5167 O O . LEU B 1 270 ? -9.709 -20.472 -43.125 1.00 7.43 270 LEU B O 1
ATOM 5172 N N . PHE B 1 271 ? -10.679 -22.406 -43.815 1.00 8.07 271 PHE B N 1
ATOM 5173 C CA . PHE B 1 271 ? -9.414 -23.099 -43.994 1.00 8.33 271 PHE B CA 1
ATOM 5174 C C . PHE B 1 271 ? -9.207 -23.635 -45.377 1.00 7.80 271 PHE B C 1
ATOM 5175 O O . PHE B 1 271 ? -10.143 -24.045 -46.057 1.00 7.31 271 PHE B O 1
ATOM 5183 N N . GLY B 1 272 ? -7.970 -23.634 -45.830 1.00 7.43 272 GLY B N 1
ATOM 5184 C CA . GLY B 1 272 ? -7.664 -24.243 -47.116 1.00 7.30 272 GLY B CA 1
ATOM 5185 C C . GLY B 1 272 ? -8.037 -25.729 -47.157 1.00 7.52 272 GLY B C 1
ATOM 5186 O O . GLY B 1 272 ? -8.373 -26.293 -48.264 1.00 7.06 272 GLY B O 1
ATOM 5187 N N . SER B 1 273 ? -7.986 -26.380 -45.998 1.00 7.46 273 SER B N 1
ATOM 5188 C CA . SER B 1 273 ? -8.403 -27.795 -45.910 1.00 8.60 273 SER B CA 1
ATOM 5189 C C . SER B 1 273 ? -9.881 -27.982 -46.329 1.00 8.95 273 SER B C 1
ATOM 5190 O O . SER B 1 273 ? -10.205 -29.059 -46.880 1.00 10.02 273 SER B O 1
ATOM 5193 N N . GLN B 1 274 ? -10.753 -27.003 -46.058 1.00 8.82 274 GLN B N 1
ATOM 5194 C CA . GLN B 1 274 ? -12.127 -27.070 -46.525 1.00 10.22 274 GLN B CA 1
ATOM 5195 C C . GLN B 1 274 ? -12.180 -26.865 -48.013 1.00 9.88 274 GLN B C 1
ATOM 5196 O O . GLN B 1 274 ? -12.854 -27.597 -48.703 1.00 9.35 274 GLN B O 1
ATOM 5202 N N . THR B 1 275 ? -11.420 -25.920 -48.518 1.00 8.78 275 THR B N 1
ATOM 5203 C CA . THR B 1 275 ? -11.493 -25.625 -49.932 1.00 8.81 275 THR B CA 1
ATOM 5204 C C . THR B 1 275 ? -11.036 -26.819 -50.773 1.00 8.70 275 THR B C 1
ATOM 5205 O O . THR B 1 275 ? -11.552 -27.019 -51.857 1.00 7.48 275 THR B O 1
ATOM 5209 N N . PHE B 1 276 ? -10.033 -27.556 -50.284 1.00 8.52 276 PHE B N 1
ATOM 5210 C CA . PHE B 1 276 ? -9.468 -28.718 -50.977 1.00 9.63 276 PHE B CA 1
ATOM 5211 C C . PHE B 1 276 ? -9.892 -30.092 -50.428 1.00 10.09 276 PHE B C 1
ATOM 5212 O O . PHE B 1 276 ? -9.380 -31.134 -50.830 1.00 10.54 276 PHE B O 1
ATOM 5220 N N . ASP B 1 277 ? -10.884 -30.102 -49.580 1.00 11.31 277 ASP B N 1
ATOM 5221 C CA . ASP B 1 277 ? -11.416 -31.308 -48.950 1.00 12.97 277 ASP B CA 1
ATOM 5222 C C . ASP B 1 277 ? -10.279 -32.232 -48.369 1.00 11.74 277 ASP B C 1
ATOM 5223 O O . ASP B 1 277 ? -10.175 -33.424 -48.694 1.00 10.79 277 ASP B O 1
ATOM 5228 N N . MET B 1 278 ? -9.430 -31.630 -47.549 1.00 9.36 278 MET B N 1
ATOM 5229 C CA . MET B 1 278 ? -8.359 -32.361 -46.861 1.00 9.10 278 MET B CA 1
ATOM 5230 C C . MET B 1 278 ? -8.823 -32.691 -45.470 1.00 8.99 278 MET B C 1
ATOM 5231 O O . MET B 1 278 ? -9.539 -31.899 -44.875 1.00 7.56 278 MET B O 1
ATOM 5236 N N . LYS B 1 279 ? -8.385 -33.831 -44.930 1.00 9.08 279 LYS B N 1
ATOM 5237 C CA . LYS B 1 279 ? -8.808 -34.265 -43.588 1.00 9.42 279 LYS B CA 1
ATOM 5238 C C . LYS B 1 279 ? -7.538 -34.472 -42.761 1.00 7.67 279 LYS B C 1
ATOM 5239 O O . LYS B 1 279 ? -7.054 -35.564 -42.611 1.00 6.81 279 LYS B O 1
ATOM 5245 N N . PRO B 1 280 ? -6.915 -33.380 -42.348 1.00 6.19 280 PRO B N 1
ATOM 5246 C CA . PRO B 1 280 ? -5.663 -33.530 -41.635 1.00 5.84 280 PRO B CA 1
ATOM 5247 C C . PRO B 1 280 ? -5.814 -34.112 -40.237 1.00 5.66 280 PRO B C 1
ATOM 5248 O O . PRO B 1 280 ? -6.843 -33.884 -39.605 1.00 5.88 280 PRO B O 1
ATOM 5252 N N . ASP B 1 281 ? -4.739 -34.761 -39.746 1.00 5.22 281 ASP B N 1
ATOM 5253 C CA . ASP B 1 281 ? -4.628 -35.137 -38.375 1.00 5.18 281 ASP B CA 1
ATOM 5254 C C . ASP B 1 281 ? -4.049 -33.984 -37.521 1.00 4.59 281 ASP B C 1
ATOM 5255 O O . ASP B 1 281 ? -4.284 -33.913 -36.347 1.00 3.90 281 ASP B O 1
ATOM 5260 N N . ILE B 1 282 ? -3.278 -33.115 -38.172 1.00 4.17 282 ILE B N 1
ATOM 5261 C CA . ILE B 1 282 ? -2.562 -32.024 -37.527 1.00 3.95 282 ILE B CA 1
ATOM 5262 C C . ILE B 1 282 ? -2.761 -30.828 -38.452 1.00 3.84 282 ILE B C 1
ATOM 5263 O O . ILE B 1 282 ? -2.569 -30.924 -39.686 1.00 3.59 282 ILE B O 1
ATOM 5268 N N . LEU B 1 283 ? -3.125 -29.697 -37.857 1.00 3.90 283 LEU B N 1
ATOM 5269 C CA . LEU B 1 283 ? -3.329 -28.477 -38.653 1.00 4.28 283 LEU B CA 1
ATOM 5270 C C . LEU B 1 283 ? -2.527 -27.311 -38.038 1.00 4.32 283 LEU B C 1
ATOM 5271 O O . LEU B 1 283 ? -2.681 -27.019 -36.835 1.00 4.03 283 LEU B O 1
ATOM 5276 N N . VAL B 1 284 ? -1.606 -26.752 -38.823 1.00 4.28 284 VAL B N 1
ATOM 5277 C CA . VAL B 1 284 ? -0.709 -25.766 -38.367 1.00 4.66 284 VAL B CA 1
ATOM 5278 C C . VAL B 1 284 ? -1.159 -24.350 -38.864 1.00 5.30 284 VAL B C 1
ATOM 5279 O O . VAL B 1 284 ? -1.582 -24.155 -40.042 1.00 4.65 284 VAL B O 1
ATOM 5283 N N . MET B 1 285 ? -1.166 -23.407 -37.924 1.00 6.29 285 MET B N 1
ATOM 5284 C CA . MET B 1 285 ? -1.627 -22.079 -38.184 1.00 7.38 285 MET B CA 1
ATOM 5285 C C . MET B 1 285 ? -0.598 -21.059 -37.734 1.00 8.66 285 MET B C 1
ATOM 5286 O O . MET B 1 285 ? 0.131 -21.248 -36.754 1.00 7.40 285 MET B O 1
ATOM 5291 N N . SER B 1 286 ? -0.617 -19.930 -38.408 1.00 9.62 286 SER B N 1
ATOM 5292 C CA . SER B 1 286 ? 0.015 -18.731 -37.896 1.00 13.37 286 SER B CA 1
ATOM 5293 C C . SER B 1 286 ? -0.603 -17.491 -38.625 1.00 16.24 286 SER B C 1
ATOM 5294 O O . SER B 1 286 ? -1.743 -17.566 -39.223 1.00 15.85 286 SER B O 1
ATOM 5297 N N . LYS B 1 287 ? 0.160 -16.392 -38.645 1.00 16.91 287 LYS B N 1
ATOM 5298 C CA . LYS B 1 287 ? -0.080 -15.339 -39.583 1.00 14.43 287 LYS B CA 1
ATOM 5299 C C . LYS B 1 287 ? -1.449 -14.788 -39.345 1.00 14.31 287 LYS B C 1
ATOM 5300 O O . LYS B 1 287 ? -1.582 -13.914 -38.438 1.00 14.41 287 LYS B O 1
ATOM 5306 N N . GLN B 1 288 ? -2.446 -15.231 -40.124 1.00 12.98 288 GLN B N 1
ATOM 5307 C CA . GLN B 1 288 ? -3.734 -14.592 -40.027 1.00 14.22 288 GLN B CA 1
ATOM 5308 C C . GLN B 1 288 ? -4.394 -14.809 -38.647 1.00 12.62 288 GLN B C 1
ATOM 5309 O O . GLN B 1 288 ? -5.342 -14.196 -38.356 1.00 12.91 288 GLN B O 1
ATOM 5315 N N . LEU B 1 289 ? -3.814 -15.672 -37.836 1.00 11.73 289 LEU B N 1
ATOM 5316 C CA . LEU B 1 289 ? -4.301 -15.938 -36.515 1.00 9.91 289 LEU B CA 1
ATOM 5317 C C . LEU B 1 289 ? -4.384 -14.655 -35.695 1.00 8.69 289 LEU B C 1
ATOM 5318 O O . LEU B 1 289 ? -5.314 -14.442 -35.000 1.00 7.25 289 LEU B O 1
ATOM 5323 N N . SER B 1 290 ? -3.355 -13.823 -35.807 1.00 8.23 290 SER B N 1
ATOM 5324 C CA . SER B 1 290 ? -3.249 -12.510 -35.160 1.00 7.50 290 SER B CA 1
ATOM 5325 C C . SER B 1 290 ? -3.122 -11.312 -36.170 1.00 6.33 290 SER B C 1
ATOM 5326 O O . SER B 1 290 ? -2.742 -10.241 -35.771 1.00 6.27 290 SER B O 1
ATOM 5329 N N . SER B 1 291 ? -3.290 -11.585 -37.438 1.00 5.71 291 SER B N 1
ATOM 5330 C CA . SER B 1 291 ? -3.043 -10.713 -38.566 1.00 5.53 291 SER B CA 1
ATOM 5331 C C . SER B 1 291 ? -1.607 -10.184 -38.482 1.00 5.81 291 SER B C 1
ATOM 5332 O O . SER B 1 291 ? -1.324 -9.102 -38.896 1.00 5.20 291 SER B O 1
ATOM 5335 N N . SER B 1 292 ? -0.751 -10.990 -37.871 1.00 6.00 292 SER B N 1
ATOM 5336 C CA . SER B 1 292 ? 0.611 -10.698 -37.637 1.00 6.91 292 SER B CA 1
ATOM 5337 C C . SER B 1 292 ? 0.867 -9.464 -36.716 1.00 6.02 292 SER B C 1
ATOM 5338 O O . SER B 1 292 ? 1.936 -8.994 -36.636 1.00 6.15 292 SER B O 1
ATOM 5341 N N . TYR B 1 293 ? -0.153 -8.992 -36.021 1.00 5.33 293 TYR B N 1
ATOM 5342 C CA . TYR B 1 293 ? -0.012 -7.880 -35.104 1.00 4.85 293 TYR B CA 1
ATOM 5343 C C . TYR B 1 293 ? 0.905 -8.238 -33.903 1.00 5.12 293 TYR B C 1
ATOM 5344 O O . TYR B 1 293 ? 1.552 -7.402 -33.373 1.00 4.69 293 TYR B O 1
ATOM 5353 N N . LEU B 1 294 ? 0.942 -9.508 -33.560 1.00 5.02 294 LEU B N 1
ATOM 5354 C CA . LEU B 1 294 ? 1.894 -10.025 -32.602 1.00 5.23 294 LEU B CA 1
ATOM 5355 C C . LEU B 1 294 ? 2.335 -11.458 -32.963 1.00 5.96 294 LEU B C 1
ATOM 5356 O O . LEU B 1 294 ? 1.603 -12.173 -33.634 1.00 6.01 294 LEU B O 1
ATOM 5361 N N . PRO B 1 295 ? 3.568 -11.824 -32.478 1.00 6.67 295 PRO B N 1
ATOM 5362 C CA . PRO B 1 295 ? 3.958 -13.210 -32.854 1.00 7.10 295 PRO B CA 1
ATOM 5363 C C . PRO B 1 295 ? 3.200 -14.303 -32.091 1.00 7.35 295 PRO B C 1
ATOM 5364 O O . PRO B 1 295 ? 3.265 -14.385 -30.904 1.00 7.45 295 PRO B O 1
ATOM 5368 N N . ILE B 1 296 ? 2.448 -15.089 -32.803 1.00 7.02 296 ILE B N 1
ATOM 5369 C CA . ILE B 1 296 ? 1.771 -16.266 -32.224 1.00 7.20 296 ILE B CA 1
ATOM 5370 C C . ILE B 1 296 ? 1.410 -17.244 -33.327 1.00 6.92 296 ILE B C 1
ATOM 5371 O O . ILE B 1 296 ? 1.022 -16.850 -34.375 1.00 7.07 296 ILE B O 1
ATOM 5376 N N . S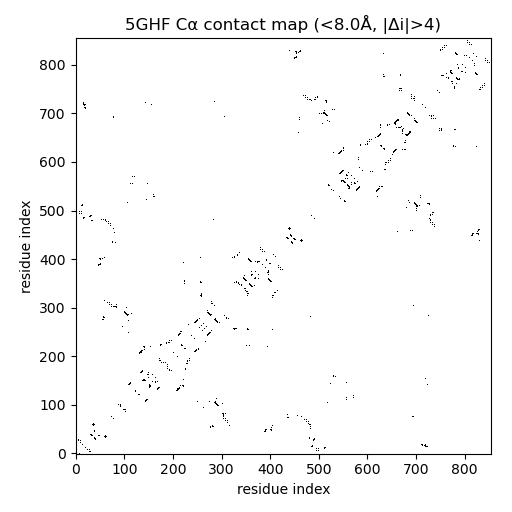ER B 1 297 ? 1.456 -18.513 -32.981 1.00 6.28 297 SER B N 1
ATOM 5377 C CA . SER B 1 297 ? 1.198 -19.634 -33.874 1.00 5.76 297 SER B CA 1
ATOM 5378 C C . SER B 1 297 ? 0.647 -20.810 -33.036 1.00 4.97 297 SER B C 1
ATOM 5379 O O . SER B 1 297 ? 0.748 -20.861 -31.826 1.00 4.76 297 SER B O 1
ATOM 5382 N N . ALA B 1 298 ? -0.021 -21.709 -33.706 1.00 4.29 298 ALA B N 1
ATOM 5383 C CA . ALA B 1 298 ? -0.601 -22.820 -33.033 1.00 3.95 298 ALA B CA 1
ATOM 5384 C C . ALA B 1 298 ? -0.736 -24.007 -33.966 1.00 3.84 298 ALA B C 1
ATOM 5385 O O . ALA B 1 298 ? -0.730 -23.853 -35.170 1.00 4.03 298 ALA B O 1
ATOM 5387 N N . PHE B 1 299 ? -0.863 -25.171 -33.391 1.00 3.44 299 PHE B N 1
ATOM 5388 C CA . PHE B 1 299 ? -1.347 -26.300 -34.210 1.00 3.29 299 PHE B CA 1
ATOM 5389 C C . PHE B 1 299 ? -2.366 -27.065 -33.422 1.00 3.25 299 PHE B C 1
ATOM 5390 O O . PHE B 1 299 ? -2.344 -27.081 -32.167 1.00 3.13 299 PHE B O 1
ATOM 5398 N N . LEU B 1 300 ? -3.251 -27.671 -34.174 1.00 3.36 300 LEU B N 1
ATOM 5399 C CA . LEU B 1 300 ? -4.301 -28.522 -33.661 1.00 3.57 300 LEU B CA 1
ATOM 5400 C C . LEU B 1 300 ? -3.892 -29.978 -33.953 1.00 3.38 300 LEU B C 1
ATOM 5401 O O . LEU B 1 300 ? -3.400 -30.289 -35.030 1.00 3.15 300 LEU B O 1
ATOM 5406 N N . ILE B 1 301 ? -4.198 -30.861 -33.006 1.00 3.40 301 ILE B N 1
ATOM 5407 C CA . ILE B 1 301 ? -4.040 -32.292 -33.142 1.00 3.39 301 ILE B CA 1
ATOM 5408 C C . ILE B 1 301 ? -5.361 -33.009 -32.807 1.00 3.76 301 ILE B C 1
ATOM 5409 O O . ILE B 1 301 ? -6.126 -32.585 -31.947 1.00 3.62 301 ILE B O 1
ATOM 5414 N N . ASN B 1 302 ? -5.600 -34.126 -33.493 1.00 4.13 302 ASN B N 1
ATOM 5415 C CA . ASN B 1 302 ? -6.778 -34.874 -33.237 1.00 4.58 302 ASN B CA 1
ATOM 5416 C C . ASN B 1 302 ? -6.538 -35.863 -32.098 1.00 5.04 302 ASN B C 1
ATOM 5417 O O . ASN B 1 302 ? -5.403 -36.018 -31.633 1.00 4.55 302 ASN B O 1
ATOM 5422 N N . GLU B 1 303 ? -7.565 -36.584 -31.742 1.00 5.86 303 GLU B N 1
ATOM 5423 C CA . GLU B 1 303 ? -7.456 -37.595 -30.641 1.00 7.66 303 GLU B CA 1
ATOM 5424 C C . GLU B 1 303 ? -6.446 -38.739 -30.960 1.00 7.26 303 GLU B C 1
ATOM 5425 O O . GLU B 1 303 ? -5.705 -39.190 -30.064 1.00 7.68 303 GLU B O 1
ATOM 5431 N N . ARG B 1 304 ? -6.365 -39.157 -32.211 1.00 6.33 304 ARG B N 1
ATOM 5432 C CA . ARG B 1 304 ? -5.445 -40.197 -32.651 1.00 6.97 304 ARG B CA 1
ATOM 5433 C C . ARG B 1 304 ? -3.989 -39.767 -32.380 1.00 6.02 304 ARG B C 1
ATOM 5434 O O . ARG B 1 304 ? -3.102 -40.591 -32.090 1.00 5.42 304 ARG B O 1
ATOM 5442 N N . VAL B 1 305 ? -3.713 -38.469 -32.541 1.00 5.08 305 VAL B N 1
ATOM 5443 C CA . VAL B 1 305 ? -2.373 -37.914 -32.250 1.00 4.42 305 VAL B CA 1
ATOM 5444 C C . VAL B 1 305 ? -2.152 -37.679 -30.760 1.00 4.17 305 VAL B C 1
ATOM 5445 O O . VAL B 1 305 ? -1.113 -38.072 -30.201 1.00 4.03 305 VAL B O 1
ATOM 5449 N N . TYR B 1 306 ? -3.119 -37.074 -30.082 1.00 3.97 306 TYR B N 1
ATOM 5450 C CA . TYR B 1 306 ? -2.997 -36.686 -28.687 1.00 3.88 306 TYR B CA 1
ATOM 5451 C C . TYR B 1 306 ? -2.875 -37.867 -27.715 1.00 4.15 306 TYR B C 1
ATOM 5452 O O . TYR B 1 306 ? -1.970 -37.893 -26.868 1.00 3.83 306 TYR B O 1
ATOM 5461 N N . ALA B 1 307 ? -3.796 -38.829 -27.840 1.00 4.06 307 ALA B N 1
ATOM 5462 C CA . ALA B 1 307 ? -3.886 -39.880 -26.815 1.00 4.43 307 ALA B CA 1
ATOM 5463 C C . ALA B 1 307 ? -2.533 -40.617 -26.549 1.00 4.19 307 ALA B C 1
ATOM 5464 O O . ALA B 1 307 ? -2.135 -40.685 -25.404 1.00 4.36 307 ALA B O 1
ATOM 5466 N N . PRO B 1 308 ? -1.811 -41.069 -27.573 1.00 4.07 308 PRO B N 1
ATOM 5467 C CA . PRO B 1 308 ? -0.557 -41.753 -27.225 1.00 4.06 308 PRO B CA 1
ATOM 5468 C C . PRO B 1 308 ? 0.549 -40.827 -26.719 1.00 4.07 308 PRO B C 1
ATOM 5469 O O . PRO B 1 308 ? 1.340 -41.259 -25.906 1.00 3.84 308 PRO B O 1
ATOM 5473 N N . ILE B 1 309 ? 0.589 -39.570 -27.188 1.00 4.22 309 ILE B N 1
ATOM 5474 C CA . ILE B 1 309 ? 1.545 -38.575 -26.639 1.00 4.42 309 ILE B CA 1
ATOM 5475 C C . ILE B 1 309 ? 1.223 -38.376 -25.167 1.00 4.28 309 ILE B C 1
ATOM 5476 O O . ILE B 1 309 ? 2.129 -38.367 -24.377 1.00 4.37 309 ILE B O 1
ATOM 5481 N N . ALA B 1 310 ? -0.045 -38.247 -24.806 1.00 4.14 310 ALA B N 1
ATOM 5482 C CA . ALA B 1 310 ? -0.385 -38.026 -23.423 1.00 4.51 310 ALA B CA 1
ATOM 5483 C C . ALA B 1 310 ? 0.162 -39.164 -22.545 1.00 4.73 310 ALA B C 1
ATOM 5484 O O . ALA B 1 310 ? 0.722 -38.890 -21.436 1.00 4.59 310 ALA B O 1
ATOM 5486 N N . GLU B 1 311 ? -0.111 -40.408 -22.967 1.00 5.11 311 GLU B N 1
ATOM 5487 C CA . GLU B 1 311 ? 0.329 -41.575 -22.204 1.00 5.53 311 GLU B CA 1
ATOM 5488 C C . GLU B 1 311 ? 1.871 -41.616 -22.012 1.00 5.12 311 GLU B C 1
ATOM 5489 O O . GLU B 1 311 ? 2.355 -41.875 -20.920 1.00 4.66 311 GLU B O 1
ATOM 5495 N N . GLU B 1 312 ? 2.610 -41.361 -23.068 1.00 4.92 312 GLU B N 1
ATOM 5496 C CA . GLU B 1 312 ? 4.070 -41.266 -22.976 1.00 5.06 312 GLU B CA 1
ATOM 5497 C C . GLU B 1 312 ? 4.519 -40.144 -22.047 1.00 4.73 312 GLU B C 1
ATOM 5498 O O . GLU B 1 312 ? 5.412 -40.366 -21.207 1.00 4.54 312 GLU B O 1
ATOM 5504 N N . SER B 1 313 ? 3.864 -38.970 -22.092 1.00 4.41 313 SER B N 1
ATOM 5505 C CA . SER B 1 313 ? 4.257 -37.871 -21.173 1.00 4.45 313 SER B CA 1
ATOM 5506 C C . SER B 1 313 ? 4.079 -38.298 -19.692 1.00 5.01 313 SER B C 1
ATOM 5507 O O . SER B 1 313 ? 4.866 -37.895 -18.805 1.00 4.73 313 SER B O 1
ATOM 5510 N N . HIS B 1 314 ? 3.080 -39.125 -19.465 1.00 5.18 314 HIS B N 1
ATOM 5511 C CA . HIS B 1 314 ? 2.804 -39.645 -18.120 1.00 6.51 314 HIS B CA 1
ATOM 5512 C C . HIS B 1 314 ? 3.877 -40.681 -17.669 1.00 6.87 314 HIS B C 1
ATOM 5513 O O . HIS B 1 314 ? 4.283 -40.669 -16.525 1.00 7.62 314 HIS B O 1
ATOM 5520 N N . LYS B 1 315 ? 4.401 -41.479 -18.574 1.00 6.65 315 LYS B N 1
ATOM 5521 C CA . LYS B 1 315 ? 5.464 -42.416 -18.191 1.00 7.17 315 LYS B CA 1
ATOM 5522 C C . LYS B 1 315 ? 6.748 -41.681 -17.914 1.00 6.89 315 LYS B C 1
ATOM 5523 O O . LYS B 1 315 ? 7.480 -42.000 -16.981 1.00 7.33 315 LYS B O 1
ATOM 5529 N N . ILE B 1 316 ? 7.032 -40.681 -18.708 1.00 6.25 316 ILE B N 1
ATOM 5530 C CA . ILE B 1 316 ? 8.277 -39.869 -18.537 1.00 6.02 316 ILE B CA 1
ATOM 5531 C C . ILE B 1 316 ? 8.142 -38.932 -17.326 1.00 6.32 316 ILE B C 1
ATOM 5532 O O . ILE B 1 316 ? 9.099 -38.700 -16.674 1.00 6.70 316 ILE B O 1
ATOM 5537 N N . GLY B 1 317 ? 6.987 -38.344 -17.081 1.00 6.16 317 GLY B N 1
ATOM 5538 C CA . GLY B 1 317 ? 6.737 -37.453 -15.926 1.00 6.22 317 GLY B CA 1
ATOM 5539 C C . GLY B 1 317 ? 6.439 -36.031 -16.398 1.00 5.90 317 GLY B C 1
ATOM 5540 O O . GLY B 1 317 ? 6.028 -35.203 -15.621 1.00 5.86 317 GLY B O 1
ATOM 5541 N N . THR B 1 318 ? 6.706 -35.751 -17.646 1.00 5.64 318 THR B N 1
ATOM 5542 C CA . THR B 1 318 ? 6.407 -34.495 -18.237 1.00 5.85 318 THR B CA 1
ATOM 5543 C C . THR B 1 318 ? 6.452 -34.656 -19.782 1.00 5.25 318 THR B C 1
ATOM 5544 O O . THR B 1 318 ? 7.049 -35.619 -20.309 1.00 4.81 318 THR B O 1
ATOM 5548 N N . LEU B 1 319 ? 5.888 -33.688 -20.500 1.00 4.68 319 LEU B N 1
ATOM 5549 C CA . LEU B 1 319 ? 6.067 -33.592 -21.935 1.00 4.25 319 LEU B CA 1
ATOM 5550 C C . LEU B 1 319 ? 7.191 -32.608 -22.146 1.00 4.41 319 LEU B C 1
ATOM 5551 O O . LEU B 1 319 ? 7.001 -31.387 -21.962 1.00 4.30 319 LEU B O 1
ATOM 5556 N N . GLY B 1 320 ? 8.341 -33.086 -22.554 1.00 4.22 320 GLY B N 1
ATOM 5557 C CA . GLY B 1 320 ? 9.552 -32.319 -22.459 1.00 4.51 320 GLY B CA 1
ATOM 5558 C C . GLY B 1 320 ? 9.850 -31.364 -23.613 1.00 4.68 320 GLY B C 1
ATOM 5559 O O . GLY B 1 320 ? 10.904 -31.393 -24.225 1.00 4.74 320 GLY B O 1
ATOM 5560 N N . THR B 1 321 ? 8.889 -30.485 -23.875 1.00 4.98 321 THR B N 1
ATOM 5561 C CA . THR B 1 321 ? 9.082 -29.471 -24.882 1.00 5.19 321 THR B CA 1
ATOM 5562 C C . THR B 1 321 ? 8.248 -28.251 -24.534 1.00 4.80 321 THR B C 1
ATOM 5563 O O . THR B 1 321 ? 7.308 -28.343 -23.723 1.00 4.41 321 THR B O 1
ATOM 5567 N N . GLY B 1 322 ? 8.627 -27.098 -25.101 1.00 4.45 322 GLY B N 1
ATOM 5568 C CA . GLY B 1 322 ? 7.825 -25.869 -24.935 1.00 4.55 322 GLY B CA 1
ATOM 5569 C C . GLY B 1 322 ? 8.661 -24.584 -24.998 1.00 4.40 322 GLY B C 1
ATOM 5570 O O . GLY B 1 322 ? 9.814 -24.618 -24.647 1.00 4.59 322 GLY B O 1
ATOM 5571 N N . PHE B 1 323 ? 8.094 -23.551 -25.570 1.00 4.02 323 PHE B N 1
ATOM 5572 C CA . PHE B 1 323 ? 8.719 -22.261 -25.664 1.00 3.90 323 PHE B CA 1
ATOM 5573 C C . PHE B 1 323 ? 8.242 -21.427 -24.485 1.00 3.78 323 PHE B C 1
ATOM 5574 O O . PHE B 1 323 ? 7.058 -21.446 -24.145 1.00 3.54 323 PHE B O 1
ATOM 5582 N N . THR B 1 324 ? 9.172 -20.629 -23.962 1.00 3.81 324 THR B N 1
ATOM 5583 C CA . THR B 1 324 ? 8.918 -19.664 -22.879 1.00 3.98 324 THR B CA 1
ATOM 5584 C C . THR B 1 324 ? 7.629 -18.903 -23.128 1.00 3.83 324 THR B C 1
ATOM 5585 O O . THR B 1 324 ? 6.787 -18.815 -22.242 1.00 3.90 324 THR B O 1
ATOM 5589 N N . ALA B 1 325 ? 7.449 -18.405 -24.350 1.00 3.79 325 ALA B N 1
ATOM 5590 C CA . ALA B 1 325 ? 6.291 -17.565 -24.663 1.00 3.77 325 ALA B CA 1
ATOM 5591 C C . ALA B 1 325 ? 5.126 -18.334 -25.257 1.00 3.69 325 ALA B C 1
ATOM 5592 O O . ALA B 1 325 ? 4.198 -17.686 -25.723 1.00 4.19 325 ALA B O 1
ATOM 5594 N N . SER B 1 326 ? 5.119 -19.683 -25.194 1.00 3.53 326 SER B N 1
ATOM 5595 C CA . SER B 1 326 ? 4.033 -20.517 -25.677 1.00 3.45 326 SER B CA 1
ATOM 5596 C C . SER B 1 326 ? 2.749 -20.083 -24.988 1.00 3.42 326 SER B C 1
ATOM 5597 O O . SER B 1 326 ? 2.629 -20.180 -23.772 1.00 3.63 326 SER B O 1
ATOM 5600 N N . GLY B 1 327 ? 1.796 -19.647 -25.793 1.00 3.30 327 GLY B N 1
ATOM 5601 C CA . GLY B 1 327 ? 0.494 -19.233 -25.284 1.00 3.32 327 GLY B CA 1
ATOM 5602 C C . GLY B 1 327 ? 0.425 -17.830 -24.744 1.00 3.19 327 GLY B C 1
ATOM 5603 O O . GLY B 1 327 ? -0.519 -17.512 -24.032 1.00 3.62 327 GLY B O 1
ATOM 5604 N N . HIS B 1 328 ? 1.407 -17.024 -25.054 1.00 3.01 328 HIS B N 1
ATOM 5605 C CA . HIS B 1 328 ? 1.609 -15.687 -24.494 1.00 2.93 328 HIS B CA 1
ATOM 5606 C C . HIS B 1 328 ? 0.289 -14.915 -24.362 1.00 2.71 328 HIS B C 1
ATOM 5607 O O . HIS B 1 328 ? -0.450 -14.791 -25.331 1.00 2.63 328 HIS B O 1
ATOM 5614 N N . PRO B 1 329 ? -0.037 -14.452 -23.175 1.00 2.49 329 PRO B N 1
ATOM 5615 C CA . PRO B 1 329 ? -1.383 -13.934 -22.977 1.00 2.51 329 PRO B CA 1
ATOM 5616 C C . PRO B 1 329 ? -1.750 -12.694 -23.789 1.00 2.47 329 PRO B C 1
ATOM 5617 O O . PRO B 1 329 ? -2.944 -12.491 -24.057 1.00 2.50 329 PRO B O 1
ATOM 5621 N N . VAL B 1 330 ? -0.793 -11.832 -24.089 1.00 2.36 330 VAL B N 1
ATOM 5622 C CA . VAL B 1 330 ? -1.084 -10.628 -24.823 1.00 2.37 330 VAL B CA 1
ATOM 5623 C C . VAL B 1 330 ? -1.322 -11.028 -26.287 1.00 2.34 330 VAL B C 1
ATOM 5624 O O . VAL B 1 330 ? -2.245 -10.540 -26.928 1.00 2.26 330 VAL B O 1
ATOM 5628 N N . ALA B 1 331 ? -0.469 -11.907 -26.819 1.00 2.31 331 ALA B N 1
ATOM 5629 C CA . ALA B 1 331 ? -0.629 -12.364 -28.188 1.00 2.34 331 ALA B CA 1
ATOM 5630 C C . ALA B 1 331 ? -1.919 -13.152 -28.335 1.00 2.35 331 ALA B C 1
ATOM 5631 O O . ALA B 1 331 ? -2.602 -13.030 -29.370 1.00 2.29 331 ALA B O 1
ATOM 5633 N N . ALA B 1 332 ? -2.229 -13.975 -27.349 1.00 2.39 332 ALA B N 1
ATOM 5634 C CA . ALA B 1 332 ? -3.486 -14.735 -27.383 1.00 2.54 332 ALA B CA 1
ATOM 5635 C C . ALA B 1 332 ? -4.748 -13.844 -27.304 1.00 2.68 332 ALA B C 1
ATOM 5636 O O . ALA B 1 332 ? -5.735 -14.071 -28.078 1.00 2.94 332 ALA B O 1
ATOM 5638 N N . ALA B 1 333 ? -4.710 -12.797 -26.488 1.00 2.80 333 ALA B N 1
ATOM 5639 C CA . ALA B 1 333 ? -5.761 -11.776 -26.479 1.00 2.94 333 ALA B CA 1
ATOM 5640 C C . ALA B 1 333 ? -5.929 -11.102 -27.835 1.00 3.04 333 ALA B C 1
ATOM 5641 O O . ALA B 1 333 ? -7.050 -10.890 -28.291 1.00 3.11 333 ALA B O 1
ATOM 5643 N N . VAL B 1 334 ? -4.839 -10.755 -28.502 1.00 3.11 334 VAL B N 1
ATOM 5644 C CA . VAL B 1 334 ? -4.933 -10.156 -29.796 1.00 3.16 334 VAL B CA 1
ATOM 5645 C C . VAL B 1 334 ? -5.502 -11.140 -30.798 1.00 3.37 334 VAL B C 1
ATOM 5646 O O . VAL B 1 334 ? -6.323 -10.755 -31.633 1.00 3.40 334 VAL B O 1
ATOM 5650 N N . ALA B 1 335 ? -5.069 -12.390 -30.779 1.00 3.67 335 ALA B N 1
ATOM 5651 C CA . ALA B 1 335 ? -5.563 -13.410 -31.717 1.00 4.10 335 ALA B CA 1
ATOM 5652 C C . ALA B 1 335 ? -7.040 -13.589 -31.539 1.00 4.58 335 ALA B C 1
ATOM 5653 O O . ALA B 1 335 ? -7.779 -13.660 -32.527 1.00 4.64 335 ALA B O 1
ATOM 5655 N N . LEU B 1 336 ? -7.488 -13.663 -30.291 1.00 5.28 336 LEU B N 1
ATOM 5656 C CA . LEU B 1 336 ? -8.936 -13.801 -30.033 1.00 6.22 336 LEU B CA 1
ATOM 5657 C C . LEU B 1 336 ? -9.732 -12.656 -30.638 1.00 6.08 336 LEU B C 1
ATOM 5658 O O . LEU B 1 336 ? -10.775 -12.868 -31.244 1.00 5.57 336 LEU B O 1
ATOM 5663 N N . GLU B 1 337 ? -9.227 -11.425 -30.474 1.00 6.36 337 GLU B N 1
ATOM 5664 C CA . GLU B 1 337 ? -9.956 -10.282 -30.950 1.00 7.40 337 GLU B CA 1
ATOM 5665 C C . GLU B 1 337 ? -9.894 -10.269 -32.491 1.00 6.68 337 GLU B C 1
AT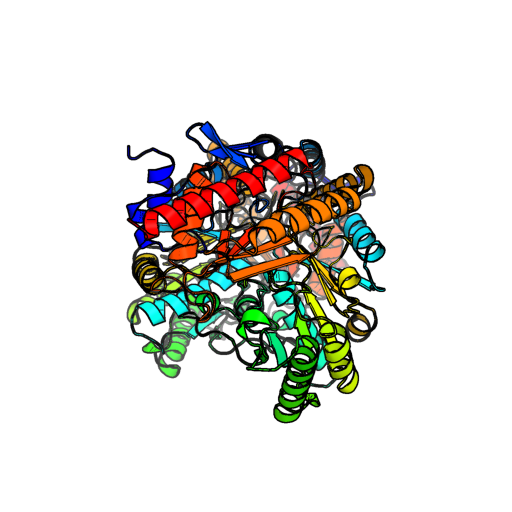OM 5666 O O . GLU B 1 337 ? -10.834 -9.848 -33.123 1.00 6.22 337 GLU B O 1
ATOM 5672 N N . ASN B 1 338 ? -8.800 -10.750 -33.050 1.00 5.86 338 ASN B N 1
ATOM 5673 C CA . ASN B 1 338 ? -8.635 -10.814 -34.474 1.00 5.64 338 ASN B CA 1
ATOM 5674 C C . ASN B 1 338 ? -9.671 -11.785 -35.052 1.00 5.87 338 ASN B C 1
ATOM 5675 O O . ASN B 1 338 ? -10.307 -11.487 -36.060 1.00 6.11 338 ASN B O 1
ATOM 5680 N N . LEU B 1 339 ? -9.804 -12.953 -34.448 1.00 5.99 339 LEU B N 1
ATOM 5681 C CA . LEU B 1 339 ? -10.806 -13.917 -34.921 1.00 6.34 339 LEU B CA 1
ATOM 5682 C C . LEU B 1 339 ? -12.233 -13.402 -34.729 1.00 6.37 339 LEU B C 1
ATOM 5683 O O . LEU B 1 339 ? -13.092 -13.637 -35.564 1.00 5.84 339 LEU B O 1
ATOM 5688 N N . ALA B 1 340 ? -12.467 -12.661 -33.649 1.00 6.92 340 ALA B N 1
ATOM 5689 C CA . ALA B 1 340 ? -13.792 -12.045 -33.419 1.00 6.97 340 ALA B CA 1
ATOM 5690 C C . ALA B 1 340 ? -14.107 -11.067 -34.520 1.00 6.93 340 ALA B C 1
ATOM 5691 O O . ALA B 1 340 ? -15.246 -11.026 -34.988 1.00 7.27 340 ALA B O 1
ATOM 5693 N N . ILE B 1 341 ? -13.145 -10.275 -34.938 1.00 6.66 341 ILE B N 1
ATOM 5694 C CA . ILE B 1 341 ? -13.369 -9.328 -36.050 1.00 7.14 341 ILE B CA 1
ATOM 5695 C C . ILE B 1 341 ? -13.659 -10.044 -37.393 1.00 7.56 341 ILE B C 1
ATOM 5696 O O . ILE B 1 341 ? -14.576 -9.630 -38.132 1.00 7.25 341 ILE B O 1
ATOM 5701 N N . ILE B 1 342 ? -12.866 -11.069 -37.735 1.00 7.38 342 ILE B N 1
ATOM 5702 C CA . ILE B 1 342 ? -13.103 -11.865 -38.950 1.00 8.36 342 ILE B CA 1
ATOM 5703 C C . ILE B 1 342 ? -14.549 -12.470 -38.966 1.00 10.37 342 ILE B C 1
ATOM 5704 O O . ILE B 1 342 ? -15.197 -12.454 -39.993 1.00 10.46 342 ILE B O 1
ATOM 5709 N N . GLU B 1 343 ? -15.037 -12.968 -37.830 1.00 11.25 343 GLU B N 1
ATOM 5710 C CA . GLU B 1 343 ? -16.416 -13.414 -37.711 1.00 14.08 343 GLU B CA 1
ATOM 5711 C C . GLU B 1 343 ? -17.449 -12.268 -37.732 1.00 13.43 343 GLU B C 1
ATOM 5712 O O . GLU B 1 343 ? -18.335 -12.309 -38.532 1.00 14.15 343 GLU B O 1
ATOM 5718 N N . GLU B 1 344 ? -17.308 -11.241 -36.910 1.00 13.47 344 GLU B N 1
ATOM 5719 C CA . GLU B 1 344 ? -18.308 -10.137 -36.875 1.00 13.94 344 GLU B CA 1
ATOM 5720 C C . GLU B 1 344 ? -18.456 -9.405 -38.222 1.00 13.20 344 GLU B C 1
ATOM 5721 O O . GLU B 1 344 ? -19.544 -9.001 -38.549 1.00 11.56 344 GLU B O 1
ATOM 5727 N N . ARG B 1 345 ? -17.357 -9.192 -38.947 1.00 11.29 345 ARG B N 1
ATOM 5728 C CA . ARG B 1 345 ? -17.409 -8.422 -40.210 1.00 11.58 345 ARG B CA 1
ATOM 5729 C C . ARG B 1 345 ? -17.502 -9.302 -41.429 1.00 11.10 345 ARG B C 1
ATOM 5730 O O . ARG B 1 345 ? -17.219 -8.840 -42.548 1.00 10.21 345 ARG B O 1
ATOM 5738 N N . ASP B 1 346 ? -17.786 -10.599 -41.204 1.00 10.71 346 ASP B N 1
ATOM 5739 C CA . ASP B 1 346 ? -17.947 -11.542 -42.318 1.00 11.97 346 ASP B CA 1
ATOM 5740 C C . ASP B 1 346 ? -16.774 -11.533 -43.308 1.00 8.85 346 ASP B C 1
ATOM 5741 O O . ASP B 1 346 ? -16.944 -11.560 -44.533 1.00 7.42 346 ASP B O 1
ATOM 5746 N N . LEU B 1 347 ? -15.585 -11.509 -42.774 1.00 7.33 347 LEU B N 1
ATOM 5747 C CA . LEU B 1 347 ? -14.424 -11.376 -43.636 1.00 7.14 347 LEU B CA 1
ATOM 5748 C C . LEU B 1 347 ? -14.111 -12.605 -44.477 1.00 6.42 347 LEU B C 1
ATOM 5749 O O . LEU B 1 347 ? -13.556 -12.459 -45.546 1.00 6.12 347 LEU B O 1
ATOM 5754 N N . VAL B 1 348 ? -14.489 -13.810 -44.024 1.00 6.67 348 VAL B N 1
ATOM 5755 C CA . VAL B 1 348 ? -14.349 -14.982 -44.874 1.00 6.89 348 VAL B CA 1
ATOM 5756 C C . VAL B 1 348 ? -15.148 -14.820 -46.175 1.00 6.68 348 VAL B C 1
ATOM 5757 O O . VAL B 1 348 ? -14.636 -15.027 -47.263 1.00 6.11 348 VAL B O 1
ATOM 5761 N N . ALA B 1 349 ? -16.380 -14.420 -46.031 1.00 6.87 349 ALA B N 1
ATOM 5762 C CA . ALA B 1 349 ? -17.273 -14.147 -47.158 1.00 8.00 349 ALA B CA 1
ATOM 5763 C C . ALA B 1 349 ? -16.776 -12.972 -47.990 1.00 7.46 349 ALA B C 1
ATOM 5764 O O . ALA B 1 349 ? -16.795 -13.059 -49.249 1.00 8.09 349 ALA B O 1
ATOM 5766 N N . ASN B 1 350 ? -16.213 -11.971 -47.337 1.00 6.90 350 ASN B N 1
ATOM 5767 C CA . ASN B 1 350 ? -15.705 -10.805 -48.058 1.00 6.82 350 ASN B CA 1
ATOM 5768 C C . ASN B 1 350 ? -14.544 -11.214 -48.948 1.00 6.73 350 ASN B C 1
ATOM 5769 O O . ASN B 1 350 ? -14.515 -10.878 -50.155 1.00 6.20 350 ASN B O 1
ATOM 5774 N N . ALA B 1 351 ? -13.646 -12.018 -48.372 1.00 6.68 351 ALA B N 1
ATOM 5775 C CA . ALA B 1 351 ? -12.501 -12.551 -49.099 1.00 6.79 351 ALA B CA 1
ATOM 5776 C C . ALA B 1 351 ? -12.887 -13.466 -50.220 1.00 6.99 351 ALA B C 1
ATOM 5777 O O . ALA B 1 351 ? -12.254 -13.443 -51.315 1.00 7.06 351 ALA B O 1
ATOM 5779 N N . ARG B 1 352 ? -13.909 -14.289 -49.987 1.00 7.71 352 ARG B N 1
ATOM 5780 C CA . ARG B 1 352 ? -14.423 -15.168 -50.997 1.00 8.44 352 ARG B CA 1
ATOM 5781 C C . ARG B 1 352 ? -14.924 -14.394 -52.217 1.00 8.75 352 ARG B C 1
ATOM 5782 O O . ARG B 1 352 ? -14.629 -14.724 -53.347 1.00 7.79 352 ARG B O 1
ATOM 5790 N N . ASP B 1 353 ? -15.744 -13.386 -51.955 1.00 9.08 353 ASP B N 1
ATOM 5791 C CA . ASP B 1 353 ? -16.354 -12.590 -53.036 1.00 9.94 353 ASP B CA 1
ATOM 5792 C C . ASP B 1 353 ? -15.411 -11.639 -53.762 1.00 9.31 353 ASP B C 1
ATOM 5793 O O . ASP B 1 353 ? -15.431 -11.554 -55.019 1.00 7.88 353 ASP B O 1
ATOM 5798 N N . ARG B 1 354 ? -14.540 -10.962 -53.030 1.00 8.44 354 ARG B N 1
ATOM 5799 C CA . ARG B 1 354 ? -13.514 -10.191 -53.707 1.00 8.69 354 ARG B CA 1
ATOM 5800 C C . ARG B 1 354 ? -12.509 -11.111 -54.438 1.00 8.47 354 ARG B C 1
ATOM 5801 O O . ARG B 1 354 ? -11.904 -10.712 -55.447 1.00 7.95 354 ARG B O 1
ATOM 5809 N N . GLY B 1 355 ? -12.346 -12.339 -53.922 1.00 8.20 355 GLY B N 1
ATOM 5810 C CA . GLY B 1 355 ? -11.476 -13.314 -54.507 1.00 8.24 355 GLY B CA 1
ATOM 5811 C C . GLY B 1 355 ? -12.021 -13.723 -55.832 1.00 8.37 355 GLY B C 1
ATOM 5812 O O . GLY B 1 355 ? -11.309 -13.736 -56.802 1.00 8.15 355 GLY B O 1
ATOM 5813 N N . THR B 1 356 ? -13.296 -14.061 -55.867 1.00 9.19 356 THR B N 1
ATOM 5814 C CA . THR B 1 356 ? -13.935 -14.357 -57.126 1.00 10.34 356 THR B CA 1
ATOM 5815 C C . THR B 1 356 ? -13.667 -13.273 -58.207 1.00 9.27 356 THR B C 1
ATOM 5816 O O . THR B 1 356 ? -13.301 -13.608 -59.333 1.00 8.49 356 THR B O 1
ATOM 5820 N N . TYR B 1 357 ? -13.859 -12.008 -57.826 1.00 8.73 357 TYR B N 1
ATOM 5821 C CA . TYR B 1 357 ? -13.609 -10.880 -58.706 1.00 8.44 357 TYR B CA 1
ATOM 5822 C C . TYR B 1 357 ? -12.117 -10.804 -59.106 1.00 7.51 357 TYR B C 1
ATOM 5823 O O . TYR B 1 357 ? -11.812 -10.641 -60.286 1.00 7.36 357 TYR B O 1
ATOM 5832 N N . MET B 1 358 ? -11.197 -10.846 -58.147 1.00 6.81 358 MET B N 1
ATOM 5833 C CA . MET B 1 358 ? -9.777 -10.840 -58.434 1.00 6.69 358 MET B CA 1
ATOM 5834 C C . MET B 1 358 ? -9.375 -11.977 -59.375 1.00 6.68 358 MET B C 1
ATOM 5835 O O . MET B 1 358 ? -8.659 -11.755 -60.316 1.00 6.71 358 MET B O 1
ATOM 5840 N N . GLN B 1 359 ? -9.855 -13.200 -59.134 1.00 6.90 359 GLN B N 1
ATOM 5841 C CA . GLN B 1 359 ? -9.466 -14.303 -59.979 1.00 6.98 359 GLN B CA 1
ATOM 5842 C C . GLN B 1 359 ? -9.923 -14.073 -61.431 1.00 7.52 359 GLN B C 1
ATOM 5843 O O . GLN B 1 359 ? -9.241 -14.418 -62.371 1.00 6.77 359 GLN B O 1
ATOM 5849 N N . LYS B 1 360 ? -11.129 -13.549 -61.572 1.00 8.89 360 LYS B N 1
ATOM 5850 C CA . LYS B 1 360 ? -11.717 -13.244 -62.889 1.00 10.68 360 LYS B CA 1
ATOM 5851 C C . LYS B 1 360 ? -10.927 -12.138 -63.602 1.00 10.11 360 LYS B C 1
ATOM 5852 O O . LYS B 1 360 ? -10.532 -12.315 -64.818 1.00 10.25 360 LYS B O 1
ATOM 5858 N N . ARG B 1 361 ? -10.654 -11.027 -62.882 1.00 8.76 361 ARG B N 1
ATOM 5859 C CA . ARG B 1 361 ? -9.846 -9.940 -63.424 1.00 8.82 361 ARG B CA 1
ATOM 5860 C C . ARG B 1 361 ? -8.489 -10.382 -63.843 1.00 8.42 361 ARG B C 1
ATOM 5861 O O . ARG B 1 361 ? -8.029 -10.016 -64.916 1.00 9.27 361 ARG B O 1
ATOM 5869 N N . LEU B 1 362 ? -7.831 -11.198 -63.033 1.00 7.67 362 LEU B N 1
ATOM 5870 C CA . LEU B 1 362 ? -6.440 -11.595 -63.357 1.00 6.86 362 LEU B CA 1
ATOM 5871 C C . LEU B 1 362 ? -6.403 -12.512 -64.560 1.00 7.52 362 LEU B C 1
ATOM 5872 O O . LEU B 1 362 ? -5.590 -12.341 -65.435 1.00 7.45 362 LEU B O 1
ATOM 5877 N N . ARG B 1 363 ? -7.362 -13.405 -64.671 1.00 8.24 363 ARG B N 1
ATOM 5878 C CA . ARG B 1 363 ? -7.458 -14.268 -65.807 1.00 9.54 363 ARG B CA 1
ATOM 5879 C C . ARG B 1 363 ? -7.823 -13.545 -67.127 1.00 10.33 363 ARG B C 1
ATOM 5880 O O . ARG B 1 363 ? -7.527 -14.016 -68.213 1.00 10.38 363 ARG B O 1
ATOM 5888 N N . GLU B 1 364 ? -8.402 -12.386 -67.037 1.00 12.10 364 GLU B N 1
ATOM 5889 C CA . GLU B 1 364 ? -8.566 -11.548 -68.251 1.00 14.62 364 GLU B CA 1
ATOM 5890 C C . GLU B 1 364 ? -7.235 -11.097 -68.852 1.00 14.21 364 GLU B C 1
ATOM 5891 O O . GLU B 1 364 ? -7.226 -10.611 -70.003 1.00 13.75 364 GLU B O 1
ATOM 5897 N N . LEU B 1 365 ? -6.133 -11.220 -68.103 1.00 11.89 365 LEU B N 1
ATOM 5898 C CA . LEU B 1 365 ? -4.814 -10.877 -68.618 1.00 12.86 365 LEU B CA 1
ATOM 5899 C C . LEU B 1 365 ? -4.123 -12.062 -69.277 1.00 12.14 365 LEU B C 1
ATOM 5900 O O . LEU B 1 365 ? -3.015 -11.897 -69.753 1.00 11.01 365 LEU B O 1
ATOM 5905 N N . GLN B 1 366 ? -4.795 -13.209 -69.390 1.00 11.57 366 GLN B N 1
ATOM 5906 C CA . GLN B 1 366 ? -4.170 -14.366 -69.998 1.00 15.01 366 GLN B CA 1
ATOM 5907 C C . GLN B 1 366 ? -3.605 -14.115 -71.376 1.00 14.09 366 GLN B C 1
ATOM 5908 O O . GLN B 1 366 ? -2.601 -14.724 -71.743 1.00 14.74 366 GLN B O 1
ATOM 5914 N N . ASP B 1 367 ? -4.295 -13.335 -72.178 1.00 15.02 367 ASP B N 1
ATOM 5915 C CA . ASP B 1 367 ? -3.867 -13.151 -73.546 1.00 15.73 367 ASP B CA 1
ATOM 5916 C C . ASP B 1 367 ? -2.873 -12.033 -73.647 1.00 14.01 367 ASP B C 1
ATOM 5917 O O . ASP B 1 367 ? -2.393 -11.782 -74.718 1.00 13.30 367 ASP B O 1
ATOM 5922 N N . HIS B 1 368 ? -2.495 -11.399 -72.558 1.00 11.57 368 HIS B N 1
ATOM 5923 C CA . HIS B 1 368 ? -1.377 -10.473 -72.646 1.00 11.47 368 HIS B CA 1
ATOM 5924 C C . HIS B 1 368 ? -0.077 -11.203 -73.124 1.00 11.69 368 HIS B C 1
ATOM 5925 O O . HIS B 1 368 ? 0.183 -12.332 -72.710 1.00 10.20 368 HIS B O 1
ATOM 5932 N N . PRO B 1 369 ? 0.752 -10.562 -73.973 1.00 12.02 369 PRO B N 1
ATOM 5933 C CA . PRO B 1 369 ? 1.935 -11.271 -74.442 1.00 12.09 369 PRO B CA 1
ATOM 5934 C C . PRO B 1 369 ? 2.924 -11.770 -73.372 1.00 11.56 369 PRO B C 1
ATOM 5935 O O . PRO B 1 369 ? 3.655 -12.694 -73.635 1.00 11.18 369 PRO B O 1
ATOM 5939 N N . LEU B 1 370 ? 2.991 -11.133 -72.202 1.00 9.87 370 LEU B N 1
ATOM 5940 C CA . LEU B 1 370 ? 3.900 -11.556 -71.145 1.00 9.46 370 LEU B CA 1
ATOM 5941 C C . LEU B 1 370 ? 3.356 -12.572 -70.107 1.00 9.02 370 LEU B C 1
ATOM 5942 O O . LEU B 1 370 ? 4.115 -12.937 -69.170 1.00 9.03 370 LEU B O 1
ATOM 5947 N N . VAL B 1 371 ? 2.095 -12.957 -70.215 1.00 7.73 371 VAL B N 1
ATOM 5948 C CA . VAL B 1 371 ? 1.416 -13.755 -69.188 1.00 7.91 371 VAL B CA 1
ATOM 5949 C C . VAL B 1 371 ? 1.451 -15.237 -69.614 1.00 7.65 371 VAL B C 1
ATOM 5950 O O . VAL B 1 371 ? 0.836 -15.663 -70.597 1.00 7.78 371 VAL B O 1
ATOM 5954 N N . GLY B 1 372 ? 2.274 -15.994 -68.935 1.00 7.07 372 GLY B N 1
ATOM 5955 C CA . GLY B 1 372 ? 2.348 -17.434 -69.115 1.00 6.95 372 GLY B CA 1
ATOM 5956 C C . GLY B 1 372 ? 1.201 -18.212 -68.472 1.00 6.65 372 GLY B C 1
ATOM 5957 O O . GLY B 1 372 ? 0.656 -19.127 -69.081 1.00 6.47 372 GLY B O 1
ATOM 5958 N N . GLU B 1 373 ? 0.932 -17.921 -67.191 1.00 6.17 373 GLU B N 1
ATOM 5959 C CA . GLU B 1 373 ? -0.092 -18.617 -66.486 1.00 6.68 373 GLU B CA 1
ATOM 5960 C C . GLU B 1 373 ? -0.633 -17.665 -65.433 1.00 6.41 373 GLU B C 1
ATOM 5961 O O . GLU B 1 373 ? 0.126 -16.937 -64.789 1.00 5.72 373 GLU B O 1
ATOM 5967 N N . VAL B 1 374 ? -1.930 -17.748 -65.214 1.00 5.97 374 VAL B N 1
ATOM 5968 C CA . VAL B 1 374 ? -2.547 -17.163 -64.050 1.00 5.98 374 VAL B CA 1
ATOM 5969 C C . VAL B 1 374 ? -3.085 -18.322 -63.251 1.00 6.03 374 VAL B C 1
ATOM 5970 O O . VAL B 1 374 ? -3.818 -19.178 -63.811 1.00 6.01 374 VAL B O 1
ATOM 5974 N N . ARG B 1 375 ? -2.798 -18.342 -61.958 1.00 5.44 375 ARG B N 1
ATOM 5975 C CA . ARG B 1 375 ? -3.293 -19.397 -61.061 1.00 5.52 375 ARG B CA 1
ATOM 5976 C C . ARG B 1 375 ? -3.704 -18.781 -59.721 1.00 5.62 375 ARG B C 1
ATOM 5977 O O . ARG B 1 375 ? -3.275 -17.672 -59.359 1.00 5.04 375 ARG B O 1
ATOM 5985 N N . GLY B 1 376 ? -4.631 -19.447 -59.064 1.00 5.68 376 GLY B N 1
ATOM 5986 C CA . GLY B 1 376 ? -5.122 -18.922 -57.803 1.00 6.21 376 GLY B CA 1
ATOM 5987 C C . GLY B 1 376 ? -6.453 -19.444 -57.449 1.00 6.12 376 GLY B C 1
ATOM 5988 O O . GLY B 1 376 ? -7.177 -19.987 -58.270 1.00 6.21 376 GLY B O 1
ATOM 5989 N N . VAL B 1 377 ? -6.765 -19.277 -56.189 1.00 6.18 377 VAL B N 1
ATOM 5990 C CA . VAL B 1 377 ? -8.067 -19.591 -55.679 1.00 6.84 377 VAL B CA 1
ATOM 5991 C C . VAL B 1 377 ? -8.393 -18.580 -54.592 1.00 6.15 377 VAL B C 1
ATOM 5992 O O . VAL B 1 377 ? -7.496 -18.072 -53.909 1.00 5.46 377 VAL B O 1
ATOM 5996 N N . GLY B 1 378 ? -9.654 -18.294 -54.402 1.00 5.62 378 GLY B N 1
ATOM 5997 C CA . GLY B 1 378 ? -10.025 -17.326 -53.389 1.00 5.60 378 GLY B CA 1
ATOM 5998 C C . GLY B 1 378 ? -9.248 -16.026 -53.531 1.00 5.53 378 GLY B C 1
ATOM 5999 O O . GLY B 1 378 ? -9.160 -15.432 -54.649 1.00 5.76 378 GLY B O 1
ATOM 6000 N N . LEU B 1 379 ? -8.641 -15.576 -52.433 1.00 5.70 379 LEU B N 1
ATOM 6001 C CA . LEU B 1 379 ? -7.905 -14.339 -52.419 1.00 5.72 379 LEU B CA 1
ATOM 6002 C C . LEU B 1 379 ? -6.402 -14.506 -52.466 1.00 5.80 379 LEU B C 1
ATOM 6003 O O . LEU B 1 379 ? -5.627 -13.674 -51.877 1.00 5.62 379 LEU B O 1
ATOM 6008 N N . ILE B 1 380 ? -5.949 -15.506 -53.186 1.00 5.17 380 ILE B N 1
ATOM 6009 C CA . ILE B 1 380 ? -4.526 -15.637 -53.423 1.00 5.44 380 ILE B CA 1
ATOM 6010 C C . ILE B 1 380 ? -4.298 -16.040 -54.885 1.00 5.15 380 ILE B C 1
ATOM 6011 O O . ILE B 1 380 ? -5.014 -16.892 -55.450 1.00 5.05 380 ILE B O 1
ATOM 6016 N N . ALA B 1 381 ? -3.331 -15.437 -55.512 1.00 4.99 381 ALA B N 1
ATOM 6017 C CA . ALA B 1 381 ? -3.045 -15.706 -56.909 1.00 5.00 381 ALA B CA 1
ATOM 6018 C C . ALA B 1 381 ? -1.604 -15.497 -57.268 1.00 4.97 381 ALA B C 1
ATOM 6019 O O . ALA B 1 381 ? -0.855 -14.830 -56.571 1.00 4.41 381 ALA B O 1
ATOM 6021 N N . GLY B 1 382 ? -1.233 -16.074 -58.396 1.00 5.01 382 GLY B N 1
ATOM 6022 C CA . GLY B 1 382 ? 0.016 -15.794 -58.977 1.00 5.25 382 GLY B CA 1
ATOM 6023 C C . GLY B 1 382 ? -0.091 -15.607 -60.468 1.00 5.31 382 GLY B C 1
ATOM 6024 O O . GLY B 1 382 ? -0.864 -16.312 -61.124 1.00 5.01 382 GLY B O 1
ATOM 6025 N N . VAL B 1 383 ? 0.775 -14.739 -61.005 1.00 5.48 383 VAL B N 1
ATOM 6026 C CA . VAL B 1 383 ? 0.841 -14.485 -62.428 1.00 5.60 383 VAL B CA 1
ATOM 6027 C C . VAL B 1 383 ? 2.257 -14.745 -62.866 1.00 6.11 383 VAL B C 1
ATOM 6028 O O . VAL B 1 383 ? 3.174 -13.974 -62.479 1.00 5.41 383 VAL B O 1
ATOM 6032 N N . GLU B 1 384 ? 2.456 -15.841 -63.610 1.00 6.28 384 GLU B N 1
ATOM 6033 C CA . GLU B 1 384 ? 3.793 -16.222 -64.025 1.00 7.47 384 GLU B CA 1
ATOM 6034 C C . GLU B 1 384 ? 4.090 -15.610 -65.387 1.00 7.89 384 GLU B C 1
ATOM 6035 O O . GLU B 1 384 ? 3.292 -15.828 -66.339 1.00 7.56 384 GLU B O 1
ATOM 6041 N N . LEU B 1 385 ? 5.167 -14.855 -65.485 1.00 8.01 385 LEU B N 1
ATOM 6042 C CA . LEU B 1 385 ? 5.486 -14.083 -66.698 1.00 8.40 385 LEU B CA 1
ATOM 6043 C C . LEU B 1 385 ? 6.440 -14.816 -67.595 1.00 8.89 385 LEU B C 1
ATOM 6044 O O . LEU B 1 385 ? 7.340 -15.533 -67.134 1.00 9.14 385 LEU B O 1
ATOM 6049 N N . VAL B 1 386 ? 6.262 -14.675 -68.898 1.00 9.35 386 VAL B N 1
ATOM 6050 C CA . VAL B 1 386 ? 7.167 -15.308 -69.857 1.00 10.05 386 VAL B CA 1
ATOM 6051 C C . VAL B 1 386 ? 7.324 -14.328 -71.040 1.00 11.28 386 VAL B C 1
ATOM 6052 O O . VAL B 1 386 ? 6.530 -13.400 -71.212 1.00 11.22 386 VAL B O 1
ATOM 6056 N N . THR B 1 387 ? 8.356 -14.549 -71.857 1.00 14.17 387 THR B N 1
ATOM 6057 C CA . THR B 1 387 ? 8.487 -13.851 -73.159 1.00 15.01 387 THR B CA 1
ATOM 6058 C C . THR B 1 387 ? 8.216 -14.769 -74.358 1.00 15.56 387 THR B C 1
ATOM 6059 O O . THR B 1 387 ? 8.058 -14.266 -75.461 1.00 14.54 387 THR B O 1
ATOM 6063 N N . ASP B 1 388 ? 8.145 -16.095 -74.149 1.00 14.70 388 ASP B N 1
ATOM 6064 C CA . ASP B 1 388 ? 7.855 -17.045 -75.224 1.00 13.02 388 ASP B CA 1
ATOM 6065 C C . ASP B 1 388 ? 6.852 -18.024 -74.633 1.00 11.66 388 ASP B C 1
ATOM 6066 O O . ASP B 1 388 ? 7.178 -18.826 -73.759 1.00 10.05 388 ASP B O 1
ATOM 6071 N N . LYS B 1 389 ? 5.608 -17.905 -75.066 1.00 10.99 389 LYS B N 1
ATOM 6072 C CA . LYS B 1 389 ? 4.545 -18.662 -74.404 1.00 11.75 389 LYS B CA 1
ATOM 6073 C C . LYS B 1 389 ? 4.704 -20.154 -74.627 1.00 12.22 389 LYS B C 1
ATOM 6074 O O . LYS B 1 389 ? 4.488 -20.956 -73.712 1.00 12.34 389 LYS B O 1
ATOM 6080 N N . GLN B 1 390 ? 5.089 -20.541 -75.816 1.00 12.18 390 GLN B N 1
ATOM 6081 C CA . GLN B 1 390 ? 5.171 -21.961 -76.163 1.00 14.63 390 GLN B CA 1
ATOM 6082 C C . GLN B 1 390 ? 6.325 -22.655 -75.442 1.00 13.09 390 GLN B C 1
ATOM 6083 O O . GLN B 1 390 ? 6.159 -23.754 -74.903 1.00 13.63 390 GLN B O 1
ATOM 6089 N N . ALA B 1 391 ? 7.464 -21.997 -75.374 1.00 11.72 391 ALA B N 1
ATOM 6090 C CA . ALA B 1 391 ? 8.610 -22.538 -74.677 1.00 12.12 391 ALA B CA 1
ATOM 6091 C C . ALA B 1 391 ? 8.543 -22.271 -73.152 1.00 11.54 391 ALA B C 1
ATOM 6092 O O . ALA B 1 391 ? 9.292 -22.893 -72.393 1.00 10.14 391 ALA B O 1
ATOM 6094 N N . LYS B 1 392 ? 7.677 -21.362 -72.708 1.00 10.40 392 LYS B N 1
ATOM 6095 C CA . LYS B 1 392 ? 7.498 -21.029 -71.265 1.00 10.86 392 LYS B CA 1
ATOM 6096 C C . LYS B 1 392 ? 8.750 -20.440 -70.649 1.00 12.01 392 LYS B C 1
ATOM 6097 O O . LYS B 1 392 ? 9.078 -20.679 -69.439 1.00 10.56 392 LYS B O 1
ATOM 6103 N N . THR B 1 393 ? 9.452 -19.632 -71.457 1.00 13.06 393 THR B N 1
ATOM 6104 C CA . THR B 1 393 ? 10.730 -19.070 -71.047 1.00 12.92 393 THR B CA 1
ATOM 6105 C C . THR B 1 393 ? 10.608 -17.589 -70.954 1.00 14.10 393 THR B C 1
ATOM 6106 O O . THR B 1 393 ? 9.773 -16.966 -71.620 1.00 13.32 393 THR B O 1
ATOM 6110 N N . GLY B 1 394 ? 11.489 -16.986 -70.161 1.00 14.67 394 GLY B N 1
ATOM 6111 C CA . GLY B 1 394 ? 11.399 -15.558 -69.895 1.00 16.46 394 GLY B CA 1
ATOM 6112 C C . GLY B 1 394 ? 12.675 -14.914 -70.329 1.00 19.66 394 GLY B C 1
ATOM 6113 O O . GLY B 1 394 ? 13.272 -15.343 -71.330 1.00 20.32 394 GLY B O 1
ATOM 6114 N N . LEU B 1 395 ? 13.104 -13.898 -69.590 1.00 18.57 395 LEU B N 1
ATOM 6115 C CA . LEU B 1 395 ? 14.387 -13.273 -69.849 1.00 21.05 395 LEU B CA 1
ATOM 6116 C C . LEU B 1 395 ? 15.459 -14.104 -69.202 1.00 23.11 395 LEU B C 1
ATOM 6117 O O . LEU B 1 395 ? 15.188 -14.867 -68.266 1.00 19.36 395 LEU B O 1
ATOM 6122 N N . GLU B 1 396 ? 16.699 -13.894 -69.641 1.00 25.80 396 GLU B N 1
ATOM 6123 C CA . GLU B 1 396 ? 17.830 -14.546 -69.000 1.00 31.50 396 GLU B CA 1
ATOM 6124 C C . GLU B 1 396 ? 18.400 -13.686 -67.896 1.00 27.46 396 GLU B C 1
ATOM 6125 O O . GLU B 1 396 ? 18.547 -12.498 -68.108 1.00 30.10 396 GLU B O 1
ATOM 6131 N N . PRO B 1 397 ? 18.666 -14.217 -66.708 1.00 28.28 397 PRO B N 1
ATOM 6132 C CA . PRO B 1 397 ? 18.157 -15.484 -66.170 1.00 28.89 397 PRO B CA 1
ATOM 6133 C C . PRO B 1 397 ? 16.692 -15.408 -65.726 1.00 27.72 397 PRO B C 1
ATOM 6134 O O . PRO B 1 397 ? 16.166 -14.325 -65.565 1.00 28.25 397 PRO B O 1
ATOM 6138 N N . THR B 1 398 ? 16.042 -16.554 -65.534 1.00 28.63 398 THR B N 1
ATOM 6139 C CA . THR B 1 398 ? 14.688 -16.622 -64.935 1.00 25.25 398 THR B CA 1
ATOM 6140 C C . THR B 1 398 ? 14.696 -15.863 -63.612 1.00 24.26 398 THR B C 1
ATOM 6141 O O . THR B 1 398 ? 15.577 -16.084 -62.774 1.00 26.40 398 THR B O 1
ATOM 6145 N N . GLY B 1 399 ? 13.813 -14.870 -63.492 1.00 21.11 399 GLY B N 1
ATOM 6146 C CA . GLY B 1 399 ? 13.766 -13.980 -62.348 1.00 16.31 399 GLY B CA 1
ATOM 6147 C C . GLY B 1 399 ? 13.864 -12.560 -62.796 1.00 15.35 399 GLY B C 1
ATOM 6148 O O . GLY B 1 399 ? 13.266 -11.637 -62.156 1.00 13.25 399 GLY B O 1
ATOM 6149 N N . ALA B 1 400 ? 14.614 -12.345 -63.881 1.00 13.26 400 ALA B N 1
ATOM 6150 C CA . ALA B 1 400 ? 14.804 -11.027 -64.382 1.00 12.66 400 ALA B CA 1
ATOM 6151 C C . ALA B 1 400 ? 13.546 -10.408 -64.817 1.00 12.27 400 ALA B C 1
ATOM 6152 O O . ALA B 1 400 ? 13.361 -9.219 -64.587 1.00 13.13 400 ALA B O 1
ATOM 6154 N N . LEU B 1 401 ? 12.670 -11.153 -65.473 1.00 12.35 401 LEU B N 1
ATOM 6155 C CA . LEU B 1 401 ? 11.416 -10.574 -65.927 1.00 12.73 401 LEU B CA 1
ATOM 6156 C C . LEU B 1 401 ? 10.517 -10.216 -64.770 1.00 11.29 401 LEU B C 1
ATOM 6157 O O . LEU B 1 401 ? 9.913 -9.140 -64.753 1.00 11.30 401 LEU B O 1
ATOM 6162 N N . GLY B 1 402 ? 10.498 -11.062 -63.770 1.00 11.53 402 GLY B N 1
ATOM 6163 C CA . GLY B 1 402 ? 9.695 -10.800 -62.587 1.00 13.39 402 GLY B CA 1
ATOM 6164 C C . GLY B 1 402 ? 10.208 -9.590 -61.845 1.00 13.46 402 GLY B C 1
ATOM 6165 O O . GLY B 1 402 ? 9.400 -8.767 -61.426 1.00 12.00 402 GLY B O 1
ATOM 6166 N N . ALA B 1 403 ? 11.547 -9.450 -61.766 1.00 14.43 403 ALA B N 1
ATOM 6167 C CA . ALA B 1 403 ? 12.148 -8.250 -61.090 1.00 15.87 403 ALA B CA 1
ATOM 6168 C C . ALA B 1 403 ? 11.834 -6.963 -61.834 1.00 15.71 403 ALA B C 1
ATOM 6169 O O . ALA B 1 403 ? 11.488 -5.932 -61.250 1.00 14.30 403 ALA B O 1
ATOM 6171 N N . LYS B 1 404 ? 11.879 -7.054 -63.154 1.00 14.64 404 LYS B N 1
ATOM 6172 C CA . LYS B 1 404 ? 11.570 -5.934 -63.981 1.00 16.00 404 LYS B CA 1
ATOM 6173 C C . LYS B 1 404 ? 10.157 -5.478 -63.797 1.00 14.75 404 LYS B C 1
ATOM 6174 O O . LYS B 1 404 ? 9.934 -4.296 -63.600 1.00 12.56 404 LYS B O 1
ATOM 6180 N N . ALA B 1 405 ? 9.185 -6.404 -63.879 1.00 13.43 405 ALA B N 1
ATOM 6181 C CA . ALA B 1 405 ? 7.793 -6.028 -63.776 1.00 12.64 405 ALA B CA 1
ATOM 6182 C C . ALA B 1 405 ? 7.433 -5.563 -62.350 1.00 11.83 405 ALA B C 1
ATOM 6183 O O . ALA B 1 405 ? 6.686 -4.618 -62.203 1.00 11.18 405 ALA B O 1
ATOM 6185 N N . ASN B 1 406 ? 7.966 -6.237 -61.363 1.00 12.20 406 ASN B N 1
ATOM 6186 C CA . ASN B 1 406 ? 7.758 -5.854 -59.963 1.00 13.30 406 ASN B CA 1
ATOM 6187 C C . ASN B 1 406 ? 8.227 -4.419 -59.624 1.00 13.44 406 ASN B C 1
ATOM 6188 O O . ASN B 1 406 ? 7.566 -3.727 -58.828 1.00 13.81 406 ASN B O 1
ATOM 6193 N N . ALA B 1 407 ? 9.316 -3.965 -60.240 1.00 13.78 407 ALA B N 1
ATOM 6194 C CA . ALA B 1 407 ? 9.780 -2.594 -60.022 1.00 14.89 407 ALA B CA 1
ATOM 6195 C C . ALA B 1 407 ? 8.800 -1.634 -60.594 1.00 15.04 407 ALA B C 1
ATOM 6196 O O . ALA B 1 407 ? 8.454 -0.704 -59.909 1.00 17.47 407 ALA B O 1
ATOM 6198 N N . VAL B 1 408 ? 8.283 -1.861 -61.805 1.00 12.16 408 VAL B N 1
ATOM 6199 C CA . VAL B 1 408 ? 7.292 -0.997 -62.384 1.00 12.60 408 VAL B CA 1
ATOM 6200 C C . VAL B 1 408 ? 6.000 -1.011 -61.567 1.00 12.10 408 VAL B C 1
ATOM 6201 O O . VAL B 1 408 ? 5.329 0.010 -61.454 1.00 12.21 408 VAL B O 1
ATOM 6205 N N . LEU B 1 409 ? 5.613 -2.182 -61.067 1.00 10.17 409 LEU B N 1
ATOM 6206 C CA . LEU B 1 409 ? 4.344 -2.306 -60.341 1.00 10.33 409 LEU B CA 1
ATOM 6207 C C . LEU B 1 409 ? 4.404 -1.515 -59.034 1.00 10.37 409 LEU B C 1
ATOM 6208 O O . LEU B 1 409 ? 3.461 -0.814 -58.700 1.00 8.79 409 LEU B O 1
ATOM 6213 N N . GLN B 1 410 ? 5.546 -1.558 -58.383 1.00 11.52 410 GLN B N 1
ATOM 6214 C CA . GLN B 1 410 ? 5.771 -0.804 -57.164 1.00 14.55 410 GLN B CA 1
ATOM 6215 C C . GLN B 1 410 ? 5.654 0.703 -57.449 1.00 17.06 410 GLN B C 1
ATOM 6216 O O . GLN B 1 410 ? 4.869 1.450 -56.803 1.00 16.12 410 GLN B O 1
ATOM 6222 N N . GLU B 1 411 ? 6.327 1.122 -58.508 1.00 20.19 411 GLU B N 1
ATOM 6223 C CA . GLU B 1 411 ? 6.320 2.496 -58.949 1.00 21.90 411 GLU B CA 1
ATOM 6224 C C . GLU B 1 411 ? 4.881 2.924 -59.234 1.00 19.64 411 GLU B C 1
ATOM 6225 O O . GLU B 1 411 ? 4.543 4.040 -58.972 1.00 16.97 411 GLU B O 1
ATOM 6231 N N . ARG B 1 412 ? 4.051 2.031 -59.780 1.00 15.15 412 ARG B N 1
ATOM 6232 C CA . ARG B 1 412 ? 2.603 2.269 -59.930 1.00 13.61 412 ARG B CA 1
ATOM 6233 C C . ARG B 1 412 ? 1.752 2.087 -58.654 1.00 12.64 412 ARG B C 1
ATOM 6234 O O . ARG B 1 412 ? 0.513 2.087 -58.715 1.00 11.70 412 ARG B O 1
ATOM 6242 N N . GLY B 1 413 ? 2.384 1.938 -57.527 1.00 12.76 413 GLY B N 1
ATOM 6243 C CA . GLY B 1 413 ? 1.657 1.966 -56.263 1.00 14.25 413 GLY B CA 1
ATOM 6244 C C . GLY B 1 413 ? 1.136 0.611 -55.767 1.00 12.33 413 GLY B C 1
ATOM 6245 O O . GLY B 1 413 ? 0.161 0.590 -54.988 1.00 12.82 413 GLY B O 1
ATOM 6246 N N . VAL B 1 414 ? 1.773 -0.492 -56.171 1.00 11.49 414 VAL B N 1
ATOM 6247 C CA . VAL B 1 414 ? 1.331 -1.804 -55.749 1.00 11.08 414 VAL B CA 1
ATOM 6248 C C . VAL B 1 414 ? 2.537 -2.622 -55.351 1.00 10.43 414 VAL B C 1
ATOM 6249 O O . VAL B 1 414 ? 3.447 -2.828 -56.155 1.00 10.37 414 VAL B O 1
ATOM 6253 N N . ILE B 1 415 ? 2.530 -3.114 -54.121 1.00 9.43 415 ILE B N 1
ATOM 6254 C CA . ILE B 1 415 ? 3.582 -3.935 -53.630 1.00 9.80 415 ILE B CA 1
ATOM 6255 C C . ILE B 1 415 ? 3.144 -5.411 -53.766 1.00 9.79 415 ILE B C 1
ATOM 6256 O O . ILE B 1 415 ? 2.280 -5.883 -53.060 1.00 8.68 415 ILE B O 1
ATOM 6261 N N . SER B 1 416 ? 3.887 -6.130 -54.592 1.00 10.16 416 SER B N 1
ATOM 6262 C CA . SER B 1 416 ? 3.692 -7.532 -54.874 1.00 12.19 416 SER B CA 1
ATOM 6263 C C . SER B 1 416 ? 4.958 -8.213 -54.500 1.00 14.38 416 SER B C 1
ATOM 6264 O O . SER B 1 416 ? 5.971 -7.567 -54.232 1.00 20.78 416 SER B O 1
ATOM 6267 N N . ARG B 1 417 ? 4.942 -9.521 -54.432 1.00 14.79 417 ARG B N 1
ATOM 6268 C CA . ARG B 1 417 ? 6.188 -10.258 -54.187 1.00 16.14 417 ARG B CA 1
ATOM 6269 C C . ARG B 1 417 ? 6.571 -11.027 -55.450 1.00 14.21 417 ARG B C 1
ATOM 6270 O O . ARG B 1 417 ? 5.759 -11.797 -55.924 1.00 12.87 417 ARG B O 1
ATOM 6278 N N . ALA B 1 418 ? 7.792 -10.838 -55.953 1.00 13.34 418 ALA B N 1
ATOM 6279 C CA . ALA B 1 418 ? 8.312 -11.666 -57.064 1.00 15.25 418 ALA B CA 1
ATOM 6280 C C . ALA B 1 418 ? 8.856 -12.991 -56.562 1.00 14.21 418 ALA B C 1
ATOM 6281 O O . ALA B 1 418 ? 9.676 -13.034 -55.641 1.00 17.63 418 ALA B O 1
ATOM 6283 N N . MET B 1 419 ? 8.404 -14.085 -57.112 1.00 13.94 419 MET B N 1
ATOM 6284 C CA . MET B 1 419 ? 8.999 -15.396 -56.818 1.00 14.66 419 MET B CA 1
ATOM 6285 C C . MET B 1 419 ? 9.471 -15.880 -58.178 1.00 14.27 419 MET B C 1
ATOM 6286 O O . MET B 1 419 ? 8.664 -16.421 -58.950 1.00 10.44 419 MET B O 1
ATOM 6291 N N . GLY B 1 420 ? 10.748 -15.684 -58.458 1.00 13.37 420 GLY B N 1
ATOM 6292 C CA . GLY B 1 420 ? 11.267 -15.799 -59.818 1.00 13.95 420 GLY B CA 1
ATOM 6293 C C . GLY B 1 420 ? 10.498 -14.865 -60.760 1.00 14.85 420 GLY B C 1
ATOM 6294 O O . GLY B 1 420 ? 10.486 -13.618 -60.586 1.00 15.15 420 GLY B O 1
ATOM 6295 N N . ASP B 1 421 ? 9.841 -15.454 -61.776 1.00 14.24 421 ASP B N 1
ATOM 6296 C CA . ASP B 1 421 ? 9.031 -14.696 -62.705 1.00 12.37 421 ASP B CA 1
ATOM 6297 C C . ASP B 1 421 ? 7.532 -14.752 -62.397 1.00 10.44 421 ASP B C 1
ATOM 6298 O O . ASP B 1 421 ? 6.719 -14.354 -63.231 1.00 9.40 421 ASP B O 1
ATOM 6303 N N . THR B 1 422 ? 7.171 -15.194 -61.200 1.00 8.60 422 THR B N 1
ATOM 6304 C CA . THR B 1 422 ? 5.809 -15.111 -60.737 1.00 8.61 422 THR B CA 1
ATOM 6305 C C . THR B 1 422 ? 5.642 -13.926 -59.806 1.00 8.43 422 THR B C 1
ATOM 6306 O O . THR B 1 422 ? 6.440 -13.785 -58.883 1.00 8.52 422 THR B O 1
ATOM 6310 N N . LEU B 1 423 ? 4.652 -13.075 -60.063 1.00 7.72 423 LEU B N 1
ATOM 6311 C CA . LEU B 1 423 ? 4.156 -12.039 -59.161 1.00 8.05 423 LEU B CA 1
ATOM 6312 C C . LEU B 1 423 ? 2.956 -12.581 -58.364 1.00 7.72 423 LEU B C 1
ATOM 6313 O O . LEU B 1 423 ? 1.979 -13.100 -58.944 1.00 6.50 423 LEU B O 1
ATOM 6318 N N . ALA B 1 424 ? 3.035 -12.455 -57.040 1.00 7.20 424 ALA B N 1
ATOM 6319 C CA . ALA B 1 424 ? 1.996 -12.955 -56.137 1.00 7.24 424 ALA B CA 1
ATOM 6320 C C . ALA B 1 424 ? 1.088 -11.856 -55.656 1.00 7.37 424 ALA B C 1
ATOM 6321 O O . ALA B 1 424 ? 1.467 -10.693 -55.553 1.00 7.03 424 ALA B O 1
ATOM 6323 N N . PHE B 1 425 ? -0.163 -12.222 -55.417 1.00 7.36 425 PHE B N 1
ATOM 6324 C CA . PHE B 1 425 ? -1.175 -11.337 -54.931 1.00 7.52 425 PHE B CA 1
ATOM 6325 C C . PHE B 1 425 ? -1.921 -12.042 -53.797 1.00 7.50 425 PHE B C 1
ATOM 6326 O O . PHE B 1 425 ? -2.458 -13.172 -53.961 1.00 7.47 425 PHE B O 1
ATOM 6334 N N . CYS B 1 426 ? -1.884 -11.419 -52.636 1.00 6.70 426 CYS B N 1
ATOM 6335 C CA . CYS B 1 426 ? -2.458 -11.995 -51.428 1.00 7.04 426 CYS B CA 1
ATOM 6336 C C . CYS B 1 426 ? -2.908 -10.817 -50.549 1.00 6.44 426 CYS B C 1
ATOM 6337 O O . CYS B 1 426 ? -2.355 -10.603 -49.483 1.00 6.22 426 CYS B O 1
ATOM 6340 N N . PRO B 1 427 ? -3.887 -10.028 -51.008 1.00 6.22 427 PRO B N 1
ATOM 6341 C CA . PRO B 1 427 ? -4.246 -8.805 -50.326 1.00 6.19 427 PRO B CA 1
ATOM 6342 C C . PRO B 1 427 ? -5.097 -9.011 -49.088 1.00 5.60 427 PRO B C 1
ATOM 6343 O O . PRO B 1 427 ? -5.592 -10.078 -48.827 1.00 4.92 427 PRO B O 1
ATOM 6347 N N . PRO B 1 428 ? -5.231 -7.974 -48.282 1.00 5.44 428 PRO B N 1
ATOM 6348 C CA . PRO B 1 428 ? -5.928 -8.225 -47.020 1.00 5.40 428 PRO B CA 1
ATOM 6349 C C . PRO B 1 428 ? -7.390 -8.560 -47.199 1.00 5.14 428 PRO B C 1
ATOM 6350 O O . PRO B 1 428 ? -8.003 -8.140 -48.216 1.00 5.20 428 PRO B O 1
ATOM 6354 N N . LEU B 1 429 ? -7.923 -9.299 -46.238 1.00 5.05 429 LEU B N 1
ATOM 6355 C CA . LEU B 1 429 ? -9.314 -9.798 -46.280 1.00 5.43 429 LEU B CA 1
ATOM 6356 C C . LEU B 1 429 ? -10.317 -8.662 -46.340 1.00 5.54 429 LEU B C 1
ATOM 6357 O O . LEU B 1 429 ? -11.433 -8.874 -46.800 1.00 6.41 429 LEU B O 1
ATOM 6362 N N . ILE B 1 430 ? -9.926 -7.474 -45.888 1.00 5.48 430 ILE B N 1
ATOM 6363 C CA . ILE B 1 430 ? -10.784 -6.281 -45.880 1.00 5.57 430 ILE B CA 1
ATOM 6364 C C . ILE B 1 430 ? -10.843 -5.528 -47.205 1.00 5.55 430 ILE B C 1
ATOM 6365 O O . ILE B 1 430 ? -11.533 -4.565 -47.282 1.00 5.22 430 ILE B O 1
ATOM 6370 N N . ILE B 1 431 ? -10.075 -5.960 -48.213 1.00 5.50 431 ILE B N 1
ATOM 6371 C CA . ILE B 1 431 ? -10.109 -5.337 -49.499 1.00 6.04 431 ILE B CA 1
ATOM 6372 C C . ILE B 1 431 ? -11.535 -5.242 -50.093 1.00 6.40 431 ILE B C 1
ATOM 6373 O O . ILE B 1 431 ? -12.346 -6.124 -49.887 1.00 6.37 431 ILE B O 1
ATOM 6378 N N . ASN B 1 432 ? -11.836 -4.197 -50.859 1.00 7.06 432 ASN B N 1
ATOM 6379 C CA . ASN B 1 432 ? -13.102 -4.151 -51.576 1.00 8.00 432 ASN B CA 1
ATOM 6380 C C . ASN B 1 432 ? -12.892 -4.279 -53.098 1.00 8.24 432 ASN B C 1
ATOM 6381 O O . ASN B 1 432 ? -11.788 -4.245 -53.614 1.00 7.58 432 ASN B O 1
ATOM 6386 N N . ASP B 1 433 ? -13.958 -4.453 -53.829 1.00 9.50 433 ASP B N 1
ATOM 6387 C CA . ASP B 1 433 ? -13.840 -4.616 -55.263 1.00 10.79 433 ASP B CA 1
ATOM 6388 C C . ASP B 1 433 ? -13.192 -3.465 -56.005 1.00 10.77 433 ASP B C 1
ATOM 6389 O O . ASP B 1 433 ? -12.434 -3.665 -56.979 1.00 10.47 433 ASP B O 1
ATOM 6394 N N . GLN B 1 434 ? -13.490 -2.264 -55.564 1.00 10.75 434 GLN B N 1
ATOM 6395 C CA . GLN B 1 434 ? -12.882 -1.098 -56.173 1.00 13.44 434 GLN B CA 1
ATOM 6396 C C . GLN B 1 434 ? -11.352 -1.137 -56.027 1.00 10.94 434 GLN B C 1
ATOM 6397 O O . GLN B 1 434 ? -10.619 -0.771 -56.914 1.00 10.30 434 GLN B O 1
ATOM 6403 N N . GLN B 1 435 ? -10.873 -1.534 -54.858 1.00 8.81 435 GLN B N 1
ATOM 6404 C CA . GLN B 1 435 ? -9.437 -1.675 -54.609 1.00 8.14 435 GLN B CA 1
ATOM 6405 C C . GLN B 1 435 ? -8.851 -2.809 -55.409 1.00 7.77 435 GLN B C 1
ATOM 6406 O O . GLN B 1 435 ? -7.737 -2.694 -55.943 1.00 8.36 435 GLN B O 1
ATOM 6412 N N . VAL B 1 436 ? -9.603 -3.887 -55.569 1.00 7.19 436 VAL B N 1
ATOM 6413 C CA . VAL B 1 436 ? -9.122 -5.018 -56.422 1.00 7.54 436 VAL B CA 1
ATOM 6414 C C . VAL B 1 436 ? -8.952 -4.508 -57.871 1.00 8.31 436 VAL B C 1
ATOM 6415 O O . VAL B 1 436 ? -7.946 -4.772 -58.497 1.00 7.73 436 VAL B O 1
ATOM 6419 N N . ASP B 1 437 ? -9.950 -3.769 -58.350 1.00 10.03 437 ASP B N 1
ATOM 6420 C CA . ASP B 1 437 ? -9.890 -3.165 -59.687 1.00 11.65 437 ASP B CA 1
ATOM 6421 C C . ASP B 1 437 ? -8.682 -2.266 -59.853 1.00 10.91 437 ASP B C 1
ATOM 6422 O O . ASP B 1 437 ? -7.971 -2.333 -60.895 1.00 10.90 437 ASP B O 1
ATOM 6427 N N . THR B 1 438 ? -8.418 -1.433 -58.856 1.00 10.33 438 THR B N 1
ATOM 6428 C CA . THR B 1 438 ? -7.234 -0.601 -58.892 1.00 10.62 438 THR B CA 1
ATOM 6429 C C . THR B 1 438 ? -5.943 -1.406 -59.017 1.00 10.17 438 THR B C 1
ATOM 6430 O O . THR B 1 438 ? -5.058 -1.089 -59.823 1.00 8.67 438 THR B O 1
ATOM 6434 N N . MET B 1 439 ? -5.816 -2.444 -58.189 1.00 9.43 439 MET B N 1
ATOM 6435 C CA . MET B 1 439 ? -4.629 -3.275 -58.175 1.00 9.72 439 MET B CA 1
ATOM 6436 C C . MET B 1 439 ? -4.434 -4.025 -59.506 1.00 9.18 439 MET B C 1
ATOM 6437 O O . MET B 1 439 ? -3.355 -4.024 -60.046 1.00 8.06 439 MET B O 1
ATOM 6442 N N . VAL B 1 440 ? -5.493 -4.633 -60.045 1.00 8.88 440 VAL B N 1
ATOM 6443 C CA . VAL B 1 440 ? -5.333 -5.374 -61.273 1.00 8.90 440 VAL B CA 1
ATOM 6444 C C . VAL B 1 440 ? -5.090 -4.440 -62.472 1.00 9.66 440 VAL B C 1
ATOM 6445 O O . VAL B 1 440 ? -4.301 -4.757 -63.390 1.00 9.77 440 VAL B O 1
ATOM 6449 N N . SER B 1 441 ? -5.743 -3.279 -62.480 1.00 9.96 441 SER B N 1
ATOM 6450 C CA . SER B 1 441 ? -5.421 -2.256 -63.544 1.00 10.26 441 SER B CA 1
ATOM 6451 C C . SER B 1 441 ? -3.995 -1.843 -63.456 1.00 9.80 441 SER B C 1
ATOM 6452 O O . SER B 1 441 ? -3.383 -1.694 -64.496 1.00 10.12 441 SER B O 1
ATOM 6455 N N . ALA B 1 442 ? -3.424 -1.619 -62.245 1.00 9.55 442 ALA B N 1
ATOM 6456 C CA . ALA B 1 442 ? -1.987 -1.266 -62.170 1.00 9.35 442 ALA B CA 1
ATOM 6457 C C . ALA B 1 442 ? -1.115 -2.397 -62.758 1.00 9.95 442 ALA B C 1
ATOM 6458 O O . ALA B 1 442 ? -0.048 -2.132 -63.413 1.00 9.26 442 ALA B O 1
ATOM 6460 N N . LEU B 1 443 ? -1.546 -3.659 -62.530 1.00 10.22 443 LEU B N 1
ATOM 6461 C CA . LEU B 1 443 ? -0.794 -4.835 -63.083 1.00 9.74 443 LEU B CA 1
ATOM 6462 C C . LEU B 1 443 ? -0.884 -4.806 -64.618 1.00 9.71 443 LEU B C 1
ATOM 6463 O O . LEU B 1 443 ? 0.113 -5.025 -65.309 1.00 9.38 443 LEU B O 1
ATOM 6468 N N . GLU B 1 444 ? -2.048 -4.563 -65.172 1.00 10.70 444 GLU B N 1
ATOM 6469 C CA . GLU B 1 444 ? -2.148 -4.536 -66.632 1.00 12.85 444 GLU B CA 1
ATOM 6470 C C . GLU B 1 444 ? -1.268 -3.414 -67.213 1.00 12.59 444 GLU B C 1
ATOM 6471 O O . GLU B 1 444 ? -0.605 -3.611 -68.227 1.00 12.43 444 GLU B O 1
ATOM 6477 N N . ALA B 1 445 ? -1.265 -2.243 -66.562 1.00 12.65 445 ALA B N 1
ATOM 6478 C CA . ALA B 1 445 ? -0.482 -1.082 -67.080 1.00 12.64 445 ALA B CA 1
ATOM 6479 C C . ALA B 1 445 ? 0.954 -1.373 -66.936 1.00 11.74 445 ALA B C 1
ATOM 6480 O O . ALA B 1 445 ? 1.731 -1.044 -67.821 1.00 12.31 445 ALA B O 1
ATOM 6482 N N . THR B 1 446 ? 1.332 -2.052 -65.845 1.00 10.71 446 THR B N 1
ATOM 6483 C CA . THR B 1 446 ? 2.646 -2.537 -65.666 1.00 10.67 446 THR B CA 1
ATOM 6484 C C . THR B 1 446 ? 3.162 -3.487 -66.819 1.00 11.56 446 THR B C 1
ATOM 6485 O O . THR B 1 446 ? 4.268 -3.302 -67.379 1.00 9.96 446 THR B O 1
ATOM 6489 N N . LEU B 1 447 ? 2.378 -4.507 -67.114 1.00 11.01 447 LEU B N 1
ATOM 6490 C CA . LEU B 1 447 ? 2.728 -5.457 -68.139 1.00 12.09 447 LEU B CA 1
ATOM 6491 C C . LEU B 1 447 ? 2.796 -4.761 -69.527 1.00 13.04 447 LEU B C 1
ATOM 6492 O O . LEU B 1 447 ? 3.664 -5.120 -70.339 1.00 14.53 447 LEU B O 1
ATOM 6497 N N . ASN B 1 448 ? 1.910 -3.842 -69.792 1.00 12.84 448 ASN B N 1
ATOM 6498 C CA . ASN B 1 448 ? 2.013 -3.043 -71.034 1.00 15.39 448 ASN B CA 1
ATOM 6499 C C . ASN B 1 448 ? 3.309 -2.262 -71.081 1.00 16.60 448 ASN B C 1
ATOM 6500 O O . ASN B 1 448 ? 3.911 -2.228 -72.134 1.00 15.56 448 ASN B O 1
ATOM 6505 N N . ASP B 1 449 ? 3.733 -1.660 -69.954 1.00 16.81 449 ASP B N 1
ATOM 6506 C CA . ASP B 1 449 ? 4.999 -0.915 -69.878 1.00 20.15 449 ASP B CA 1
ATOM 6507 C C . ASP B 1 449 ? 6.203 -1.778 -70.115 1.00 21.17 449 ASP B C 1
ATOM 6508 O O . ASP B 1 449 ? 7.110 -1.376 -70.843 1.00 21.11 449 ASP B O 1
ATOM 6513 N N . VAL B 1 450 ? 6.224 -2.935 -69.481 1.00 17.63 450 VAL B N 1
ATOM 6514 C CA . VAL B 1 450 ? 7.314 -3.835 -69.597 1.00 18.60 450 VAL B CA 1
ATOM 6515 C C . VAL B 1 450 ? 7.364 -4.341 -71.066 1.00 20.22 450 VAL B C 1
ATOM 6516 O O . VAL B 1 450 ? 8.429 -4.479 -71.593 1.00 21.36 450 VAL B O 1
ATOM 6520 N N . GLN B 1 451 ? 6.228 -4.686 -71.665 1.00 21.65 451 GLN B N 1
ATOM 6521 C CA . GLN B 1 451 ? 6.148 -5.141 -73.050 1.00 24.51 451 GLN B CA 1
ATOM 6522 C C . GLN B 1 451 ? 6.782 -4.072 -74.026 1.00 26.83 451 GLN B C 1
ATOM 6523 O O . GLN B 1 451 ? 7.622 -4.417 -74.846 1.00 24.49 451 GLN B O 1
ATOM 6529 N N . ALA B 1 452 ? 6.456 -2.801 -73.803 1.00 28.11 452 ALA B N 1
ATOM 6530 C CA . ALA B 1 452 ? 7.016 -1.643 -74.567 1.00 29.29 452 ALA B CA 1
ATOM 6531 C C . ALA B 1 452 ? 8.518 -1.509 -74.432 1.00 31.06 452 ALA B C 1
ATOM 6532 O O . ALA B 1 452 ? 9.135 -1.208 -75.444 1.00 31.05 452 ALA B O 1
ATOM 6534 N N . SER B 1 453 ? 9.104 -1.775 -73.241 1.00 30.82 453 SER B N 1
ATOM 6535 C CA . SER B 1 453 ? 10.577 -1.806 -73.000 1.00 34.45 453 SER B CA 1
ATOM 6536 C C . SER B 1 453 ? 11.324 -2.886 -73.689 1.00 36.13 453 SER B C 1
ATOM 6537 O O . SER B 1 453 ? 12.515 -2.785 -73.807 1.00 39.45 453 SER B O 1
ATOM 6540 N N . LEU B 1 454 ? 10.650 -3.989 -73.969 1.00 36.75 454 LEU B N 1
ATOM 6541 C CA . LEU B 1 454 ? 11.237 -5.124 -74.655 1.00 39.49 454 LEU B CA 1
ATOM 6542 C C . LEU B 1 454 ? 11.032 -5.107 -76.201 1.00 43.22 454 LEU B C 1
ATOM 6543 O O . LEU B 1 454 ? 11.688 -5.871 -76.886 1.00 54.90 454 LEU B O 1
ATOM 6548 N N . THR B 1 455 ? 10.110 -4.287 -76.731 1.00 52.58 455 THR B N 1
ATOM 6549 C CA . THR B 1 455 ? 9.923 -4.038 -78.211 1.00 60.26 455 THR B CA 1
ATOM 6550 C C . THR B 1 455 ? 10.674 -2.791 -78.748 1.00 61.24 455 THR B C 1
ATOM 6551 O O . THR B 1 455 ? 11.666 -2.327 -78.177 1.00 63.45 455 THR B O 1
#

Secondary structure (DSSP, 8-state):
-TTSHHHHHHHHBPPTTS-HHHHHHH-PEEEEEEETTEEEETTS-EEEETTHHHHT-TT-S--HHHHHHHHHHHTT-S----HHHHHHHHHHHH-SS---EEEEESSHHHHHHHHHHHHHHHHHHTT-TT--EEEEETT----SSHHHHHH---GGGTTTTT-SPTTEEEE----HHHHPPTT--HHHHHHHHHHHHHHHHHHH-GGGEEEEEE-SSBTTTT-BPPPTTHHHHHHHHHHHTTPEEEEE-TTTTTTTTSSSSHHHHTT---SEEEE-GGGTTTSS--EEEEE-HHHHGGG----HHHHHHHHHHHHHHHHTTHHHHHHHHHHHHHHHHHTTTTSTTEEEEEEETTEEEEEE-SBTTTTB-SSSTTHHHHHHHHHHHHTTEE-EEETTEEEE---TT--HHHHHHHHHHHHHHHHHHHHHHH-/--EEEEETTEEEETT--EEEETTHHHHT-TT-TT-HHHHHHHHHHHHH-S-----TTEEEHHHHHHHHHHHHT-SS---EEEEESSHHHHHHHHHHHHHHHHHHTT-TT--EEEEETT----SSHHHHHH---GGGTTTTT-SPTTEEEE----HHHHPPTT--HHHHHHHHHHHHHHHHHHH-GGGEEEEEE-SSBTTTT-BPPPTTHHHHHHHHHHHHT-EEEEE-TTTTTTTTSSSSHHHHTT---SEEEE-GGGTTTSS--EEEEE-HHHHHHHHHHHHHHTS-----TTTT-HHHHHHHHHHHHHHHHTTHHHHHHHHHHHHHHHHHTTTTSTTEEEEEEETTEEEEEE-SBTTTTB-SSSTTHHHHHHHHHHHHTTEE-EEETTEEEE---TT--HHHHHHHHHHHHHHHHHHHHHH-

Foldseek 3Di:
DCPDPQNVCLVDPDDPPDDNVVCVVPGDFAWDAWDFQWTATPVGAIFRALCLVPLFLQRTGDDCVLVVLLVVCCVPPQFDLQLVVVLFVVCQVVDPAHFDTKDKDQAQQVQVVVVLVLLCVLCVLVVLNLQRAEEAAALAQRDADQARLQNHRYVVSPPPVVDDDPRYHYAYDQACLPPPDVPADLVNSLVVSLVRVLVVCVVVPLSNHAAYEHECFGALSFRGHGGPPNQVSNVVSCVVSVHFYEHEQQNQACQQFLARGSCVVRVHDGQKYKYFRNLLSPPDGMIMMTGHCVSCVSVVRTRNSSSSSSVSSSVCCVVVVLSNLQNVLQVVLLVLLVVCCPPQFFLDWDGGRQKIKTAGANDNVVSHHDPPQQPCLVQLQVQLVVLRYHWDGSRRITMGSTHSPDHNVVSVSSSVSSVVSSVVSVVVVVD/DAWDAWDQQWTAHPVGAIFRALCLVPLFLFRTGDDVVLVVLLVVQCVPDQFDFPPDPDDDDLLVVLFVVCQVPDPAHFDTKWKDQDQQVAVVVVLVLLCVLCVLVVQNQQRAEEAAALAQRDQDQARLQNHRDPVSCPPPVDDDPRYHYAYDQACLPPPDPPADLVNSLVVSLVSVLVVCVVVPVSNHAAYEDECFGALSFRGHGGPPNQVSNVVSCVVSVHFYEHEQQNQACQQFLARGSCVVNVHDGQKYWYFRNLLSVPGGMIMMTGHCSSPVSLVVSCVVVVHNPDDDRCISRNSSSSSSVVSVVCCVVVVLNNLQNVLQVVLLVLLVVCCPPQFFQDWDGGRQKIKTATDNDNVVSHHDPPQQVCLVQLQVQLVVLRYHFDGDRRMTMGSTHSPDHNVVSVSSSVSSVVSSVVSVVVVD

Radius of gyration: 27.25 Å; Cα contacts (8 Å, |Δi|>4): 2057; chains: 2; bounding box: 63×59×90 Å